Protein AF-0000000074472899 (afdb_homodimer)

InterPro domains:
  IPR004722 Dihydroorotase [cd01317] (69-402)
  IPR011059 Metal-dependent hydrolase, composite domain superfamily [G3DSA:2.30.40.10] (41-408)
  IPR011059 Metal-dependent hydrolase, composite domain superfamily [SSF51338] (22-77)
  IPR024403 Dihydroorotase, catalytic domain [PF12890] (73-173)
  IPR032466 Metal-dependent hydrolase [SSF51556] (77-387)
  IPR050138 Dihydroorotase/Allantoinase hydrolase-like [PTHR43668] (24-403)

Organism: NCBI:txid1188229

pLDDT: mean 92.1, std 12.75, range [21.14, 98.94]

Foldseek 3Di:
DPPPPPPDPPQPFFFAADQLQAWAKEAQAFEFWLVVPDTGGWIWTHHSLFTADTGRDDDDDPPHYYGYHNQKYKYFQFEFQEAEDAPPPRVVQPDPVRLLRLLFFLRHQEYEYEQLYVVGQLALVVCVVVVVCCVVRSHHYAYAHEQAVSLPLPHGGPQLRSLVSPHLYHESLDARQDLVSVLVSLLVCQVSPFEAEHEQFHCVFQVLAFADDDDLCVVVVGHHGYPCRRVVSLVSVLVSLVVRVRAYEYEAQQFLVSLVVLVVSVVVPRRYAYEHELLLLFDASVQCNVQQLQQGAVVHRHHPSRNLSRLVCLVVCSHQAYHHHADTDDPVQSPDGNSRRDHHHGPSNFSNQSSCQRQPVVPSDPPNSNRRRRGQSSCVSSVHHDDTRDGPDNGKMWMKRFQDARDDDDPGPDGGTTTIRGIYHNPVVSPPDD/DPPPPDPDPPQPFFFAADDLQAWAKEAQAFEFWLVVPDTGGWIWTHHSLFTADIGRDDDDDPPHYYGYHNQKYKYFQFEFQEAEDAPPPRCVQPDPVRLLRLLFFLRHQEYEYEQLYVVGQLALVVCVVVVVCCVVRSHHYAYAHEQAVSLPLPHGGPQLRSLVSPHLYHESLDARQDLVSVLVSLLVCQVSPFEAEHEQFHCVFQVLAFADDDDLCVVVVGHHGYPCRRVVSLVSVLVSLVVRVRAYEYEAQQFLVSLVVLVVSVVVPRRYAYEHELLLLQDASVQCNVQQLQQGAVVHRHHPSRNLSRLVCLVVCSHQAYHHHADTDDPVQSPDGNSRRDHHHGPSNFSNQSSCQRQPVVPSDPPNSNRRRRGQSSCVSSVHHDDTRDGPDNGKMWMKRFQDARDDDDPGPDGGGTTIRGIYHNPVVNPPDD

Secondary structure (DSSP, 8-state):
--------TTTT---EEEPTT-EEEEEEEEEEETTTTEEEEEEEEEETTEEEEEESSPPP-TT--EEE-TT-EEEEPEEEEEEB--TTT-TTT--HHHHHHHHHHHTEEEEEE-S-SSS-SSSTHHHHHHHHHHTT-SSEEEEEEPSBGGG-SSSB--HHHHHHHT-SEEE-SS----HHHHHHHHHHHGGGT--EEE----TTS-TT--B-TTHHHHHHT--B--THHHHHHHHHHHHHHHHH---EEEP----HHHHHHHHHHHHTT--EEEEEEHHHHH--GGGGGG--GGG--SSPP--HHHHHHHHHHHHHTSS-EEE---B---HHHHSS-GGGSPS----TTTHHHHHIIIIITTTSS-HHHHHHHTTHHHHHHTT-------TT----EEEEETTSPPS---SSSS----EEEEEE--GGGGG---/--------TTTT---EEEPTT-EEEEEEEEEEETTTTEEEEEEEEEETTEEEEEESSPPP-TT--EEE-TT-EEEEPEEEEEEB--TTT-TTT--HHHHHHHHHHHTEEEEEE-S-SSS-SSSTHHHHHHHHHHTT-SSEEEEEEPSBGGG-SSSB--HHHHHHHT-SEEE-SS----HHHHHHHHHHHGGGT--EEE----TTS-TT--B-TTHHHHHHTPPB--THHHHHHHHHHHHHHHHH---EEEP----HHHHHHHHHHHHTT--EEEEEEHHHHH--GGGGGG--GGG--SSPP--HHHHHHHHHHHHHTSS-EEE---B---HHHHSS-GGGSPS----TTTHHHHHIIIIITTTSS-HHHHHHHTTHHHHHHTT-------TT----EEEEETTSPPS---SSSS----EEEEEE--GGGGG---

Sequence (868 aa):
MATNPPPTPGFGLPAGVLNPGHNLILRQVRLLDPVGQRDEITDVWLEDGVIAAIDTDLPTQDGVPEYPAQECILGPGLVDLYSQSSEPGHEGRETLAQLTNQAVQGGFTRLTLLPGTQPVLDHRAGLAWWHQQQAAIPIQLHLWGALTQGLGGEQMAELAELAQAGVAGFSDGQPLADLGLLQQLLTYARPLGKPVALCPCDPSFSPMGVARPGTASLTLGLPEIPPAAETTALTGILELVNAIGTPVHLMRISTRRSVMLLTQAKAAGLPITASTTWAHLLWDSTHLGDYNPYLRFDPPLGNPEDRFALIQGVKTGVIDAIAIDHHAHTYEEKTVPFALAPPRLAGLAGAFSYLWAGLVTPGQLTPGELWQALSTKALSCLGLKPTPITPGQATALTLFAPQDTPINKLPLPGAAQGQVRWVLVNPRNFLTKPMATNPPPTPGFGLPAGVLNPGHNLILRQVRLLDPVGQRDEITDVWLEDGVIAAIDTDLPTQDGVPEYPAQECILGPGLVDLYSQSSEPGHEGRETLAQLTNQAVQGGFTRLTLLPGTQPVLDHRAGLAWWHQQQAAIPIQLHLWGALTQGLGGEQMAELAELAQAGVAGFSDGQPLADLGLLQQLLTYARPLGKPVALCPCDPSFSPMGVARPGTASLTLGLPEIPPAAETTALTGILELVNAIGTPVHLMRISTRRSVMLLTQAKAAGLPITASTTWAHLLWDSTHLGDYNPYLRFDPPLGNPEDRFALIQGVKTGVIDAIAIDHHAHTYEEKTVPFALAPPRLAGLAGAFSYLWAGLVTPGQLTPGELWQALSTKALSCLGLKPTPITPGQATALTLFAPQDTPINKLPLPGAAQGQVRWVLVNPRNFLTKP

Nearest PDB structures (foldseek):
  4bjh-assembly1_A  TM=9.349E-01  e=4.585E-38  Aquifex aeolicus
  4yiw-assembly1_A  TM=9.263E-01  e=2.483E-38  Bacillus anthracis
  2z00-assembly1_A  TM=9.304E-01  e=1.301E-37  Thermus thermophilus HB8
  3gri-assembly1_A  TM=9.048E-01  e=2.470E-36  Staphylococcus aureus subsp. aureus MW2
  3e74-assembly1_C  TM=8.342E-01  e=1.566E-26  Escherichia coli K-12

Structure (mmCIF, N/CA/C/O backbone):
data_AF-0000000074472899-model_v1
#
loop_
_entity.id
_entity.type
_entity.pdbx_description
1 polymer Dihydroorotase
#
loop_
_atom_site.group_PDB
_atom_site.id
_atom_site.type_symbol
_atom_site.label_atom_id
_atom_site.label_alt_id
_atom_site.label_comp_id
_atom_site.label_asym_id
_atom_site.label_entity_id
_atom_site.label_seq_id
_atom_site.pdbx_PDB_ins_code
_atom_site.Cartn_x
_atom_site.Cartn_y
_atom_site.Cartn_z
_atom_site.occupancy
_atom_site.B_iso_or_equiv
_atom_site.auth_seq_id
_atom_site.auth_comp_id
_atom_site.auth_asym_id
_atom_site.auth_atom_id
_atom_site.pdbx_PDB_model_num
ATOM 1 N N . MET A 1 1 ? 24.719 67.25 24.406 1 21.14 1 MET A N 1
ATOM 2 C CA . MET A 1 1 ? 24.047 66.875 23.172 1 21.14 1 MET A CA 1
ATOM 3 C C . MET A 1 1 ? 23.391 65.5 23.344 1 21.14 1 MET A C 1
ATOM 5 O O . MET A 1 1 ? 24.078 64.5 23.469 1 21.14 1 MET A O 1
ATOM 9 N N . ALA A 1 2 ? 22.312 65.5 24.078 1 35.03 2 ALA A N 1
ATOM 10 C CA . ALA A 1 2 ? 21.516 64.375 24.562 1 35.03 2 ALA A CA 1
ATOM 11 C C . ALA A 1 2 ? 21.141 63.469 23.406 1 35.03 2 ALA A C 1
ATOM 13 O O . ALA A 1 2 ? 20.578 63.906 22.406 1 35.03 2 ALA A O 1
ATOM 14 N N . THR A 1 3 ? 22.016 62.562 23.125 1 29.47 3 THR A N 1
ATOM 15 C CA . THR A 1 3 ? 21.984 61.594 22.031 1 29.47 3 THR A CA 1
ATOM 16 C C . THR A 1 3 ? 20.609 60.938 21.922 1 29.47 3 THR A C 1
ATOM 18 O O . THR A 1 3 ? 20.078 60.438 22.922 1 29.47 3 THR A O 1
ATOM 21 N N . ASN A 1 4 ? 19.672 61.406 21.078 1 30.41 4 ASN A N 1
ATOM 22 C CA . ASN A 1 4 ? 18.312 60.906 20.844 1 30.41 4 ASN A CA 1
ATOM 23 C C . ASN A 1 4 ? 18.297 59.375 20.688 1 30.41 4 ASN A C 1
ATOM 25 O O . ASN A 1 4 ? 19.125 58.812 19.984 1 30.41 4 ASN A O 1
ATOM 29 N N . PRO A 1 5 ? 17.719 58.656 21.594 1 36.28 5 PRO A N 1
ATOM 30 C CA . PRO A 1 5 ? 17.734 57.188 21.562 1 36.28 5 PRO A CA 1
ATOM 31 C C . PRO A 1 5 ? 17.344 56.625 20.203 1 36.28 5 PRO A C 1
ATOM 33 O O . PRO A 1 5 ? 16.625 57.281 19.438 1 36.28 5 PRO A O 1
ATOM 36 N N . PRO A 1 6 ? 18.094 55.75 19.5 1 36.53 6 PRO A N 1
ATOM 37 C CA . PRO A 1 6 ? 17.797 55.156 18.188 1 36.53 6 PRO A CA 1
ATOM 38 C C . PRO A 1 6 ? 16.344 54.75 18.031 1 36.53 6 PRO A C 1
ATOM 40 O O . PRO A 1 6 ? 15.664 54.469 19.016 1 36.53 6 PRO A O 1
ATOM 43 N N . PRO A 1 7 ? 15.547 55.281 17.016 1 35.91 7 PRO A N 1
ATOM 44 C CA . PRO A 1 7 ? 14.141 54.906 16.828 1 35.91 7 PRO A CA 1
ATOM 45 C C . PRO A 1 7 ? 13.875 53.438 17.078 1 35.91 7 PRO A C 1
ATOM 47 O O . PRO A 1 7 ? 14.766 52.594 16.891 1 35.91 7 PRO A O 1
ATOM 50 N N . THR A 1 8 ? 13.172 53.125 18.125 1 38.81 8 THR A N 1
ATOM 51 C CA . THR A 1 8 ? 12.773 51.75 18.406 1 38.81 8 THR A CA 1
ATOM 52 C C . THR A 1 8 ? 12.461 51 17.125 1 38.81 8 THR A C 1
ATOM 54 O O . THR A 1 8 ? 11.773 51.531 16.234 1 38.81 8 THR A O 1
ATOM 57 N N . PRO A 1 9 ? 13.125 49.969 16.688 1 40.5 9 PRO A N 1
ATOM 58 C CA . PRO A 1 9 ? 12.859 49.094 15.547 1 40.5 9 PRO A CA 1
ATOM 59 C C . PRO A 1 9 ? 11.398 48.656 15.445 1 40.5 9 PRO A C 1
ATOM 61 O O . PRO A 1 9 ? 10.789 48.281 16.453 1 40.5 9 PRO A O 1
ATOM 64 N N . GLY A 1 10 ? 10.5 49.062 14.375 1 49.66 10 GLY A N 1
ATOM 65 C CA . GLY A 1 10 ? 9.117 48.75 14.039 1 49.66 10 GLY A CA 1
ATOM 66 C C . GLY A 1 10 ? 8.312 49.969 13.633 1 49.66 10 GLY A C 1
ATOM 67 O O . GLY A 1 10 ? 7.094 49.906 13.461 1 49.66 10 GLY A O 1
ATOM 68 N N . PHE A 1 11 ? 8.844 50.875 13.18 1 50.59 11 PHE A N 1
ATOM 69 C CA . PHE A 1 11 ? 8.273 52.094 12.656 1 50.59 11 PHE A CA 1
ATOM 70 C C . PHE A 1 11 ? 7.008 52.469 13.406 1 50.59 11 PHE A C 1
ATOM 72 O O . PHE A 1 11 ? 6.035 52.938 12.812 1 50.59 11 PHE A O 1
ATOM 79 N N . GLY A 1 12 ? 6.977 52.125 14.758 1 56.06 12 GLY A N 1
ATOM 80 C CA . GLY A 1 12 ? 5.84 52.5 15.594 1 56.06 12 GLY A CA 1
ATOM 81 C C . GLY A 1 12 ? 4.641 51.594 15.383 1 56.06 12 GLY A C 1
ATOM 82 O O . GLY A 1 12 ? 3.539 51.906 15.852 1 56.06 12 GLY A O 1
ATOM 83 N N . LEU A 1 13 ? 4.832 50.531 14.648 1 59.47 13 LEU A N 1
ATOM 84 C CA . LEU A 1 13 ? 3.725 49.594 14.406 1 59.47 13 LEU A CA 1
ATOM 85 C C . LEU A 1 13 ? 3.398 48.812 15.656 1 59.47 13 LEU A C 1
ATOM 87 O O . LEU A 1 13 ? 4.293 48.469 16.438 1 59.47 13 LEU A O 1
ATOM 91 N N . PRO A 1 14 ? 2.08 48.656 15.883 1 65.38 14 PRO A N 1
ATOM 92 C CA . PRO A 1 14 ? 1.705 47.75 16.984 1 65.38 14 PRO A CA 1
ATOM 93 C C . PRO A 1 14 ? 2.287 46.344 16.828 1 65.38 14 PRO A C 1
ATOM 95 O O . PRO A 1 14 ? 2.727 45.969 15.742 1 65.38 14 PRO A O 1
ATOM 98 N N . ALA A 1 15 ? 2.607 45.781 18.016 1 72.69 15 ALA A N 1
ATOM 99 C CA . ALA A 1 15 ? 3.1 44.406 18.016 1 72.69 15 ALA A CA 1
ATOM 100 C C . ALA A 1 15 ? 2.068 43.469 18.609 1 72.69 15 ALA A C 1
ATOM 102 O O . ALA A 1 15 ? 1.192 43.906 19.375 1 72.69 15 ALA A O 1
ATOM 103 N N . GLY A 1 16 ? 2.158 42.25 18.125 1 81.56 16 GLY A N 1
ATOM 104 C CA . GLY A 1 16 ? 1.281 41.25 18.688 1 81.56 16 GLY A CA 1
ATOM 105 C C . GLY A 1 16 ? -0.062 41.156 18 1 81.56 16 GLY A C 1
ATOM 106 O O . GLY A 1 16 ? -0.129 41.156 16.766 1 81.56 16 GLY A O 1
ATOM 107 N N . VAL A 1 17 ? -1.049 41.031 18.781 1 80.19 17 VAL A N 1
ATOM 108 C CA . VAL A 1 17 ? -2.393 40.938 18.219 1 80.19 17 VAL A CA 1
ATOM 109 C C . VAL A 1 17 ? -2.982 42.344 18.094 1 80.19 17 VAL A C 1
ATOM 111 O O . VAL A 1 17 ? -3.113 43.062 19.094 1 80.19 17 VAL A O 1
ATOM 114 N N . LEU A 1 18 ? -3.293 42.656 16.906 1 80.06 18 LEU A N 1
ATOM 115 C CA . LEU A 1 18 ? -3.896 43.969 16.688 1 80.06 18 LEU A CA 1
ATOM 116 C C . LEU A 1 18 ? -5.348 44 17.156 1 80.06 18 LEU A C 1
ATOM 118 O O . LEU A 1 18 ? -6.117 43.094 16.844 1 80.06 18 LEU A O 1
ATOM 122 N N . ASN A 1 19 ? -5.621 44.906 17.938 1 73.19 19 ASN A N 1
ATOM 123 C CA . ASN A 1 19 ? -7 45.094 18.375 1 73.19 19 ASN A CA 1
ATOM 124 C C . ASN A 1 19 ? -7.906 45.5 17.203 1 73.19 19 ASN A C 1
ATOM 126 O O . ASN A 1 19 ? -7.605 46.406 16.453 1 73.19 19 ASN A O 1
ATOM 130 N N . PRO A 1 20 ? -8.93 44.781 17 1 71 20 PRO A N 1
ATOM 131 C CA . PRO A 1 20 ? -9.82 45.062 15.875 1 71 20 PRO A CA 1
ATOM 132 C C . PRO A 1 20 ? -10.383 46.5 15.93 1 71 20 PRO A C 1
ATOM 134 O O . PRO A 1 20 ? -10.797 47.031 14.898 1 71 20 PRO A O 1
ATOM 137 N N . GLY A 1 21 ? -10.391 47.062 17 1 72.62 21 GLY A N 1
ATOM 138 C CA . GLY A 1 21 ? -10.898 48.406 17.125 1 72.62 21 GLY A CA 1
ATOM 139 C C . GLY A 1 21 ? -9.922 49.469 16.656 1 72.62 21 GLY A C 1
ATOM 140 O O . GLY A 1 21 ? -10.273 50.656 16.531 1 72.62 21 GLY A O 1
ATOM 141 N N . HIS A 1 22 ? -8.883 48.969 16.25 1 78.12 22 HIS A N 1
ATOM 142 C CA . HIS A 1 22 ? -7.863 49.938 15.82 1 78.12 22 HIS A CA 1
ATOM 143 C C . HIS A 1 22 ? -8.141 50.438 14.406 1 78.12 22 HIS A C 1
ATOM 145 O O . HIS A 1 22 ? -8.578 49.656 13.547 1 78.12 22 HIS A O 1
ATOM 151 N N . ASN A 1 23 ? -8.055 51.688 14.211 1 87.38 23 ASN A N 1
ATOM 152 C CA . ASN A 1 23 ? -8.109 52.375 12.922 1 87.38 23 ASN A CA 1
ATOM 153 C C . ASN A 1 23 ? -6.73 52.875 12.484 1 87.38 23 ASN A C 1
ATOM 155 O O . ASN A 1 23 ? -6.07 53.594 13.211 1 87.38 23 ASN A O 1
ATOM 159 N N . LEU A 1 24 ? -6.27 52.344 11.328 1 90.44 24 LEU A N 1
ATOM 160 C CA . LEU A 1 24 ? -4.926 52.719 10.906 1 90.44 24 LEU A CA 1
ATOM 161 C C . LEU A 1 24 ? -4.77 52.594 9.398 1 90.44 24 LEU A C 1
ATOM 163 O O . LEU A 1 24 ? -5.539 51.875 8.75 1 90.44 24 LEU A O 1
ATOM 167 N N . ILE A 1 25 ? -3.795 53.312 8.891 1 93.56 25 ILE A N 1
ATOM 168 C CA . ILE A 1 25 ? -3.432 53.219 7.48 1 93.56 25 ILE A CA 1
ATOM 169 C C . ILE A 1 25 ? -1.983 52.75 7.355 1 93.56 25 ILE A C 1
ATOM 171 O O . ILE A 1 25 ? -1.081 53.344 7.957 1 93.56 25 ILE A O 1
ATOM 175 N N . LEU A 1 26 ? -1.781 51.656 6.66 1 93.94 26 LEU A N 1
ATOM 176 C CA . LEU A 1 26 ? -0.448 51.219 6.27 1 93.94 26 LEU A CA 1
ATOM 177 C C . LEU A 1 26 ? -0.042 51.812 4.934 1 93.94 26 LEU A C 1
ATOM 179 O O . LEU A 1 26 ? -0.721 51.625 3.922 1 93.94 26 LEU A O 1
ATOM 183 N N . ARG A 1 27 ? 1.039 52.531 4.965 1 95 27 ARG A N 1
ATOM 184 C CA . ARG A 1 27 ? 1.483 53.188 3.748 1 95 27 ARG A CA 1
ATOM 185 C C . ARG A 1 27 ? 2.512 52.344 3 1 95 27 ARG A C 1
ATOM 187 O O . ARG A 1 27 ? 3.5 51.906 3.586 1 95 27 ARG A O 1
ATOM 194 N N . GLN A 1 28 ? 2.27 52.125 1.746 1 96.38 28 GLN A N 1
ATOM 195 C CA . GLN A 1 28 ? 3.201 51.5 0.813 1 96.38 28 GLN A CA 1
ATOM 196 C C . GLN A 1 28 ? 3.604 50.094 1.289 1 96.38 28 GLN A C 1
ATOM 198 O O . GLN A 1 28 ? 4.789 49.75 1.288 1 96.38 28 GLN A O 1
ATOM 203 N N . VAL A 1 29 ? 2.648 49.344 1.771 1 96.5 29 VAL A N 1
ATOM 204 C CA . VAL A 1 29 ? 2.875 47.969 2.168 1 96.5 29 VAL A CA 1
ATOM 205 C C . VAL A 1 29 ? 2.789 47.062 0.945 1 96.5 29 VAL A C 1
ATOM 207 O O . VAL A 1 29 ? 2.039 47.312 0.006 1 96.5 29 VAL A O 1
ATOM 210 N N . ARG A 1 30 ? 3.621 46.062 0.907 1 97.44 30 ARG A N 1
ATOM 211 C CA . ARG A 1 30 ? 3.447 45.031 -0.115 1 97.44 30 ARG A CA 1
ATOM 212 C C . ARG A 1 30 ? 2.287 44.094 0.232 1 97.44 30 ARG A C 1
ATOM 214 O O . ARG A 1 30 ? 2.355 43.344 1.209 1 97.44 30 ARG A O 1
ATOM 221 N N . LEU A 1 31 ? 1.264 44.156 -0.51 1 96.81 31 LEU A N 1
ATOM 222 C CA . LEU A 1 31 ? 0.086 43.312 -0.292 1 96.81 31 LEU A CA 1
ATOM 223 C C . LEU A 1 31 ? 0.184 42.031 -1.085 1 96.81 31 LEU A C 1
ATOM 225 O O . LEU A 1 31 ? 0.258 42.062 -2.316 1 96.81 31 LEU A O 1
ATOM 229 N N . LEU A 1 32 ? 0.248 40.938 -0.385 1 96.44 32 LEU A N 1
ATOM 230 C CA . LEU A 1 32 ? 0.254 39.594 -0.983 1 96.44 32 LEU A CA 1
ATOM 231 C C . LEU A 1 32 ? -1.088 38.906 -0.779 1 96.44 32 LEU A C 1
ATOM 233 O O . LEU A 1 32 ? -1.424 38.531 0.341 1 96.44 32 LEU A O 1
ATOM 237 N N . ASP A 1 33 ? -1.871 38.75 -1.804 1 94.5 33 ASP A N 1
ATOM 238 C CA . ASP A 1 33 ? -3.176 38.094 -1.783 1 94.5 33 ASP A CA 1
ATOM 239 C C . ASP A 1 33 ? -3.236 36.938 -2.803 1 94.5 33 ASP A C 1
ATOM 241 O O . ASP A 1 33 ? -3.684 37.156 -3.934 1 94.5 33 ASP A O 1
ATOM 245 N N . PRO A 1 34 ? -2.977 35.812 -2.361 1 90.81 34 PRO A N 1
ATOM 246 C CA . PRO A 1 34 ? -2.953 34.688 -3.303 1 90.81 34 PRO A CA 1
ATOM 247 C C . PRO A 1 34 ? -4.32 34.406 -3.918 1 90.81 34 PRO A C 1
ATOM 249 O O . PRO A 1 34 ? -4.41 34.031 -5.094 1 90.81 34 PRO A O 1
ATOM 252 N N . VAL A 1 35 ? -5.348 34.5 -3.215 1 91 35 VAL A N 1
ATOM 253 C CA . VAL A 1 35 ? -6.691 34.219 -3.707 1 91 35 VAL A CA 1
ATOM 254 C C . VAL A 1 35 ? -7.086 35.25 -4.77 1 91 35 VAL A C 1
ATOM 256 O O . VAL A 1 35 ? -7.621 34.875 -5.82 1 91 35 VAL A O 1
ATOM 259 N N . GLY A 1 36 ? -6.754 36.5 -4.48 1 90.62 36 GLY A N 1
ATOM 260 C CA . GLY A 1 36 ? -7.055 37.562 -5.414 1 90.62 36 GLY A CA 1
ATOM 261 C C . GLY A 1 36 ? -5.992 37.75 -6.48 1 90.62 36 GLY A C 1
ATOM 262 O O . GLY A 1 36 ? -6.129 38.594 -7.367 1 90.62 36 GLY A O 1
ATOM 263 N N . GLN A 1 37 ? -4.965 36.969 -6.398 1 90.56 37 GLN A N 1
ATOM 264 C CA . GLN A 1 37 ? -3.852 37.031 -7.344 1 90.56 37 GLN A CA 1
ATOM 265 C C . GLN A 1 37 ? -3.234 38.438 -7.375 1 90.56 37 GLN A C 1
ATOM 267 O O . GLN A 1 37 ? -3.031 39 -8.453 1 90.56 37 GLN A O 1
ATOM 272 N N . ARG A 1 38 ? -3 38.938 -6.227 1 92.38 38 ARG A N 1
ATOM 273 C CA . ARG A 1 38 ? -2.41 40.281 -6.113 1 92.38 38 ARG A CA 1
ATOM 274 C C . ARG A 1 38 ? -1.055 40.219 -5.418 1 92.38 38 ARG A C 1
ATOM 276 O O . ARG A 1 38 ? -0.878 39.469 -4.453 1 92.38 38 ARG A O 1
ATOM 283 N N . ASP A 1 39 ? -0.087 40.875 -5.887 1 95.62 39 ASP A N 1
ATOM 284 C CA . ASP A 1 39 ? 1.241 41.156 -5.348 1 95.62 39 ASP A CA 1
ATOM 285 C C . ASP A 1 39 ? 1.721 42.531 -5.742 1 95.62 39 ASP A C 1
ATOM 287 O O . ASP A 1 39 ? 2.34 42.719 -6.793 1 95.62 39 ASP A O 1
ATOM 291 N N . GLU A 1 40 ? 1.452 43.5 -4.785 1 95.94 40 GLU A N 1
ATOM 292 C CA . GLU A 1 40 ? 1.701 44.906 -5.172 1 95.94 40 GLU A CA 1
ATOM 293 C C . GLU A 1 40 ? 1.97 45.781 -3.951 1 95.94 40 GLU A C 1
ATOM 295 O O . GLU A 1 40 ? 1.52 45.469 -2.846 1 95.94 40 GLU A O 1
ATOM 300 N N . ILE A 1 41 ? 2.658 46.875 -4.207 1 97.06 41 ILE A N 1
ATOM 301 C CA . ILE A 1 41 ? 2.863 47.906 -3.18 1 97.06 41 ILE A CA 1
ATOM 302 C C . ILE A 1 41 ? 1.679 48.875 -3.162 1 97.06 41 ILE A C 1
ATOM 304 O O . ILE A 1 41 ? 1.325 49.438 -4.195 1 97.06 41 ILE A O 1
ATOM 308 N N . THR A 1 42 ? 1.021 48.969 -1.973 1 97.12 42 THR A N 1
ATOM 309 C CA . THR A 1 42 ? -0.18 49.812 -1.889 1 97.12 42 THR A CA 1
ATOM 310 C C . THR A 1 42 ? -0.39 50.312 -0.464 1 97.12 42 THR A C 1
ATOM 312 O O . THR A 1 42 ? 0.372 49.969 0.441 1 97.12 42 THR A O 1
ATOM 315 N N . ASP A 1 43 ? -1.314 51.25 -0.335 1 96.44 43 ASP A N 1
ATOM 316 C CA . ASP A 1 43 ? -1.802 51.656 0.979 1 96.44 43 ASP A CA 1
ATOM 317 C C . ASP A 1 43 ? -3.012 50.812 1.398 1 96.44 43 ASP A C 1
ATOM 319 O O . ASP A 1 43 ? -3.865 50.5 0.569 1 96.44 43 ASP A O 1
ATOM 323 N N . VAL A 1 44 ? -3.035 50.469 2.623 1 95.06 44 VAL A N 1
ATOM 324 C CA . VAL A 1 44 ? -4.16 49.719 3.148 1 95.06 44 VAL A CA 1
ATOM 325 C C . VAL A 1 44 ? -4.727 50.406 4.387 1 95.06 44 VAL A C 1
ATOM 327 O O . VAL A 1 44 ? -3.994 50.688 5.336 1 95.06 44 VAL A O 1
ATOM 330 N N . TRP A 1 45 ? -6.012 50.656 4.359 1 94.81 45 TRP A N 1
ATOM 331 C CA . TRP A 1 45 ? -6.719 51.25 5.488 1 94.81 45 TRP A CA 1
ATOM 332 C C . TRP A 1 45 ? -7.504 50.188 6.258 1 94.81 45 TRP A C 1
ATOM 334 O O . TRP A 1 45 ? -8.375 49.531 5.699 1 94.81 45 TRP A O 1
ATOM 344 N N . LEU A 1 46 ? -7.145 50 7.512 1 90.44 46 LEU A N 1
ATOM 345 C CA . LEU A 1 46 ? -7.855 49.094 8.406 1 90.44 46 LEU A CA 1
ATOM 346 C C . LEU A 1 46 ? -8.734 49.875 9.375 1 90.44 46 LEU A C 1
ATOM 348 O O . LEU A 1 46 ? -8.266 50.812 10.039 1 90.44 46 LEU A O 1
ATOM 352 N N . GLU A 1 47 ? -10 49.438 9.422 1 88.94 47 GLU A N 1
ATOM 353 C CA . GLU A 1 47 ? -10.961 50.062 10.336 1 88.94 47 GLU A CA 1
ATOM 354 C C . GLU A 1 47 ? -11.875 49.031 10.961 1 88.94 47 GLU A C 1
ATOM 356 O O . GLU A 1 47 ? -12.57 48.281 10.25 1 88.94 47 GLU A O 1
ATOM 361 N N . ASP A 1 48 ? -11.883 48.969 12.281 1 82.62 48 ASP A N 1
ATOM 362 C CA . ASP A 1 48 ? -12.742 48.062 13.047 1 82.62 48 ASP A CA 1
ATOM 363 C C . ASP A 1 48 ? -12.562 46.625 12.594 1 82.62 48 ASP A C 1
ATOM 365 O O . ASP A 1 48 ? -13.547 45.906 12.336 1 82.62 48 ASP A O 1
ATOM 369 N N . GLY A 1 49 ? -11.312 46.344 12.328 1 79.81 49 GLY A N 1
ATOM 370 C CA . GLY A 1 49 ? -10.992 44.969 12.023 1 79.81 49 GLY A CA 1
ATOM 371 C C . GLY A 1 49 ? -11.273 44.594 10.586 1 79.81 49 GLY A C 1
ATOM 372 O O . GLY A 1 49 ? -11.164 43.406 10.211 1 79.81 49 GLY A O 1
ATOM 373 N N . VAL A 1 50 ? -11.641 45.562 9.773 1 88.25 50 VAL A N 1
ATOM 374 C CA . VAL A 1 50 ? -11.953 45.312 8.375 1 88.25 50 VAL A CA 1
ATOM 375 C C . VAL A 1 50 ? -11.094 46.219 7.484 1 88.25 50 VAL A C 1
ATOM 377 O O . VAL A 1 50 ? -10.648 47.281 7.914 1 88.25 50 VAL A O 1
ATOM 380 N N . ILE A 1 51 ? -10.883 45.656 6.324 1 90.38 51 ILE A N 1
ATOM 381 C CA . ILE A 1 51 ? -10.203 46.5 5.336 1 90.38 51 ILE A CA 1
ATOM 382 C C . ILE A 1 51 ? -11.172 47.531 4.781 1 90.38 51 ILE A C 1
ATOM 384 O O . ILE A 1 51 ? -12.141 47.188 4.098 1 90.38 51 ILE A O 1
ATOM 388 N N . ALA A 1 52 ? -10.852 48.719 5.047 1 91.94 52 ALA A N 1
ATOM 389 C CA . ALA A 1 52 ? -11.734 49.781 4.602 1 91.94 52 ALA A CA 1
ATOM 390 C C . ALA A 1 52 ? -11.438 50.188 3.158 1 91.94 52 ALA A C 1
ATOM 392 O O . ALA A 1 52 ? -12.359 50.469 2.385 1 91.94 52 ALA A O 1
ATOM 393 N N . ALA A 1 53 ? -10.156 50.281 2.859 1 94.56 53 ALA A N 1
ATOM 394 C CA . ALA A 1 53 ? -9.773 50.688 1.505 1 94.56 53 ALA A CA 1
ATOM 395 C C . ALA A 1 53 ? -8.367 50.188 1.167 1 94.56 53 ALA A C 1
ATOM 397 O O . ALA A 1 53 ? -7.531 50.031 2.057 1 94.56 53 ALA A O 1
ATOM 398 N N . ILE A 1 54 ? -8.164 49.938 -0.095 1 95.12 54 ILE A N 1
ATOM 399 C CA . ILE A 1 54 ? -6.863 49.625 -0.684 1 95.12 54 ILE A CA 1
ATOM 400 C C . ILE A 1 54 ? -6.637 50.5 -1.919 1 95.12 54 ILE A C 1
ATOM 402 O O . ILE A 1 54 ? -7.449 50.469 -2.846 1 95.12 54 ILE A O 1
ATOM 406 N N . ASP A 1 55 ? -5.59 51.219 -1.851 1 95.25 55 ASP A N 1
ATOM 407 C CA . ASP A 1 55 ? -5.277 52.062 -2.994 1 95.25 55 ASP A CA 1
ATOM 408 C C . ASP A 1 55 ? -3.793 52.438 -3.02 1 95.25 55 ASP A C 1
ATOM 410 O O . ASP A 1 55 ? -3.1 52.312 -2.008 1 95.25 55 ASP A O 1
ATOM 414 N N . THR A 1 56 ? -3.334 52.844 -4.16 1 94.12 56 THR A N 1
ATOM 415 C CA . THR A 1 56 ? -1.93 53.219 -4.324 1 94.12 56 THR A CA 1
ATOM 416 C C . THR A 1 56 ? -1.586 54.438 -3.488 1 94.12 56 THR A C 1
ATOM 418 O O . THR A 1 56 ? -0.452 54.594 -3.027 1 94.12 56 THR A O 1
ATOM 421 N N . ASP A 1 57 ? -2.523 55.312 -3.387 1 93.44 57 ASP A N 1
ATOM 422 C CA . ASP A 1 57 ? -2.324 56.562 -2.654 1 93.44 57 ASP A CA 1
ATOM 423 C C . ASP A 1 57 ? -3.594 56.969 -1.908 1 93.44 57 ASP A C 1
ATOM 425 O O . ASP A 1 57 ? -4.352 57.812 -2.381 1 93.44 57 ASP A O 1
ATOM 429 N N . LEU A 1 58 ? -3.738 56.469 -0.694 1 94.19 58 LEU A N 1
ATOM 430 C CA . LEU A 1 58 ? -4.914 56.812 0.106 1 94.19 58 LEU A CA 1
ATOM 431 C C . LEU A 1 58 ? -4.781 58.188 0.716 1 94.19 58 LEU A C 1
ATOM 433 O O . LEU A 1 58 ? -3.705 58.594 1.178 1 94.19 58 LEU A O 1
ATOM 437 N N . PRO A 1 59 ? -5.867 58.906 0.696 1 92.5 59 PRO A N 1
ATOM 438 C CA . PRO A 1 59 ? -5.797 60.219 1.356 1 92.5 59 PRO A CA 1
ATOM 439 C C . PRO A 1 59 ? -5.637 60.094 2.871 1 92.5 59 PRO A C 1
ATOM 441 O O . PRO A 1 59 ? -6.098 59.125 3.473 1 92.5 59 PRO A O 1
ATOM 444 N N . THR A 1 60 ? -4.973 61.125 3.354 1 90 60 THR A N 1
ATOM 445 C CA . THR A 1 60 ? -4.883 61.188 4.809 1 90 60 THR A CA 1
ATOM 446 C C . THR A 1 60 ? -6.262 61.406 5.43 1 90 60 THR A C 1
ATOM 448 O O . THR A 1 60 ? -7.066 62.188 4.914 1 90 60 THR A O 1
ATOM 451 N N . GLN A 1 61 ? -6.477 60.594 6.438 1 87.31 61 GLN A N 1
ATOM 452 C CA . GLN A 1 61 ? -7.754 60.688 7.133 1 87.31 61 GLN A CA 1
ATOM 453 C C . GLN A 1 61 ? -7.586 61.344 8.5 1 87.31 61 GLN A C 1
ATOM 455 O O . GLN A 1 61 ? -6.637 61.031 9.227 1 87.31 61 GLN A O 1
ATOM 460 N N . ASP A 1 62 ? -8.484 62.188 8.844 1 86.88 62 ASP A N 1
ATOM 461 C CA . ASP A 1 62 ? -8.398 62.875 10.125 1 86.88 62 ASP A CA 1
ATOM 462 C C . ASP A 1 62 ? -8.492 61.875 11.289 1 86.88 62 ASP A C 1
ATOM 464 O O . ASP A 1 62 ? -9.422 61.062 11.336 1 86.88 62 ASP A O 1
ATOM 468 N N . GLY A 1 63 ? -7.512 61.938 12.125 1 86.62 63 GLY A N 1
ATOM 469 C CA . GLY A 1 63 ? -7.555 61.156 13.344 1 86.62 63 GLY A CA 1
ATOM 470 C C . GLY A 1 63 ? -7.098 59.719 13.148 1 86.62 63 GLY A C 1
ATOM 471 O O . GLY A 1 63 ? -7.086 58.938 14.094 1 86.62 63 GLY A O 1
ATOM 472 N N . VAL A 1 64 ? -6.793 59.406 11.883 1 90.38 64 VAL A N 1
ATOM 473 C CA . VAL A 1 64 ? -6.348 58.031 11.625 1 90.38 64 VAL A CA 1
ATOM 474 C C . VAL A 1 64 ? -4.824 58 11.5 1 90.38 64 VAL A C 1
ATOM 476 O O . VAL A 1 64 ? -4.254 58.625 10.609 1 90.38 64 VAL A O 1
ATOM 479 N N . PRO A 1 65 ? -4.227 57.25 12.43 1 90.06 65 PRO A N 1
ATOM 480 C CA . PRO A 1 65 ? -2.766 57.156 12.359 1 90.06 65 PRO A CA 1
ATOM 481 C C . PRO A 1 65 ? -2.279 56.469 11.086 1 90.06 65 PRO A C 1
ATOM 483 O O . PRO A 1 65 ? -2.904 55.5 10.625 1 90.06 65 PRO A O 1
ATOM 486 N N . GLU A 1 66 ? -1.174 56.969 10.555 1 90.88 66 GLU A N 1
ATOM 487 C CA . GLU A 1 66 ? -0.524 56.406 9.391 1 90.88 66 GLU A CA 1
ATOM 488 C C . GLU A 1 66 ? 0.825 55.781 9.758 1 90.88 66 GLU A C 1
ATOM 490 O O . GLU A 1 66 ? 1.599 56.375 10.508 1 90.88 66 GLU A O 1
ATOM 495 N N . TYR A 1 67 ? 1.005 54.625 9.305 1 89.31 67 TYR A N 1
ATOM 496 C CA . TYR A 1 67 ? 2.268 53.938 9.578 1 89.31 67 TYR A CA 1
ATOM 497 C C . TYR A 1 67 ? 3.004 53.625 8.281 1 89.31 67 TYR A C 1
ATOM 499 O O . TYR A 1 67 ? 2.43 53.031 7.363 1 89.31 67 TYR A O 1
ATOM 507 N N . PRO A 1 68 ? 4.285 54.094 8.195 1 90.75 68 PRO A N 1
ATOM 508 C CA . PRO A 1 68 ? 5.086 53.625 7.055 1 90.75 68 PRO A CA 1
ATOM 509 C C . PRO A 1 68 ? 5.312 52.125 7.066 1 90.75 68 PRO A C 1
ATOM 511 O O . PRO A 1 68 ? 5.754 51.562 8.078 1 90.75 68 PRO A O 1
ATOM 514 N N . ALA A 1 69 ? 5.008 51.469 5.895 1 92.12 69 ALA A N 1
ATOM 515 C CA . ALA A 1 69 ? 5.109 50 5.824 1 92.12 69 ALA A CA 1
ATOM 516 C C . ALA A 1 69 ? 5.848 49.562 4.566 1 92.12 69 ALA A C 1
ATOM 518 O O . ALA A 1 69 ? 5.645 48.469 4.074 1 92.12 69 ALA A O 1
ATOM 519 N N . GLN A 1 70 ? 6.688 50.375 3.908 1 88.88 70 GLN A N 1
ATOM 520 C CA . GLN A 1 70 ? 7.367 50.125 2.641 1 88.88 70 GLN A CA 1
ATOM 521 C C . GLN A 1 70 ? 8.188 48.844 2.699 1 88.88 70 GLN A C 1
ATOM 523 O O . GLN A 1 70 ? 8.297 48.125 1.703 1 88.88 70 GLN A O 1
ATOM 528 N N . GLU A 1 71 ? 8.625 48.219 3.744 1 90.38 71 GLU A N 1
ATOM 529 C CA . GLU A 1 71 ? 9.469 47.031 3.836 1 90.38 71 GLU A CA 1
ATOM 530 C C . GLU A 1 71 ? 8.727 45.875 4.508 1 90.38 71 GLU A C 1
ATOM 532 O O . GLU A 1 71 ? 9.328 44.844 4.828 1 90.38 71 GLU A O 1
ATOM 537 N N . CYS A 1 72 ? 7.457 46.062 4.531 1 95.62 72 CYS A N 1
ATOM 538 C CA . CYS A 1 72 ? 6.648 45.031 5.156 1 95.62 72 CYS A CA 1
ATOM 539 C C . CYS A 1 72 ? 5.762 44.344 4.125 1 95.62 72 CYS A C 1
ATOM 541 O O . CYS A 1 72 ? 5.535 44.875 3.039 1 95.62 72 CYS A O 1
ATOM 543 N N . ILE A 1 73 ? 5.387 43.156 4.43 1 97.31 73 ILE A N 1
ATOM 544 C CA . ILE A 1 73 ? 4.469 42.344 3.619 1 97.31 73 ILE A CA 1
ATOM 545 C C . ILE A 1 73 ? 3.193 42.062 4.41 1 97.31 73 ILE A C 1
ATOM 547 O O . ILE A 1 73 ? 3.254 41.625 5.566 1 97.31 73 ILE A O 1
ATOM 551 N N . LEU A 1 74 ? 2.072 42.406 3.844 1 96.44 74 LEU A N 1
ATOM 552 C CA . LEU A 1 74 ? 0.764 42.094 4.41 1 96.44 74 LEU A CA 1
ATOM 553 C C . LEU A 1 74 ? 0.086 40.969 3.629 1 96.44 74 LEU A C 1
ATOM 555 O O . LEU A 1 74 ? -0.03 41.031 2.402 1 96.44 74 LEU A O 1
ATOM 559 N N . GLY A 1 75 ? -0.273 39.938 4.258 1 96.19 75 GLY A N 1
ATOM 560 C CA . GLY A 1 75 ? -0.958 38.812 3.641 1 96.19 75 GLY A CA 1
ATOM 561 C C . GLY A 1 75 ? -2.016 38.188 4.539 1 96.19 75 GLY A C 1
ATOM 562 O O . GLY A 1 75 ? -2.211 38.656 5.672 1 96.19 75 GLY A O 1
ATOM 563 N N . PRO A 1 76 ? -2.736 37.188 3.947 1 95.88 76 PRO A N 1
ATOM 564 C CA . PRO A 1 76 ? -3.697 36.5 4.801 1 95.88 76 PRO A CA 1
ATOM 565 C C . PRO A 1 76 ? -3.053 35.906 6.047 1 95.88 76 PRO A C 1
ATOM 567 O O . PRO A 1 76 ? -1.873 35.531 6.027 1 95.88 76 PRO A O 1
ATOM 570 N N . GLY A 1 77 ? -3.826 35.844 7.125 1 96 77 GLY A N 1
ATOM 571 C CA . GLY A 1 77 ? -3.312 35.25 8.336 1 96 77 GLY A CA 1
ATOM 572 C C . GLY A 1 77 ? -2.801 33.812 8.125 1 96 77 GLY A C 1
ATOM 573 O O . GLY A 1 77 ? -3.4 33.062 7.375 1 96 77 GLY A O 1
ATOM 574 N N . LEU A 1 78 ? -1.671 33.5 8.727 1 97.56 78 LEU A N 1
ATOM 575 C CA . LEU A 1 78 ? -1.107 32.156 8.57 1 97.56 78 LEU A CA 1
ATOM 576 C C . LEU A 1 78 ? -1.952 31.125 9.312 1 97.56 78 LEU A C 1
ATOM 578 O O . LEU A 1 78 ? -2.604 31.453 10.305 1 97.56 78 LEU A O 1
ATOM 582 N N . VAL A 1 79 ? -1.949 29.938 8.75 1 97.69 79 VAL A N 1
ATOM 583 C CA . VAL A 1 79 ? -2.764 28.828 9.266 1 97.69 79 VAL A CA 1
ATOM 584 C C . VAL A 1 79 ? -1.886 27.609 9.5 1 97.69 79 VAL A C 1
ATOM 586 O O . VAL A 1 79 ? -1.137 27.188 8.609 1 97.69 79 VAL A O 1
ATOM 589 N N . ASP A 1 80 ? -1.978 27.031 10.703 1 98.19 80 ASP A N 1
ATOM 590 C CA . ASP A 1 80 ? -1.282 25.781 10.961 1 98.19 80 ASP A CA 1
ATOM 591 C C . ASP A 1 80 ? -2.256 24.609 10.953 1 98.19 80 ASP A C 1
ATOM 593 O O . ASP A 1 80 ? -3.211 24.578 11.734 1 98.19 80 ASP A O 1
ATOM 597 N N . LEU A 1 81 ? -1.918 23.609 10.227 1 98.25 81 LEU A N 1
ATOM 598 C CA . LEU A 1 81 ? -2.795 22.469 10.008 1 98.25 81 LEU A CA 1
ATOM 599 C C . LEU A 1 81 ? -2.863 21.594 11.258 1 98.25 81 LEU A C 1
ATOM 601 O O . LEU A 1 81 ? -3.936 21.094 11.617 1 98.25 81 LEU A O 1
ATOM 605 N N . TYR A 1 82 ? -1.758 21.359 11.797 1 98.69 82 TYR A N 1
ATOM 606 C CA . TYR A 1 82 ? -1.741 20.484 12.969 1 98.69 82 TYR A CA 1
ATOM 607 C C . TYR A 1 82 ? -0.513 20.75 13.828 1 98.69 82 TYR A C 1
ATOM 609 O O . TYR A 1 82 ? 0.597 20.906 13.312 1 98.69 82 TYR A O 1
ATOM 617 N N . SER A 1 83 ? -0.725 20.859 15.062 1 98.56 83 SER A N 1
ATOM 618 C CA . SER A 1 83 ? 0.26 20.984 16.141 1 98.56 83 SER A CA 1
ATOM 619 C C . SER A 1 83 ? -0.25 20.359 17.422 1 98.56 83 SER A C 1
ATOM 621 O O . SER A 1 83 ? -1.433 20.031 17.547 1 98.56 83 SER A O 1
ATOM 623 N N . GLN A 1 84 ? 0.692 20.125 18.328 1 98.19 84 GLN A N 1
ATOM 624 C CA . GLN A 1 84 ? 0.335 19.484 19.578 1 98.19 84 GLN A CA 1
ATOM 625 C C . GLN A 1 84 ? 0.4 20.453 20.75 1 98.19 84 GLN A C 1
ATOM 627 O O . GLN A 1 84 ? 1.422 21.109 20.953 1 98.19 84 GLN A O 1
ATOM 632 N N . SER A 1 85 ? -0.722 20.531 21.453 1 97.62 85 SER A N 1
ATOM 633 C CA . SER A 1 85 ? -0.705 21.281 22.719 1 97.62 85 SER A CA 1
ATOM 634 C C . SER A 1 85 ? -0.259 20.375 23.875 1 97.62 85 SER A C 1
ATOM 636 O O . SER A 1 85 ? -0.646 19.219 23.953 1 97.62 85 SER A O 1
ATOM 638 N N . SER A 1 86 ? 0.496 20.953 24.75 1 97.5 86 SER A N 1
ATOM 639 C CA . SER A 1 86 ? 0.891 20.219 25.953 1 97.5 86 SER A CA 1
ATOM 640 C C . SER A 1 86 ? -0.169 20.328 27.047 1 97.5 86 SER A C 1
ATOM 642 O O . SER A 1 86 ? -0.229 19.484 27.953 1 97.5 86 SER A O 1
ATOM 644 N N . GLU A 1 87 ? -0.908 21.391 26.938 1 95.94 87 GLU A N 1
ATOM 645 C CA . GLU A 1 87 ? -1.999 21.594 27.891 1 95.94 87 GLU A CA 1
ATOM 646 C C . GLU A 1 87 ? -3.348 21.25 27.266 1 95.94 87 GLU A C 1
ATOM 648 O O . GLU A 1 87 ? -3.674 21.734 26.172 1 95.94 87 GLU A O 1
ATOM 653 N N . PRO A 1 88 ? -4.203 20.453 27.953 1 95.5 88 PRO A N 1
ATOM 654 C CA . PRO A 1 88 ? -4.012 19.922 29.312 1 95.5 88 PRO A CA 1
ATOM 655 C C . PRO A 1 88 ? -3.141 18.672 29.312 1 95.5 88 PRO A C 1
ATOM 657 O O . PRO A 1 88 ? -3.006 17.984 28.297 1 95.5 88 PRO A O 1
ATOM 660 N N . GLY A 1 89 ? -2.477 18.312 30.453 1 95.56 89 GLY A N 1
ATOM 661 C CA . GLY A 1 89 ? -1.789 17.062 30.672 1 95.56 89 GLY A CA 1
ATOM 662 C C . GLY A 1 89 ? -0.301 17.219 30.922 1 95.56 89 GLY A C 1
ATOM 663 O O . GLY A 1 89 ? 0.286 16.5 31.719 1 95.56 89 GLY A O 1
ATOM 664 N N . HIS A 1 90 ? 0.309 18.141 30.156 1 95.69 90 HIS A N 1
ATOM 665 C CA . HIS A 1 90 ? 1.746 18.375 30.266 1 95.69 90 HIS A CA 1
ATOM 666 C C . HIS A 1 90 ? 2.064 19.859 30.344 1 95.69 90 HIS A C 1
ATOM 668 O O . HIS A 1 90 ? 2.904 20.359 29.578 1 95.69 90 HIS A O 1
ATOM 674 N N . GLU A 1 91 ? 1.538 20.547 31.234 1 95.56 91 GLU A N 1
ATOM 675 C CA . GLU A 1 91 ? 1.664 22 31.375 1 95.56 91 GLU A CA 1
ATOM 676 C C . GLU A 1 91 ? 3.111 22.406 31.641 1 95.56 91 GLU A C 1
ATOM 678 O O . GLU A 1 91 ? 3.504 23.531 31.359 1 95.56 91 GLU A O 1
ATOM 683 N N . GLY A 1 92 ? 3.865 21.438 32.188 1 95.56 92 GLY A N 1
ATOM 684 C CA . GLY A 1 92 ? 5.273 21.719 32.438 1 95.56 92 GLY A CA 1
ATOM 685 C C . GLY A 1 92 ? 6.066 21.953 31.156 1 95.56 92 GLY A C 1
ATOM 686 O O . GLY A 1 92 ? 7.098 22.625 31.188 1 95.56 92 GLY A O 1
ATOM 687 N N . ARG A 1 93 ? 5.602 21.438 30.062 1 96.31 93 ARG A N 1
ATOM 688 C CA . ARG A 1 93 ? 6.242 21.641 28.766 1 96.31 93 ARG A CA 1
ATOM 689 C C . ARG A 1 93 ? 5.891 23.016 28.188 1 96.31 93 ARG A C 1
ATOM 691 O O . ARG A 1 93 ? 6.777 23.766 27.781 1 96.31 93 ARG A O 1
ATOM 698 N N . GLU A 1 94 ? 4.629 23.234 28.156 1 96.75 94 GLU A N 1
ATOM 699 C CA . GLU A 1 94 ? 4.086 24.438 27.562 1 96.75 94 GLU A CA 1
ATOM 700 C C . GLU A 1 94 ? 2.617 24.641 27.938 1 96.75 94 GLU A C 1
ATOM 702 O O . GLU A 1 94 ? 1.82 23.703 27.828 1 96.75 94 GLU A O 1
ATOM 707 N N . THR A 1 95 ? 2.307 25.828 28.375 1 96.31 95 THR A N 1
ATOM 708 C CA . THR A 1 95 ? 0.908 26.141 28.641 1 96.31 95 THR A CA 1
ATOM 709 C C . THR A 1 95 ? 0.195 26.578 27.375 1 96.31 95 THR A C 1
ATOM 711 O O . THR A 1 95 ? 0.841 26.906 26.375 1 96.31 95 THR A O 1
ATOM 714 N N . LEU A 1 96 ? -1.126 26.516 27.453 1 96.19 96 LEU A N 1
ATOM 715 C CA . LEU A 1 96 ? -1.916 26.969 26.312 1 96.19 96 LEU A CA 1
ATOM 716 C C . LEU A 1 96 ? -1.627 28.422 25.984 1 96.19 96 LEU A C 1
ATOM 718 O O . LEU A 1 96 ? -1.552 28.812 24.812 1 96.19 96 LEU A O 1
ATOM 722 N N . ALA A 1 97 ? -1.456 29.219 26.969 1 94.62 97 ALA A N 1
ATOM 723 C CA . ALA A 1 97 ? -1.119 30.641 26.797 1 94.62 97 ALA A CA 1
ATOM 724 C C . ALA A 1 97 ? 0.217 30.797 26.078 1 94.62 97 ALA A C 1
ATOM 726 O O . ALA A 1 97 ? 0.35 31.641 25.188 1 94.62 97 ALA A O 1
ATOM 727 N N . GLN A 1 98 ? 1.154 30.047 26.484 1 95.25 98 GLN A N 1
ATOM 728 C CA . GLN A 1 98 ? 2.467 30.078 25.859 1 95.25 98 GLN A CA 1
ATOM 729 C C . GLN A 1 98 ? 2.381 29.656 24.391 1 95.25 98 GLN A C 1
ATOM 731 O O . GLN A 1 98 ? 2.977 30.281 23.516 1 95.25 98 GLN A O 1
ATOM 736 N N . LEU A 1 99 ? 1.657 28.578 24.156 1 96.88 99 LEU A N 1
ATOM 737 C CA . LEU A 1 99 ? 1.457 28.078 22.797 1 96.88 99 LEU A CA 1
ATOM 738 C C . LEU A 1 99 ? 0.836 29.156 21.906 1 96.88 99 LEU A C 1
ATOM 740 O O . LEU A 1 99 ? 1.315 29.406 20.797 1 96.88 99 LEU A O 1
ATOM 744 N N . THR A 1 100 ? -0.201 29.781 22.359 1 95.25 100 THR A N 1
ATOM 745 C CA . THR A 1 100 ? -0.917 30.781 21.594 1 95.25 100 THR A CA 1
ATOM 746 C C . THR A 1 100 ? -0.042 32 21.359 1 95.25 100 THR A C 1
ATOM 748 O O . THR A 1 100 ? -0.085 32.625 20.281 1 95.25 100 THR A O 1
ATOM 751 N N . ASN A 1 101 ? 0.729 32.375 22.344 1 93.62 101 ASN A N 1
ATOM 752 C CA . ASN A 1 101 ? 1.661 33.469 22.188 1 93.62 101 ASN A CA 1
ATOM 753 C C . ASN A 1 101 ? 2.691 33.188 21.094 1 93.62 101 ASN A C 1
ATOM 755 O O . ASN A 1 101 ? 3.033 34.062 20.312 1 93.62 101 ASN A O 1
ATOM 759 N N . GLN A 1 102 ? 3.188 32 21.109 1 95.06 102 GLN A N 1
ATOM 760 C CA . GLN A 1 102 ? 4.145 31.625 20.078 1 95.06 102 GLN A CA 1
ATOM 761 C C . GLN A 1 102 ? 3.508 31.656 18.703 1 95.06 102 GLN A C 1
ATOM 763 O O . GLN A 1 102 ? 4.152 32.062 17.719 1 95.06 102 GLN A O 1
ATOM 768 N N . ALA A 1 103 ? 2.26 31.219 18.656 1 96.56 103 ALA A N 1
ATOM 769 C CA . ALA A 1 103 ? 1.539 31.266 17.375 1 96.56 103 ALA A CA 1
ATOM 770 C C . ALA A 1 103 ? 1.428 32.688 16.859 1 96.56 103 ALA A C 1
ATOM 772 O O . ALA A 1 103 ? 1.705 32.969 15.695 1 96.56 103 ALA A O 1
ATOM 773 N N . VAL A 1 104 ? 1.101 33.594 17.719 1 93.69 104 VAL A N 1
ATOM 774 C CA . VAL A 1 104 ? 0.963 35 17.359 1 93.69 104 VAL A CA 1
ATOM 775 C C . VAL A 1 104 ? 2.309 35.562 16.891 1 93.69 104 VAL A C 1
ATOM 777 O O . VAL A 1 104 ? 2.385 36.219 15.852 1 93.69 104 VAL A O 1
ATOM 780 N N . GLN A 1 105 ? 3.338 35.219 17.625 1 93.56 105 GLN A N 1
ATOM 781 C CA . GLN A 1 105 ? 4.68 35.656 17.281 1 93.56 105 GLN A CA 1
ATOM 782 C C . GLN A 1 105 ? 5.098 35.125 15.898 1 93.56 105 GLN A C 1
ATOM 784 O O . GLN A 1 105 ? 5.859 35.812 15.188 1 93.56 105 GLN A O 1
ATOM 789 N N . GLY A 1 106 ? 4.574 34 15.602 1 95.62 106 GLY A N 1
ATOM 790 C CA . GLY A 1 106 ? 4.926 33.375 14.336 1 95.62 106 GLY A CA 1
ATOM 791 C C . GLY A 1 106 ? 4.043 33.844 13.188 1 95.62 106 GLY A C 1
ATOM 792 O O . GLY A 1 106 ? 4.289 33.5 12.031 1 95.62 106 GLY A O 1
ATOM 793 N N . GLY A 1 107 ? 3.016 34.594 13.5 1 96.31 107 GLY A N 1
ATOM 794 C CA . GLY A 1 107 ? 2.16 35.125 12.453 1 96.31 107 GLY A CA 1
ATOM 795 C C . GLY A 1 107 ? 0.908 34.312 12.219 1 96.31 107 GLY A C 1
ATOM 796 O O . GLY A 1 107 ? 0.14 34.594 11.297 1 96.31 107 GLY A O 1
ATOM 797 N N . PHE A 1 108 ? 0.699 33.312 13.039 1 97.25 108 PHE A N 1
ATOM 798 C CA . PHE A 1 108 ? -0.439 32.438 12.852 1 97.25 108 PHE A CA 1
ATOM 799 C C . PHE A 1 108 ? -1.699 33.031 13.469 1 97.25 108 PHE A C 1
ATOM 801 O O . PHE A 1 108 ? -1.669 33.531 14.602 1 97.25 108 PHE A O 1
ATOM 808 N N . THR A 1 109 ? -2.748 33.031 12.711 1 95.56 109 THR A N 1
ATOM 809 C CA . THR A 1 109 ? -4.039 33.5 13.172 1 95.56 109 THR A CA 1
ATOM 810 C C . THR A 1 109 ? -4.996 32.344 13.445 1 95.56 109 THR A C 1
ATOM 812 O O . THR A 1 109 ? -6.035 32.531 14.078 1 95.56 109 THR A O 1
ATOM 815 N N . ARG A 1 110 ? -4.594 31.219 13 1 95.44 110 ARG A N 1
ATOM 816 C CA . ARG A 1 110 ? -5.406 30.016 13.172 1 95.44 110 ARG A CA 1
ATOM 817 C C . ARG A 1 110 ? -4.535 28.797 13.477 1 95.44 110 ARG A C 1
ATOM 819 O O . ARG A 1 110 ? -3.551 28.547 12.781 1 95.44 110 ARG A O 1
ATOM 826 N N . LEU A 1 111 ? -4.938 28.078 14.516 1 96.69 111 LEU A N 1
ATOM 827 C CA . LEU A 1 111 ? -4.277 26.828 14.875 1 96.69 111 LEU A CA 1
ATOM 828 C C . LEU A 1 111 ? -5.277 25.688 14.922 1 96.69 111 LEU A C 1
ATOM 830 O O . LEU A 1 111 ? -6.406 25.859 15.383 1 96.69 111 LEU A O 1
ATOM 834 N N . THR A 1 112 ? -4.895 24.578 14.461 1 97.88 112 THR A N 1
ATOM 835 C CA . THR A 1 112 ? -5.648 23.344 14.648 1 97.88 112 THR A CA 1
ATOM 836 C C . THR A 1 112 ? -4.832 22.328 15.445 1 97.88 112 THR A C 1
ATOM 838 O O . THR A 1 112 ? -3.748 21.922 15.023 1 97.88 112 THR A O 1
ATOM 841 N N . LEU A 1 113 ? -5.363 21.922 16.609 1 98.12 113 LEU A N 1
ATOM 842 C CA . LEU A 1 113 ? -4.57 21.156 17.562 1 98.12 113 LEU A CA 1
ATOM 843 C C . LEU A 1 113 ? -4.945 19.672 17.484 1 98.12 113 LEU A C 1
ATOM 845 O O . LEU A 1 113 ? -6.125 19.328 17.375 1 98.12 113 LEU A O 1
ATOM 849 N N . LEU A 1 114 ? -3.926 18.844 17.547 1 98.56 114 LEU A N 1
ATOM 850 C CA . LEU A 1 114 ? -4.098 17.391 17.531 1 98.56 114 LEU A CA 1
ATOM 851 C C . LEU A 1 114 ? -4.691 16.906 18.844 1 98.56 114 LEU A C 1
ATOM 853 O O . LEU A 1 114 ? -4.586 17.578 19.875 1 98.56 114 LEU A O 1
ATOM 857 N N . PRO A 1 115 ? -5.215 15.742 18.859 1 98.25 115 PRO A N 1
ATOM 858 C CA . PRO A 1 115 ? -6.051 15.297 19.969 1 98.25 115 PRO A CA 1
ATOM 859 C C . PRO A 1 115 ? -5.242 14.633 21.078 1 98.25 115 PRO A C 1
ATOM 861 O O . PRO A 1 115 ? -5.816 14.117 22.047 1 98.25 115 PRO A O 1
ATOM 864 N N . GLY A 1 116 ? -3.914 14.656 20.984 1 97.38 116 GLY A N 1
ATOM 865 C CA . GLY A 1 116 ? -3.084 13.883 21.891 1 97.38 116 GLY A CA 1
ATOM 866 C C . GLY A 1 116 ? -2.84 14.578 23.219 1 97.38 116 GLY A C 1
ATOM 867 O O . GLY A 1 116 ? -1.722 14.562 23.734 1 97.38 116 GLY A O 1
ATOM 868 N N . THR A 1 117 ? -3.818 15.266 23.781 1 96.31 117 THR A N 1
ATOM 869 C CA . THR A 1 117 ? -3.727 15.836 25.125 1 96.31 117 THR A CA 1
ATOM 870 C C . THR A 1 117 ? -4.141 14.805 26.172 1 96.31 117 THR A C 1
ATOM 872 O O . THR A 1 117 ? -4.406 13.648 25.844 1 96.31 117 THR A O 1
ATOM 875 N N . GLN A 1 118 ? -3.984 15.273 27.422 1 95 118 GLN A N 1
ATOM 876 C CA . GLN A 1 118 ? -4.488 14.453 28.516 1 95 118 GLN A CA 1
ATOM 877 C C . GLN A 1 118 ? -5.617 15.164 29.266 1 95 118 GLN A C 1
ATOM 879 O O . GLN A 1 118 ? -5.371 16.125 30 1 95 118 GLN A O 1
ATOM 884 N N . PRO A 1 119 ? -6.82 14.719 29.125 1 95.31 119 PRO A N 1
ATOM 885 C CA . PRO A 1 119 ? -7.273 13.523 28.406 1 95.31 119 PRO A CA 1
ATOM 886 C C . PRO A 1 119 ? -7.238 13.703 26.891 1 95.31 119 PRO A C 1
ATOM 888 O O . PRO A 1 119 ? -7.23 14.836 26.406 1 95.31 119 PRO A O 1
ATOM 891 N N . VAL A 1 120 ? -7.254 12.562 26.172 1 97.12 120 VAL A N 1
ATOM 892 C CA . VAL A 1 120 ? -7.332 12.523 24.719 1 97.12 120 VAL A CA 1
ATOM 893 C C . VAL A 1 120 ? -8.695 13.039 24.266 1 97.12 120 VAL A C 1
ATOM 895 O O . VAL A 1 120 ? -9.703 12.828 24.938 1 97.12 120 VAL A O 1
ATOM 898 N N . LEU A 1 121 ? -8.742 13.695 23.109 1 97.56 121 LEU A N 1
ATOM 899 C CA . LEU A 1 121 ? -9.992 14.203 22.562 1 97.56 121 LEU A CA 1
ATOM 900 C C . LEU A 1 121 ? -10.695 13.148 21.719 1 97.56 121 LEU A C 1
ATOM 902 O O . LEU A 1 121 ? -10.875 13.344 20.516 1 97.56 121 LEU A O 1
ATOM 906 N N . ASP A 1 122 ? -11.133 12.047 22.359 1 97.56 122 ASP A N 1
ATOM 907 C CA . ASP A 1 122 ? -11.781 10.945 21.656 1 97.56 122 ASP A CA 1
ATOM 908 C C . ASP A 1 122 ? -13.258 10.852 22.016 1 97.56 122 ASP A C 1
ATOM 910 O O . ASP A 1 122 ? -13.953 9.93 21.594 1 97.56 122 ASP A O 1
ATOM 914 N N . HIS A 1 123 ? -13.727 11.82 22.875 1 95.19 123 HIS A N 1
ATOM 915 C CA . HIS A 1 123 ? -15.141 11.93 23.203 1 95.19 123 HIS A CA 1
ATOM 916 C C . HIS A 1 123 ? -15.539 13.383 23.438 1 95.19 123 HIS A C 1
ATOM 918 O O . HIS A 1 123 ? -14.68 14.234 23.703 1 95.19 123 HIS A O 1
ATOM 924 N N . ARG A 1 124 ? -16.828 13.625 23.438 1 93.06 124 ARG A N 1
ATOM 925 C CA . ARG A 1 124 ? -17.406 14.969 23.484 1 93.06 124 ARG A CA 1
ATOM 926 C C . ARG A 1 124 ? -17.031 15.664 24.797 1 93.06 124 ARG A C 1
ATOM 928 O O . ARG A 1 124 ? -16.781 16.875 24.812 1 93.06 124 ARG A O 1
ATOM 935 N N . ALA A 1 125 ? -16.953 14.961 25.844 1 89.81 125 ALA A N 1
ATOM 936 C CA . ALA A 1 125 ? -16.703 15.531 27.156 1 89.81 125 ALA A CA 1
ATOM 937 C C . ALA A 1 125 ? -15.359 16.234 27.219 1 89.81 125 ALA A C 1
ATOM 939 O O . ALA A 1 125 ? -15.203 17.234 27.922 1 89.81 125 ALA A O 1
ATOM 940 N N . GLY A 1 126 ? -14.438 15.781 26.469 1 90 126 GLY A N 1
ATOM 941 C CA . GLY A 1 126 ? -13.109 16.375 26.438 1 90 126 GLY A CA 1
ATOM 942 C C . GLY A 1 126 ? -13.07 17.734 25.781 1 90 126 GLY A C 1
ATOM 943 O O . GLY A 1 126 ? -12.133 18.5 25.984 1 90 126 GLY A O 1
ATOM 944 N N . LEU A 1 127 ? -14.094 18.062 25.047 1 93.38 127 LEU A N 1
ATOM 945 C CA . LEU A 1 127 ? -14.117 19.312 24.281 1 93.38 127 LEU A CA 1
ATOM 946 C C . LEU A 1 127 ? -14.641 20.453 25.125 1 93.38 127 LEU A C 1
ATOM 948 O O . LEU A 1 127 ? -14.438 21.625 24.781 1 93.38 127 LEU A O 1
ATOM 952 N N . ALA A 1 128 ? -15.312 20.156 26.188 1 90.88 128 ALA A N 1
ATOM 953 C CA . ALA A 1 128 ? -15.938 21.188 27.016 1 90.88 128 ALA A CA 1
ATOM 954 C C . ALA A 1 128 ? -14.898 22.141 27.578 1 90.88 128 ALA A C 1
ATOM 956 O O . ALA A 1 128 ? -15.094 23.359 27.578 1 90.88 128 ALA A O 1
ATOM 957 N N . TRP A 1 129 ? -13.883 21.547 28.047 1 90.81 129 TRP A N 1
ATOM 958 C CA . TRP A 1 129 ? -12.805 22.359 28.609 1 90.81 129 TRP A CA 1
ATOM 959 C C . TRP A 1 129 ? -12.258 23.328 27.562 1 90.81 129 TRP A C 1
ATOM 961 O O . TRP A 1 129 ? -12.031 24.5 27.844 1 90.81 129 TRP A O 1
ATOM 971 N N . TRP A 1 130 ? -12.086 22.906 26.406 1 92.56 130 TRP A N 1
ATOM 972 C CA . TRP A 1 130 ? -11.531 23.703 25.312 1 92.56 130 TRP A CA 1
ATOM 973 C C . TRP A 1 130 ? -12.477 24.844 24.938 1 92.56 130 TRP A C 1
ATOM 975 O O . TRP A 1 130 ? -12.031 25.953 24.672 1 92.56 130 TRP A O 1
ATOM 985 N N . HIS A 1 131 ? -13.719 24.516 24.953 1 89.44 131 HIS A N 1
ATOM 986 C CA . HIS A 1 131 ? -14.711 25.531 24.641 1 89.44 131 HIS A CA 1
ATOM 987 C C . HIS A 1 131 ? -14.68 26.672 25.656 1 89.44 131 HIS A C 1
ATOM 989 O O . HIS A 1 131 ? -14.867 27.844 25.297 1 89.44 131 HIS A O 1
ATOM 995 N N . GLN A 1 132 ? -14.344 26.297 26.781 1 89.06 132 GLN A N 1
ATOM 996 C CA . GLN A 1 132 ? -14.258 27.297 27.844 1 89.06 132 GLN A CA 1
ATOM 997 C C . GLN A 1 132 ? -13.023 28.188 27.656 1 89.06 132 GLN A C 1
ATOM 999 O O . GLN A 1 132 ? -13.047 29.359 28 1 89.06 132 GLN A O 1
ATOM 1004 N N . GLN A 1 133 ? -11.984 27.625 27.125 1 89.31 133 GLN A N 1
ATOM 1005 C CA . GLN A 1 133 ? -10.727 28.344 26.953 1 89.31 133 GLN A CA 1
ATOM 1006 C C . GLN A 1 133 ? -10.781 29.266 25.734 1 89.31 133 GLN A C 1
ATOM 1008 O O . GLN A 1 133 ? -10.008 30.219 25.641 1 89.31 133 GLN A O 1
ATOM 1013 N N . GLN A 1 134 ? -11.641 29.016 24.859 1 84.94 134 GLN A N 1
ATOM 1014 C CA . GLN A 1 134 ? -11.664 29.688 23.562 1 84.94 134 GLN A CA 1
ATOM 1015 C C . GLN A 1 134 ? -11.844 31.188 23.734 1 84.94 134 GLN A C 1
ATOM 1017 O O . GLN A 1 134 ? -11.234 31.969 23 1 84.94 134 GLN A O 1
ATOM 1022 N N . ALA A 1 135 ? -12.562 31.531 24.688 1 80.88 135 ALA A N 1
ATOM 1023 C CA . ALA A 1 135 ? -12.859 32.938 24.891 1 80.88 135 ALA A CA 1
ATOM 1024 C C . ALA A 1 135 ? -11.602 33.719 25.266 1 80.88 135 ALA A C 1
ATOM 1026 O O . ALA A 1 135 ? -11.477 34.906 24.953 1 80.88 135 ALA A O 1
ATOM 1027 N N . ALA A 1 136 ? -10.672 33.094 25.812 1 83.38 136 ALA A N 1
ATOM 1028 C CA . ALA A 1 136 ? -9.477 33.75 26.312 1 83.38 136 ALA A CA 1
ATOM 1029 C C . ALA A 1 136 ? -8.352 33.719 25.266 1 83.38 136 ALA A C 1
ATOM 1031 O O . ALA A 1 136 ? -7.316 34.375 25.453 1 83.38 136 ALA A O 1
ATOM 1032 N N . ILE A 1 137 ? -8.547 33.094 24.203 1 88.31 137 ILE A N 1
ATOM 1033 C CA . ILE A 1 137 ? -7.504 32.906 23.203 1 88.31 137 ILE A CA 1
ATOM 1034 C C . ILE A 1 137 ? -7.66 33.938 22.078 1 88.31 137 ILE A C 1
ATOM 1036 O O . ILE A 1 137 ? -8.742 34.062 21.5 1 88.31 137 ILE A O 1
ATOM 1040 N N . PRO A 1 138 ? -6.582 34.625 21.766 1 86.69 138 PRO A N 1
ATOM 1041 C CA . PRO A 1 138 ? -6.664 35.75 20.828 1 86.69 138 PRO A CA 1
ATOM 1042 C C . PRO A 1 138 ? -6.648 35.312 19.375 1 86.69 138 PRO A C 1
ATOM 1044 O O . PRO A 1 138 ? -6.746 36.125 18.469 1 86.69 138 PRO A O 1
ATOM 1047 N N . ILE A 1 139 ? -6.473 34.062 19.094 1 92.12 139 ILE A N 1
ATOM 1048 C CA . ILE A 1 139 ? -6.48 33.562 17.734 1 92.12 139 ILE A CA 1
ATOM 1049 C C . ILE A 1 139 ? -7.551 32.469 17.594 1 92.12 139 ILE A C 1
ATOM 1051 O O . ILE A 1 139 ? -8.148 32.031 18.578 1 92.12 139 ILE A O 1
ATOM 1055 N N . GLN A 1 140 ? -7.816 32.062 16.344 1 92.44 140 GLN A N 1
ATOM 1056 C CA . GLN A 1 140 ? -8.773 31 16.125 1 92.44 140 GLN A CA 1
ATOM 1057 C C . GLN A 1 140 ? -8.156 29.641 16.422 1 92.44 140 GLN A C 1
ATOM 1059 O O . GLN A 1 140 ? -7.133 29.266 15.844 1 92.44 140 GLN A O 1
ATOM 1064 N N . LEU A 1 141 ? -8.812 29 17.359 1 94.44 141 LEU A N 1
ATOM 1065 C CA . LEU A 1 141 ? -8.328 27.688 17.766 1 94.44 141 LEU A CA 1
ATOM 1066 C C . LEU A 1 141 ? -9.32 26.594 17.375 1 94.44 141 LEU A C 1
ATOM 1068 O O . LEU A 1 141 ? -10.508 26.688 17.703 1 94.44 141 LEU A O 1
ATOM 1072 N N . HIS A 1 142 ? -8.867 25.625 16.656 1 95.5 142 HIS A N 1
ATOM 1073 C CA . HIS A 1 142 ? -9.664 24.469 16.266 1 95.5 142 HIS A CA 1
ATOM 1074 C C . HIS A 1 142 ? -9.023 23.156 16.734 1 95.5 142 HIS A C 1
ATOM 1076 O O . HIS A 1 142 ? -7.844 23.141 17.094 1 95.5 142 HIS A O 1
ATOM 1082 N N . LEU A 1 143 ? -9.914 22.125 16.766 1 97.44 143 LEU A N 1
ATOM 1083 C CA . LEU A 1 143 ? -9.438 20.859 17.328 1 97.44 143 LEU A CA 1
ATOM 1084 C C . LEU A 1 143 ? -9.672 19.719 16.359 1 97.44 143 LEU A C 1
ATOM 1086 O O . LEU A 1 143 ? -10.727 19.641 15.719 1 97.44 143 LEU A O 1
ATOM 1090 N N . TRP A 1 144 ? -8.609 18.891 16.234 1 98.5 144 TRP A N 1
ATOM 1091 C CA . TRP A 1 144 ? -8.828 17.578 15.648 1 98.5 144 TRP A CA 1
ATOM 1092 C C . TRP A 1 144 ? -9.445 16.625 16.656 1 98.5 144 TRP A C 1
ATOM 1094 O O . TRP A 1 144 ? -9.039 16.594 17.828 1 98.5 144 TRP A O 1
ATOM 1104 N N . GLY A 1 145 ? -10.43 15.914 16.219 1 98.5 145 GLY A N 1
ATOM 1105 C CA . GLY A 1 145 ? -10.922 14.805 17.031 1 98.5 145 GLY A CA 1
ATOM 1106 C C . GLY A 1 145 ? -10.234 13.492 16.703 1 98.5 145 GLY A C 1
ATOM 1107 O O . GLY A 1 145 ? -9.859 13.242 15.562 1 98.5 145 GLY A O 1
ATOM 1108 N N . ALA A 1 146 ? -10.133 12.641 17.719 1 98.75 146 ALA A N 1
ATOM 1109 C CA . ALA A 1 146 ? -9.477 11.352 17.547 1 98.75 146 ALA A CA 1
ATOM 1110 C C . ALA A 1 146 ? -10.297 10.43 16.641 1 98.75 146 ALA A C 1
ATOM 1112 O O . ALA A 1 146 ? -11.531 10.398 16.734 1 98.75 146 ALA A O 1
ATOM 1113 N N . LEU A 1 147 ? -9.586 9.711 15.812 1 98.75 147 LEU A N 1
ATOM 1114 C CA . LEU A 1 147 ? -10.219 8.664 15.016 1 98.75 147 LEU A CA 1
ATOM 1115 C C . LEU A 1 147 ? -10.492 7.422 15.859 1 98.75 147 LEU A C 1
ATOM 1117 O O . LEU A 1 147 ? -11.5 6.746 15.672 1 98.75 147 LEU A O 1
ATOM 1121 N N . THR A 1 148 ? -9.57 7.152 16.766 1 98.69 148 THR A N 1
ATOM 1122 C CA . THR A 1 148 ? -9.672 5.934 17.562 1 98.69 148 THR A CA 1
ATOM 1123 C C . THR A 1 148 ? -9.664 6.254 19.047 1 98.69 148 THR A C 1
ATOM 1125 O O . THR A 1 148 ? -9.125 7.285 19.469 1 98.69 148 THR A O 1
ATOM 1128 N N . GLN A 1 149 ? -10.227 5.371 19.844 1 98.06 149 GLN A N 1
ATOM 1129 C CA . GLN A 1 149 ? -10.281 5.543 21.281 1 98.06 149 GLN A CA 1
ATOM 1130 C C . GLN A 1 149 ? -8.875 5.547 21.891 1 98.06 149 GLN A C 1
ATOM 1132 O O . GLN A 1 149 ? -8.094 4.629 21.656 1 98.06 149 GLN A O 1
ATOM 1137 N N . GLY A 1 150 ? -8.609 6.629 22.609 1 97.81 150 GLY A N 1
ATOM 1138 C CA . GLY A 1 150 ? -7.316 6.723 23.281 1 97.81 150 GLY A CA 1
ATOM 1139 C C . GLY A 1 150 ? -6.152 6.793 22.312 1 97.81 150 GLY A C 1
ATOM 1140 O O . GLY A 1 150 ? -5.004 6.562 22.688 1 97.81 150 GLY A O 1
ATOM 1141 N N . LEU A 1 151 ? -6.41 6.941 21.047 1 97.81 151 LEU A N 1
ATOM 1142 C CA . LEU A 1 151 ? -5.41 6.977 19.984 1 97.81 151 LEU A CA 1
ATOM 1143 C C . LEU A 1 151 ? -4.703 5.629 19.859 1 97.81 151 LEU A C 1
ATOM 1145 O O . LEU A 1 151 ? -3.527 5.57 19.5 1 97.81 151 LEU A O 1
ATOM 1149 N N . GLY A 1 152 ? -5.395 4.566 20.219 1 96.62 152 GLY A N 1
ATOM 1150 C CA . GLY A 1 152 ? -4.789 3.244 20.281 1 96.62 152 GLY A CA 1
ATOM 1151 C C . GLY A 1 152 ? -4.789 2.52 18.938 1 96.62 152 GLY A C 1
ATOM 1152 O O . GLY A 1 152 ? -4.098 1.515 18.781 1 96.62 152 GLY A O 1
ATOM 1153 N N . GLY A 1 153 ? -5.57 2.992 17.984 1 96.31 153 GLY A N 1
ATOM 1154 C CA . GLY A 1 153 ? -5.621 2.385 16.672 1 96.31 153 GLY A CA 1
ATOM 1155 C C . GLY A 1 153 ? -6.352 1.057 16.656 1 96.31 153 GLY A C 1
ATOM 1156 O O . GLY A 1 153 ? -6.137 0.236 15.758 1 96.31 153 GLY A O 1
ATOM 1157 N N . GLU A 1 154 ? -7.242 0.771 17.625 1 95.62 154 GLU A N 1
ATOM 1158 C CA . GLU A 1 154 ? -7.879 -0.536 17.766 1 95.62 154 GLU A CA 1
ATOM 1159 C C . GLU A 1 154 ? -9.398 -0.428 17.625 1 95.62 154 GLU A C 1
ATOM 1161 O O . GLU A 1 154 ? -10.047 -1.358 17.141 1 95.62 154 GLU A O 1
ATOM 1166 N N . GLN A 1 155 ? -9.883 0.689 18.141 1 97.19 155 GLN A N 1
ATOM 1167 C CA . GLN A 1 155 ? -11.328 0.891 18.125 1 97.19 155 GLN A CA 1
ATOM 1168 C C . GLN A 1 155 ? -11.68 2.314 17.703 1 97.19 155 GLN A C 1
ATOM 1170 O O . GLN A 1 155 ? -11.023 3.271 18.125 1 97.19 155 GLN A O 1
ATOM 1175 N N . MET A 1 156 ? -12.758 2.412 16.969 1 97.81 156 MET A N 1
ATOM 1176 C CA . MET A 1 156 ? -13.234 3.701 16.469 1 97.81 156 MET A CA 1
ATOM 1177 C C . MET A 1 156 ? -13.711 4.578 17.625 1 97.81 156 MET A C 1
ATOM 1179 O O . MET A 1 156 ? -14.359 4.094 18.547 1 97.81 156 MET A O 1
ATOM 1183 N N . ALA A 1 157 ? -13.391 5.859 17.609 1 98.19 157 ALA A N 1
ATOM 1184 C CA . ALA A 1 157 ? -13.914 6.836 18.562 1 98.19 157 ALA A CA 1
ATOM 1185 C C . ALA A 1 157 ? -15.344 7.238 18.203 1 98.19 157 ALA A C 1
ATOM 1187 O O . ALA A 1 157 ? -15.93 6.695 17.266 1 98.19 157 ALA A O 1
ATOM 1188 N N . GLU A 1 158 ? -15.945 8.133 19.062 1 96.94 158 GLU A N 1
ATOM 1189 C CA . GLU A 1 158 ? -17.297 8.609 18.812 1 96.94 158 GLU A CA 1
ATOM 1190 C C . GLU A 1 158 ? -17.312 9.75 17.797 1 96.94 158 GLU A C 1
ATOM 1192 O O . GLU A 1 158 ? -17.641 10.891 18.141 1 96.94 158 GLU A O 1
ATOM 1197 N N . LEU A 1 159 ? -17.156 9.406 16.531 1 98.06 159 LEU A N 1
ATOM 1198 C CA . LEU A 1 159 ? -16.875 10.383 15.484 1 98.06 159 LEU A CA 1
ATOM 1199 C C . LEU A 1 159 ? -18.078 11.312 15.289 1 98.06 159 LEU A C 1
ATOM 1201 O O . LEU A 1 159 ? -17.906 12.523 15.164 1 98.06 159 LEU A O 1
ATOM 1205 N N . ALA A 1 160 ? -19.234 10.758 15.258 1 97.81 160 ALA A N 1
ATOM 1206 C CA . ALA A 1 160 ? -20.422 11.578 15.047 1 97.81 160 ALA A CA 1
ATOM 1207 C C . ALA A 1 160 ? -20.609 12.602 16.172 1 97.81 160 ALA A C 1
ATOM 1209 O O . ALA A 1 160 ? -20.906 13.766 15.914 1 97.81 160 ALA A O 1
ATOM 1210 N N . GLU A 1 161 ? -20.406 12.141 17.375 1 97.25 161 GLU A N 1
ATOM 1211 C CA . GLU A 1 161 ? -20.516 13.031 18.531 1 97.25 161 GLU A CA 1
ATOM 1212 C C . GLU A 1 161 ? -19.438 14.117 18.5 1 97.25 161 GLU A C 1
ATOM 1214 O O . GLU A 1 161 ? -19.719 15.273 18.828 1 97.25 161 GLU A O 1
ATOM 1219 N N . LEU A 1 162 ? -18.312 13.703 18.125 1 97.75 162 LEU A N 1
ATOM 1220 C CA . LEU A 1 162 ? -17.219 14.664 18.031 1 97.75 162 LEU A CA 1
ATOM 1221 C C . LEU A 1 162 ? -17.5 15.703 16.953 1 97.75 162 LEU A C 1
ATOM 1223 O O . LEU A 1 162 ? -17.25 16.891 17.141 1 97.75 162 LEU A O 1
ATOM 1227 N N . ALA A 1 163 ? -18 15.234 15.852 1 97.25 163 ALA A N 1
ATOM 1228 C CA . ALA A 1 163 ? -18.359 16.141 14.773 1 97.25 163 ALA A CA 1
ATOM 1229 C C . ALA A 1 163 ? -19.406 17.156 15.234 1 97.25 163 ALA A C 1
ATOM 1231 O O . ALA A 1 163 ? -19.281 18.359 14.969 1 97.25 163 ALA A O 1
ATOM 1232 N N . GLN A 1 164 ? -20.375 16.703 15.984 1 95.88 164 GLN A N 1
ATOM 1233 C CA . G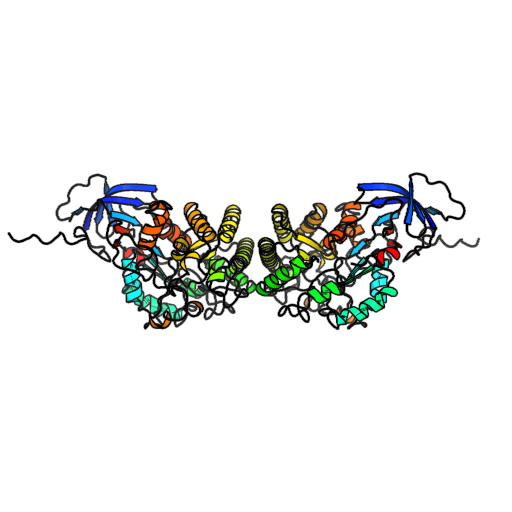LN A 1 164 ? -21.438 17.562 16.5 1 95.88 164 GLN A CA 1
ATOM 1234 C C . GLN A 1 164 ? -20.891 18.562 17.516 1 95.88 164 GLN A C 1
ATOM 1236 O O . GLN A 1 164 ? -21.406 19.672 17.641 1 95.88 164 GLN A O 1
ATOM 1241 N N . ALA A 1 165 ? -19.859 18.094 18.141 1 95.06 165 ALA A N 1
ATOM 1242 C CA . ALA A 1 165 ? -19.266 18.938 19.188 1 95.06 165 ALA A CA 1
ATOM 1243 C C . ALA A 1 165 ? -18.375 20.016 18.578 1 95.06 165 ALA A C 1
ATOM 1245 O O . ALA A 1 165 ? -17.891 20.906 19.281 1 95.06 165 ALA A O 1
ATOM 1246 N N . GLY A 1 166 ? -18.047 19.906 17.297 1 94.25 166 GLY A N 1
ATOM 1247 C CA . GLY A 1 166 ? -17.438 21.047 16.625 1 94.25 166 GLY A CA 1
ATOM 1248 C C . GLY A 1 166 ? -15.977 20.828 16.281 1 94.25 166 GLY A C 1
ATOM 1249 O O . GLY A 1 166 ? -15.242 21.797 16.031 1 94.25 166 GLY A O 1
ATOM 1250 N N . VAL A 1 167 ? -15.523 19.625 16.266 1 97 167 VAL A N 1
ATOM 1251 C CA . VAL A 1 167 ? -14.148 19.391 15.836 1 97 167 VAL A CA 1
ATOM 1252 C C . VAL A 1 167 ? -13.984 19.797 14.367 1 97 167 VAL A C 1
ATOM 1254 O O . VAL A 1 167 ? -14.953 19.797 13.609 1 97 167 VAL A O 1
ATOM 1257 N N . ALA A 1 168 ? -12.781 20.172 14.023 1 96.62 168 ALA A N 1
ATOM 1258 C CA . ALA A 1 168 ? -12.477 20.594 12.656 1 96.62 168 ALA A CA 1
ATOM 1259 C C . ALA A 1 168 ? -12.398 19.375 11.719 1 96.62 168 ALA A C 1
ATOM 1261 O O . ALA A 1 168 ? -12.695 19.484 10.531 1 96.62 168 ALA A O 1
ATOM 1262 N N . GLY A 1 169 ? -12.039 18.312 12.188 1 98.12 169 GLY A N 1
ATOM 1263 C CA . GLY A 1 169 ? -11.828 17.047 11.492 1 98.12 169 GLY A CA 1
ATOM 1264 C C . GLY A 1 169 ? -11.336 15.938 12.406 1 98.12 169 GLY A C 1
ATOM 1265 O O . GLY A 1 169 ? -11.438 16.047 13.633 1 98.12 169 GLY A O 1
ATOM 1266 N N . PHE A 1 170 ? -10.883 14.859 11.781 1 98.75 170 PHE A N 1
ATOM 1267 C CA . PHE A 1 170 ? -10.469 13.711 12.586 1 98.75 170 PHE A CA 1
ATOM 1268 C C . PHE A 1 170 ? -9.031 13.328 12.273 1 98.75 170 PHE A C 1
ATOM 1270 O O . PHE A 1 170 ? -8.609 13.352 11.109 1 98.75 170 PHE A O 1
ATOM 1277 N N . SER A 1 171 ? -8.266 13.086 13.281 1 98.81 171 SER A N 1
ATOM 1278 C CA . SER A 1 171 ? -6.898 12.586 13.141 1 98.81 171 SER A CA 1
ATOM 1279 C C . SER A 1 171 ? -6.398 11.969 14.445 1 98.81 171 SER A C 1
ATOM 1281 O O . SER A 1 171 ? -6.684 12.484 15.531 1 98.81 171 SER A O 1
ATOM 1283 N N . ASP A 1 172 ? -5.641 10.906 14.312 1 98.44 172 ASP A N 1
ATOM 1284 C CA . ASP A 1 172 ? -4.961 10.383 15.492 1 98.44 172 ASP A CA 1
ATOM 1285 C C . ASP A 1 172 ? -3.604 11.047 15.688 1 98.44 172 ASP A C 1
ATOM 1287 O O . ASP A 1 172 ? -2.98 10.906 16.75 1 98.44 172 ASP A O 1
ATOM 1291 N N . GLY A 1 173 ? -3.152 11.75 14.703 1 97.81 173 GLY A N 1
ATOM 1292 C CA . GLY A 1 173 ? -1.842 12.375 14.781 1 97.81 173 GLY A CA 1
ATOM 1293 C C . GLY A 1 173 ? -0.702 11.375 14.797 1 97.81 173 GLY A C 1
ATOM 1294 O O . GLY A 1 173 ? 0.446 11.742 15.062 1 97.81 173 GLY A O 1
ATOM 1295 N N . GLN A 1 174 ? -0.988 10.141 14.68 1 96.94 174 GLN A N 1
ATOM 1296 C CA . GLN A 1 174 ? -0.028 9.039 14.609 1 96.94 174 GLN A CA 1
ATOM 1297 C C . GLN A 1 174 ? -0.481 7.977 13.609 1 96.94 174 GLN A C 1
ATOM 1299 O O . GLN A 1 174 ? -1.646 7.949 13.211 1 96.94 174 GLN A O 1
ATOM 1304 N N . PRO A 1 175 ? 0.426 7.129 13.211 1 96.56 175 PRO A N 1
ATOM 1305 C CA . PRO A 1 175 ? 0.097 6.148 12.172 1 96.56 175 PRO A CA 1
ATOM 1306 C C . PRO A 1 175 ? -0.96 5.145 12.625 1 96.56 175 PRO A C 1
ATOM 1308 O O . PRO A 1 175 ? -0.993 4.762 13.797 1 96.56 175 PRO A O 1
ATOM 1311 N N . LEU A 1 176 ? -1.812 4.781 11.711 1 96.56 176 LEU A N 1
ATOM 1312 C CA . LEU A 1 176 ? -2.779 3.701 11.875 1 96.56 176 LEU A CA 1
ATOM 1313 C C . LEU A 1 176 ? -2.377 2.479 11.055 1 96.56 176 LEU A C 1
ATOM 1315 O O . LEU A 1 176 ? -2.492 2.484 9.828 1 96.56 176 LEU A O 1
ATOM 1319 N N . ALA A 1 177 ? -2.018 1.4 11.711 1 92.69 177 ALA A N 1
ATOM 1320 C CA . ALA A 1 177 ? -1.445 0.231 11.047 1 92.69 177 ALA A CA 1
ATOM 1321 C C . ALA A 1 177 ? -2.541 -0.69 10.523 1 92.69 177 ALA A C 1
ATOM 1323 O O . ALA A 1 177 ? -2.357 -1.363 9.508 1 92.69 177 ALA A O 1
ATOM 1324 N N . ASP A 1 178 ? -3.674 -0.742 11.156 1 95.94 178 ASP A N 1
ATOM 1325 C CA . ASP A 1 178 ? -4.77 -1.639 10.805 1 95.94 178 ASP A CA 1
ATOM 1326 C C . ASP A 1 178 ? -5.613 -1.054 9.672 1 95.94 178 ASP A C 1
ATOM 1328 O O . ASP A 1 178 ? -6.531 -0.266 9.914 1 95.94 178 ASP A O 1
ATOM 1332 N N . LEU A 1 179 ? -5.375 -1.524 8.492 1 97.25 179 LEU A N 1
ATOM 1333 C CA . LEU A 1 179 ? -6.062 -0.965 7.332 1 97.25 179 LEU A CA 1
ATOM 1334 C C . LEU A 1 179 ? -7.523 -1.39 7.309 1 97.25 179 LEU A C 1
ATOM 1336 O O . LEU A 1 179 ? -8.367 -0.701 6.727 1 97.25 179 LEU A O 1
ATOM 1340 N N . GLY A 1 180 ? -7.844 -2.549 7.898 1 96.56 180 GLY A N 1
ATOM 1341 C CA . GLY A 1 180 ? -9.242 -2.916 8.062 1 96.56 180 GLY A CA 1
ATOM 1342 C C . GLY A 1 180 ? -10.023 -1.926 8.898 1 96.56 180 GLY A C 1
ATOM 1343 O O . GLY A 1 180 ? -11.133 -1.526 8.531 1 96.56 180 GLY A O 1
ATOM 1344 N N . LEU A 1 181 ? -9.43 -1.532 9.969 1 97.19 181 LEU A N 1
ATOM 1345 C CA . LEU A 1 181 ? -10.031 -0.504 10.812 1 97.19 181 LEU A CA 1
ATOM 1346 C C . LEU A 1 181 ? -10.117 0.825 10.07 1 97.19 181 LEU A C 1
ATOM 1348 O O . LEU A 1 181 ? -11.125 1.524 10.156 1 97.19 181 LEU A O 1
ATOM 1352 N N . LEU A 1 182 ? -9.07 1.135 9.383 1 98.25 182 LEU A N 1
ATOM 1353 C CA . LEU A 1 182 ? -9.062 2.389 8.641 1 98.25 182 LEU A CA 1
ATOM 1354 C C . LEU A 1 182 ? -10.195 2.42 7.617 1 98.25 182 LEU A C 1
ATOM 1356 O O . LEU A 1 182 ? -10.828 3.457 7.422 1 98.25 182 LEU A O 1
ATOM 1360 N N . GLN A 1 183 ? -10.414 1.311 6.965 1 97.5 183 GLN A N 1
ATOM 1361 C CA . GLN A 1 183 ? -11.531 1.224 6.027 1 97.5 183 GLN A CA 1
ATOM 1362 C C . GLN A 1 183 ? -12.852 1.561 6.715 1 97.5 183 GLN A C 1
ATOM 1364 O O . GLN A 1 183 ? -13.664 2.303 6.168 1 97.5 183 GLN A O 1
ATOM 1369 N N . GLN A 1 184 ? -13.055 0.98 7.855 1 96.62 184 GLN A N 1
ATOM 1370 C CA . GLN A 1 184 ? -14.266 1.258 8.617 1 96.62 184 GLN A CA 1
ATOM 1371 C C . GLN A 1 184 ? -14.352 2.734 8.992 1 96.62 184 GLN A C 1
ATOM 1373 O O . GLN A 1 184 ? -15.414 3.352 8.859 1 96.62 184 GLN A O 1
ATOM 1378 N N . LEU A 1 185 ? -13.273 3.277 9.406 1 98.44 185 LEU A N 1
ATOM 1379 C CA . LEU A 1 185 ? -13.203 4.672 9.836 1 98.44 185 LEU A CA 1
ATOM 1380 C C . LEU A 1 185 ? -13.531 5.609 8.68 1 98.44 185 LEU A C 1
ATOM 1382 O O . LEU A 1 185 ? -14.328 6.539 8.836 1 98.44 185 LEU A O 1
ATOM 1386 N N . LEU A 1 186 ? -12.93 5.383 7.555 1 98.44 186 LEU A N 1
ATOM 1387 C CA . LEU A 1 186 ? -13.141 6.242 6.395 1 98.44 186 LEU A CA 1
ATOM 1388 C C . LEU A 1 186 ? -14.586 6.141 5.902 1 98.44 186 LEU A C 1
ATOM 1390 O O . LEU A 1 186 ? -15.188 7.145 5.516 1 98.44 186 LEU A O 1
ATOM 1394 N N . THR A 1 187 ? -15.125 4.91 5.902 1 97.5 187 THR A N 1
ATOM 1395 C CA . THR A 1 187 ? -16.516 4.715 5.496 1 97.5 187 THR A CA 1
ATOM 1396 C C . THR A 1 187 ? -17.453 5.484 6.41 1 97.5 187 THR A C 1
ATOM 1398 O O . THR A 1 187 ? -18.375 6.148 5.938 1 97.5 187 THR A O 1
ATOM 1401 N N . TYR A 1 188 ? -17.203 5.414 7.703 1 97.88 188 TYR A N 1
ATOM 1402 C CA . TYR A 1 188 ? -18.047 6.062 8.688 1 97.88 188 TYR A CA 1
ATOM 1403 C C . TYR A 1 188 ? -17.891 7.578 8.633 1 97.88 188 TYR A C 1
ATOM 1405 O O . TYR A 1 188 ? -18.859 8.32 8.852 1 97.88 188 TYR A O 1
ATOM 1413 N N . ALA A 1 189 ? -16.75 8.086 8.305 1 98 189 ALA A N 1
ATOM 1414 C CA . ALA A 1 189 ? -16.438 9.516 8.344 1 98 189 ALA A CA 1
ATOM 1415 C C . ALA A 1 189 ? -16.984 10.227 7.113 1 98 189 ALA A C 1
ATOM 1417 O O . ALA A 1 189 ? -17.219 11.438 7.145 1 98 189 ALA A O 1
ATOM 1418 N N . ARG A 1 190 ? -17.203 9.531 6.055 1 97.25 190 ARG A N 1
ATOM 1419 C CA . ARG A 1 190 ? -17.531 10.125 4.762 1 97.25 190 ARG A CA 1
ATOM 1420 C C . ARG A 1 190 ? -18.781 10.992 4.848 1 97.25 190 ARG A C 1
ATOM 1422 O O . ARG A 1 190 ? -18.75 12.164 4.469 1 97.25 190 ARG A O 1
ATOM 1429 N N . PRO A 1 191 ? -19.906 10.492 5.457 1 97 191 PRO A N 1
ATOM 1430 C CA . PRO A 1 191 ? -21.125 11.289 5.504 1 97 191 PRO A CA 1
ATOM 1431 C C . PRO A 1 191 ? -21.016 12.469 6.477 1 97 191 PRO A C 1
ATOM 1433 O O 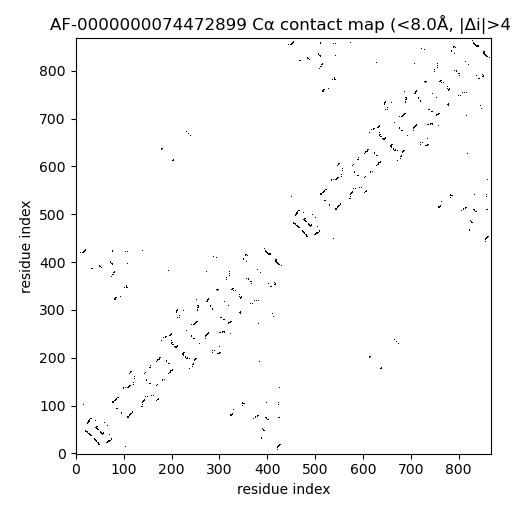. PRO A 1 191 ? -21.875 13.367 6.457 1 97 191 PRO A O 1
ATOM 1436 N N . LEU A 1 192 ? -20.016 12.453 7.363 1 97 192 LEU A N 1
ATOM 1437 C CA . LEU A 1 192 ? -19.875 13.531 8.344 1 97 192 LEU A CA 1
ATOM 1438 C C . LEU A 1 192 ? -19.344 14.797 7.684 1 97 192 LEU A C 1
ATOM 1440 O O . LEU A 1 192 ? -19.453 15.891 8.25 1 97 192 LEU A O 1
ATOM 1444 N N . GLY A 1 193 ? -18.641 14.633 6.582 1 95.56 193 GLY A N 1
ATOM 1445 C CA . GLY A 1 193 ? -18.25 15.773 5.77 1 95.56 193 GLY A CA 1
ATOM 1446 C C . GLY A 1 193 ? -17.094 16.562 6.375 1 95.56 193 GLY A C 1
ATOM 1447 O O . GLY A 1 193 ? -16.969 17.766 6.117 1 95.56 193 GLY A O 1
ATOM 1448 N N . LYS A 1 194 ? -16.344 16 7.262 1 96.5 194 LYS A N 1
ATOM 1449 C CA . LYS A 1 194 ? -15.172 16.625 7.875 1 96.5 194 LYS A CA 1
ATOM 1450 C C . LYS A 1 194 ? -13.875 16.016 7.34 1 96.5 194 LYS A C 1
ATOM 1452 O O . LYS A 1 194 ? -13.852 14.859 6.926 1 96.5 194 LYS A O 1
ATOM 1457 N N . PRO A 1 195 ? -12.875 16.812 7.359 1 96.88 195 PRO A N 1
ATOM 1458 C CA . PRO A 1 195 ? -11.594 16.266 6.883 1 96.88 195 PRO A CA 1
ATOM 1459 C C . PRO A 1 195 ? -11.055 15.148 7.777 1 96.88 195 PRO A C 1
ATOM 1461 O O . PRO A 1 195 ? -11.281 15.164 8.992 1 96.88 195 PRO A O 1
ATOM 1464 N N . VAL A 1 196 ? -10.414 14.211 7.145 1 98.75 196 VAL A N 1
ATOM 1465 C CA . VAL A 1 196 ? -9.672 13.156 7.824 1 98.75 196 VAL A CA 1
ATOM 1466 C C . VAL A 1 196 ? -8.18 13.281 7.504 1 98.75 196 VAL A C 1
ATOM 1468 O O . VAL A 1 196 ? -7.797 13.312 6.332 1 98.75 196 VAL A O 1
ATOM 1471 N N . ALA A 1 197 ? -7.375 13.414 8.508 1 98.88 197 ALA A N 1
ATOM 1472 C CA . ALA A 1 197 ? -5.93 13.508 8.312 1 98.88 197 ALA A CA 1
ATOM 1473 C C . ALA A 1 197 ? -5.223 12.258 8.805 1 98.88 197 ALA A C 1
ATOM 1475 O O . ALA A 1 197 ? -5.477 11.789 9.922 1 98.88 197 ALA A O 1
ATOM 1476 N N . LEU A 1 198 ? -4.352 11.719 7.953 1 98.88 198 LEU A N 1
ATOM 1477 C CA . LEU A 1 198 ? -3.672 10.469 8.266 1 98.88 198 LEU A CA 1
ATOM 1478 C C . LEU A 1 198 ? -2.16 10.625 8.133 1 98.88 198 LEU A C 1
ATOM 1480 O O . LEU A 1 198 ? -1.681 11.344 7.262 1 98.88 198 LEU A O 1
ATOM 1484 N N . CYS A 1 199 ? -1.435 9.938 9.023 1 98.31 199 CYS A N 1
ATOM 1485 C CA . CYS A 1 199 ? 0.02 9.836 8.961 1 98.31 199 CYS A CA 1
ATOM 1486 C C . CYS A 1 199 ? 0.453 8.57 8.242 1 98.31 199 CYS A C 1
ATOM 1488 O O . CYS A 1 199 ? 0.347 7.473 8.789 1 98.31 199 CYS A O 1
ATOM 1490 N N . PRO A 1 200 ? 0.96 8.719 7.035 1 98.38 200 PRO A N 1
ATOM 1491 C CA . PRO A 1 200 ? 1.384 7.508 6.32 1 98.38 200 PRO A CA 1
ATOM 1492 C C . PRO A 1 200 ? 2.711 6.953 6.836 1 98.38 200 PRO A C 1
ATOM 1494 O O . PRO A 1 200 ? 3.777 7.387 6.395 1 98.38 200 PRO A O 1
ATOM 1497 N N . CYS A 1 201 ? 2.652 5.984 7.645 1 97.44 201 CYS A N 1
ATOM 1498 C CA . CYS A 1 201 ? 3.828 5.301 8.172 1 97.44 201 CYS A CA 1
ATOM 1499 C C . CYS A 1 201 ? 3.477 3.896 8.648 1 97.44 201 CYS A C 1
ATOM 1501 O O . CYS A 1 201 ? 2.518 3.713 9.398 1 97.44 201 CYS A O 1
ATOM 1503 N N . ASP A 1 202 ? 4.18 2.947 8.133 1 96.88 202 ASP A N 1
ATOM 1504 C CA . ASP A 1 202 ? 4.051 1.569 8.594 1 96.88 202 ASP A CA 1
ATOM 1505 C C . ASP A 1 202 ? 5.02 1.286 9.742 1 96.88 202 ASP A C 1
ATOM 1507 O O . ASP A 1 202 ? 6.234 1.247 9.539 1 96.88 202 ASP A O 1
ATOM 1511 N N . PRO A 1 203 ? 4.523 1.029 10.914 1 94.19 203 PRO A N 1
ATOM 1512 C CA . PRO A 1 203 ? 5.383 0.914 12.094 1 94.19 203 PRO A CA 1
ATOM 1513 C C . PRO A 1 203 ? 6.188 -0.383 12.109 1 94.19 203 PRO A C 1
ATOM 1515 O O . PRO A 1 203 ? 7.09 -0.542 12.938 1 94.19 203 PRO A O 1
ATOM 1518 N N . SER A 1 204 ? 5.891 -1.271 11.234 1 92.75 204 SER A N 1
ATOM 1519 C CA . SER A 1 204 ? 6.617 -2.539 11.227 1 92.75 204 SER A CA 1
ATOM 1520 C C . SER A 1 204 ? 8.055 -2.352 10.75 1 92.75 204 SER A C 1
ATOM 1522 O O . SER A 1 204 ? 8.906 -3.207 10.992 1 92.75 204 SER A O 1
ATOM 1524 N N . PHE A 1 205 ? 8.164 -1.197 10.156 1 92.31 205 PHE A N 1
ATOM 1525 C CA . PHE A 1 205 ? 9.516 -0.924 9.68 1 92.31 205 PHE A CA 1
ATOM 1526 C C . PHE A 1 205 ? 10.391 -0.384 10.805 1 92.31 205 PHE A C 1
ATOM 1528 O O . PHE A 1 205 ? 10.023 0.587 11.469 1 92.31 205 PHE A O 1
ATOM 1535 N N . SER A 1 206 ? 11.453 -0.841 11.148 1 80.19 206 SER A N 1
ATOM 1536 C CA . SER A 1 206 ? 12.547 -0.391 12.008 1 80.19 206 SER A CA 1
ATOM 1537 C C . SER A 1 206 ? 12.023 0.406 13.195 1 80.19 206 SER A C 1
ATOM 1539 O O . SER A 1 206 ? 12.273 1.606 13.312 1 80.19 206 SER A O 1
ATOM 1541 N N . PRO A 1 207 ? 11.484 -0.168 14.117 1 79.25 207 PRO A N 1
ATOM 1542 C CA . PRO A 1 207 ? 10.891 0.517 15.266 1 79.25 207 PRO A CA 1
ATOM 1543 C C . PRO A 1 207 ? 11.867 1.448 15.977 1 79.25 207 PRO A C 1
ATOM 1545 O O . PRO A 1 207 ? 11.453 2.432 16.594 1 79.25 207 PRO A O 1
ATOM 1548 N N . MET A 1 208 ? 13.094 1.358 15.703 1 88.69 208 MET A N 1
ATOM 1549 C CA . MET A 1 208 ? 14.07 2.195 16.391 1 88.69 208 MET A CA 1
ATOM 1550 C C . MET A 1 208 ? 14.734 3.174 15.43 1 88.69 208 MET A C 1
ATOM 1552 O O . MET A 1 208 ? 15.703 3.846 15.789 1 88.69 208 MET A O 1
ATOM 1556 N N . GLY A 1 209 ? 14.227 3.225 14.297 1 94.56 209 GLY A N 1
ATOM 1557 C CA . GLY A 1 209 ? 14.859 4.059 13.289 1 94.56 209 GLY A CA 1
ATOM 1558 C C . GLY A 1 209 ? 14.688 5.543 13.547 1 94.56 209 GLY A C 1
ATOM 1559 O O . GLY A 1 209 ? 13.602 5.988 13.922 1 94.56 209 GLY A O 1
ATOM 1560 N N . VAL A 1 210 ? 15.859 6.309 13.359 1 96.94 210 VAL A N 1
ATOM 1561 C CA . VAL A 1 210 ? 15.789 7.738 13.648 1 96.94 210 VAL A CA 1
ATOM 1562 C C . VAL A 1 210 ? 16.438 8.531 12.508 1 96.94 210 VAL A C 1
ATOM 1564 O O . VAL A 1 210 ? 16.516 9.758 12.57 1 96.94 210 VAL A O 1
ATOM 1567 N N . ALA A 1 211 ? 16.891 7.867 11.523 1 97.69 211 ALA A N 1
ATOM 1568 C CA . ALA A 1 211 ? 17.516 8.523 10.383 1 97.69 211 ALA A CA 1
ATOM 1569 C C . ALA A 1 211 ? 17.172 7.809 9.078 1 97.69 211 ALA A C 1
ATOM 1571 O O . ALA A 1 211 ? 16.859 6.617 9.078 1 97.69 211 ALA A O 1
ATOM 1572 N N . ARG A 1 212 ? 17.188 8.539 8.023 1 97.56 212 ARG A N 1
ATOM 1573 C CA . ARG A 1 212 ? 17.016 7.961 6.695 1 97.56 212 ARG A CA 1
ATOM 1574 C C . ARG A 1 212 ? 18.281 7.258 6.234 1 97.56 212 ARG A C 1
ATOM 1576 O O . ARG A 1 212 ? 19.391 7.77 6.434 1 97.56 212 ARG A O 1
ATOM 1583 N N . PRO A 1 213 ? 18.109 6.109 5.551 1 96.38 213 PRO A N 1
ATOM 1584 C CA . PRO A 1 213 ? 19.312 5.438 5.047 1 96.38 213 PRO A CA 1
ATOM 1585 C C . PRO A 1 213 ? 20.109 6.305 4.086 1 96.38 213 PRO A C 1
ATOM 1587 O O . PRO A 1 213 ? 19.547 6.938 3.193 1 96.38 213 PRO A O 1
ATOM 1590 N N . GLY A 1 214 ? 21.406 6.316 4.348 1 94.69 214 GLY A N 1
ATOM 1591 C CA . GLY A 1 214 ? 22.312 7.094 3.523 1 94.69 214 GLY A CA 1
ATOM 1592 C C . GLY A 1 214 ? 23.672 7.312 4.172 1 94.69 214 GLY A C 1
ATOM 1593 O O . GLY A 1 214 ? 24 6.656 5.16 1 94.69 214 GLY A O 1
ATOM 1594 N N . THR A 1 215 ? 24.438 8.188 3.617 1 94.81 215 THR A N 1
ATOM 1595 C CA . THR A 1 215 ? 25.797 8.453 4.078 1 94.81 215 THR A CA 1
ATOM 1596 C C . THR A 1 215 ? 25.781 8.984 5.512 1 94.81 215 THR A C 1
ATOM 1598 O O . THR A 1 215 ? 26.609 8.578 6.332 1 94.81 215 THR A O 1
ATOM 1601 N N . ALA A 1 216 ? 24.859 9.805 5.785 1 94.12 216 ALA A N 1
ATOM 1602 C CA . ALA A 1 216 ? 24.797 10.422 7.109 1 94.12 216 ALA A CA 1
ATOM 1603 C C . ALA A 1 216 ? 24.531 9.383 8.188 1 94.12 216 ALA A C 1
ATOM 1605 O O . ALA A 1 216 ? 25.219 9.352 9.219 1 94.12 216 ALA A O 1
ATOM 1606 N N . SER A 1 217 ? 23.547 8.555 7.965 1 94.06 217 SER A N 1
ATOM 1607 C CA . SER A 1 217 ? 23.219 7.535 8.961 1 94.06 217 SER A CA 1
ATOM 1608 C C . SER A 1 217 ? 24.375 6.57 9.164 1 94.06 217 SER A C 1
ATOM 1610 O O . SER A 1 217 ? 24.688 6.191 10.297 1 94.06 217 SER A O 1
ATOM 1612 N N . LEU A 1 218 ? 25.047 6.199 8.148 1 94.25 218 LEU A N 1
ATOM 1613 C CA . LEU A 1 218 ? 26.188 5.285 8.211 1 94.25 218 LEU A CA 1
ATOM 1614 C C . LEU A 1 218 ? 27.344 5.906 8.984 1 94.25 218 LEU A C 1
ATOM 1616 O O . LEU A 1 218 ? 27.938 5.262 9.852 1 94.25 218 LEU A O 1
ATOM 1620 N N . THR A 1 219 ? 27.625 7.102 8.656 1 95.81 219 THR A N 1
ATOM 1621 C CA . THR A 1 219 ? 28.75 7.805 9.273 1 95.81 219 THR A CA 1
ATOM 1622 C C . THR A 1 219 ? 28.484 8.055 10.75 1 95.81 219 THR A C 1
ATOM 1624 O O . THR A 1 219 ? 29.391 7.938 11.578 1 95.81 219 THR A O 1
ATOM 1627 N N . LEU A 1 220 ? 27.281 8.328 11.094 1 95.75 220 LEU A N 1
ATOM 1628 C CA . LEU A 1 220 ? 26.922 8.719 12.453 1 95.75 220 LEU A CA 1
ATOM 1629 C C . LEU A 1 220 ? 26.5 7.508 13.273 1 95.75 220 LEU A C 1
ATOM 1631 O O . LEU A 1 220 ? 26.344 7.602 14.492 1 95.75 220 LEU A O 1
ATOM 1635 N N . GLY A 1 221 ? 26.328 6.395 12.602 1 95.19 221 GLY A N 1
ATOM 1636 C CA . GLY A 1 221 ? 25.906 5.184 13.289 1 95.19 221 GLY A CA 1
ATOM 1637 C C . GLY A 1 221 ? 24.5 5.254 13.828 1 95.19 221 GLY A C 1
ATOM 1638 O O . GLY A 1 221 ? 24.219 4.758 14.922 1 95.19 221 GLY A O 1
ATOM 1639 N N . LEU A 1 222 ? 23.641 5.91 13.164 1 96.31 222 LEU A N 1
ATOM 1640 C CA . LEU A 1 222 ? 22.266 6.055 13.594 1 96.31 222 LEU A CA 1
ATOM 1641 C C . LEU A 1 222 ? 21.391 4.953 13.008 1 96.31 222 LEU A C 1
ATOM 1643 O O . LEU A 1 222 ? 21.547 4.586 11.836 1 96.31 222 LEU A O 1
ATOM 1647 N N . PRO A 1 223 ? 20.5 4.398 13.867 1 95.94 223 PRO A N 1
ATOM 1648 C CA . PRO A 1 223 ? 19.562 3.428 13.305 1 95.94 223 PRO A CA 1
ATOM 1649 C C . PRO A 1 223 ? 18.688 4.023 12.195 1 95.94 223 PRO A C 1
ATOM 1651 O O . PRO A 1 223 ? 18.234 5.168 12.305 1 95.94 223 PRO A O 1
ATOM 1654 N N . GLU A 1 224 ? 18.453 3.248 11.203 1 96.06 224 GLU A N 1
ATOM 1655 C CA . GLU A 1 224 ? 17.828 3.766 10 1 96.06 224 GLU A CA 1
ATOM 1656 C C . GLU A 1 224 ? 16.359 3.35 9.93 1 96.06 224 GLU A C 1
ATOM 1658 O O . GLU A 1 224 ? 15.977 2.311 10.469 1 96.06 224 GLU A O 1
ATOM 1663 N N . ILE A 1 225 ? 15.523 4.105 9.336 1 96.75 225 ILE A N 1
ATOM 1664 C CA . ILE A 1 225 ? 14.172 3.777 8.883 1 96.75 225 ILE A CA 1
ATOM 1665 C C . ILE A 1 225 ? 14.055 4.043 7.387 1 96.75 225 ILE A C 1
ATOM 1667 O O . ILE A 1 225 ? 14.273 5.164 6.926 1 96.75 225 ILE A O 1
ATOM 1671 N N . PRO A 1 226 ? 13.711 3.07 6.605 1 96.62 226 PRO A N 1
ATOM 1672 C CA . PRO A 1 226 ? 13.68 3.227 5.148 1 96.62 226 PRO A CA 1
ATOM 1673 C C . PRO A 1 226 ? 12.484 4.047 4.668 1 96.62 226 PRO A C 1
ATOM 1675 O O . PRO A 1 226 ? 11.445 4.078 5.332 1 96.62 226 PRO A O 1
ATOM 1678 N N . PRO A 1 227 ? 12.617 4.676 3.463 1 97.5 227 PRO A N 1
ATOM 1679 C CA . PRO A 1 227 ? 11.492 5.395 2.873 1 97.5 227 PRO A CA 1
ATOM 1680 C C . PRO A 1 227 ? 10.25 4.52 2.717 1 97.5 227 PRO A C 1
ATOM 1682 O O . PRO A 1 227 ? 9.125 5.023 2.746 1 97.5 227 PRO A O 1
ATOM 1685 N N . ALA A 1 228 ? 10.453 3.213 2.66 1 97.69 228 ALA A N 1
ATOM 1686 C CA . ALA A 1 228 ? 9.359 2.27 2.453 1 97.69 228 ALA A CA 1
ATOM 1687 C C . ALA A 1 228 ? 8.359 2.326 3.605 1 97.69 228 ALA A C 1
ATOM 1689 O O . ALA A 1 228 ? 7.176 2.037 3.422 1 97.69 228 ALA A O 1
ATOM 1690 N N . ALA A 1 229 ? 8.867 2.691 4.773 1 97.81 229 ALA A N 1
ATOM 1691 C CA . ALA A 1 229 ? 7.961 2.838 5.914 1 97.81 229 ALA A CA 1
ATOM 1692 C C . ALA A 1 229 ? 6.844 3.832 5.602 1 97.81 229 ALA A C 1
ATOM 1694 O O . ALA A 1 229 ? 5.699 3.641 6.023 1 97.81 229 ALA A O 1
ATOM 1695 N N . GLU A 1 230 ? 7.145 4.871 4.871 1 98.44 230 GLU A N 1
ATOM 1696 C CA . GLU A 1 230 ? 6.172 5.883 4.477 1 98.44 230 GLU A CA 1
ATOM 1697 C C . GLU A 1 230 ? 5.414 5.461 3.219 1 98.44 230 GLU A C 1
ATOM 1699 O O . GLU A 1 230 ? 4.188 5.539 3.17 1 98.44 230 GLU A O 1
ATOM 1704 N N . THR A 1 231 ? 6.125 4.949 2.232 1 98.56 231 THR A N 1
ATOM 1705 C CA . THR A 1 231 ? 5.543 4.781 0.905 1 98.56 231 THR A CA 1
ATOM 1706 C C . THR A 1 231 ? 4.582 3.596 0.883 1 98.56 231 THR A C 1
ATOM 1708 O O . THR A 1 231 ? 3.564 3.627 0.187 1 98.56 231 THR A O 1
ATOM 1711 N N . THR A 1 232 ? 4.887 2.525 1.628 1 98.25 232 THR A N 1
ATOM 1712 C CA . THR A 1 232 ? 3.973 1.391 1.668 1 98.25 232 THR A CA 1
ATOM 1713 C C . THR A 1 232 ? 2.674 1.77 2.375 1 98.25 232 THR A C 1
ATOM 1715 O O . THR A 1 232 ? 1.586 1.41 1.92 1 98.25 232 THR A O 1
ATOM 1718 N N . ALA A 1 233 ? 2.814 2.527 3.449 1 98.31 233 ALA A N 1
ATOM 1719 C CA . ALA A 1 233 ? 1.622 3.006 4.141 1 98.31 233 ALA A CA 1
ATOM 1720 C C . ALA A 1 233 ? 0.816 3.951 3.254 1 98.31 233 ALA A C 1
ATOM 1722 O O . ALA A 1 233 ? -0.413 3.863 3.197 1 98.31 233 ALA A O 1
ATOM 1723 N N . LEU A 1 234 ? 1.518 4.828 2.582 1 98.75 234 LEU A N 1
ATOM 1724 C CA . LEU A 1 234 ? 0.876 5.797 1.7 1 98.75 234 LEU A CA 1
ATOM 1725 C C . LEU A 1 234 ? 0.061 5.09 0.62 1 98.75 234 LEU A C 1
ATOM 1727 O O . LEU A 1 234 ? -1.104 5.43 0.397 1 98.75 234 LEU A O 1
ATOM 1731 N N . THR A 1 235 ? 0.605 4.105 -0.006 1 98.38 235 THR A N 1
ATOM 1732 C CA . THR A 1 235 ? -0.093 3.426 -1.091 1 98.38 235 THR A CA 1
ATOM 1733 C C . THR A 1 235 ? -1.308 2.668 -0.561 1 98.38 235 THR A C 1
ATOM 1735 O O . THR A 1 235 ? -2.34 2.594 -1.231 1 98.38 235 THR A O 1
ATOM 1738 N N . GLY A 1 236 ? -1.169 2.039 0.605 1 97.88 236 GLY A N 1
ATOM 1739 C CA . GLY A 1 236 ? -2.328 1.421 1.229 1 97.88 236 GLY A CA 1
ATOM 1740 C C . GLY A 1 236 ? -3.467 2.395 1.467 1 97.88 236 GLY A C 1
ATOM 1741 O O . GLY A 1 236 ? -4.625 2.088 1.172 1 97.88 236 GLY A O 1
ATOM 1742 N N . ILE A 1 237 ? -3.133 3.58 1.949 1 98.75 237 ILE A N 1
ATOM 1743 C CA . ILE A 1 237 ? -4.125 4.613 2.213 1 98.75 237 ILE A CA 1
ATOM 1744 C C . ILE A 1 237 ? -4.758 5.07 0.9 1 98.75 237 ILE A C 1
ATOM 1746 O O . ILE A 1 237 ? -5.98 5.199 0.805 1 98.75 237 ILE A O 1
ATOM 1750 N N . LEU A 1 238 ? -3.941 5.301 -0.072 1 98.62 238 LEU A N 1
ATOM 1751 C CA . LEU A 1 238 ? -4.434 5.762 -1.365 1 98.62 238 LEU A CA 1
ATOM 1752 C C . LEU A 1 238 ? -5.406 4.754 -1.968 1 98.62 238 LEU A C 1
ATOM 1754 O O . LEU A 1 238 ? -6.406 5.137 -2.58 1 98.62 238 LEU A O 1
ATOM 1758 N N . GLU A 1 239 ? -5.105 3.445 -1.789 1 97.94 239 GLU A N 1
ATOM 1759 C CA . GLU A 1 239 ? -6 2.414 -2.309 1 97.94 239 GLU A CA 1
ATOM 1760 C C . GLU A 1 239 ? -7.359 2.467 -1.616 1 97.94 239 GLU A C 1
ATOM 1762 O O . GLU A 1 239 ? -8.398 2.283 -2.258 1 97.94 239 GLU A O 1
ATOM 1767 N N . LEU A 1 240 ? -7.355 2.689 -0.365 1 98.38 240 LEU A N 1
ATOM 1768 C CA . LEU A 1 240 ? -8.609 2.797 0.372 1 98.38 240 LEU A CA 1
ATOM 1769 C C . LEU A 1 240 ? -9.391 4.035 -0.061 1 98.38 240 LEU A C 1
ATOM 1771 O O . LEU A 1 240 ? -10.609 3.977 -0.221 1 98.38 240 LEU A O 1
ATOM 1775 N N . VAL A 1 241 ? -8.648 5.148 -0.22 1 98.5 241 VAL A N 1
ATOM 1776 C CA . VAL A 1 241 ? -9.289 6.379 -0.679 1 98.5 241 VAL A CA 1
ATOM 1777 C C . VAL A 1 241 ? -9.906 6.156 -2.057 1 98.5 241 VAL A C 1
ATOM 1779 O O . VAL A 1 241 ? -11.016 6.621 -2.326 1 98.5 241 VAL A O 1
ATOM 1782 N N . ASN A 1 242 ? -9.156 5.473 -2.883 1 97.5 242 ASN A N 1
ATOM 1783 C CA . ASN A 1 242 ? -9.664 5.145 -4.211 1 97.5 242 ASN A CA 1
ATOM 1784 C C . ASN A 1 242 ? -10.945 4.328 -4.141 1 97.5 242 ASN A C 1
ATOM 1786 O O . ASN A 1 242 ? -11.883 4.566 -4.902 1 97.5 242 ASN A O 1
ATOM 1790 N N . ALA A 1 243 ? -11.062 3.4 -3.254 1 96.44 243 ALA A N 1
ATOM 1791 C CA . ALA A 1 243 ? -12.188 2.475 -3.137 1 96.44 243 ALA A CA 1
ATOM 1792 C C . ALA A 1 243 ? -13.391 3.152 -2.488 1 96.44 243 ALA A C 1
ATOM 1794 O O . ALA A 1 243 ? -14.531 2.918 -2.889 1 96.44 243 ALA A O 1
ATOM 1795 N N . ILE A 1 244 ? -13.148 4.031 -1.469 1 96.94 244 ILE A N 1
ATOM 1796 C CA . ILE A 1 244 ? -14.227 4.535 -0.622 1 96.94 244 ILE A CA 1
ATOM 1797 C C . ILE A 1 244 ? -14.625 5.941 -1.075 1 96.94 244 ILE A C 1
ATOM 1799 O O . ILE A 1 244 ? -15.789 6.324 -0.97 1 96.94 244 ILE A O 1
ATOM 1803 N N . GLY A 1 245 ? -13.625 6.738 -1.435 1 96.75 245 GLY A N 1
ATOM 1804 C CA . GLY A 1 245 ? -13.906 8.07 -1.947 1 96.75 245 GLY A CA 1
ATOM 1805 C C . GLY A 1 245 ? -13.867 9.141 -0.875 1 96.75 245 GLY A C 1
ATOM 1806 O O . GLY A 1 245 ? -14.07 10.328 -1.164 1 96.75 245 GLY A O 1
ATOM 1807 N N . THR A 1 246 ? -13.609 8.781 0.383 1 97.56 246 THR A N 1
ATOM 1808 C CA . THR A 1 246 ? -13.516 9.758 1.461 1 97.56 246 THR A CA 1
ATOM 1809 C C . THR A 1 246 ? -12.289 10.648 1.274 1 97.56 246 THR A C 1
ATOM 1811 O O . THR A 1 246 ? -11.18 10.156 1.08 1 97.56 246 THR A O 1
ATOM 1814 N N . PRO A 1 247 ? -12.477 11.961 1.31 1 97.5 247 PRO A N 1
ATOM 1815 C CA . PRO A 1 247 ? -11.32 12.852 1.212 1 97.5 247 PRO A CA 1
ATOM 1816 C C . PRO A 1 247 ? -10.352 12.703 2.389 1 97.5 247 PRO A C 1
ATOM 1818 O O . PRO A 1 247 ? -10.789 12.586 3.537 1 97.5 247 PRO A O 1
ATOM 1821 N N . VAL A 1 248 ? -9.07 12.664 2.082 1 98.69 248 VAL A N 1
ATOM 1822 C CA . VAL A 1 248 ? -8.07 12.43 3.115 1 98.69 248 VAL A CA 1
ATOM 1823 C C . VAL A 1 248 ? -6.91 13.406 2.941 1 98.69 248 VAL A C 1
ATOM 1825 O O . VAL A 1 248 ? -6.488 13.688 1.816 1 98.69 248 VAL A O 1
ATOM 1828 N N . HIS A 1 249 ? -6.496 13.977 4.031 1 98.88 249 HIS A N 1
ATOM 1829 C CA . HIS A 1 249 ? -5.262 14.75 4.07 1 98.88 249 HIS A CA 1
ATOM 1830 C C . HIS A 1 249 ? -4.09 13.898 4.555 1 98.88 249 HIS A C 1
ATOM 1832 O O . HIS A 1 249 ? -4.172 13.266 5.613 1 98.88 249 HIS A O 1
ATOM 1838 N N . LEU A 1 250 ? -3.039 13.852 3.775 1 98.94 250 LEU A N 1
ATOM 1839 C CA . LEU A 1 250 ? -1.848 13.086 4.125 1 98.94 250 LEU A CA 1
ATOM 1840 C C . LEU A 1 250 ? -0.812 13.969 4.809 1 98.94 250 LEU A C 1
ATOM 1842 O O . LEU A 1 250 ? -0.322 14.93 4.215 1 98.94 250 LEU A O 1
ATOM 1846 N N . MET A 1 251 ? -0.505 13.578 6.023 1 98.81 251 MET A N 1
ATOM 1847 C CA . MET A 1 251 ? 0.331 14.406 6.891 1 98.81 251 MET A CA 1
ATOM 1848 C C . MET A 1 251 ? 1.802 14.031 6.746 1 98.81 251 MET A C 1
ATOM 1850 O O . MET A 1 251 ? 2.127 12.875 6.457 1 98.81 251 MET A O 1
ATOM 1854 N N . ARG A 1 252 ? 2.668 14.938 6.918 1 98.69 252 ARG A N 1
ATOM 1855 C CA . ARG A 1 252 ? 4.094 14.781 7.191 1 98.69 252 ARG A CA 1
ATOM 1856 C C . ARG A 1 252 ? 4.781 14.016 6.07 1 98.69 252 ARG A C 1
ATOM 1858 O O . ARG A 1 252 ? 5.598 13.125 6.332 1 98.69 252 ARG A O 1
ATOM 1865 N N . ILE A 1 253 ? 4.449 14.32 4.875 1 98.88 253 ILE A N 1
ATOM 1866 C CA . ILE A 1 253 ? 5.152 13.719 3.744 1 98.88 253 ILE A CA 1
ATOM 1867 C C . ILE A 1 253 ? 6.633 14.086 3.807 1 98.88 253 ILE A C 1
ATOM 1869 O O . ILE A 1 253 ? 6.984 15.25 4.02 1 98.88 253 ILE A O 1
ATOM 1873 N N . SER A 1 254 ? 7.547 13.086 3.572 1 98.75 254 SER A N 1
ATOM 1874 C CA . SER A 1 254 ? 8.945 13.375 3.85 1 98.75 254 SER A CA 1
ATOM 1875 C C . SER A 1 254 ? 9.859 12.758 2.793 1 98.75 254 SER A C 1
ATOM 1877 O O . SER A 1 254 ? 11.086 12.883 2.877 1 98.75 254 SER A O 1
ATOM 1879 N N . THR A 1 255 ? 9.312 12.062 1.741 1 98.62 255 THR A N 1
ATOM 1880 C CA . THR A 1 255 ? 10.172 11.344 0.805 1 98.62 255 THR A CA 1
ATOM 1881 C C . THR A 1 255 ? 9.891 11.781 -0.63 1 98.62 255 THR A C 1
ATOM 1883 O O . THR A 1 255 ? 8.766 12.148 -0.965 1 98.62 255 THR A O 1
ATOM 1886 N N . ARG A 1 256 ? 10.969 11.734 -1.438 1 98.69 256 ARG A N 1
ATOM 1887 C CA . ARG A 1 256 ? 10.836 12 -2.867 1 98.69 256 ARG A CA 1
ATOM 1888 C C . ARG A 1 256 ? 9.836 11.039 -3.506 1 98.69 256 ARG A C 1
ATOM 1890 O O . ARG A 1 256 ? 9.008 11.445 -4.32 1 98.69 256 ARG A O 1
ATOM 1897 N N . ARG A 1 257 ? 9.844 9.805 -3.117 1 98.5 257 ARG A N 1
ATOM 1898 C CA . ARG A 1 257 ? 8.961 8.781 -3.66 1 98.5 257 ARG A CA 1
ATOM 1899 C C . ARG A 1 257 ? 7.5 9.086 -3.328 1 98.5 257 ARG A C 1
ATOM 1901 O O . ARG A 1 257 ? 6.617 8.898 -4.168 1 98.5 257 ARG A O 1
ATOM 1908 N N . SER A 1 258 ? 7.289 9.492 -2.168 1 98.81 258 SER A N 1
ATOM 1909 C CA . SER A 1 258 ? 5.922 9.852 -1.8 1 98.81 258 SER A CA 1
ATOM 1910 C C . SER A 1 258 ? 5.406 11.008 -2.656 1 98.81 258 SER A C 1
ATOM 1912 O O . SER A 1 258 ? 4.227 11.031 -3.02 1 98.81 258 SER A O 1
ATOM 1914 N N . VAL A 1 259 ? 6.273 11.977 -2.947 1 98.88 259 VAL A N 1
ATOM 1915 C CA . VAL A 1 259 ? 5.867 13.078 -3.816 1 98.88 259 VAL A CA 1
ATOM 1916 C C . VAL A 1 259 ? 5.449 12.531 -5.18 1 98.88 259 VAL A C 1
ATOM 1918 O O . VAL A 1 259 ? 4.441 12.961 -5.746 1 98.88 259 VAL A O 1
ATOM 1921 N N . MET A 1 260 ? 6.18 11.57 -5.652 1 98.44 260 MET A N 1
ATOM 1922 C CA . MET A 1 260 ? 5.859 10.945 -6.93 1 98.44 260 MET A CA 1
ATOM 1923 C C . MET A 1 260 ? 4.516 10.227 -6.859 1 98.44 260 MET A C 1
ATOM 1925 O O . MET A 1 260 ? 3.691 10.352 -7.766 1 98.44 260 MET A O 1
ATOM 1929 N N . LEU A 1 261 ? 4.328 9.484 -5.852 1 98.56 261 LEU A N 1
ATOM 1930 C CA . LEU A 1 261 ? 3.082 8.742 -5.668 1 98.56 261 LEU A CA 1
ATOM 1931 C C . LEU A 1 261 ? 1.894 9.695 -5.582 1 98.56 261 LEU A C 1
ATOM 1933 O O . LEU A 1 261 ? 0.83 9.422 -6.145 1 98.56 261 LEU A O 1
ATOM 1937 N N . LEU A 1 262 ? 2.105 10.797 -4.895 1 98.81 262 LEU A N 1
ATOM 1938 C CA . LEU A 1 262 ? 1.047 11.789 -4.758 1 98.81 262 LEU A CA 1
ATOM 1939 C C . LEU A 1 262 ? 0.729 12.43 -6.105 1 98.81 262 LEU A C 1
ATOM 1941 O O . LEU A 1 262 ? -0.434 12.719 -6.398 1 98.81 262 LEU A O 1
ATOM 1945 N N . THR A 1 263 ? 1.763 12.719 -6.828 1 98.69 263 THR A N 1
ATOM 1946 C CA . THR A 1 263 ? 1.562 13.258 -8.164 1 98.69 263 THR A CA 1
ATOM 1947 C C . THR A 1 263 ? 0.657 12.352 -8.992 1 98.69 263 THR A C 1
ATOM 1949 O O . THR A 1 263 ? -0.297 12.812 -9.617 1 98.69 263 THR A O 1
ATOM 1952 N N . GLN A 1 264 ? 0.918 11.086 -8.953 1 97.44 264 GLN A N 1
ATOM 1953 C CA . GLN A 1 264 ? 0.139 10.094 -9.695 1 97.44 264 GLN A CA 1
ATOM 1954 C C . GLN A 1 264 ? -1.289 10.016 -9.164 1 97.44 264 GLN A C 1
ATOM 1956 O O . GLN A 1 264 ? -2.242 9.93 -9.938 1 97.44 264 GLN A O 1
ATOM 1961 N N . ALA A 1 265 ? -1.428 10 -7.891 1 98.31 265 ALA A N 1
ATOM 1962 C CA . ALA A 1 265 ? -2.74 9.883 -7.262 1 98.31 265 ALA A CA 1
ATOM 1963 C C . ALA A 1 265 ? -3.623 11.078 -7.605 1 98.31 265 ALA A C 1
ATOM 1965 O O . ALA A 1 265 ? -4.809 10.914 -7.906 1 98.31 265 ALA A O 1
ATOM 1966 N N . LYS A 1 266 ? -3.045 12.273 -7.535 1 98.5 266 LYS A N 1
ATOM 1967 C CA . LYS A 1 266 ? -3.799 13.477 -7.871 1 98.5 266 LYS A CA 1
ATOM 1968 C C . LYS A 1 266 ? -4.16 13.508 -9.352 1 98.5 266 LYS A C 1
ATOM 1970 O O . LYS A 1 266 ? -5.258 13.93 -9.719 1 98.5 266 LYS A O 1
ATOM 1975 N N . ALA A 1 267 ? -3.273 13.078 -10.172 1 97.56 267 ALA A N 1
ATOM 1976 C CA . ALA A 1 267 ? -3.561 12.977 -11.602 1 97.56 267 ALA A CA 1
ATOM 1977 C C . ALA A 1 267 ? -4.719 12.016 -11.867 1 97.56 267 ALA A C 1
ATOM 1979 O O . ALA A 1 267 ? -5.496 12.219 -12.805 1 97.56 267 ALA A O 1
ATOM 1980 N N . ALA A 1 268 ? -4.859 11.039 -11.055 1 96.62 268 ALA A N 1
ATOM 1981 C CA . ALA A 1 268 ? -5.93 10.047 -11.18 1 96.62 268 ALA A CA 1
ATOM 1982 C C . ALA A 1 268 ? -7.234 10.578 -10.586 1 96.62 268 ALA A C 1
ATOM 1984 O O . ALA A 1 268 ? -8.258 9.883 -10.609 1 96.62 268 ALA A O 1
ATOM 1985 N N . GLY A 1 269 ? -7.227 11.703 -9.938 1 97.75 269 GLY A N 1
ATOM 1986 C CA . GLY A 1 269 ? -8.43 12.352 -9.445 1 97.75 269 GLY A CA 1
ATOM 1987 C C . GLY A 1 269 ? -8.789 11.961 -8.023 1 97.75 269 GLY A C 1
ATOM 1988 O O . GLY A 1 269 ? -9.922 12.172 -7.586 1 97.75 269 GLY A O 1
ATOM 1989 N N . LEU A 1 270 ? -7.879 11.336 -7.328 1 98.12 270 LEU A N 1
ATOM 1990 C CA . LEU A 1 270 ? -8.172 10.969 -5.949 1 98.12 270 LEU A CA 1
ATOM 1991 C C . LEU A 1 270 ? -8.375 12.203 -5.086 1 98.12 270 LEU A C 1
ATOM 1993 O O . LEU A 1 270 ? -7.645 13.188 -5.227 1 98.12 270 LEU A O 1
ATOM 1997 N N . PRO A 1 271 ? -9.367 12.18 -4.195 1 98 271 PRO A N 1
ATOM 1998 C CA . PRO A 1 271 ? -9.641 13.328 -3.322 1 98 271 PRO A CA 1
ATOM 1999 C C . PRO A 1 271 ? -8.68 13.406 -2.135 1 98 271 PRO A C 1
ATOM 2001 O O . PRO A 1 271 ? -9.094 13.211 -0.989 1 98 271 PRO A O 1
ATOM 2004 N N . ILE A 1 272 ? -7.418 13.797 -2.441 1 98.56 272 ILE A N 1
ATOM 2005 C CA . ILE A 1 272 ? -6.406 13.844 -1.39 1 98.56 272 ILE A CA 1
ATOM 2006 C C . ILE A 1 272 ? -5.73 15.211 -1.383 1 98.56 272 ILE A C 1
ATOM 2008 O O . ILE A 1 272 ? -5.699 15.898 -2.404 1 98.56 272 ILE A O 1
ATOM 2012 N N . THR A 1 273 ? -5.324 15.609 -0.254 1 98.69 273 THR A N 1
ATOM 2013 C CA . THR A 1 273 ? -4.379 16.703 -0.043 1 98.69 273 THR A CA 1
ATOM 2014 C C . THR A 1 273 ? -3.189 16.234 0.789 1 98.69 273 THR A C 1
ATOM 2016 O O . THR A 1 273 ? -3.225 15.148 1.379 1 98.69 273 THR A O 1
ATOM 2019 N N . ALA A 1 274 ? -2.121 16.969 0.702 1 98.88 274 ALA A N 1
ATOM 2020 C CA . ALA A 1 274 ? -0.925 16.547 1.425 1 98.88 274 ALA A CA 1
ATOM 2021 C C . ALA A 1 274 ? -0.16 17.75 1.969 1 98.88 274 ALA A C 1
ATOM 2023 O O . ALA A 1 274 ? -0.243 18.844 1.414 1 98.88 274 ALA A O 1
ATOM 2024 N N . SER A 1 275 ? 0.489 17.484 3.047 1 98.88 275 SER A N 1
ATOM 2025 C CA . SER A 1 275 ? 1.381 18.484 3.619 1 98.88 275 SER A CA 1
ATOM 2026 C C . SER A 1 275 ? 2.705 17.859 4.051 1 98.88 275 SER A C 1
ATOM 2028 O O . SER A 1 275 ? 2.791 16.656 4.258 1 98.88 275 SER A O 1
ATOM 2030 N N . THR A 1 276 ? 3.688 18.625 4.035 1 98.81 276 THR A N 1
ATOM 2031 C CA . THR A 1 276 ? 4.961 18.344 4.684 1 98.81 276 THR A CA 1
ATOM 2032 C C . THR A 1 276 ? 5.199 19.297 5.852 1 98.81 276 THR A C 1
ATOM 2034 O O . THR A 1 276 ? 4.383 20.172 6.113 1 98.81 276 THR A O 1
ATOM 2037 N N . THR A 1 277 ? 6.262 19.062 6.594 1 98.69 277 THR A N 1
ATOM 2038 C CA . THR A 1 277 ? 6.551 19.953 7.711 1 98.69 277 THR A CA 1
ATOM 2039 C C . THR A 1 277 ? 7.605 20.984 7.316 1 98.69 277 THR A C 1
ATOM 2041 O O . THR A 1 277 ? 8.414 20.734 6.414 1 98.69 277 THR A O 1
ATOM 2044 N N . TRP A 1 278 ? 7.621 22.078 8.008 1 98.44 278 TRP A N 1
ATOM 2045 C CA . TRP A 1 278 ? 8.578 23.141 7.734 1 98.44 278 TRP A CA 1
ATOM 2046 C C . TRP A 1 278 ? 10.016 22.625 7.844 1 98.44 278 TRP A C 1
ATOM 2048 O O . TRP A 1 278 ? 10.875 23 7.047 1 98.44 278 TRP A O 1
ATOM 2058 N N . ALA A 1 279 ? 10.242 21.766 8.773 1 98.19 279 ALA A N 1
ATOM 2059 C CA . ALA A 1 279 ? 11.586 21.25 9.023 1 98.19 279 ALA A CA 1
ATOM 2060 C C . ALA A 1 279 ? 12.094 20.438 7.832 1 98.19 279 ALA A C 1
ATOM 2062 O O . ALA A 1 279 ? 13.25 20.562 7.434 1 98.19 279 ALA A O 1
ATOM 2063 N N . HIS A 1 280 ? 11.242 19.672 7.23 1 98.69 280 HIS A N 1
ATOM 2064 C CA . HIS A 1 280 ? 11.617 18.797 6.133 1 98.69 280 HIS A CA 1
ATOM 2065 C C . HIS A 1 280 ? 11.93 19.594 4.867 1 98.69 280 HIS A C 1
ATOM 2067 O O . HIS A 1 280 ? 12.508 19.062 3.92 1 98.69 280 HIS A O 1
ATOM 2073 N N . LEU A 1 281 ? 11.531 20.844 4.871 1 98.81 281 LEU A N 1
ATOM 2074 C CA . LEU A 1 281 ? 11.836 21.719 3.744 1 98.81 281 LEU A CA 1
ATOM 2075 C C . LEU A 1 281 ? 13.172 22.422 3.957 1 98.81 281 LEU A C 1
ATOM 2077 O O . LEU A 1 281 ? 13.758 22.938 3.006 1 98.81 281 LEU A O 1
ATOM 2081 N N . LEU A 1 282 ? 13.641 22.484 5.184 1 98.31 282 LEU A N 1
ATOM 2082 C CA . LEU A 1 282 ? 14.797 23.297 5.512 1 98.31 282 LEU A CA 1
ATOM 2083 C C . LEU A 1 282 ? 16.047 22.438 5.703 1 98.31 282 LEU A C 1
ATOM 2085 O O . LEU A 1 282 ? 17.141 22.844 5.328 1 98.31 282 LEU A O 1
ATOM 2089 N N . TRP A 1 283 ? 15.836 21.281 6.301 1 98.12 283 TRP A N 1
ATOM 2090 C CA . TRP A 1 283 ? 16.984 20.453 6.66 1 98.12 283 TRP A CA 1
ATOM 2091 C C . TRP A 1 283 ? 16.828 19.047 6.094 1 98.12 283 TRP A C 1
ATOM 2093 O O . TRP A 1 283 ? 15.734 18.625 5.734 1 98.12 283 TRP A O 1
ATOM 2103 N N . ASP A 1 284 ? 17.953 18.438 5.91 1 97.94 284 ASP A N 1
ATOM 2104 C CA . ASP A 1 284 ? 18.016 17.047 5.465 1 97.94 284 ASP A CA 1
ATOM 2105 C C . ASP A 1 284 ? 19.047 16.25 6.27 1 97.94 284 ASP A C 1
ATOM 2107 O O . ASP A 1 284 ? 19.547 16.734 7.285 1 97.94 284 ASP A O 1
ATOM 2111 N N . SER A 1 285 ? 19.312 15.07 5.918 1 97.44 285 SER A N 1
ATOM 2112 C CA . SER A 1 285 ? 20.141 14.148 6.691 1 97.44 285 SER A CA 1
ATOM 2113 C C . SER A 1 285 ? 21.562 14.688 6.852 1 97.44 285 SER A C 1
ATOM 2115 O O . SER A 1 285 ? 22.266 14.328 7.797 1 97.44 285 SER A O 1
ATOM 2117 N N . THR A 1 286 ? 22.047 15.516 5.988 1 96.75 286 THR A N 1
ATOM 2118 C CA . THR A 1 286 ? 23.406 16.047 6.051 1 96.75 286 THR A CA 1
ATOM 2119 C C . THR A 1 286 ? 23.562 17 7.23 1 96.75 286 THR A C 1
ATOM 2121 O O . THR A 1 286 ? 24.672 17.344 7.625 1 96.75 286 THR A O 1
ATOM 2124 N N . HIS A 1 287 ? 22.469 17.422 7.848 1 97 287 HIS A N 1
ATOM 2125 C CA . HIS A 1 287 ? 22.5 18.375 8.953 1 97 287 HIS A CA 1
ATOM 2126 C C . HIS A 1 287 ? 22.594 17.656 10.297 1 97 287 HIS A C 1
ATOM 2128 O O . HIS A 1 287 ? 22.688 18.312 11.344 1 97 287 HIS A O 1
ATOM 2134 N N . LEU A 1 288 ? 22.656 16.359 10.289 1 95.75 288 LEU A N 1
ATOM 2135 C CA . LEU A 1 288 ? 22.609 15.594 11.523 1 95.75 288 LEU A CA 1
ATOM 2136 C C . LEU A 1 288 ? 24 15.43 12.125 1 95.75 288 LEU A C 1
ATOM 2138 O O . LEU A 1 288 ? 24.156 14.812 13.18 1 95.75 288 LEU A O 1
ATOM 2142 N N . GLY A 1 289 ? 25 15.961 11.617 1 89.81 289 GLY A N 1
ATOM 2143 C CA . GLY A 1 289 ? 26.406 15.703 11.938 1 89.81 289 GLY A CA 1
ATOM 2144 C C . GLY A 1 289 ? 26.75 16.016 13.383 1 89.81 289 GLY A C 1
ATOM 2145 O O . GLY A 1 289 ? 27.609 15.352 13.977 1 89.81 289 GLY A O 1
ATOM 2146 N N . ASP A 1 290 ? 26.141 16.875 14.039 1 90.69 290 ASP A N 1
ATOM 2147 C CA . ASP A 1 290 ? 26.469 17.266 15.406 1 90.69 290 ASP A CA 1
ATOM 2148 C C . ASP A 1 290 ? 25.516 16.609 16.406 1 90.69 290 ASP A C 1
ATOM 2150 O O . ASP A 1 290 ? 25.547 16.906 17.594 1 90.69 290 ASP A O 1
ATOM 2154 N N . TYR A 1 291 ? 24.703 15.773 15.945 1 94.06 291 TYR A N 1
ATOM 2155 C CA . TYR A 1 291 ? 23.75 15.062 16.781 1 94.06 291 TYR A CA 1
ATOM 2156 C C . TYR A 1 291 ? 22.859 16.031 17.547 1 94.06 291 TYR A C 1
ATOM 2158 O O . TYR A 1 291 ? 22.594 15.828 18.734 1 94.06 291 TYR A O 1
ATOM 2166 N N . ASN A 1 292 ? 22.531 17.156 16.875 1 94.38 292 ASN A N 1
ATOM 2167 C CA . ASN A 1 292 ? 21.609 18.109 17.469 1 94.38 292 ASN A CA 1
ATOM 2168 C C . ASN A 1 292 ? 20.234 17.484 17.719 1 94.38 292 ASN A C 1
ATOM 2170 O O . ASN A 1 292 ? 19.5 17.188 16.766 1 94.38 292 ASN A O 1
ATOM 2174 N N . PRO A 1 293 ? 19.844 17.328 18.953 1 95.25 293 PRO A N 1
ATOM 2175 C CA . PRO A 1 293 ? 18.594 16.641 19.266 1 95.25 293 PRO A CA 1
ATOM 2176 C C . PRO A 1 293 ? 17.359 17.391 18.734 1 95.25 293 PRO A C 1
ATOM 2178 O O . PRO A 1 293 ? 16.281 16.797 18.609 1 95.25 293 PRO A O 1
ATOM 2181 N N . TYR A 1 294 ? 17.5 18.625 18.438 1 94.75 294 TYR A N 1
ATOM 2182 C CA . 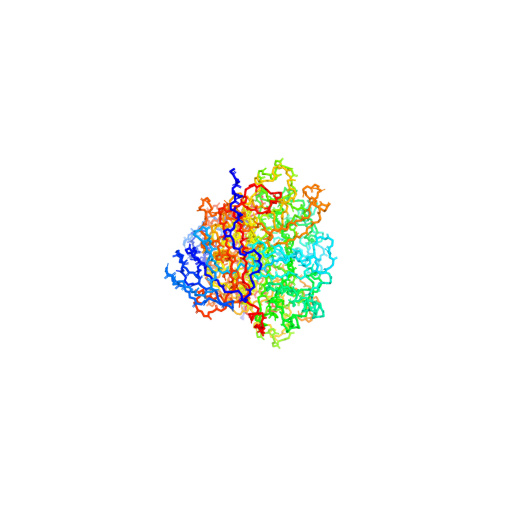TYR A 1 294 ? 16.391 19.438 17.938 1 94.75 294 TYR A CA 1
ATOM 2183 C C . TYR A 1 294 ? 16.109 19.125 16.469 1 94.75 294 TYR A C 1
ATOM 2185 O O . TYR A 1 294 ? 15.078 19.531 15.93 1 94.75 294 TYR A O 1
ATOM 2193 N N . LEU A 1 295 ? 16.984 18.328 15.867 1 96.56 295 LEU A N 1
ATOM 2194 C CA . LEU A 1 295 ? 16.766 17.906 14.484 1 96.56 295 LEU A CA 1
ATOM 2195 C C . LEU A 1 295 ? 16.203 16.5 14.414 1 96.56 295 LEU A C 1
ATOM 2197 O O . LEU A 1 295 ? 16.125 15.898 13.336 1 96.56 295 LEU A O 1
ATOM 2201 N N . ARG A 1 296 ? 15.828 15.992 15.648 1 96.88 296 ARG A N 1
ATOM 2202 C CA . ARG A 1 296 ? 15.164 14.695 15.719 1 96.88 296 ARG A CA 1
ATOM 2203 C C . ARG A 1 296 ? 13.688 14.82 15.367 1 96.88 296 ARG A C 1
ATOM 2205 O O . ARG A 1 296 ? 12.898 15.367 16.141 1 96.88 296 ARG A O 1
ATOM 2212 N N . PHE A 1 297 ? 13.367 14.281 14.164 1 97.12 297 PHE A N 1
ATOM 2213 C CA . PHE A 1 297 ? 11.984 14.336 13.703 1 97.12 297 PHE A CA 1
ATOM 2214 C C . PHE A 1 297 ? 11.461 12.945 13.391 1 97.12 297 PHE A C 1
ATOM 2216 O O . PHE A 1 297 ? 12.242 11.992 13.266 1 97.12 297 PHE A O 1
ATOM 2223 N N . ASP A 1 298 ? 10.188 12.859 13.352 1 96.06 298 ASP A N 1
ATOM 2224 C CA . ASP A 1 298 ? 9.453 11.664 12.93 1 96.06 298 ASP A CA 1
ATOM 2225 C C . ASP A 1 298 ? 8.289 12.031 12.016 1 96.06 298 ASP A C 1
ATOM 2227 O O . ASP A 1 298 ? 7.301 12.617 12.461 1 96.06 298 ASP A O 1
ATOM 2231 N N . PRO A 1 299 ? 8.406 11.672 10.727 1 97.25 299 PRO A N 1
ATOM 2232 C CA . PRO A 1 299 ? 9.5 10.945 10.07 1 97.25 299 PRO A CA 1
ATOM 2233 C C . PRO A 1 299 ? 10.82 11.711 10.109 1 97.25 299 PRO A C 1
ATOM 2235 O O . PRO A 1 299 ? 10.828 12.93 10.266 1 97.25 299 PRO A O 1
ATOM 2238 N N . PRO A 1 300 ? 11.922 10.938 10.062 1 97.81 300 PRO A N 1
ATOM 2239 C CA . PRO A 1 300 ? 13.211 11.617 10.117 1 97.81 300 PRO A CA 1
ATOM 2240 C C . PRO A 1 300 ? 13.453 12.516 8.906 1 97.81 300 PRO A C 1
ATOM 2242 O O . PRO A 1 300 ? 12.758 12.406 7.895 1 97.81 300 PRO A O 1
ATOM 2245 N N . LEU A 1 301 ? 14.375 13.414 9.094 1 98.25 301 LEU A N 1
ATOM 2246 C CA . LEU A 1 301 ? 14.789 14.234 7.965 1 98.25 301 LEU A CA 1
ATOM 2247 C C . LEU A 1 301 ? 15.273 13.359 6.809 1 98.25 301 LEU A C 1
ATOM 2249 O O . LEU A 1 301 ? 16.016 12.406 7.02 1 98.25 301 LEU A O 1
ATOM 2253 N N . GLY A 1 302 ? 14.805 13.688 5.645 1 98.19 302 GLY A N 1
ATOM 2254 C CA . GLY A 1 302 ? 15.18 12.922 4.465 1 98.19 302 GLY A CA 1
ATOM 2255 C C . GLY A 1 302 ? 16.562 13.258 3.957 1 98.19 302 GLY A C 1
ATOM 2256 O O . GLY A 1 302 ? 17.297 14.023 4.586 1 98.19 302 GLY A O 1
ATOM 2257 N N . ASN A 1 303 ? 16.953 12.609 2.857 1 98.19 303 ASN A N 1
ATOM 2258 C CA . ASN A 1 303 ? 18.188 12.969 2.148 1 98.19 303 ASN A CA 1
ATOM 2259 C C . ASN A 1 303 ? 17.984 14.211 1.28 1 98.19 303 ASN A C 1
ATOM 2261 O O . ASN A 1 303 ? 16.859 14.68 1.112 1 98.19 303 ASN A O 1
ATOM 2265 N N . PRO A 1 304 ? 19.062 14.789 0.767 1 98.38 304 PRO A N 1
ATOM 2266 C CA . PRO A 1 304 ? 18.938 16.016 -0.022 1 98.38 304 PRO A CA 1
ATOM 2267 C C . PRO A 1 304 ? 17.938 15.891 -1.165 1 98.38 304 PRO A C 1
ATOM 2269 O O . PRO A 1 304 ? 17.203 16.828 -1.45 1 98.38 304 PRO A O 1
ATOM 2272 N N . GLU A 1 305 ? 17.859 14.727 -1.764 1 98.31 305 GLU A N 1
ATOM 2273 C CA . GLU A 1 305 ? 16.906 14.531 -2.861 1 98.31 305 GLU A CA 1
ATOM 2274 C C . GLU A 1 305 ? 15.469 14.578 -2.365 1 98.31 305 GLU A C 1
ATOM 2276 O O . GLU A 1 305 ? 14.57 15.008 -3.094 1 98.31 305 GLU A O 1
ATOM 2281 N N . ASP A 1 306 ? 15.273 14.094 -1.185 1 98.69 306 ASP A N 1
ATOM 2282 C CA . ASP A 1 306 ? 13.938 14.18 -0.588 1 98.69 306 ASP A CA 1
ATOM 2283 C C . ASP A 1 306 ? 13.539 15.633 -0.341 1 98.69 306 ASP A C 1
ATOM 2285 O O . ASP A 1 306 ? 12.43 16.047 -0.687 1 98.69 306 ASP A O 1
ATOM 2289 N N . ARG A 1 307 ? 14.438 16.344 0.259 1 98.69 307 ARG A N 1
ATOM 2290 C CA . ARG A 1 307 ? 14.18 17.75 0.538 1 98.69 307 ARG A CA 1
ATOM 2291 C C . ARG A 1 307 ? 13.891 18.531 -0.747 1 98.69 307 ARG A C 1
ATOM 2293 O O . ARG A 1 307 ? 12.938 19.312 -0.804 1 98.69 307 ARG A O 1
ATOM 2300 N N . PHE A 1 308 ? 14.656 18.281 -1.729 1 98.69 308 PHE A N 1
ATOM 2301 C CA . PHE A 1 308 ? 14.469 18.938 -3.018 1 98.69 308 PHE A CA 1
ATOM 2302 C C . PHE A 1 308 ? 13.094 18.609 -3.594 1 98.69 308 PHE A C 1
ATOM 2304 O O . PHE A 1 308 ? 12.391 19.5 -4.074 1 98.69 308 PHE A O 1
ATOM 2311 N N . ALA A 1 309 ? 12.734 17.359 -3.531 1 98.88 309 ALA A N 1
ATOM 2312 C CA . ALA A 1 309 ? 11.445 16.922 -4.059 1 98.88 309 ALA A CA 1
ATOM 2313 C C . ALA A 1 309 ? 10.289 17.562 -3.307 1 98.88 309 ALA A C 1
ATOM 2315 O O . ALA A 1 309 ? 9.266 17.922 -3.904 1 98.88 309 ALA A O 1
ATOM 2316 N N . LEU A 1 310 ? 10.461 17.719 -2.066 1 98.88 310 LEU A N 1
ATOM 2317 C CA . LEU A 1 310 ? 9.414 18.344 -1.258 1 98.88 310 LEU A CA 1
ATOM 2318 C C . LEU A 1 310 ? 9.25 19.812 -1.636 1 98.88 310 LEU A C 1
ATOM 2320 O O . LEU A 1 310 ? 8.117 20.297 -1.758 1 98.88 310 LEU A O 1
ATOM 2324 N N . ILE A 1 311 ? 10.352 20.516 -1.807 1 98.88 311 ILE A N 1
ATOM 2325 C CA . ILE A 1 311 ? 10.305 21.922 -2.203 1 98.88 311 ILE A CA 1
ATOM 2326 C C . ILE A 1 311 ? 9.602 22.047 -3.553 1 98.88 311 ILE A C 1
ATOM 2328 O O . ILE A 1 311 ? 8.703 22.875 -3.715 1 98.88 311 ILE A O 1
ATOM 2332 N N . GLN A 1 312 ? 9.961 21.172 -4.445 1 98.75 312 GLN A N 1
ATOM 2333 C CA . GLN A 1 312 ? 9.305 21.172 -5.746 1 98.75 312 GLN A CA 1
ATOM 2334 C C . GLN A 1 312 ? 7.824 20.828 -5.617 1 98.75 312 GLN A C 1
ATOM 2336 O O . GLN A 1 312 ? 6.992 21.375 -6.344 1 98.75 312 GLN A O 1
ATOM 2341 N N . GLY A 1 313 ? 7.547 19.906 -4.711 1 98.75 313 GLY A N 1
ATOM 2342 C CA . GLY A 1 313 ? 6.16 19.562 -4.457 1 98.75 313 GLY A CA 1
ATOM 2343 C C . GLY A 1 313 ? 5.316 20.734 -4 1 98.75 313 GLY A C 1
ATOM 2344 O O . GLY A 1 313 ? 4.172 20.891 -4.434 1 98.75 313 GLY A O 1
ATOM 2345 N N . VAL A 1 314 ? 5.875 21.547 -3.18 1 98.69 314 VAL A N 1
ATOM 2346 C CA . VAL A 1 314 ? 5.176 22.734 -2.713 1 98.69 314 VAL A CA 1
ATOM 2347 C C . VAL A 1 314 ? 4.996 23.719 -3.871 1 98.69 314 VAL A C 1
ATOM 2349 O O . VAL A 1 314 ? 3.912 24.281 -4.059 1 98.69 314 VAL A O 1
ATOM 2352 N N . LYS A 1 315 ? 5.988 23.859 -4.605 1 97.5 315 LYS A N 1
ATOM 2353 C CA . LYS A 1 315 ? 5.988 24.781 -5.73 1 97.5 315 LYS A CA 1
ATOM 2354 C C . LYS A 1 315 ? 4.93 24.406 -6.762 1 97.5 315 LYS A C 1
ATOM 2356 O O . LYS A 1 315 ? 4.234 25.266 -7.293 1 97.5 315 LYS A O 1
ATOM 2361 N N . THR A 1 316 ? 4.785 23.094 -6.992 1 97.06 316 THR A N 1
ATOM 2362 C CA . THR A 1 316 ? 3.912 22.609 -8.055 1 97.06 316 THR A CA 1
ATOM 2363 C C . THR A 1 316 ? 2.498 22.391 -7.535 1 97.06 316 THR A C 1
ATOM 2365 O O . THR A 1 316 ? 1.563 22.203 -8.32 1 97.06 316 THR A O 1
ATOM 2368 N N . GLY A 1 317 ? 2.404 22.328 -6.258 1 96.94 317 GLY A N 1
ATOM 2369 C CA . GLY A 1 317 ? 1.089 22.141 -5.668 1 96.94 317 GLY A CA 1
ATOM 2370 C C . GLY A 1 317 ? 0.774 20.688 -5.355 1 96.94 317 GLY A C 1
ATOM 2371 O O . GLY A 1 317 ? -0.311 20.375 -4.863 1 96.94 317 GLY A O 1
ATOM 2372 N N . VAL A 1 318 ? 1.706 19.797 -5.66 1 98.5 318 VAL A N 1
ATOM 2373 C CA . VAL A 1 318 ? 1.538 18.406 -5.258 1 98.5 318 VAL A CA 1
ATOM 2374 C C . VAL A 1 318 ? 1.425 18.312 -3.736 1 98.5 318 VAL A C 1
ATOM 2376 O O . VAL A 1 318 ? 0.588 17.578 -3.211 1 98.5 318 VAL A O 1
ATOM 2379 N N . ILE A 1 319 ? 2.297 19.047 -3.129 1 98.81 319 ILE A N 1
ATOM 2380 C CA . ILE A 1 319 ? 2.164 19.281 -1.696 1 98.81 319 ILE A CA 1
ATOM 2381 C C . ILE A 1 319 ? 1.385 20.578 -1.465 1 98.81 319 ILE A C 1
ATOM 2383 O O . ILE A 1 319 ? 1.846 21.672 -1.831 1 98.81 319 ILE A O 1
ATOM 2387 N N . ASP A 1 320 ? 0.272 20.422 -0.813 1 98.69 320 ASP A N 1
ATOM 2388 C CA . ASP A 1 320 ? -0.67 21.531 -0.748 1 98.69 320 ASP A CA 1
ATOM 2389 C C . ASP A 1 320 ? -0.238 22.562 0.298 1 98.69 320 ASP A C 1
ATOM 2391 O O . ASP A 1 320 ? -0.359 23.766 0.079 1 98.69 320 ASP A O 1
ATOM 2395 N N . ALA A 1 321 ? 0.28 22.047 1.392 1 98.75 321 ALA A N 1
ATOM 2396 C CA . ALA A 1 321 ? 0.48 22.953 2.516 1 98.75 321 ALA A CA 1
ATOM 2397 C C . ALA A 1 321 ? 1.722 22.578 3.316 1 98.75 321 ALA A C 1
ATOM 2399 O O . ALA A 1 321 ? 2.279 21.484 3.131 1 98.75 321 ALA A O 1
ATOM 2400 N N . ILE A 1 322 ? 2.113 23.5 4.125 1 98.81 322 ILE A N 1
ATOM 2401 C CA . ILE A 1 322 ? 3.201 23.312 5.074 1 98.81 322 ILE A CA 1
ATOM 2402 C C . ILE A 1 322 ? 2.652 23.312 6.5 1 98.81 322 ILE A C 1
ATOM 2404 O O . ILE A 1 322 ? 1.916 24.234 6.883 1 98.81 322 ILE A O 1
ATOM 2408 N N . ALA A 1 323 ? 2.951 22.266 7.23 1 98.75 323 ALA A N 1
ATOM 2409 C CA . ALA A 1 323 ? 2.551 22.203 8.633 1 98.75 323 ALA A CA 1
ATOM 2410 C C . ALA A 1 323 ? 3.729 22.516 9.555 1 98.75 323 ALA A C 1
ATOM 2412 O O . ALA A 1 323 ? 4.867 22.156 9.258 1 98.75 323 ALA A O 1
ATOM 2413 N N . ILE A 1 324 ? 3.436 23.109 10.641 1 98.31 324 ILE A N 1
ATOM 2414 C CA . ILE A 1 324 ? 4.477 23.391 11.617 1 98.31 324 ILE A CA 1
ATOM 2415 C C . ILE A 1 324 ? 4.695 22.172 12.508 1 98.31 324 ILE A C 1
ATOM 2417 O O . ILE A 1 324 ? 5.836 21.828 12.844 1 98.31 324 ILE A O 1
ATOM 2421 N N . ASP A 1 325 ? 3.607 21.5 12.781 1 98.38 325 ASP A N 1
ATOM 2422 C CA . ASP A 1 325 ? 3.695 20.312 13.609 1 98.38 325 ASP A CA 1
ATOM 2423 C C . ASP A 1 325 ? 4.438 20.594 14.914 1 98.38 325 ASP A C 1
ATOM 2425 O O . ASP A 1 325 ? 5.367 19.875 15.273 1 98.38 325 ASP A O 1
ATOM 2429 N N . HIS A 1 326 ? 4.027 21.656 15.578 1 98.19 326 HIS A N 1
ATOM 2430 C CA . HIS A 1 326 ? 4.574 22.156 16.844 1 98.19 326 HIS A CA 1
ATOM 2431 C C . HIS A 1 326 ? 4.383 21.125 17.953 1 98.19 326 HIS A C 1
ATOM 2433 O O . HIS A 1 326 ? 3.285 20.594 18.125 1 98.19 326 HIS A O 1
ATOM 2439 N N . HIS A 1 327 ? 5.469 20.844 18.672 1 97.62 327 HIS A N 1
ATOM 2440 C CA . HIS A 1 327 ? 5.438 19.984 19.859 1 97.62 327 HIS A CA 1
ATOM 2441 C C . HIS A 1 327 ? 6.508 20.406 20.859 1 97.62 327 HIS A C 1
ATOM 2443 O O . HIS A 1 327 ? 7.695 20.141 20.656 1 97.62 327 HIS A O 1
ATOM 2449 N N . ALA A 1 328 ? 6.062 20.922 21.969 1 96.81 328 ALA A N 1
ATOM 2450 C CA . ALA A 1 328 ? 7 21.422 22.969 1 96.81 328 ALA A CA 1
ATOM 2451 C C . ALA A 1 328 ? 7.512 20.281 23.859 1 96.81 328 ALA A C 1
ATOM 2453 O O . ALA A 1 328 ? 6.758 19.375 24.188 1 96.81 328 ALA A O 1
ATOM 2454 N N . HIS A 1 329 ? 8.766 20.359 24.156 1 96.75 329 HIS A N 1
ATOM 2455 C CA . HIS A 1 329 ? 9.422 19.484 25.141 1 96.75 329 HIS A CA 1
ATOM 2456 C C . HIS A 1 329 ? 10.266 20.297 26.125 1 96.75 329 HIS A C 1
ATOM 2458 O O . HIS A 1 329 ? 10.672 21.422 25.812 1 96.75 329 HIS A O 1
ATOM 2464 N N . THR A 1 330 ? 10.492 19.688 27.266 1 95.19 330 THR A N 1
ATOM 2465 C CA . THR A 1 330 ? 11.375 20.359 28.219 1 95.19 330 THR A CA 1
ATOM 2466 C C . THR A 1 330 ? 12.836 20.219 27.766 1 95.19 330 THR A C 1
ATOM 2468 O O . THR A 1 330 ? 13.164 19.391 26.938 1 95.19 330 THR A O 1
ATOM 2471 N N . TYR A 1 331 ? 13.547 21.156 28.344 1 92.38 331 TYR A N 1
ATOM 2472 C CA . TYR A 1 331 ? 14.984 21.109 28.078 1 92.38 331 TYR A CA 1
ATOM 2473 C C . TYR A 1 331 ? 15.555 19.734 28.453 1 92.38 331 TYR A C 1
ATOM 2475 O O . TYR A 1 331 ? 16.359 19.172 27.719 1 92.38 331 TYR A O 1
ATOM 2483 N N . GLU A 1 332 ? 15.141 19.156 29.562 1 94.5 332 GLU A N 1
ATOM 2484 C CA . GLU A 1 332 ? 15.617 17.875 30.078 1 94.5 332 GLU A CA 1
ATOM 2485 C C . GLU A 1 332 ? 15.234 16.734 29.156 1 94.5 332 GLU A C 1
ATOM 2487 O O . GLU A 1 332 ? 16.016 15.805 28.953 1 94.5 332 GLU A O 1
ATOM 2492 N N . GLU A 1 333 ? 14.07 16.844 28.594 1 95.12 333 GLU A N 1
ATOM 2493 C CA . GLU A 1 333 ? 13.602 15.805 27.672 1 95.12 333 GLU A CA 1
ATOM 2494 C C . GLU A 1 333 ? 14.422 15.789 26.391 1 95.12 333 GLU A C 1
ATOM 2496 O O . GLU A 1 333 ? 14.641 14.727 25.812 1 95.12 333 GLU A O 1
ATOM 2501 N N . LYS A 1 334 ? 14.883 16.922 26 1 93.69 334 LYS A N 1
ATOM 2502 C CA . LYS A 1 334 ? 15.562 17.062 24.703 1 93.69 334 LYS A CA 1
ATOM 2503 C C . LYS A 1 334 ? 17.062 16.844 24.859 1 93.69 334 LYS A C 1
ATOM 2505 O O . LYS A 1 334 ? 17.734 16.484 23.891 1 93.69 334 LYS A O 1
ATOM 2510 N N . THR A 1 335 ? 17.578 17.031 26 1 91.62 335 THR A N 1
ATOM 2511 C CA . THR A 1 335 ? 19.016 16.922 26.219 1 91.62 335 THR A CA 1
ATOM 2512 C C . THR A 1 335 ? 19.422 15.484 26.516 1 91.62 335 THR A C 1
ATOM 2514 O O . THR A 1 335 ? 19.891 15.188 27.609 1 91.62 335 THR A O 1
ATOM 2517 N N . VAL A 1 336 ? 19.234 14.602 25.672 1 94.81 336 VAL A N 1
ATOM 2518 C CA . VAL A 1 336 ? 19.594 13.18 25.688 1 94.81 336 VAL A CA 1
ATOM 2519 C C . VAL A 1 336 ? 20.234 12.805 24.344 1 94.81 336 VAL A C 1
ATOM 2521 O O . VAL A 1 336 ? 20.281 13.617 23.422 1 94.81 336 VAL A O 1
ATOM 2524 N N . PRO A 1 337 ? 20.844 11.648 24.312 1 94.44 337 PRO A N 1
ATOM 2525 C CA . PRO A 1 337 ? 21.406 11.234 23.031 1 94.44 337 PRO A CA 1
ATOM 2526 C C . PRO A 1 337 ? 20.391 11.305 21.891 1 94.44 337 PRO A C 1
ATOM 2528 O O . PRO A 1 337 ? 19.203 11.062 22.109 1 94.44 337 PRO A O 1
ATOM 2531 N N . PHE A 1 338 ? 20.906 11.562 20.734 1 96 338 PHE A N 1
ATOM 2532 C CA . PHE A 1 338 ? 20.094 11.875 19.578 1 96 338 PHE A CA 1
ATOM 2533 C C . PHE A 1 338 ? 19.016 10.82 19.375 1 96 338 PHE A C 1
ATOM 2535 O O . PHE A 1 338 ? 17.844 11.148 19.203 1 96 338 PHE A O 1
ATOM 2542 N N . ALA A 1 339 ? 19.328 9.633 19.469 1 94.38 339 ALA A N 1
ATOM 2543 C CA . ALA A 1 339 ? 18.391 8.539 19.172 1 94.38 339 ALA A CA 1
ATOM 2544 C C . ALA A 1 339 ? 17.312 8.43 20.25 1 94.38 339 ALA A C 1
ATOM 2546 O O . ALA A 1 339 ? 16.266 7.828 20.016 1 94.38 339 ALA A O 1
ATOM 2547 N N . LEU A 1 340 ? 17.531 9.008 21.375 1 94.75 340 LEU A N 1
ATOM 2548 C CA . LEU A 1 340 ? 16.609 8.898 22.484 1 94.75 340 LEU A CA 1
ATOM 2549 C C . LEU A 1 340 ? 15.773 10.172 22.625 1 94.75 340 LEU A C 1
ATOM 2551 O O . LEU A 1 340 ? 14.781 10.195 23.359 1 94.75 340 LEU A O 1
ATOM 2555 N N . ALA A 1 341 ? 16.156 11.18 21.969 1 96.12 341 ALA A N 1
ATOM 2556 C CA . ALA A 1 341 ? 15.453 12.453 22.062 1 96.12 341 ALA A CA 1
ATOM 2557 C C . ALA A 1 341 ? 14.047 12.352 21.469 1 96.12 341 ALA A C 1
ATOM 2559 O O . ALA A 1 341 ? 13.852 11.727 20.422 1 96.12 341 ALA A O 1
ATOM 2560 N N . PRO A 1 342 ? 13.039 12.914 22.188 1 96.69 342 PRO A N 1
ATOM 2561 C CA . PRO A 1 342 ? 11.711 12.93 21.578 1 96.69 342 PRO A CA 1
ATOM 2562 C C . PRO A 1 342 ? 11.664 13.719 20.281 1 96.69 342 PRO A C 1
ATOM 2564 O O . PRO A 1 342 ? 12.328 14.75 20.156 1 96.69 342 PRO A O 1
ATOM 2567 N N . PRO A 1 343 ? 10.898 13.258 19.375 1 96.19 343 PRO A N 1
ATOM 2568 C CA . PRO A 1 343 ? 10.875 13.906 18.062 1 96.19 343 PRO A CA 1
ATOM 2569 C C . PRO A 1 343 ? 10.109 15.234 18.078 1 96.19 343 PRO A C 1
ATOM 2571 O O . PRO A 1 343 ? 9.273 15.453 18.953 1 96.19 343 PRO A O 1
ATOM 2574 N N . ARG A 1 344 ? 10.383 16.109 17.094 1 94.5 344 ARG A N 1
ATOM 2575 C CA . ARG A 1 344 ? 9.734 17.391 16.844 1 94.5 344 ARG A CA 1
ATOM 2576 C C . ARG A 1 344 ? 10.188 18.438 17.859 1 94.5 344 ARG A C 1
ATOM 2578 O O . ARG A 1 344 ? 11.078 18.188 18.672 1 94.5 344 ARG A O 1
ATOM 2585 N N . LEU A 1 345 ? 9.711 19.672 17.719 1 94.12 345 LEU A N 1
ATOM 2586 C CA . LEU A 1 345 ? 10.07 20.797 18.578 1 94.12 345 LEU A CA 1
ATOM 2587 C C . LEU A 1 345 ? 9.023 21.906 18.5 1 94.12 345 LEU A C 1
ATOM 2589 O O . LEU A 1 345 ? 8.102 21.828 17.688 1 94.12 345 LEU A O 1
ATOM 2593 N N . ALA A 1 346 ? 9.172 22.844 19.391 1 95.5 346 ALA A N 1
ATOM 2594 C CA . ALA A 1 346 ? 8.336 24.047 19.344 1 95.5 346 ALA A CA 1
ATOM 2595 C C . ALA A 1 346 ? 8.773 24.969 18.219 1 95.5 346 ALA A C 1
ATOM 2597 O O . ALA A 1 346 ? 9.781 25.688 18.344 1 95.5 346 ALA A O 1
ATOM 2598 N N . GLY A 1 347 ? 7.926 24.984 17.141 1 95.81 347 GLY A N 1
ATOM 2599 C CA . GLY A 1 347 ? 8.391 25.703 15.969 1 95.81 347 GLY A CA 1
ATOM 2600 C C . GLY A 1 347 ? 7.516 26.891 15.609 1 95.81 347 GLY A C 1
ATOM 2601 O O . GLY A 1 347 ? 7.871 27.703 14.742 1 95.81 347 GLY A O 1
ATOM 2602 N N . LEU A 1 348 ? 6.414 27.141 16.266 1 96.88 348 LEU A N 1
ATOM 2603 C CA . LEU A 1 348 ? 5.398 28.125 15.867 1 96.88 348 LEU A CA 1
ATOM 2604 C C . LEU A 1 348 ? 5.984 29.531 15.805 1 96.88 348 LEU A C 1
ATOM 2606 O O . LEU A 1 348 ? 5.73 30.266 14.859 1 96.88 348 LEU A O 1
ATOM 2610 N N . ALA A 1 349 ? 6.848 29.906 16.719 1 95.25 349 ALA A N 1
ATOM 2611 C CA . ALA A 1 349 ? 7.332 31.281 16.844 1 95.25 349 ALA A CA 1
ATOM 2612 C C . ALA A 1 349 ? 8.352 31.609 15.758 1 95.25 349 ALA A C 1
ATOM 2614 O O . ALA A 1 349 ? 8.469 32.75 15.32 1 95.25 349 ALA A O 1
ATOM 2615 N N . GLY A 1 350 ? 9.023 30.578 15.281 1 95.06 350 GLY A N 1
ATOM 2616 C CA . GLY A 1 350 ? 10.172 30.875 14.445 1 95.06 350 GLY A CA 1
ATOM 2617 C C . GLY A 1 350 ? 10.086 30.266 13.062 1 95.06 350 GLY A C 1
ATOM 2618 O O . GLY A 1 350 ? 10.805 30.672 12.148 1 95.06 350 GLY A O 1
ATOM 2619 N N . ALA A 1 351 ? 9.18 29.344 12.805 1 96.56 351 ALA A N 1
ATOM 2620 C CA . ALA A 1 351 ? 9.156 28.547 11.586 1 96.56 351 ALA A CA 1
ATOM 2621 C C . ALA A 1 351 ? 9.07 29.422 10.344 1 96.56 351 ALA A C 1
ATOM 2623 O O . ALA A 1 351 ? 9.789 29.219 9.367 1 96.56 351 ALA A O 1
ATOM 2624 N N . PHE A 1 352 ? 8.242 30.422 10.375 1 97.31 352 PHE A N 1
ATOM 2625 C CA . PHE A 1 352 ? 8.031 31.281 9.211 1 97.31 352 PHE A CA 1
ATOM 2626 C C . PHE A 1 352 ? 9.312 32.031 8.844 1 97.31 352 PHE A C 1
ATOM 2628 O O . PHE A 1 352 ? 9.68 32.094 7.672 1 97.31 352 PHE A O 1
ATOM 2635 N N . SER A 1 353 ? 10.031 32.531 9.844 1 96.75 353 SER A N 1
ATOM 2636 C CA . SER A 1 353 ? 11.273 33.281 9.625 1 96.75 353 SER A CA 1
ATOM 2637 C C . SER A 1 353 ? 12.359 32.375 9.07 1 96.75 353 SER A C 1
ATOM 2639 O O . SER A 1 353 ? 13.156 32.781 8.227 1 96.75 353 SER A O 1
ATOM 2641 N N . TYR A 1 354 ? 12.375 31.141 9.562 1 96.94 354 TYR A N 1
ATOM 2642 C CA . TYR A 1 354 ? 13.336 30.188 9.039 1 96.94 354 TYR A CA 1
ATOM 2643 C C . TYR A 1 354 ? 13.016 29.812 7.602 1 96.94 354 TYR A C 1
ATOM 2645 O O . TYR A 1 354 ? 13.914 29.688 6.766 1 96.94 354 TYR A O 1
ATOM 2653 N N . LEU A 1 355 ? 11.758 29.609 7.336 1 98 355 LEU A N 1
ATOM 2654 C CA . LEU A 1 355 ? 11.328 29.281 5.98 1 98 355 LEU A CA 1
ATOM 2655 C C . LEU A 1 355 ? 11.641 30.406 5.012 1 98 355 LEU A C 1
ATOM 2657 O O . LEU A 1 355 ? 12.086 30.156 3.887 1 98 355 LEU A O 1
ATOM 2661 N N . TRP A 1 356 ? 11.398 31.641 5.465 1 97.5 356 TRP A N 1
ATOM 2662 C CA . TRP A 1 356 ? 11.703 32.781 4.625 1 97.5 356 TRP A CA 1
ATOM 2663 C C . TRP A 1 356 ? 13.188 32.844 4.27 1 97.5 356 TRP A C 1
ATOM 2665 O O . TRP A 1 356 ? 13.547 32.938 3.094 1 97.5 356 TRP A O 1
ATOM 2675 N N . ALA A 1 357 ? 14 32.656 5.25 1 96.75 357 ALA A N 1
ATOM 2676 C CA . ALA A 1 357 ? 15.445 32.719 5.062 1 96.75 357 ALA A CA 1
ATOM 2677 C C . ALA A 1 357 ? 15.922 31.547 4.207 1 96.75 357 ALA A C 1
ATOM 2679 O O . ALA A 1 357 ? 16.812 31.703 3.371 1 96.75 357 ALA A O 1
ATOM 2680 N N . GLY A 1 358 ? 15.336 30.453 4.391 1 97.25 358 GLY A N 1
ATOM 2681 C CA . GLY A 1 358 ? 15.852 29.25 3.775 1 97.25 358 GLY A CA 1
ATOM 2682 C C . GLY A 1 358 ? 15.297 29 2.385 1 97.25 358 GLY A C 1
ATOM 2683 O O . GLY A 1 358 ? 15.906 28.281 1.584 1 97.25 358 GLY A O 1
ATOM 2684 N N . LEU A 1 359 ? 14.141 29.547 2.084 1 98.25 359 LEU A N 1
ATOM 2685 C CA . LEU A 1 359 ? 13.508 29.188 0.818 1 98.25 359 LEU A CA 1
ATOM 2686 C C . LEU A 1 359 ? 13.234 30.438 -0.028 1 98.25 359 LEU A C 1
ATOM 2688 O O . LEU A 1 359 ? 13.445 30.406 -1.244 1 98.25 359 LEU A O 1
ATOM 2692 N N . VAL A 1 360 ? 12.781 31.5 0.566 1 97.88 360 VAL A N 1
ATOM 2693 C CA . VAL A 1 360 ? 12.375 32.688 -0.197 1 97.88 360 VAL A CA 1
ATOM 2694 C C . VAL A 1 360 ? 13.609 33.5 -0.569 1 97.88 360 VAL A C 1
ATOM 2696 O O . VAL A 1 360 ? 13.805 33.844 -1.736 1 97.88 360 VAL A O 1
ATOM 2699 N N . THR A 1 361 ? 14.453 33.812 0.4 1 97.12 361 THR A N 1
ATOM 2700 C CA . THR A 1 361 ? 15.641 34.625 0.18 1 97.12 361 THR A CA 1
ATOM 2701 C C . THR A 1 361 ? 16.531 34 -0.891 1 97.12 361 THR A C 1
ATOM 2703 O O . THR A 1 361 ? 16.984 34.688 -1.807 1 97.12 361 THR A O 1
ATOM 2706 N N . PRO A 1 362 ? 16.75 32.688 -0.851 1 97.25 362 PRO A N 1
ATOM 2707 C CA . PRO A 1 362 ? 17.594 32.094 -1.889 1 97.25 362 PRO A CA 1
ATOM 2708 C C . PRO A 1 362 ? 16.828 31.875 -3.201 1 97.25 362 PRO A C 1
ATOM 2710 O O . PRO A 1 362 ? 17.406 31.391 -4.176 1 97.25 362 PRO A O 1
ATOM 2713 N N . GLY A 1 363 ? 15.57 32.094 -3.199 1 97.75 363 GLY A N 1
ATOM 2714 C CA . GLY A 1 363 ? 14.805 32.031 -4.438 1 97.75 363 GLY A CA 1
ATOM 2715 C C . GLY A 1 363 ? 14.266 30.656 -4.758 1 97.75 363 GLY A C 1
ATOM 2716 O O . GLY A 1 363 ? 13.93 30.375 -5.906 1 97.75 363 GLY A O 1
ATOM 2717 N N . GLN A 1 364 ? 14.188 29.828 -3.826 1 97.69 364 GLN A N 1
ATOM 2718 C CA . GLN A 1 364 ? 13.625 28.5 -4.043 1 97.69 364 GLN A CA 1
ATOM 2719 C C . GLN A 1 364 ? 12.102 28.547 -4.113 1 97.69 364 GLN A C 1
ATOM 2721 O O . GLN A 1 364 ? 11.477 27.734 -4.805 1 97.69 364 GLN A O 1
ATOM 2726 N N . LEU A 1 365 ? 11.523 29.453 -3.387 1 97.94 365 LEU A N 1
ATOM 2727 C CA . LEU A 1 365 ? 10.102 29.781 -3.441 1 97.94 365 LEU A CA 1
ATOM 2728 C C . LEU A 1 365 ? 9.898 31.297 -3.531 1 97.94 365 LEU A C 1
ATOM 2730 O O . LEU A 1 365 ? 10.695 32.062 -2.996 1 97.94 365 LEU A O 1
ATOM 2734 N N . THR A 1 366 ? 8.844 31.641 -4.18 1 96.88 366 THR A N 1
ATOM 2735 C CA . THR A 1 366 ? 8.43 33.031 -4.109 1 96.88 366 THR A CA 1
ATOM 2736 C C . THR A 1 366 ? 7.707 33.344 -2.797 1 96.88 366 THR A C 1
ATOM 2738 O O . THR A 1 366 ? 7.211 32.406 -2.143 1 96.88 366 THR A O 1
ATOM 2741 N N . PRO A 1 367 ? 7.668 34.594 -2.426 1 96.56 367 PRO A N 1
ATOM 2742 C CA . PRO A 1 367 ? 6.867 34.938 -1.249 1 96.56 367 PRO A CA 1
ATOM 2743 C C . PRO A 1 367 ? 5.426 34.438 -1.353 1 96.56 367 PRO A C 1
ATOM 2745 O O . PRO A 1 367 ? 4.863 33.969 -0.372 1 96.56 367 PRO A O 1
ATOM 2748 N N . GLY A 1 368 ? 4.922 34.562 -2.512 1 96.19 368 GLY A N 1
ATOM 2749 C CA . GLY A 1 368 ? 3.557 34.125 -2.742 1 96.19 368 GLY A CA 1
ATOM 2750 C C . GLY A 1 368 ? 3.367 32.625 -2.52 1 96.19 368 GLY A C 1
ATOM 2751 O O . GLY A 1 368 ? 2.395 32.219 -1.891 1 96.19 368 GLY A O 1
ATOM 2752 N N . GLU A 1 369 ? 4.277 31.844 -3.047 1 96.44 369 GLU A N 1
ATOM 2753 C CA . GLU A 1 369 ? 4.211 30.391 -2.914 1 96.44 369 GLU A CA 1
ATOM 2754 C C . GLU A 1 369 ? 4.305 29.969 -1.45 1 96.44 369 GLU A C 1
ATOM 2756 O O . GLU A 1 369 ? 3.539 29.125 -0.995 1 96.44 369 GLU A O 1
ATOM 2761 N N . LEU A 1 370 ? 5.191 30.578 -0.745 1 97.81 370 LEU A N 1
ATOM 2762 C CA . LEU A 1 370 ? 5.344 30.25 0.668 1 97.81 370 LEU A CA 1
ATOM 2763 C C . LEU A 1 370 ? 4.102 30.641 1.456 1 97.81 370 LEU A C 1
ATOM 2765 O O . LEU A 1 370 ? 3.576 29.844 2.238 1 97.81 370 LEU A O 1
ATOM 2769 N N . TRP A 1 371 ? 3.658 31.844 1.216 1 97.12 371 TRP A N 1
ATOM 2770 C CA . TRP A 1 371 ? 2.514 32.344 1.962 1 97.12 371 TRP A CA 1
ATOM 2771 C C . TRP A 1 371 ? 1.272 31.5 1.706 1 97.12 371 TRP A C 1
ATOM 2773 O O . TRP A 1 371 ? 0.54 31.172 2.639 1 97.12 371 TRP A O 1
ATOM 2783 N N . GLN A 1 372 ? 1.068 31.141 0.522 1 96.81 372 GLN A N 1
ATOM 2784 C CA . GLN A 1 372 ? -0.089 30.328 0.152 1 96.81 372 GLN A CA 1
ATOM 2785 C C . GLN A 1 372 ? -0.072 28.984 0.867 1 96.81 372 GLN A C 1
ATOM 2787 O O . GLN A 1 372 ? -1.104 28.516 1.358 1 96.81 372 GLN A O 1
ATOM 2792 N N . ALA A 1 373 ? 1.057 28.359 0.925 1 98.19 373 ALA A N 1
ATOM 2793 C CA . ALA A 1 373 ? 1.209 27.047 1.52 1 98.19 373 ALA A CA 1
ATOM 2794 C C . ALA A 1 373 ? 0.979 27.078 3.027 1 98.19 373 ALA A C 1
ATOM 2796 O O . ALA A 1 373 ? 0.665 26.062 3.645 1 98.19 373 ALA A O 1
ATOM 2797 N N . LEU A 1 374 ? 1.06 28.281 3.613 1 98.25 374 LEU A N 1
ATOM 2798 C CA . LEU A 1 374 ? 0.919 28.438 5.055 1 98.25 374 LEU A CA 1
ATOM 2799 C C . LEU A 1 374 ? -0.353 29.219 5.398 1 98.25 374 LEU A C 1
ATOM 2801 O O . LEU A 1 374 ? -0.547 29.625 6.547 1 98.25 374 LEU A O 1
ATOM 2805 N N . SER A 1 375 ? -1.21 29.469 4.438 1 97.19 375 SER A N 1
ATOM 2806 C CA . SER A 1 375 ? -2.41 30.25 4.719 1 97.19 375 SER A CA 1
ATOM 2807 C C . SER A 1 375 ? -3.613 29.719 3.951 1 97.19 375 SER A C 1
ATOM 2809 O O . SER A 1 375 ? -4.281 28.781 4.406 1 97.19 375 SER A O 1
ATOM 2811 N N . THR A 1 376 ? -3.705 30.047 2.656 1 96.38 376 THR A N 1
ATOM 2812 C CA . THR A 1 376 ? -4.922 29.766 1.903 1 96.38 376 THR A CA 1
ATOM 2813 C C . THR A 1 376 ? -5.023 28.281 1.576 1 96.38 376 THR A C 1
ATOM 2815 O O . THR A 1 376 ? -6.098 27.688 1.689 1 96.38 376 THR A O 1
ATOM 2818 N N . LYS A 1 377 ? -3.969 27.703 1.187 1 97.38 377 LYS A N 1
ATOM 2819 C CA . LYS A 1 377 ? -3.998 26.281 0.867 1 97.38 377 LYS A CA 1
ATOM 2820 C C . LYS A 1 377 ? -4.188 25.438 2.127 1 97.38 377 LYS A C 1
ATOM 2822 O O . LYS A 1 377 ? -4.848 24.391 2.09 1 97.38 377 LYS A O 1
ATOM 2827 N N . ALA A 1 378 ? -3.576 25.875 3.158 1 97.5 378 ALA A N 1
ATOM 2828 C CA . ALA A 1 378 ? -3.795 25.203 4.434 1 97.5 378 ALA A CA 1
ATOM 2829 C C . ALA A 1 378 ? -5.27 25.234 4.832 1 97.5 378 ALA A C 1
ATOM 2831 O O . ALA A 1 378 ? -5.82 24.234 5.293 1 97.5 378 ALA A O 1
ATOM 2832 N N . LEU A 1 379 ? -5.902 26.375 4.652 1 96.12 379 LEU A N 1
ATOM 2833 C CA . LEU A 1 379 ? -7.332 26.516 4.922 1 96.12 379 LEU A CA 1
ATOM 2834 C C . LEU A 1 379 ? -8.141 25.531 4.078 1 96.12 379 LEU A C 1
ATOM 2836 O O . LEU A 1 379 ? -9.055 24.875 4.586 1 96.12 379 LEU A O 1
ATOM 2840 N N . SER A 1 380 ? -7.754 25.422 2.873 1 96.62 380 SER A N 1
ATOM 2841 C CA . SER A 1 380 ? -8.445 24.516 1.955 1 96.62 380 SER A CA 1
ATOM 2842 C C . SER A 1 380 ? -8.32 23.062 2.398 1 96.62 380 SER A C 1
ATOM 2844 O O . SER A 1 380 ? -9.266 22.281 2.27 1 96.62 380 SER A O 1
ATOM 2846 N N . CYS A 1 381 ? -7.191 22.688 2.893 1 97.62 381 CYS A N 1
ATOM 2847 C CA . CYS A 1 381 ? -6.977 21.344 3.389 1 97.62 381 CYS A CA 1
ATOM 2848 C C . CYS A 1 381 ? -7.914 21.031 4.551 1 97.62 381 CYS A C 1
ATOM 2850 O O . CYS A 1 381 ? -8.242 19.859 4.793 1 97.62 381 CYS A O 1
ATOM 2852 N N . LEU A 1 382 ? -8.367 22.078 5.246 1 96.44 382 LEU A N 1
ATOM 2853 C CA . LEU A 1 382 ? -9.266 21.922 6.387 1 96.44 382 LEU A CA 1
ATOM 2854 C C . LEU A 1 382 ? -10.727 22 5.941 1 96.44 382 LEU A C 1
ATOM 2856 O O . LEU A 1 382 ? -11.633 21.984 6.777 1 96.44 382 LEU A O 1
ATOM 2860 N N . GLY A 1 383 ? -10.945 22.125 4.691 1 94.06 383 GLY A N 1
ATOM 2861 C CA . GLY A 1 383 ? -12.297 22.203 4.16 1 94.06 383 GLY A CA 1
ATOM 2862 C C . GLY A 1 383 ? -12.891 23.594 4.25 1 94.06 383 GLY A C 1
ATOM 2863 O O . GLY A 1 383 ? -14.109 23.766 4.172 1 94.06 383 GLY A O 1
ATOM 2864 N N . LEU A 1 384 ? -12.047 24.547 4.441 1 93.25 384 LEU A N 1
ATOM 2865 C CA . LEU A 1 384 ? -12.492 25.938 4.551 1 93.25 384 LEU A CA 1
ATOM 2866 C C . LEU A 1 384 ? -12.18 26.703 3.275 1 93.25 384 LEU A C 1
ATOM 2868 O O . LEU A 1 384 ? -11.156 26.453 2.625 1 93.25 384 LEU A O 1
ATOM 2872 N N . LYS A 1 385 ? -12.992 27.594 2.98 1 90.62 385 LYS A N 1
ATOM 2873 C CA . LYS A 1 385 ? -12.82 28.391 1.771 1 90.62 385 LYS A CA 1
ATOM 2874 C C . LYS A 1 385 ? -12.055 29.688 2.068 1 90.62 385 LYS A C 1
ATOM 2876 O O . LYS A 1 385 ? -12.508 30.516 2.846 1 90.62 385 LYS A O 1
ATOM 2881 N N . PRO A 1 386 ? -10.938 29.812 1.391 1 90.88 386 PRO A N 1
ATOM 2882 C CA . PRO A 1 386 ? -10.211 31.062 1.568 1 90.88 386 PRO A CA 1
ATOM 2883 C C . PRO A 1 386 ? -10.906 32.25 0.888 1 90.88 386 PRO A C 1
ATOM 2885 O O . PRO A 1 386 ? -11.586 32.062 -0.125 1 90.88 386 PRO A O 1
ATOM 2888 N N . THR A 1 387 ? -10.734 33.406 1.499 1 86.69 387 THR A N 1
ATOM 2889 C CA . THR A 1 387 ? -11.312 34.625 0.937 1 86.69 387 THR A CA 1
ATOM 2890 C C . THR A 1 387 ? -10.219 35.594 0.514 1 86.69 387 THR A C 1
ATOM 2892 O O . THR A 1 387 ? -9.188 35.719 1.174 1 86.69 387 THR A O 1
ATOM 2895 N N . PRO A 1 388 ? -10.469 36.281 -0.583 1 91.69 388 PRO A N 1
ATOM 2896 C CA . PRO A 1 388 ? -9.492 37.312 -0.988 1 91.69 388 PRO A CA 1
ATOM 2897 C C . PRO A 1 388 ? -9.469 38.5 -0.045 1 91.69 388 PRO A C 1
ATOM 2899 O O . PRO A 1 388 ? -10.422 38.719 0.699 1 91.69 388 PRO A O 1
ATOM 2902 N N . ILE A 1 389 ? -8.375 39.156 -0.111 1 92 389 ILE A N 1
ATOM 2903 C CA . ILE A 1 389 ? -8.242 40.406 0.644 1 92 389 ILE A CA 1
ATOM 2904 C C . ILE A 1 389 ? -8.898 41.531 -0.133 1 92 389 ILE A C 1
ATOM 2906 O O . ILE A 1 389 ? -8.297 42.094 -1.061 1 92 389 ILE A O 1
ATOM 2910 N N . THR A 1 390 ? -10.07 41.844 0.252 1 91.19 390 THR A N 1
ATOM 2911 C CA . THR A 1 390 ? -10.828 42.875 -0.423 1 91.19 390 THR A CA 1
ATOM 2912 C C . THR A 1 390 ? -11.492 43.812 0.592 1 91.19 390 THR A C 1
ATOM 2914 O O . THR A 1 390 ? -11.812 43.375 1.708 1 91.19 390 THR A O 1
ATOM 2917 N N . PRO A 1 391 ? -11.625 45.062 0.124 1 92.19 391 PRO A N 1
ATOM 2918 C CA . PRO A 1 391 ? -12.32 45.969 1.028 1 92.19 391 PRO A CA 1
ATOM 2919 C C . PRO A 1 391 ? -13.703 45.469 1.435 1 92.19 391 PRO A C 1
ATOM 2921 O O . PRO A 1 391 ? -14.422 44.906 0.609 1 92.19 391 PRO A O 1
ATOM 2924 N N . GLY A 1 392 ? -13.977 45.656 2.695 1 87.38 392 GLY A N 1
ATOM 2925 C CA . GLY A 1 392 ? -15.281 45.281 3.205 1 87.38 392 GLY A CA 1
ATOM 2926 C C . GLY A 1 392 ? -15.289 43.875 3.834 1 87.38 392 GLY A C 1
ATOM 2927 O O . GLY A 1 392 ? -16.25 43.531 4.527 1 87.38 392 GLY A O 1
ATOM 2928 N N . GLN A 1 393 ? -14.312 43.219 3.676 1 81.88 393 GLN A N 1
ATOM 2929 C CA . GLN A 1 393 ? -14.281 41.844 4.191 1 81.88 393 GLN A CA 1
ATOM 2930 C C . GLN A 1 393 ? -13.43 41.75 5.453 1 81.88 393 GLN A C 1
ATOM 2932 O O . GLN A 1 393 ? -12.375 42.406 5.539 1 81.88 393 GLN A O 1
ATOM 2937 N N . ALA A 1 394 ? -14.047 41 6.402 1 81.5 394 ALA A N 1
ATOM 2938 C CA . ALA A 1 394 ? -13.281 40.688 7.605 1 81.5 394 ALA A CA 1
ATOM 2939 C C . ALA A 1 394 ? -12.344 39.5 7.375 1 81.5 394 ALA A C 1
ATOM 2941 O O . ALA A 1 394 ? -12.797 38.406 7.066 1 81.5 394 ALA A O 1
ATOM 2942 N N . THR A 1 395 ? -11.078 39.781 7.27 1 82.56 395 THR A N 1
ATOM 2943 C CA . THR A 1 395 ? -10.109 38.719 7.039 1 82.56 395 THR A CA 1
ATOM 2944 C C . THR A 1 395 ? -8.969 38.781 8.047 1 82.56 395 THR A C 1
ATOM 2946 O O . THR A 1 395 ? -8.586 39.875 8.477 1 82.56 395 THR A O 1
ATOM 2949 N N . ALA A 1 396 ? -8.57 37.625 8.453 1 91.88 396 ALA A N 1
ATOM 2950 C CA . ALA A 1 396 ? -7.359 37.594 9.281 1 91.88 396 ALA A CA 1
ATOM 2951 C C . ALA A 1 396 ? -6.129 37.969 8.461 1 91.88 396 ALA A C 1
ATOM 2953 O O . ALA A 1 396 ? -6.008 37.594 7.297 1 91.88 396 ALA A O 1
ATOM 2954 N N . LEU A 1 397 ? -5.277 38.719 9.102 1 94.19 397 LEU A N 1
ATOM 2955 C CA . LEU A 1 397 ? -4.117 39.25 8.383 1 94.19 397 LEU A CA 1
ATOM 2956 C C . LEU A 1 397 ? -2.846 39.062 9.203 1 94.19 397 LEU A C 1
ATOM 2958 O O . LEU A 1 397 ? -2.9 39 10.438 1 94.19 397 LEU A O 1
ATOM 2962 N N . THR A 1 398 ? -1.765 38.938 8.578 1 95.94 398 THR A N 1
ATOM 2963 C CA . THR A 1 398 ? -0.431 38.938 9.172 1 95.94 398 THR A CA 1
ATOM 2964 C C . THR A 1 398 ? 0.472 39.969 8.484 1 95.94 398 THR A C 1
ATOM 2966 O O . THR A 1 398 ? 0.522 40.031 7.258 1 95.94 398 THR A O 1
ATOM 2969 N N . LEU A 1 399 ? 1.099 40.781 9.273 1 95.69 399 LEU A N 1
ATOM 2970 C CA . LEU A 1 399 ? 2.104 41.719 8.781 1 95.69 399 LEU A CA 1
ATOM 2971 C C . LEU A 1 399 ? 3.51 41.25 9.109 1 95.69 399 LEU A C 1
ATOM 2973 O O . LEU A 1 399 ? 3.844 41 10.273 1 95.69 399 LEU A O 1
ATOM 2977 N N . PHE A 1 400 ? 4.293 41.062 8.023 1 96.38 400 PHE A N 1
ATOM 2978 C CA . PHE A 1 400 ? 5.633 40.5 8.141 1 96.38 400 PHE A CA 1
ATOM 2979 C C . PHE A 1 400 ? 6.68 41.469 7.613 1 96.38 400 PHE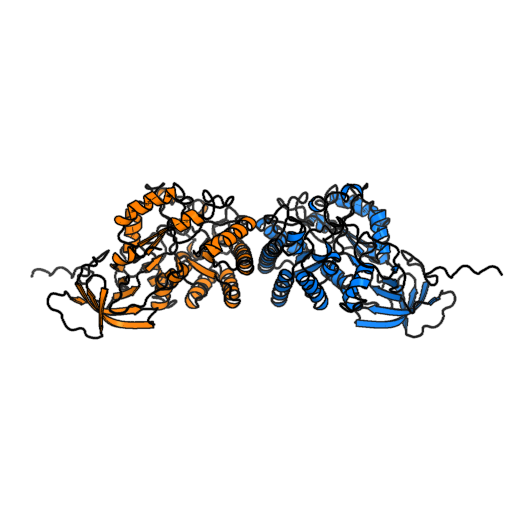 A C 1
ATOM 2981 O O . PHE A 1 400 ? 6.477 42.094 6.57 1 96.38 400 PHE A O 1
ATOM 2988 N N . ALA A 1 401 ? 7.738 41.625 8.422 1 95.25 401 ALA A N 1
ATOM 2989 C CA . ALA A 1 401 ? 8.867 42.438 8 1 95.25 401 ALA A CA 1
ATOM 2990 C C . ALA A 1 401 ? 10.102 41.594 7.734 1 95.25 401 ALA A C 1
ATOM 2992 O O . ALA A 1 401 ? 10.883 41.312 8.648 1 95.25 401 ALA A O 1
ATOM 2993 N N . PRO A 1 402 ? 10.383 41.344 6.484 1 95.06 402 PRO A N 1
ATOM 2994 C CA . PRO A 1 402 ? 11.461 40.406 6.145 1 95.06 402 PRO A CA 1
ATOM 2995 C C . PRO A 1 402 ? 12.844 40.938 6.504 1 95.06 402 PRO A C 1
ATOM 2997 O O . PRO A 1 402 ? 13.797 40.188 6.633 1 95.06 402 PRO A O 1
ATOM 3000 N N . GLN A 1 403 ? 13.008 42.188 6.672 1 92.25 403 GLN A N 1
ATOM 3001 C CA . GLN A 1 403 ? 14.328 42.75 6.898 1 92.25 403 GLN A CA 1
ATOM 3002 C C . GLN A 1 403 ? 14.609 42.938 8.391 1 92.25 403 GLN A C 1
ATOM 3004 O O . GLN A 1 403 ? 15.734 43.219 8.789 1 92.25 403 GLN A O 1
ATOM 3009 N N . ASP A 1 404 ? 13.555 42.719 9.148 1 89.88 404 ASP A N 1
ATOM 3010 C CA . ASP A 1 404 ? 13.734 42.875 10.594 1 89.88 404 ASP A CA 1
ATOM 3011 C C . ASP A 1 404 ? 14.469 41.656 11.164 1 89.88 404 ASP A C 1
ATOM 3013 O O . ASP A 1 404 ? 14.43 40.562 10.586 1 89.88 404 ASP A O 1
ATOM 3017 N N . THR A 1 405 ? 15.125 41.875 12.258 1 87.12 405 THR A N 1
ATOM 3018 C CA . THR A 1 405 ? 15.789 40.781 12.961 1 87.12 405 THR A CA 1
ATOM 3019 C C . THR A 1 405 ? 14.773 39.938 13.711 1 87.12 405 THR A C 1
ATOM 3021 O O . THR A 1 405 ? 13.938 40.469 14.453 1 87.12 405 THR A O 1
ATOM 3024 N N . PRO A 1 406 ? 14.914 38.688 13.5 1 86.94 406 PRO A N 1
ATOM 3025 C CA . PRO A 1 406 ? 13.977 37.812 14.211 1 86.94 406 PRO A CA 1
ATOM 3026 C C . PRO A 1 406 ? 14.172 37.844 15.727 1 86.94 406 PRO A C 1
ATOM 3028 O O . PRO A 1 406 ? 15.289 38.062 16.203 1 86.94 406 PRO A O 1
ATOM 3031 N N . ILE A 1 407 ? 13.141 37.625 16.422 1 72.69 407 ILE A N 1
ATOM 3032 C CA . ILE A 1 407 ? 13.172 37.688 17.875 1 72.69 407 ILE A CA 1
ATOM 3033 C C . ILE A 1 407 ? 13.664 36.375 18.453 1 72.69 407 ILE A C 1
ATOM 3035 O O . ILE A 1 407 ? 14.359 36.344 19.469 1 72.69 407 ILE A O 1
ATOM 3039 N N . ASN A 1 408 ? 13.227 35.375 17.891 1 71.81 408 ASN A N 1
ATOM 3040 C CA . ASN A 1 408 ? 13.484 34.062 18.469 1 71.81 408 ASN A CA 1
ATOM 3041 C C . ASN A 1 408 ? 14.492 33.281 17.641 1 71.81 408 ASN A C 1
ATOM 3043 O O . ASN A 1 408 ? 14.367 33.188 16.406 1 71.81 408 ASN A O 1
ATOM 3047 N N . LYS A 1 409 ? 15.562 32.969 18.375 1 78 409 LYS A N 1
ATOM 3048 C CA . LYS A 1 409 ? 16.531 32.062 17.766 1 78 409 LYS A CA 1
ATOM 3049 C C . LYS A 1 409 ? 16.406 30.656 18.328 1 78 409 LYS A C 1
ATOM 3051 O O . LYS A 1 409 ? 16.422 30.453 19.531 1 78 409 LYS A O 1
ATOM 3056 N N . LEU A 1 410 ? 16.062 29.781 17.547 1 84 410 LEU A N 1
ATOM 3057 C CA . LEU A 1 410 ? 15.984 28.359 17.875 1 84 410 LEU A CA 1
ATOM 3058 C C . LEU A 1 410 ? 17.344 27.688 17.719 1 84 410 LEU A C 1
ATOM 3060 O O . LEU A 1 410 ? 18.188 28.156 16.969 1 84 410 LEU A O 1
ATOM 3064 N N . PRO A 1 411 ? 17.609 26.703 18.578 1 86.88 411 PRO A N 1
ATOM 3065 C CA . PRO A 1 411 ? 18.859 25.969 18.484 1 86.88 411 PRO A CA 1
ATOM 3066 C C . PRO A 1 411 ? 18.938 25.094 17.234 1 86.88 411 PRO A C 1
ATOM 3068 O O . PRO A 1 411 ? 19.109 23.875 17.344 1 86.88 411 PRO A O 1
ATOM 3071 N N . LEU A 1 412 ? 18.781 25.734 16.125 1 92.75 412 LEU A N 1
ATOM 3072 C CA . LEU A 1 412 ? 18.734 25.062 14.836 1 92.75 412 LEU A CA 1
ATOM 3073 C C . LEU A 1 412 ? 19.797 25.625 13.898 1 92.75 412 LEU A C 1
ATOM 3075 O O . LEU A 1 412 ? 20.219 26.766 14.055 1 92.75 412 LEU A O 1
ATOM 3079 N N . PRO A 1 413 ? 20.234 24.781 13.008 1 92.12 413 PRO A N 1
ATOM 3080 C CA . PRO A 1 413 ? 21.188 25.297 12.016 1 92.12 413 PRO A CA 1
ATOM 3081 C C . PRO A 1 413 ? 20.547 26.312 11.07 1 92.12 413 PRO A C 1
ATOM 3083 O O . PRO A 1 413 ? 19.344 26.25 10.812 1 92.12 413 PRO A O 1
ATOM 3086 N N . GLY A 1 414 ? 21.438 27.188 10.625 1 88.88 414 GLY A N 1
ATOM 3087 C CA . GLY A 1 414 ? 20.953 28.172 9.672 1 88.88 414 GLY A CA 1
ATOM 3088 C C . GLY A 1 414 ? 20.516 29.469 10.32 1 88.88 414 GLY A C 1
ATOM 3089 O O . GLY A 1 414 ? 20.766 29.703 11.508 1 88.88 414 GLY A O 1
ATOM 3090 N N . ALA A 1 415 ? 19.891 30.328 9.445 1 88.25 415 ALA A N 1
ATOM 3091 C CA . ALA A 1 415 ? 19.484 31.656 9.93 1 88.25 415 ALA A CA 1
ATOM 3092 C C . ALA A 1 415 ? 17.984 31.859 9.766 1 88.25 415 ALA A C 1
ATOM 3094 O O . ALA A 1 415 ? 17.359 31.219 8.922 1 88.25 415 ALA A O 1
ATOM 3095 N N . ALA A 1 416 ? 17.484 32.594 10.656 1 93.56 416 ALA A N 1
ATOM 3096 C CA . ALA A 1 416 ? 16.125 33.125 10.516 1 93.56 416 ALA A CA 1
ATOM 3097 C C . ALA A 1 416 ? 16.156 34.562 10.008 1 93.56 416 ALA A C 1
ATOM 3099 O O . ALA A 1 416 ? 17.141 35.281 10.211 1 93.56 416 ALA A O 1
ATOM 3100 N N . GLN A 1 417 ? 15.141 34.844 9.266 1 94.5 417 GLN A N 1
ATOM 3101 C CA . GLN A 1 417 ? 15.047 36.188 8.703 1 94.5 417 GLN A CA 1
ATOM 3102 C C . GLN A 1 417 ? 13.633 36.75 8.836 1 94.5 417 GLN A C 1
ATOM 3104 O O . GLN A 1 417 ? 12.656 36.031 8.609 1 94.5 417 GLN A O 1
ATOM 3109 N N . GLY A 1 418 ? 13.617 38.031 9.289 1 93.94 418 GLY A N 1
ATOM 3110 C CA . GLY A 1 418 ? 12.336 38.719 9.344 1 93.94 418 GLY A CA 1
ATOM 3111 C C . GLY A 1 418 ? 11.602 38.5 10.648 1 93.94 418 GLY A C 1
ATOM 3112 O O . GLY A 1 418 ? 11.969 37.625 11.445 1 93.94 418 GLY A O 1
ATOM 3113 N N . GLN A 1 419 ? 10.633 39.344 10.82 1 93.31 419 GLN A N 1
ATOM 3114 C CA . GLN A 1 419 ? 9.828 39.281 12.039 1 93.31 419 GLN A CA 1
ATOM 3115 C C . GLN A 1 419 ? 8.367 39.656 11.75 1 93.31 419 GLN A C 1
ATOM 3117 O O . GLN A 1 419 ? 8.094 40.562 10.961 1 93.31 419 GLN A O 1
ATOM 3122 N N . VAL A 1 420 ? 7.539 38.875 12.352 1 94.44 420 VAL A N 1
ATOM 3123 C CA . VAL A 1 420 ? 6.121 39.219 12.305 1 94.44 420 VAL A CA 1
ATOM 3124 C C . VAL A 1 420 ? 5.859 40.438 13.211 1 94.44 420 VAL A C 1
ATOM 3126 O O . VAL A 1 420 ? 6.215 40.406 14.391 1 94.44 420 VAL A O 1
ATOM 3129 N N . ARG A 1 421 ? 5.215 41.375 12.68 1 92 421 ARG A N 1
ATOM 3130 C CA . ARG A 1 421 ? 4.934 42.594 13.469 1 92 421 ARG A CA 1
ATOM 3131 C C . ARG A 1 421 ? 3.629 42.438 14.242 1 92 421 ARG A C 1
ATOM 3133 O O . ARG A 1 421 ? 3.592 42.656 15.453 1 92 421 ARG A O 1
ATOM 3140 N N . TRP A 1 422 ? 2.621 42.094 13.555 1 90.5 422 TRP A N 1
ATOM 3141 C CA . TRP A 1 422 ? 1.354 41.844 14.234 1 90.5 422 TRP A CA 1
ATOM 3142 C C . TRP A 1 422 ? 0.467 40.906 13.391 1 90.5 422 TRP A C 1
ATOM 3144 O O . TRP A 1 422 ? 0.753 40.656 12.219 1 90.5 422 TRP A O 1
ATOM 3154 N N . VAL A 1 423 ? -0.524 40.375 14.055 1 93 423 VAL A N 1
ATOM 3155 C CA . VAL A 1 423 ? -1.597 39.656 13.398 1 93 423 VAL A CA 1
ATOM 3156 C C . VAL A 1 423 ? -2.941 40.312 13.711 1 93 423 VAL A C 1
ATOM 3158 O O . VAL A 1 423 ? -3.1 40.938 14.758 1 93 423 VAL A O 1
ATOM 3161 N N . LEU A 1 424 ? -3.775 40.25 12.805 1 90.56 424 LEU A N 1
ATOM 3162 C CA . LEU A 1 424 ? -5.152 40.688 12.984 1 90.56 424 LEU A CA 1
ATOM 3163 C C . LEU A 1 424 ? -6.125 39.531 12.875 1 90.56 424 LEU A C 1
ATOM 3165 O O . LEU A 1 424 ? -6.09 38.781 11.898 1 90.56 424 LEU A O 1
ATOM 3169 N N . VAL A 1 425 ? -6.812 39.344 13.992 1 86.94 425 VAL A N 1
ATOM 3170 C CA . VAL A 1 425 ? -7.824 38.281 14.008 1 86.94 425 VAL A CA 1
ATOM 3171 C C . VAL A 1 425 ? -9.203 38.906 14.273 1 86.94 425 VAL A C 1
ATOM 3173 O O . VAL A 1 425 ? -9.352 39.75 15.148 1 86.94 425 VAL A O 1
ATOM 3176 N N . ASN A 1 426 ? -10.156 38.844 13.312 1 71.12 426 ASN A N 1
ATOM 3177 C CA . ASN A 1 426 ? -11.484 39.406 13.547 1 71.12 426 ASN A CA 1
ATOM 3178 C C . ASN A 1 426 ? -12.328 38.5 14.422 1 71.12 426 ASN A C 1
ATOM 3180 O O . ASN A 1 426 ? -12.492 37.312 14.117 1 71.12 426 ASN A O 1
ATOM 3184 N N . PRO A 1 427 ? -12.578 39.062 15.656 1 56 427 PRO A N 1
ATOM 3185 C CA . PRO A 1 427 ? -13.375 38.281 16.594 1 56 427 PRO A CA 1
ATOM 3186 C C . PRO A 1 427 ? -14.688 37.781 15.969 1 56 427 PRO A C 1
ATOM 3188 O O . PRO A 1 427 ? -15.242 36.781 16.422 1 56 427 PRO A O 1
ATOM 3191 N N . ARG A 1 428 ? -15.344 38.625 15.078 1 51.09 428 ARG A N 1
ATOM 3192 C CA . ARG A 1 428 ? -16.641 38.219 14.539 1 51.09 428 ARG A CA 1
ATOM 3193 C C . ARG A 1 428 ? -16.516 36.906 13.758 1 51.09 428 ARG A C 1
ATOM 3195 O O . ARG A 1 428 ? -17.531 36.25 13.469 1 51.09 428 ARG A O 1
ATOM 3202 N N . ASN A 1 429 ? -15.359 36.656 13.273 1 46.94 429 ASN A N 1
ATOM 3203 C CA . ASN A 1 429 ? -15.141 35.469 12.469 1 46.94 429 ASN A CA 1
ATOM 3204 C C . ASN A 1 429 ? -15.07 34.219 13.336 1 46.94 429 ASN A C 1
ATOM 3206 O O . ASN A 1 429 ? -14.914 33.094 12.82 1 46.94 429 ASN A O 1
ATOM 3210 N N . PHE A 1 430 ? -14.922 34.375 14.609 1 42.41 430 PHE A N 1
ATOM 3211 C CA . PHE A 1 430 ? -14.938 33.25 15.555 1 42.41 430 PHE A CA 1
ATOM 3212 C C . PHE A 1 430 ? -16.297 32.562 15.562 1 42.41 430 PHE A C 1
ATOM 3214 O O . PHE A 1 430 ? -16.406 31.422 15.992 1 42.41 430 PHE A O 1
ATOM 3221 N N . LEU A 1 431 ? -17.25 33.438 15.336 1 36.41 431 LEU A N 1
ATOM 3222 C CA . LEU A 1 431 ? -18.609 32.938 15.555 1 36.41 431 LEU A CA 1
ATOM 3223 C C . LEU A 1 431 ? -19.094 32.156 14.352 1 36.41 431 LEU A C 1
ATOM 3225 O O . LEU A 1 431 ? -20.297 31.891 14.211 1 36.41 431 LEU A O 1
ATOM 3229 N N . THR A 1 432 ? -18.328 32.156 13.336 1 35.75 432 THR A N 1
ATOM 3230 C CA . THR A 1 432 ? -19.062 31.375 12.344 1 35.75 432 THR A CA 1
ATOM 3231 C C . THR A 1 432 ? -19.266 29.938 12.82 1 35.75 432 THR A C 1
ATOM 3233 O O . THR A 1 432 ? -18.297 29.266 13.18 1 35.75 432 THR A O 1
ATOM 3236 N N . LYS A 1 433 ? -20.297 29.656 13.562 1 36.28 433 LYS A N 1
ATOM 3237 C CA . LYS A 1 433 ? -20.891 28.375 13.875 1 36.28 433 LYS A CA 1
ATOM 3238 C C . LYS A 1 433 ? -20.609 27.344 12.773 1 36.28 433 LYS A C 1
ATOM 3240 O O . LYS A 1 433 ? -20.828 27.625 11.594 1 36.28 433 LYS A O 1
ATOM 3245 N N . PRO A 1 434 ? -19.812 26.25 13.117 1 36.09 434 PRO A N 1
ATOM 3246 C CA . PRO A 1 434 ? -19.781 25.156 12.141 1 36.09 434 PRO A CA 1
ATOM 3247 C C . PRO A 1 434 ? -21.156 24.781 11.617 1 36.09 434 PRO A C 1
ATOM 3249 O O . PRO A 1 434 ? -22.156 24.969 12.312 1 36.09 434 PRO A O 1
ATOM 3252 N N . MET B 1 1 ? -23.797 -63.625 -35.656 1 21.25 1 MET B N 1
ATOM 3253 C CA . MET B 1 1 ? -23.188 -62.406 -36.156 1 21.25 1 MET B CA 1
ATOM 3254 C C . MET B 1 1 ? -22.531 -61.625 -35.031 1 21.25 1 MET B C 1
ATOM 3256 O O . MET B 1 1 ? -23.219 -61.031 -34.156 1 21.25 1 MET B O 1
ATOM 3260 N N . ALA B 1 2 ? -21.438 -62.188 -34.594 1 38.28 2 ALA B N 1
ATOM 3261 C CA . ALA B 1 2 ? -20.672 -61.844 -33.406 1 38.28 2 ALA B CA 1
ATOM 3262 C C . ALA B 1 2 ? -20.344 -60.344 -33.375 1 38.28 2 ALA B C 1
ATOM 3264 O O . ALA B 1 2 ? -19.766 -59.812 -34.312 1 38.28 2 ALA B O 1
ATOM 3265 N N . THR B 1 3 ? -21.25 -59.531 -32.781 1 29.52 3 THR B N 1
ATOM 3266 C CA . THR B 1 3 ? -21.281 -58.094 -32.656 1 29.52 3 THR B CA 1
ATOM 3267 C C . THR B 1 3 ? -19.906 -57.562 -32.25 1 29.52 3 THR B C 1
ATOM 3269 O O . THR B 1 3 ? -19.344 -58 -31.234 1 29.52 3 THR B O 1
ATOM 3272 N N . ASN B 1 4 ? -19.031 -57.062 -33.125 1 30.83 4 ASN B N 1
ATOM 3273 C CA . ASN B 1 4 ? -17.672 -56.562 -32.875 1 30.83 4 ASN B CA 1
ATOM 3274 C C . ASN B 1 4 ? -17.672 -55.531 -31.766 1 30.83 4 ASN B C 1
ATOM 3276 O O . ASN B 1 4 ? -18.516 -54.625 -31.719 1 30.83 4 ASN B O 1
ATOM 3280 N N . PRO B 1 5 ? -17.062 -55.781 -30.625 1 35.97 5 PRO B N 1
ATOM 3281 C CA . PRO B 1 5 ? -17.094 -54.875 -29.469 1 35.97 5 PRO B CA 1
ATOM 3282 C C . PRO B 1 5 ? -16.719 -53.438 -29.828 1 35.97 5 PRO B C 1
ATOM 3284 O O . PRO B 1 5 ? -16.016 -53.188 -30.828 1 35.97 5 PRO B O 1
ATOM 3287 N N . PRO B 1 6 ? -17.5 -52.375 -29.531 1 36.97 6 PRO B N 1
ATOM 3288 C CA . PRO B 1 6 ? -17.219 -50.969 -29.844 1 36.97 6 PRO B CA 1
ATOM 3289 C C . PRO B 1 6 ? -15.758 -50.594 -29.609 1 36.97 6 PRO B C 1
ATOM 3291 O O . PRO B 1 6 ? -15.078 -51.219 -28.781 1 36.97 6 PRO B O 1
ATOM 3294 N N . PRO B 1 7 ? -14.984 -50.062 -30.641 1 35.72 7 PRO B N 1
ATOM 3295 C CA . PRO B 1 7 ? -13.57 -49.719 -30.453 1 35.72 7 PRO B CA 1
ATOM 3296 C C . PRO B 1 7 ? -13.297 -49.062 -29.109 1 35.72 7 PRO B C 1
ATOM 3298 O O . PRO B 1 7 ? -14.18 -48.406 -28.531 1 35.72 7 PRO B O 1
ATOM 3301 N N . THR B 1 8 ? -12.594 -49.719 -28.219 1 38.12 8 THR B N 1
ATOM 3302 C CA . THR B 1 8 ? -12.18 -49.156 -26.938 1 38.12 8 THR B CA 1
ATOM 3303 C C . THR B 1 8 ? -11.891 -47.656 -27.047 1 38.12 8 THR B C 1
ATOM 3305 O O . THR B 1 8 ? -11.211 -47.219 -27.984 1 38.12 8 THR B O 1
ATOM 3308 N N . PRO B 1 9 ? -12.594 -46.75 -26.453 1 40.44 9 PRO B N 1
ATOM 3309 C CA . PRO B 1 9 ? -12.312 -45.312 -26.375 1 40.44 9 PRO B CA 1
ATOM 3310 C C . PRO B 1 9 ? -10.844 -45 -26.094 1 40.44 9 PRO B C 1
ATOM 3312 O O . PRO B 1 9 ? -10.234 -45.625 -25.219 1 40.44 9 PRO B O 1
ATOM 3315 N N . GLY B 1 10 ? -9.953 -44.344 -27.016 1 49.91 10 GLY B N 1
ATOM 3316 C CA . GLY B 1 10 ? -8.562 -43.906 -26.953 1 49.91 10 GLY B CA 1
ATOM 3317 C C . GLY B 1 10 ? -7.727 -44.406 -28.109 1 49.91 10 GLY B C 1
ATOM 3318 O O . GLY B 1 10 ? -6.508 -44.219 -28.125 1 49.91 10 GLY B O 1
ATOM 3319 N N . PHE B 1 11 ? -8.242 -44.656 -29.109 1 50.53 11 PHE B N 1
ATOM 3320 C CA . PHE B 1 11 ? -7.625 -45.094 -30.359 1 50.53 11 PHE B CA 1
ATOM 3321 C C . PHE B 1 11 ? -6.379 -45.906 -30.094 1 50.53 11 PHE B C 1
ATOM 3323 O O . PHE B 1 11 ? -5.379 -45.781 -30.797 1 50.53 11 PHE B O 1
ATOM 3330 N N . GLY B 1 12 ? -6.418 -46.719 -28.953 1 56.03 12 GLY B N 1
ATOM 3331 C CA . GLY B 1 12 ? -5.301 -47.594 -28.625 1 56.03 12 GLY B CA 1
ATOM 3332 C C . GLY B 1 12 ? -4.105 -46.844 -28.062 1 56.03 12 GLY B C 1
ATOM 3333 O O . GLY B 1 12 ? -3.012 -47.406 -27.953 1 56.03 12 GLY B O 1
ATOM 3334 N N . LEU B 1 13 ? -4.309 -45.562 -27.75 1 59.78 13 LEU B N 1
ATOM 3335 C CA . LEU B 1 13 ? -3.207 -44.781 -27.219 1 59.78 13 LEU B CA 1
ATOM 3336 C C . LEU B 1 13 ? -2.928 -45.156 -25.766 1 59.78 13 LEU B C 1
ATOM 3338 O O . LEU B 1 13 ? -3.848 -45.531 -25.031 1 59.78 13 LEU B O 1
ATOM 3342 N N . PRO B 1 14 ? -1.621 -45.219 -25.469 1 65.56 14 PRO B N 1
ATOM 3343 C CA . PRO B 1 14 ? -1.287 -45.438 -24.062 1 65.56 14 PRO B CA 1
ATOM 3344 C C . PRO B 1 14 ? -1.883 -44.375 -23.141 1 65.56 14 PRO B C 1
ATOM 3346 O O . PRO B 1 14 ? -2.314 -43.312 -23.625 1 65.56 14 PRO B O 1
ATOM 3349 N N . ALA B 1 15 ? -2.232 -44.844 -21.922 1 73.31 15 ALA B N 1
ATOM 3350 C CA . ALA B 1 15 ? -2.742 -43.938 -20.922 1 73.31 15 ALA B CA 1
ATOM 3351 C C . ALA B 1 15 ? -1.741 -43.75 -19.797 1 73.31 15 ALA B C 1
ATOM 3353 O O . ALA B 1 15 ? -0.872 -44.594 -19.578 1 73.31 15 ALA B O 1
ATOM 3354 N N . GLY B 1 16 ? -1.83 -42.531 -19.234 1 82.06 16 GLY B N 1
ATOM 3355 C CA . GLY B 1 16 ? -0.982 -42.281 -18.078 1 82.06 16 GLY B CA 1
ATOM 3356 C C . GLY B 1 16 ? 0.378 -41.719 -18.453 1 82.06 16 GLY B C 1
ATOM 3357 O O . GLY B 1 16 ? 0.475 -40.812 -19.266 1 82.06 16 GLY B O 1
ATOM 3358 N N . VAL B 1 17 ? 1.335 -42.219 -17.797 1 80.75 17 VAL B N 1
ATOM 3359 C CA . VAL B 1 17 ? 2.691 -41.781 -18.078 1 80.75 17 VAL B CA 1
ATOM 3360 C C . VAL B 1 17 ? 3.301 -42.625 -19.188 1 80.75 17 VAL B C 1
ATOM 3362 O O . VAL B 1 17 ? 3.416 -43.844 -19.031 1 80.75 17 VAL B O 1
ATOM 3365 N N . LEU B 1 18 ? 3.645 -42 -20.219 1 80.69 18 LEU B N 1
ATOM 3366 C CA . LEU B 1 18 ? 4.27 -42.719 -21.312 1 80.69 18 LEU B CA 1
ATOM 3367 C C . LEU B 1 18 ? 5.707 -43.094 -20.969 1 80.69 18 LEU B C 1
ATOM 3369 O O . LEU B 1 18 ? 6.473 -42.25 -20.484 1 80.69 18 LEU B O 1
ATOM 3373 N N . ASN B 1 19 ? 5.973 -44.281 -21.094 1 73.81 19 ASN B N 1
ATOM 3374 C CA . ASN B 1 19 ? 7.344 -44.75 -20.906 1 73.81 19 ASN B CA 1
ATOM 3375 C C . ASN B 1 19 ? 8.289 -44.156 -21.938 1 73.81 19 ASN B C 1
ATOM 3377 O O . ASN B 1 19 ? 8.016 -44.219 -23.141 1 73.81 19 ASN B O 1
ATOM 3381 N N . PRO B 1 20 ? 9.32 -43.531 -21.531 1 71.44 20 PRO B N 1
ATOM 3382 C CA . PRO B 1 20 ? 10.242 -42.906 -22.484 1 71.44 20 PRO B CA 1
ATOM 3383 C C . PRO B 1 20 ? 10.82 -43.906 -23.484 1 71.44 20 PRO B C 1
ATOM 3385 O O . PRO B 1 20 ? 11.281 -43.531 -24.562 1 71.44 20 PRO B O 1
ATOM 3388 N N . GLY B 1 21 ? 10.789 -45.094 -23.188 1 73 21 GLY B N 1
ATOM 3389 C CA . GLY B 1 21 ? 11.32 -46.125 -24.094 1 73 21 GLY B CA 1
ATOM 3390 C C . GLY B 1 21 ? 10.367 -46.469 -25.219 1 73 21 GLY B C 1
ATOM 3391 O O . GLY B 1 21 ? 10.734 -47.188 -26.141 1 73 21 GLY B O 1
ATOM 3392 N N . HIS B 1 22 ? 9.328 -45.812 -25.156 1 78.31 22 HIS B N 1
ATOM 3393 C CA . HIS B 1 22 ? 8.336 -46.125 -26.172 1 78.31 22 HIS B CA 1
ATOM 3394 C C . HIS B 1 22 ? 8.656 -45.438 -27.5 1 78.31 22 HIS B C 1
ATOM 3396 O O . HIS B 1 22 ? 9.117 -44.312 -27.5 1 78.31 22 HIS B O 1
ATOM 3402 N N . ASN B 1 23 ? 8.602 -46.156 -28.547 1 87.5 23 ASN B N 1
ATOM 3403 C CA . ASN B 1 23 ? 8.703 -45.688 -29.922 1 87.5 23 ASN B CA 1
ATOM 3404 C C . ASN B 1 23 ? 7.34 -45.688 -30.625 1 87.5 23 ASN B C 1
ATOM 3406 O O . ASN B 1 23 ? 6.672 -46.719 -30.703 1 87.5 23 ASN B O 1
ATOM 3410 N N . LEU B 1 24 ? 6.898 -44.469 -31.031 1 90.44 24 LEU B N 1
ATOM 3411 C CA . LEU B 1 24 ? 5.566 -44.406 -31.625 1 90.44 24 LEU B CA 1
ATOM 3412 C C . LEU B 1 24 ? 5.449 -43.188 -32.531 1 90.44 24 LEU B C 1
ATOM 3414 O O . LEU B 1 24 ? 6.23 -42.219 -32.438 1 90.44 24 LEU B O 1
ATOM 3418 N N . ILE B 1 25 ? 4.496 -43.312 -33.469 1 93.62 25 ILE B N 1
ATOM 3419 C CA . ILE B 1 25 ? 4.172 -42.188 -34.344 1 93.62 25 ILE B CA 1
ATOM 3420 C C . ILE B 1 25 ? 2.721 -41.75 -34.125 1 93.62 25 ILE B C 1
ATOM 3422 O O . ILE B 1 25 ? 1.811 -42.594 -34.156 1 93.62 25 ILE B O 1
ATOM 3426 N N . LEU B 1 26 ? 2.525 -40.5 -33.781 1 94 26 LEU B N 1
ATOM 3427 C CA . LEU B 1 26 ? 1.197 -39.906 -33.781 1 94 26 LEU B CA 1
ATOM 3428 C C . LEU B 1 26 ? 0.839 -39.312 -35.125 1 94 26 LEU B C 1
ATOM 3430 O O . LEU B 1 26 ? 1.548 -38.469 -35.656 1 94 26 LEU B O 1
ATOM 3434 N N . ARG B 1 27 ? -0.238 -39.812 -35.656 1 95 27 ARG B N 1
ATOM 3435 C CA . ARG B 1 27 ? -0.639 -39.344 -37 1 95 27 ARG B CA 1
ATOM 3436 C C . ARG B 1 27 ? -1.658 -38.219 -36.906 1 95 27 ARG B C 1
ATOM 3438 O O . ARG B 1 27 ? -2.67 -38.344 -36.219 1 95 27 ARG B O 1
ATOM 3445 N N . GLN B 1 28 ? -1.379 -37.125 -37.562 1 96.31 28 GLN B N 1
ATOM 3446 C CA . GLN B 1 28 ? -2.293 -36.031 -37.75 1 96.31 28 GLN B CA 1
ATOM 3447 C C . GLN B 1 28 ? -2.727 -35.406 -36.438 1 96.31 28 GLN B C 1
ATOM 3449 O O . GLN B 1 28 ? -3.914 -35.156 -36.219 1 96.31 28 GLN B O 1
ATOM 3454 N N . VAL B 1 29 ? -1.8 -35.281 -35.531 1 96.5 29 VAL B N 1
ATOM 3455 C CA . VAL B 1 29 ? -2.053 -34.656 -34.219 1 96.5 29 VAL B CA 1
ATOM 3456 C C . VAL B 1 29 ? -1.95 -33.125 -34.375 1 96.5 29 VAL B C 1
ATOM 3458 O O . VAL B 1 29 ? -1.169 -32.625 -35.219 1 96.5 29 VAL B O 1
ATOM 3461 N N . ARG B 1 30 ? -2.793 -32.406 -33.688 1 97.44 30 ARG B N 1
ATOM 3462 C CA . ARG B 1 30 ? -2.607 -30.969 -33.625 1 97.44 30 ARG B CA 1
ATOM 3463 C C . ARG B 1 30 ? -1.469 -30.609 -32.688 1 97.44 30 ARG B C 1
ATOM 3465 O O . ARG B 1 30 ? -1.573 -30.828 -31.469 1 97.44 30 ARG B O 1
ATOM 3472 N N . LEU B 1 31 ? -0.424 -30.109 -33.188 1 96.88 31 LEU B N 1
ATOM 3473 C CA . LEU B 1 31 ? 0.738 -29.719 -32.406 1 96.88 31 LEU B CA 1
ATOM 3474 C C . LEU B 1 31 ? 0.646 -28.266 -31.984 1 96.88 31 LEU B C 1
ATOM 3476 O O . LEU B 1 31 ? 0.605 -27.375 -32.844 1 96.88 31 LEU B O 1
ATOM 3480 N N . LEU B 1 32 ? 0.548 -28.047 -30.719 1 96.38 32 LEU B N 1
ATOM 3481 C CA . LEU B 1 32 ? 0.539 -26.703 -30.141 1 96.38 32 LEU B CA 1
ATOM 3482 C C . LEU B 1 32 ? 1.866 -26.406 -29.453 1 96.38 32 LEU B C 1
ATOM 3484 O O . LEU B 1 32 ? 2.17 -26.969 -28.406 1 96.38 32 LEU B O 1
ATOM 3488 N N . ASP B 1 33 ? 2.682 -25.531 -30 1 94.44 33 ASP B N 1
ATOM 3489 C CA . ASP B 1 33 ? 3.977 -25.125 -29.469 1 94.44 33 ASP B CA 1
ATOM 3490 C C . ASP B 1 33 ? 4.051 -23.609 -29.312 1 94.44 33 ASP B C 1
ATOM 3492 O O . ASP B 1 33 ? 4.531 -22.906 -30.219 1 94.44 33 ASP B O 1
ATOM 3496 N N . PRO B 1 34 ? 3.76 -23.156 -28.188 1 90.69 34 PRO B N 1
ATOM 3497 C CA . PRO B 1 34 ? 3.748 -21.703 -28 1 90.69 34 PRO B CA 1
ATOM 3498 C C . PRO B 1 34 ? 5.129 -21.078 -28.172 1 90.69 34 PRO B C 1
ATOM 3500 O O . PRO B 1 34 ? 5.246 -19.969 -28.688 1 90.69 34 PRO B O 1
ATOM 3503 N N . VAL B 1 35 ? 6.141 -21.672 -27.75 1 90.81 35 VAL B N 1
ATOM 3504 C CA . VAL B 1 35 ? 7.492 -21.125 -27.828 1 90.81 35 VAL B CA 1
ATOM 3505 C C . VAL B 1 35 ? 7.926 -21.031 -29.281 1 90.81 35 VAL B C 1
ATOM 3507 O O . VAL B 1 35 ? 8.484 -20.016 -29.719 1 90.81 35 VAL B O 1
ATOM 3510 N N . GLY B 1 36 ? 7.602 -22.094 -30.031 1 90.56 36 GLY B N 1
ATOM 3511 C CA . GLY B 1 36 ? 7.938 -22.125 -31.438 1 90.56 36 GLY B CA 1
ATOM 3512 C C . GLY B 1 36 ? 6.906 -21.453 -32.312 1 90.56 36 GLY B C 1
ATOM 3513 O O . GLY B 1 36 ? 7.074 -21.375 -33.531 1 90.56 36 GLY B O 1
ATOM 3514 N N . GLN B 1 37 ? 5.863 -20.984 -31.734 1 90.38 37 GLN B N 1
ATOM 3515 C CA . GLN B 1 37 ? 4.773 -20.312 -32.438 1 90.38 37 GLN B CA 1
ATOM 3516 C C . GLN B 1 37 ? 4.172 -21.219 -33.5 1 90.38 37 GLN B C 1
ATOM 3518 O O . GLN B 1 37 ? 3.994 -20.812 -34.656 1 90.38 37 GLN B O 1
ATOM 3523 N N . ARG B 1 38 ? 3.914 -22.422 -33.094 1 92.31 38 ARG B N 1
ATOM 3524 C CA . ARG B 1 38 ? 3.336 -23.391 -34.031 1 92.31 38 ARG B CA 1
ATOM 3525 C C . ARG B 1 38 ? 1.965 -23.859 -33.562 1 92.31 38 ARG B C 1
ATOM 3527 O O . ARG B 1 38 ? 1.756 -24.062 -3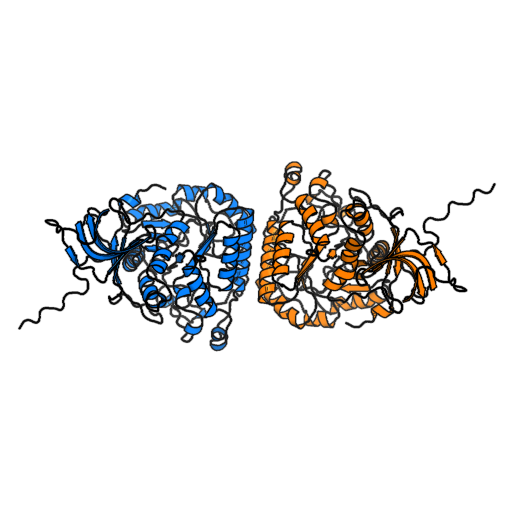2.344 1 92.31 38 ARG B O 1
ATOM 3534 N N . ASP B 1 39 ? 1.023 -23.953 -34.375 1 95.5 39 ASP B N 1
ATOM 3535 C CA . ASP B 1 39 ? -0.313 -24.516 -34.25 1 95.5 39 ASP B CA 1
ATOM 3536 C C . ASP B 1 39 ? -0.764 -25.172 -35.562 1 95.5 39 ASP B C 1
ATOM 3538 O O . ASP B 1 39 ? -1.353 -24.5 -36.406 1 95.5 39 ASP B O 1
ATOM 3542 N N . GLU B 1 40 ? -0.509 -26.531 -35.625 1 95.94 40 GLU B N 1
ATOM 3543 C CA . GLU B 1 40 ? -0.731 -27.172 -36.906 1 95.94 40 GLU B CA 1
ATOM 3544 C C . GLU B 1 40 ? -1.021 -28.672 -36.75 1 95.94 40 GLU B C 1
ATOM 3546 O O . GLU B 1 40 ? -0.599 -29.281 -35.75 1 95.94 40 GLU B O 1
ATOM 3551 N N . ILE B 1 41 ? -1.682 -29.219 -37.75 1 97.06 41 ILE B N 1
ATOM 3552 C CA . ILE B 1 41 ? -1.901 -30.656 -37.812 1 97.06 41 ILE B CA 1
ATOM 3553 C C . ILE B 1 41 ? -0.705 -31.328 -38.469 1 97.06 41 ILE B C 1
ATOM 3555 O O . ILE B 1 41 ? -0.317 -30.969 -39.594 1 97.06 41 ILE B O 1
ATOM 3559 N N . THR B 1 42 ? -0.08 -32.281 -37.719 1 97.12 42 THR B N 1
ATOM 3560 C CA . THR B 1 42 ? 1.13 -32.938 -38.25 1 97.12 42 THR B CA 1
ATOM 3561 C C . THR B 1 42 ? 1.312 -34.312 -37.656 1 97.12 42 THR B C 1
ATOM 3563 O O . THR B 1 42 ? 0.522 -34.75 -36.812 1 97.12 42 THR B O 1
ATOM 3566 N N . ASP B 1 43 ? 2.248 -35.062 -38.219 1 96.44 43 ASP B N 1
ATOM 3567 C CA . ASP B 1 43 ? 2.707 -36.312 -37.625 1 96.44 43 ASP B CA 1
ATOM 3568 C C . ASP B 1 43 ? 3.895 -36.062 -36.688 1 96.44 43 ASP B C 1
ATOM 3570 O O . ASP B 1 43 ? 4.766 -35.25 -37 1 96.44 43 ASP B O 1
ATOM 3574 N N . VAL B 1 44 ? 3.879 -36.75 -35.625 1 95.06 44 VAL B N 1
ATOM 3575 C CA . VAL B 1 44 ? 4.98 -36.625 -34.656 1 95.06 44 VAL B CA 1
ATOM 3576 C C . VAL B 1 44 ? 5.52 -38.031 -34.312 1 95.06 44 VAL B C 1
ATOM 3578 O O . VAL B 1 44 ? 4.766 -38.906 -33.906 1 95.06 44 VAL B O 1
ATOM 3581 N N . TRP B 1 45 ? 6.805 -38.188 -34.5 1 94.81 45 TRP B N 1
ATOM 3582 C CA . TRP B 1 45 ? 7.488 -39.438 -34.156 1 94.81 45 TRP B CA 1
ATOM 3583 C C . TRP B 1 45 ? 8.242 -39.281 -32.812 1 94.81 45 TRP B C 1
ATOM 3585 O O . TRP B 1 45 ? 9.125 -38.438 -32.688 1 94.81 45 TRP B O 1
ATOM 3595 N N . LEU B 1 46 ? 7.852 -40.094 -31.859 1 90.5 46 LEU B N 1
ATOM 3596 C CA . LEU B 1 46 ? 8.523 -40.125 -30.562 1 90.5 46 LEU B CA 1
ATOM 3597 C C . LEU B 1 46 ? 9.391 -41.375 -30.453 1 90.5 46 LEU B C 1
ATOM 3599 O O . LEU B 1 46 ? 8.922 -42.5 -30.719 1 90.5 46 LEU B O 1
ATOM 3603 N N . GLU B 1 47 ? 10.648 -41.125 -30.062 1 89 47 GLU B N 1
ATOM 3604 C CA . GLU B 1 47 ? 11.586 -42.219 -29.875 1 89 47 GLU B CA 1
ATOM 3605 C C . GLU B 1 47 ? 12.477 -42 -28.656 1 89 47 GLU B C 1
ATOM 3607 O O . GLU B 1 47 ? 13.18 -40.969 -28.578 1 89 47 GLU B O 1
ATOM 3612 N N . ASP B 1 48 ? 12.445 -42.938 -27.734 1 82.69 48 ASP B N 1
ATOM 3613 C CA . ASP B 1 48 ? 13.281 -42.875 -26.531 1 82.69 48 ASP B CA 1
ATOM 3614 C C . ASP B 1 48 ? 13.094 -41.562 -25.781 1 82.69 48 ASP B C 1
ATOM 3616 O O . ASP B 1 48 ? 14.07 -40.906 -25.422 1 82.69 48 ASP B O 1
ATOM 3620 N N . GLY B 1 49 ? 11.852 -41.188 -25.766 1 79.94 49 GLY B N 1
ATOM 3621 C CA . GLY B 1 49 ? 11.516 -40 -24.969 1 79.94 49 GLY B CA 1
ATOM 3622 C C . GLY B 1 49 ? 11.82 -38.688 -25.656 1 79.94 49 GLY B C 1
ATOM 3623 O O . GLY B 1 49 ? 11.711 -37.625 -25.047 1 79.94 49 GLY B O 1
ATOM 3624 N N . VAL B 1 50 ? 12.227 -38.781 -26.922 1 88.25 50 VAL B N 1
ATOM 3625 C CA . VAL B 1 50 ? 12.562 -37.562 -27.688 1 88.25 50 VAL B CA 1
ATOM 3626 C C . VAL B 1 50 ? 11.734 -37.531 -28.969 1 88.25 50 VAL B C 1
ATOM 3628 O O . VAL B 1 50 ? 11.297 -38.562 -29.469 1 88.25 50 VAL B O 1
ATOM 3631 N N . ILE B 1 51 ? 11.547 -36.312 -29.359 1 90.44 51 ILE B N 1
ATOM 3632 C CA . ILE B 1 51 ? 10.906 -36.125 -30.656 1 90.44 51 ILE B CA 1
ATOM 3633 C C . ILE B 1 51 ? 11.906 -36.438 -31.766 1 90.44 51 ILE B C 1
ATOM 3635 O O . ILE B 1 51 ? 12.883 -35.719 -31.953 1 90.44 51 ILE B O 1
ATOM 3639 N N . ALA B 1 52 ? 11.594 -37.438 -32.469 1 92 52 ALA B N 1
ATOM 3640 C CA . ALA B 1 52 ? 12.5 -37.844 -33.531 1 92 52 ALA B CA 1
ATOM 3641 C C . ALA B 1 52 ? 12.258 -37.031 -34.812 1 92 52 ALA B C 1
ATOM 3643 O O . ALA B 1 52 ? 13.203 -36.656 -35.5 1 92 52 ALA B O 1
ATOM 3644 N N . ALA B 1 53 ? 10.992 -36.875 -35.125 1 94.69 53 ALA B N 1
ATOM 3645 C CA . ALA B 1 53 ? 10.656 -36.125 -36.344 1 94.69 53 ALA B CA 1
ATOM 3646 C C . ALA B 1 53 ? 9.25 -35.531 -36.25 1 94.69 53 ALA B C 1
ATOM 3648 O O . ALA B 1 53 ? 8.383 -36.094 -35.562 1 94.69 53 ALA B O 1
ATOM 3649 N N . ILE B 1 54 ? 9.078 -34.438 -36.906 1 95.19 54 ILE B N 1
ATOM 3650 C CA . ILE B 1 54 ? 7.789 -33.781 -37.125 1 95.19 54 ILE B CA 1
ATOM 3651 C C . ILE B 1 54 ? 7.609 -33.469 -38.594 1 95.19 54 ILE B C 1
ATOM 3653 O O . ILE B 1 54 ? 8.445 -32.781 -39.219 1 95.19 54 ILE B O 1
ATOM 3657 N N . ASP B 1 55 ? 6.562 -34 -39.125 1 95.25 55 ASP B N 1
ATOM 3658 C CA . ASP B 1 55 ? 6.289 -33.719 -40.531 1 95.25 55 ASP B CA 1
ATOM 3659 C C . ASP B 1 55 ? 4.812 -33.938 -40.844 1 95.25 55 ASP B C 1
ATOM 3661 O O . ASP B 1 55 ? 4.09 -34.562 -40.094 1 95.25 55 ASP B O 1
ATOM 3665 N N . THR B 1 56 ? 4.391 -33.375 -41.969 1 94.12 56 THR B N 1
ATOM 3666 C CA . THR B 1 56 ? 2.994 -33.469 -42.375 1 94.12 56 THR B CA 1
ATOM 3667 C C . THR B 1 56 ? 2.646 -34.906 -42.719 1 94.12 56 THR B C 1
ATOM 3669 O O . THR B 1 56 ? 1.503 -35.344 -42.562 1 94.12 56 THR B O 1
ATOM 3672 N N . ASP B 1 57 ? 3.6 -35.594 -43.25 1 93.56 57 ASP B N 1
ATOM 3673 C CA . ASP B 1 57 ? 3.4 -36.969 -43.688 1 93.56 57 ASP B CA 1
ATOM 3674 C C . ASP B 1 57 ? 4.656 -37.812 -43.438 1 93.56 57 ASP B C 1
ATOM 3676 O O . ASP B 1 57 ? 5.434 -38.031 -44.375 1 93.56 57 ASP B O 1
ATOM 3680 N N . LEU B 1 58 ? 4.754 -38.375 -42.281 1 94.25 58 LEU B N 1
ATOM 3681 C CA . LEU B 1 58 ? 5.914 -39.188 -41.938 1 94.25 58 LEU B CA 1
ATOM 3682 C C . LEU B 1 58 ? 5.789 -40.594 -42.562 1 94.25 58 LEU B C 1
ATOM 3684 O O . LEU B 1 58 ? 4.707 -41.188 -42.562 1 94.25 58 LEU B O 1
ATOM 3688 N N . PRO B 1 59 ? 6.879 -41.062 -43.031 1 92.56 59 PRO B N 1
ATOM 3689 C CA . PRO B 1 59 ? 6.812 -42.406 -43.562 1 92.56 59 PRO B CA 1
ATOM 3690 C C . PRO B 1 59 ? 6.609 -43.469 -42.469 1 92.56 59 PRO B C 1
ATOM 3692 O O . PRO B 1 59 ? 7.039 -43.25 -41.312 1 92.56 59 PRO B O 1
ATOM 3695 N N . THR B 1 60 ? 5.961 -44.5 -42.906 1 90.12 60 THR B N 1
ATOM 3696 C CA . THR B 1 60 ? 5.828 -45.594 -41.969 1 90.12 60 THR B CA 1
ATOM 3697 C C . THR B 1 60 ? 7.191 -46.219 -41.656 1 90.12 60 THR B C 1
ATOM 3699 O O . THR B 1 60 ? 8.016 -46.375 -42.562 1 90.12 60 THR B O 1
ATOM 3702 N N . GLN B 1 61 ? 7.367 -46.406 -40.375 1 87.5 61 GLN B N 1
ATOM 3703 C CA . GLN B 1 61 ? 8.625 -47 -39.938 1 87.5 61 GLN B CA 1
ATOM 3704 C C . GLN B 1 61 ? 8.43 -48.469 -39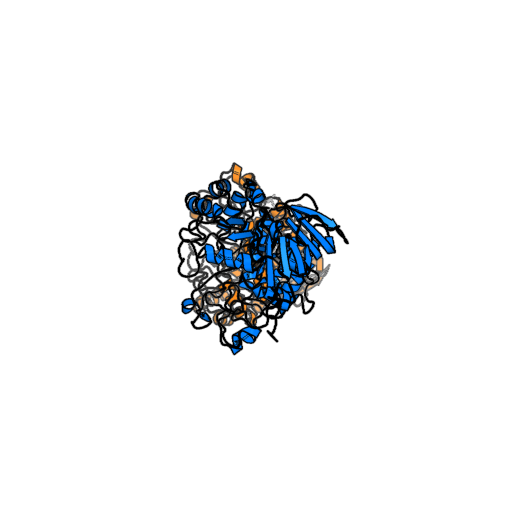.5 1 87.5 61 GLN B C 1
ATOM 3706 O O . GLN B 1 61 ? 7.461 -48.781 -38.812 1 87.5 61 GLN B O 1
ATOM 3711 N N . ASP B 1 62 ? 9.328 -49.312 -39.875 1 87.06 62 ASP B N 1
ATOM 3712 C CA . ASP B 1 62 ? 9.219 -50.719 -39.531 1 87.06 62 ASP B CA 1
ATOM 3713 C C . ASP B 1 62 ? 9.273 -50.906 -38 1 87.06 62 ASP B C 1
ATOM 3715 O O . ASP B 1 62 ? 10.188 -50.406 -37.344 1 87.06 62 ASP B O 1
ATOM 3719 N N . GLY B 1 63 ? 8.273 -51.531 -37.531 1 86.88 63 GLY B N 1
ATOM 3720 C CA . GLY B 1 63 ? 8.273 -51.906 -36.125 1 86.88 63 GLY B CA 1
ATOM 3721 C C . GLY B 1 63 ? 7.805 -50.781 -35.188 1 86.88 63 GLY B C 1
ATOM 3722 O O . GLY B 1 63 ? 7.762 -50.969 -33.969 1 86.88 63 GLY B O 1
ATOM 3723 N N . VAL B 1 64 ? 7.523 -49.625 -35.812 1 90.56 64 VAL B N 1
ATOM 3724 C CA . VAL B 1 64 ? 7.062 -48.531 -35 1 90.56 64 VAL B CA 1
ATOM 3725 C C . VAL B 1 64 ? 5.547 -48.375 -35.094 1 90.56 64 VAL B C 1
ATOM 3727 O O . VAL B 1 64 ? 5.008 -48.156 -36.188 1 90.56 64 VAL B O 1
ATOM 3730 N N . PRO B 1 65 ? 4.891 -48.562 -33.938 1 90.12 65 PRO B N 1
ATOM 3731 C CA . PRO B 1 65 ? 3.434 -48.438 -33.969 1 90.12 65 PRO B CA 1
ATOM 3732 C C . PRO B 1 65 ? 2.973 -47.031 -34.312 1 90.12 65 PRO B C 1
ATOM 3734 O O . PRO B 1 65 ? 3.6 -46.062 -33.906 1 90.12 65 PRO B O 1
ATOM 3737 N N . GLU B 1 66 ? 1.883 -46.969 -35.094 1 90.94 66 GLU B N 1
ATOM 3738 C CA . GLU B 1 66 ? 1.257 -45.719 -35.469 1 90.94 66 GLU B CA 1
ATOM 3739 C C . GLU B 1 66 ? -0.11 -45.562 -34.812 1 90.94 66 GLU B C 1
ATOM 3741 O O . GLU B 1 66 ? -0.894 -46.5 -34.75 1 90.94 66 GLU B O 1
ATOM 3746 N N . TYR B 1 67 ? -0.285 -44.438 -34.25 1 89.38 67 TYR B N 1
ATOM 3747 C CA . TYR B 1 67 ? -1.563 -44.156 -33.625 1 89.38 67 TYR B CA 1
ATOM 3748 C C . TYR B 1 67 ? -2.27 -42.969 -34.281 1 89.38 67 TYR B C 1
ATOM 3750 O O . TYR B 1 67 ? -1.677 -41.906 -34.438 1 89.38 67 TYR B O 1
ATOM 3758 N N . PRO B 1 68 ? -3.545 -43.219 -34.719 1 90.75 68 PRO B N 1
ATOM 3759 C CA . PRO B 1 68 ? -4.316 -42.031 -35.156 1 90.75 68 PRO B CA 1
ATOM 3760 C C . PRO B 1 68 ? -4.562 -41.031 -34.031 1 90.75 68 PRO B C 1
ATOM 3762 O O . PRO B 1 68 ? -5.035 -41.406 -32.969 1 90.75 68 PRO B O 1
ATOM 3765 N N . ALA B 1 69 ? -4.238 -39.75 -34.344 1 92.06 69 ALA B N 1
ATOM 3766 C CA . ALA B 1 69 ? -4.352 -38.719 -33.312 1 92.06 69 ALA B CA 1
ATOM 3767 C C . ALA B 1 69 ? -5.062 -37.469 -33.875 1 92.06 69 ALA B C 1
ATOM 3769 O O . ALA B 1 69 ? -4.855 -36.344 -33.375 1 92.06 69 ALA B O 1
ATOM 3770 N N . GLN B 1 70 ? -5.875 -37.531 -34.906 1 89.12 70 GLN B N 1
ATOM 3771 C CA . GLN B 1 70 ? -6.523 -36.406 -35.625 1 89.12 70 GLN B CA 1
ATOM 3772 C C . GLN B 1 70 ? -7.363 -35.594 -34.656 1 89.12 70 GLN B C 1
ATOM 3774 O O . GLN B 1 70 ? -7.469 -34.375 -34.812 1 89.12 70 GLN B O 1
ATOM 3779 N N . GLU B 1 71 ? -7.852 -35.969 -33.531 1 90.31 71 GLU B N 1
ATOM 3780 C CA . GLU B 1 71 ? -8.711 -35.219 -32.594 1 90.31 71 GLU B CA 1
ATOM 3781 C C . GLU B 1 71 ? -8.008 -34.906 -31.297 1 90.31 71 GLU B C 1
ATOM 3783 O O . GLU B 1 71 ? -8.625 -34.438 -30.328 1 90.31 71 GLU B O 1
ATOM 3788 N N . CYS B 1 72 ? -6.719 -35.062 -31.391 1 95.56 72 CYS B N 1
ATOM 3789 C CA . CYS B 1 72 ? -5.945 -34.844 -30.172 1 95.56 72 CYS B CA 1
ATOM 3790 C C . CYS B 1 72 ? -5.043 -33.625 -30.328 1 95.56 72 CYS B C 1
ATOM 3792 O O . CYS B 1 72 ? -4.77 -33.188 -31.453 1 95.56 72 CYS B O 1
ATOM 3794 N N . ILE B 1 73 ? -4.691 -33.031 -29.234 1 97.38 73 ILE B N 1
ATOM 3795 C CA . ILE B 1 73 ? -3.768 -31.891 -29.172 1 97.38 73 ILE B CA 1
ATOM 3796 C C . ILE B 1 73 ? -2.518 -32.312 -28.391 1 97.38 73 ILE B C 1
ATOM 3798 O O . ILE B 1 73 ? -2.613 -32.875 -27.297 1 97.38 73 ILE B O 1
ATOM 3802 N N . LEU B 1 74 ? -1.372 -32.125 -28.984 1 96.5 74 LEU B N 1
ATOM 3803 C CA . LEU B 1 74 ? -0.085 -32.344 -28.328 1 96.5 74 LEU B CA 1
ATOM 3804 C C . LEU B 1 74 ? 0.601 -31.016 -28.016 1 96.5 74 LEU B C 1
ATOM 3806 O O . LEU B 1 74 ? 0.749 -30.156 -28.891 1 96.5 74 LEU B O 1
ATOM 3810 N N . GLY B 1 75 ? 0.924 -30.797 -26.828 1 96.19 75 GLY B N 1
ATOM 3811 C CA . GLY B 1 75 ? 1.613 -29.578 -26.406 1 96.19 75 GLY B CA 1
ATOM 3812 C C . GLY B 1 75 ? 2.637 -29.844 -25.312 1 96.19 75 GLY B C 1
ATOM 3813 O O . GLY B 1 75 ? 2.805 -30.969 -24.859 1 96.19 75 GLY B O 1
ATOM 3814 N N . PRO B 1 76 ? 3.367 -28.734 -24.953 1 95.88 76 PRO B N 1
ATOM 3815 C CA . PRO B 1 76 ? 4.297 -28.891 -23.828 1 95.88 76 PRO B CA 1
ATOM 3816 C C . PRO B 1 76 ? 3.613 -29.406 -22.562 1 95.88 76 PRO B C 1
ATOM 3818 O O . PRO B 1 76 ? 2.43 -29.125 -22.344 1 95.88 76 PRO B O 1
ATOM 3821 N N . GLY B 1 77 ? 4.359 -30.188 -21.781 1 96 77 GLY B N 1
ATOM 3822 C CA . GLY B 1 77 ? 3.809 -30.656 -20.531 1 96 77 GLY B CA 1
ATOM 3823 C C . GLY B 1 77 ? 3.283 -29.547 -19.641 1 96 77 GLY B C 1
ATOM 3824 O O . GLY B 1 77 ? 3.895 -28.469 -19.562 1 96 77 GLY B O 1
ATOM 3825 N N . LEU B 1 78 ? 2.125 -29.75 -19.031 1 97.56 78 LEU B N 1
ATOM 3826 C CA . LEU B 1 78 ? 1.548 -28.734 -18.156 1 97.56 78 LEU B CA 1
ATOM 3827 C C . LEU B 1 78 ? 2.359 -28.594 -16.875 1 97.56 78 LEU B C 1
ATOM 3829 O O . LEU B 1 78 ? 2.992 -29.547 -16.422 1 97.56 78 LEU B O 1
ATOM 3833 N N . VAL B 1 79 ? 2.359 -27.359 -16.375 1 97.69 79 VAL B N 1
ATOM 3834 C CA . VAL B 1 79 ? 3.143 -27 -15.195 1 97.69 79 VAL B CA 1
ATOM 3835 C C . VAL B 1 79 ? 2.242 -26.344 -14.156 1 97.69 79 VAL B C 1
ATOM 3837 O O . VAL B 1 79 ? 1.515 -25.391 -14.469 1 97.69 79 VAL B O 1
ATOM 3840 N N . ASP B 1 80 ? 2.285 -26.859 -12.922 1 98.19 80 ASP B N 1
ATOM 3841 C CA . ASP B 1 80 ? 1.568 -26.188 -11.836 1 98.19 80 ASP B CA 1
ATOM 3842 C C . ASP B 1 80 ? 2.525 -25.406 -10.945 1 98.19 80 ASP B C 1
ATOM 3844 O O . ASP B 1 80 ? 3.457 -25.969 -10.375 1 98.19 80 ASP B O 1
ATOM 3848 N N . LEU B 1 81 ? 2.201 -24.188 -10.727 1 98.31 81 LEU B N 1
ATOM 3849 C CA . LEU B 1 81 ? 3.068 -23.266 -10 1 98.31 81 LEU B CA 1
ATOM 3850 C C . LEU B 1 81 ? 3.092 -23.594 -8.516 1 98.31 81 LEU B C 1
ATOM 3852 O O . LEU B 1 81 ? 4.148 -23.547 -7.879 1 98.31 81 LEU B O 1
ATOM 3856 N N . TYR B 1 82 ? 1.968 -23.812 -8.008 1 98.69 82 TYR B N 1
ATOM 3857 C CA . TYR B 1 82 ? 1.91 -24.094 -6.578 1 98.69 82 TYR B CA 1
ATOM 3858 C C . TYR B 1 82 ? 0.662 -24.906 -6.23 1 98.69 82 TYR B C 1
ATOM 3860 O O . TYR B 1 82 ? -0.429 -24.609 -6.727 1 98.69 82 TYR B O 1
ATOM 3868 N N . SER B 1 83 ? 0.838 -25.875 -5.461 1 98.62 83 SER B N 1
ATOM 3869 C CA . SER B 1 83 ? -0.175 -26.734 -4.852 1 98.62 83 SER B CA 1
ATOM 3870 C C . SER B 1 83 ? 0.294 -27.266 -3.504 1 98.62 83 SER B C 1
ATOM 3872 O O . SER B 1 83 ? 1.469 -27.141 -3.152 1 98.62 83 SER B O 1
ATOM 3874 N N . GLN B 1 84 ? -0.68 -27.766 -2.756 1 98.19 84 GLN B N 1
ATOM 3875 C CA . GLN B 1 84 ? -0.365 -28.266 -1.418 1 98.19 84 GLN B CA 1
ATOM 3876 C C . GLN B 1 84 ? -0.45 -29.781 -1.355 1 98.19 84 GLN B C 1
ATOM 3878 O O . GLN B 1 84 ? -1.468 -30.375 -1.73 1 98.19 84 GLN B O 1
ATOM 3883 N N . SER B 1 85 ? 0.657 -30.375 -0.901 1 97.62 85 SER B N 1
ATOM 3884 C CA . SER B 1 85 ? 0.614 -31.797 -0.591 1 97.62 85 SER B CA 1
ATOM 3885 C C . SER B 1 85 ? 0.126 -32.031 0.834 1 97.62 85 SER B C 1
ATOM 3887 O O . SER B 1 85 ? 0.499 -31.312 1.755 1 97.62 85 SER B O 1
ATOM 3889 N N . SER B 1 86 ? -0.646 -33.062 0.993 1 97.5 86 SER B N 1
ATOM 3890 C CA . SER B 1 86 ? -1.083 -33.438 2.332 1 97.5 86 SER B CA 1
ATOM 3891 C C . SER B 1 86 ? -0.052 -34.344 3.018 1 97.5 86 SER B C 1
ATOM 3893 O O . SER B 1 86 ? -0.03 -34.438 4.246 1 97.5 86 SER B O 1
ATOM 3895 N N . GLU B 1 87 ? 0.715 -34.969 2.188 1 95.94 87 GLU B N 1
ATOM 3896 C CA . GLU B 1 87 ? 1.78 -35.812 2.703 1 95.94 87 GLU B CA 1
ATOM 3897 C C . GLU B 1 87 ? 3.143 -35.156 2.568 1 95.94 87 GLU B C 1
ATOM 3899 O O . GLU B 1 87 ? 3.504 -34.688 1.488 1 95.94 87 GLU B O 1
ATOM 3904 N N . PRO B 1 88 ? 3.955 -35.125 3.656 1 95.5 88 PRO B N 1
ATOM 3905 C CA . PRO B 1 88 ? 3.715 -35.75 4.961 1 95.5 88 PRO B CA 1
ATOM 3906 C C . PRO B 1 88 ? 2.824 -34.906 5.863 1 95.5 88 PRO B C 1
ATOM 3908 O O . PRO B 1 88 ? 2.713 -33.688 5.664 1 95.5 88 PRO B O 1
ATOM 3911 N N . GLY B 1 89 ? 2.137 -35.5 6.871 1 95.56 89 GLY B N 1
ATOM 3912 C CA . GLY B 1 89 ? 1.425 -34.812 7.93 1 95.56 89 GLY B CA 1
ATOM 3913 C C . GLY B 1 89 ? -0.066 -35.094 7.93 1 95.56 89 GLY B C 1
ATOM 3914 O O . GLY B 1 89 ? -0.682 -35.188 8.992 1 95.56 89 GLY B O 1
ATOM 3915 N N . HIS B 1 90 ? -0.65 -35.125 6.719 1 95.62 90 HIS B N 1
ATOM 3916 C CA . HIS B 1 90 ? -2.086 -35.375 6.586 1 95.62 90 HIS B CA 1
ATOM 3917 C C . HIS B 1 90 ? -2.385 -36.406 5.52 1 95.62 90 HIS B C 1
ATOM 3919 O O . HIS B 1 90 ? -3.199 -36.188 4.625 1 95.62 90 HIS B O 1
ATOM 3925 N N . GLU B 1 91 ? -1.874 -37.562 5.633 1 95.62 91 GLU B N 1
ATOM 3926 C CA . GLU B 1 91 ? -1.985 -38.625 4.652 1 95.62 91 GLU B CA 1
ATOM 3927 C C . GLU B 1 91 ? -3.434 -39.062 4.488 1 95.62 91 GLU B C 1
ATOM 3929 O O . GLU B 1 91 ? -3.805 -39.625 3.451 1 95.62 91 GLU B O 1
ATOM 3934 N N . GLY B 1 92 ? -4.215 -38.812 5.543 1 95.56 92 GLY B N 1
ATOM 3935 C CA . GLY B 1 92 ? -5.625 -39.156 5.469 1 95.56 92 GLY B CA 1
ATOM 3936 C C . GLY B 1 92 ? -6.379 -38.375 4.41 1 95.56 92 GLY B C 1
ATOM 3937 O O . GLY B 1 92 ? -7.398 -38.844 3.9 1 95.56 92 GLY B O 1
ATOM 3938 N N . ARG B 1 93 ? -5.895 -37.219 4.07 1 96.31 93 ARG B N 1
ATOM 3939 C CA . ARG B 1 93 ? -6.492 -36.406 3.027 1 96.31 93 ARG B CA 1
ATOM 3940 C C . ARG B 1 93 ? -6.109 -36.906 1.64 1 96.31 93 ARG B C 1
ATOM 3942 O O . ARG B 1 93 ? -6.977 -37.094 0.783 1 96.31 93 ARG B O 1
ATOM 3949 N N . GLU B 1 94 ? -4.832 -37.062 1.496 1 96.75 94 GLU B N 1
ATOM 3950 C CA . GLU B 1 94 ? -4.262 -37.438 0.21 1 96.75 94 GLU B CA 1
ATOM 3951 C C . GLU B 1 94 ? -2.803 -37.875 0.359 1 96.75 94 GLU B C 1
ATOM 3953 O O . GLU B 1 94 ? -2.014 -37.188 1 1 96.75 94 GLU B O 1
ATOM 3958 N N . THR B 1 95 ? -2.484 -39 -0.219 1 96.31 95 THR B N 1
ATOM 3959 C CA . THR B 1 95 ? -1.09 -39.438 -0.231 1 96.31 95 THR B CA 1
ATOM 3960 C C . THR B 1 95 ? -0.338 -38.781 -1.395 1 96.31 95 THR B C 1
ATOM 3962 O O . THR B 1 95 ? -0.954 -38.281 -2.324 1 96.31 95 THR B O 1
ATOM 3965 N N . LEU B 1 96 ? 0.972 -38.812 -1.255 1 96.19 96 LEU B N 1
ATOM 3966 C CA . LEU B 1 96 ? 1.798 -38.312 -2.336 1 96.19 96 LEU B CA 1
ATOM 3967 C C . LEU B 1 96 ? 1.536 -39.062 -3.637 1 96.19 96 LEU B C 1
ATOM 3969 O O . LEU B 1 96 ? 1.495 -38.438 -4.711 1 96.19 96 LEU B O 1
ATOM 3973 N N . ALA B 1 97 ? 1.35 -40.312 -3.562 1 94.69 97 ALA B N 1
ATOM 3974 C CA . ALA B 1 97 ? 1.035 -41.125 -4.727 1 94.69 97 ALA B CA 1
ATOM 3975 C C . ALA B 1 97 ? -0.279 -40.688 -5.367 1 94.69 97 ALA B C 1
ATOM 3977 O O . ALA B 1 97 ? -0.375 -40.594 -6.594 1 94.69 97 ALA B O 1
ATOM 3978 N N . GLN B 1 98 ? -1.238 -40.469 -4.555 1 95.31 98 GLN B N 1
ATOM 3979 C CA . GLN B 1 98 ? -2.531 -40.031 -5.055 1 95.31 98 GLN B CA 1
ATOM 3980 C C . GLN B 1 98 ? -2.41 -38.656 -5.719 1 95.31 98 GLN B C 1
ATOM 3982 O O . GLN B 1 98 ? -2.977 -38.438 -6.793 1 95.31 98 GLN B O 1
ATOM 3987 N N . LEU B 1 99 ? -1.695 -37.75 -5.074 1 96.88 99 LEU B N 1
ATOM 3988 C CA . LEU B 1 99 ? -1.464 -36.438 -5.621 1 96.88 99 LEU B CA 1
ATOM 3989 C C . LEU B 1 99 ? -0.806 -36.5 -6.992 1 96.88 99 LEU B C 1
ATOM 3991 O O . LEU B 1 99 ? -1.251 -35.844 -7.938 1 96.88 99 LEU B O 1
ATOM 3995 N N . THR B 1 100 ? 0.233 -37.281 -7.109 1 95.31 100 THR B N 1
ATOM 3996 C CA . THR B 1 100 ? 0.984 -37.406 -8.359 1 95.31 100 THR B CA 1
ATOM 3997 C C . THR B 1 100 ? 0.134 -38.031 -9.445 1 95.31 100 THR B C 1
ATOM 3999 O O . THR B 1 100 ? 0.213 -37.656 -10.609 1 95.31 100 THR B O 1
ATOM 4002 N N . ASN B 1 101 ? -0.67 -39 -9.055 1 93.69 101 ASN B N 1
ATOM 4003 C CA . ASN B 1 101 ? -1.583 -39.625 -10.008 1 93.69 101 ASN B CA 1
ATOM 4004 C C . ASN B 1 101 ? -2.584 -38.625 -10.562 1 93.69 101 ASN B C 1
ATOM 4006 O O . ASN B 1 101 ? -2.889 -38.625 -11.758 1 93.69 101 ASN B O 1
ATOM 4010 N N . GLN B 1 102 ? -3.09 -37.844 -9.695 1 95.06 102 GLN B N 1
ATOM 4011 C CA . GLN B 1 102 ? -4.023 -36.781 -10.133 1 95.06 102 GLN B CA 1
ATOM 4012 C C . GLN B 1 102 ? -3.348 -35.812 -11.078 1 95.06 102 GLN B C 1
ATOM 4014 O O . GLN B 1 102 ? -3.959 -35.344 -12.039 1 95.06 102 GLN B O 1
ATOM 4019 N N . ALA B 1 103 ? -2.107 -35.5 -10.758 1 96.56 103 ALA B N 1
ATOM 4020 C CA . ALA B 1 103 ? -1.353 -34.594 -11.625 1 96.56 103 ALA B CA 1
ATOM 4021 C C . ALA B 1 103 ? -1.208 -35.188 -13.023 1 96.56 103 ALA B C 1
ATOM 4023 O O . ALA B 1 103 ? -1.449 -34.5 -14.023 1 96.56 103 ALA B O 1
ATOM 4024 N N . VAL B 1 104 ? -0.893 -36.406 -13.102 1 93.75 104 VAL B N 1
ATOM 4025 C CA . VAL B 1 104 ? -0.728 -37.094 -14.375 1 93.75 104 VAL B CA 1
ATOM 4026 C C . VAL B 1 104 ? -2.051 -37.125 -15.133 1 93.75 104 VAL B C 1
ATOM 4028 O O . VAL B 1 104 ? -2.09 -36.781 -16.328 1 93.75 104 VAL B O 1
ATOM 4031 N N . GLN B 1 105 ? -3.105 -37.406 -14.414 1 93.62 105 GLN B N 1
ATOM 4032 C CA . GLN B 1 105 ? -4.434 -37.438 -15.023 1 93.62 105 GLN B CA 1
ATOM 4033 C C . GLN B 1 105 ? -4.82 -36.062 -15.578 1 93.62 105 GLN B C 1
ATOM 4035 O O . GLN B 1 105 ? -5.547 -35.969 -16.562 1 93.62 105 GLN B O 1
ATOM 4040 N N . GLY B 1 106 ? -4.301 -35.094 -14.93 1 95.69 106 GLY B N 1
ATOM 4041 C CA . GLY B 1 106 ? -4.625 -33.75 -15.336 1 95.69 106 GLY B CA 1
ATOM 4042 C C . GLY B 1 106 ? -3.703 -33.188 -16.422 1 95.69 106 GLY B C 1
ATOM 4043 O O . GLY B 1 106 ? -3.918 -32.094 -16.938 1 95.69 106 GLY B O 1
ATOM 4044 N N . GLY B 1 107 ? -2.674 -33.938 -16.734 1 96.31 107 GLY B N 1
ATOM 4045 C CA . GLY B 1 107 ? -1.785 -33.562 -17.812 1 96.31 107 GLY B CA 1
ATOM 4046 C C . GLY B 1 107 ? -0.536 -32.844 -17.328 1 96.31 107 GLY B C 1
ATOM 4047 O O . GLY B 1 107 ? 0.261 -32.375 -18.141 1 96.31 107 GLY B O 1
ATOM 4048 N N . PHE B 1 108 ? -0.367 -32.781 -16.047 1 97.19 108 PHE B N 1
ATOM 4049 C CA . PHE B 1 108 ? 0.765 -32.062 -15.477 1 97.19 108 PHE B CA 1
ATOM 4050 C C . PHE B 1 108 ? 2.014 -32.938 -15.469 1 97.19 108 PHE B C 1
ATOM 4052 O O . PHE B 1 108 ? 1.96 -34.094 -15.07 1 97.19 108 PHE B O 1
ATOM 4059 N N . THR B 1 109 ? 3.088 -32.375 -15.953 1 95.56 109 THR B N 1
ATOM 4060 C CA . THR B 1 109 ? 4.371 -33.062 -15.969 1 95.56 109 THR B CA 1
ATOM 4061 C C . THR B 1 109 ? 5.305 -32.5 -14.906 1 95.56 109 THR B C 1
ATOM 4063 O O . THR B 1 109 ? 6.332 -33.094 -14.586 1 95.56 109 THR B O 1
ATOM 4066 N N . ARG B 1 110 ? 4.902 -31.391 -14.375 1 95.44 110 ARG B N 1
ATOM 4067 C CA . ARG B 1 110 ? 5.699 -30.719 -13.352 1 95.44 110 ARG B CA 1
ATOM 4068 C C . ARG B 1 110 ? 4.805 -30.109 -12.273 1 95.44 110 ARG B C 1
ATOM 4070 O O . ARG B 1 110 ? 3.838 -29.406 -12.586 1 95.44 110 ARG B O 1
ATOM 4077 N N . LEU B 1 111 ? 5.164 -30.406 -11.031 1 96.69 111 LEU B N 1
ATOM 4078 C CA . LEU B 1 111 ? 4.477 -29.828 -9.891 1 96.69 111 LEU B CA 1
ATOM 4079 C C . LEU B 1 111 ? 5.461 -29.094 -8.977 1 96.69 111 LEU B C 1
ATOM 4081 O O . LEU B 1 111 ? 6.578 -29.562 -8.758 1 96.69 111 LEU B O 1
ATOM 4085 N N . THR B 1 112 ? 5.082 -27.984 -8.492 1 97.88 112 THR B N 1
ATOM 4086 C CA . THR B 1 112 ? 5.812 -27.312 -7.43 1 97.88 112 THR B CA 1
ATOM 4087 C C . THR B 1 112 ? 4.957 -27.203 -6.168 1 97.88 112 THR B C 1
ATOM 4089 O O . THR B 1 112 ? 3.883 -26.609 -6.188 1 97.88 112 THR B O 1
ATOM 4092 N N . LEU B 1 113 ? 5.449 -27.797 -5.066 1 98.12 113 LEU B N 1
ATOM 4093 C CA . LEU B 1 113 ? 4.621 -27.953 -3.877 1 98.12 113 LEU B CA 1
ATOM 4094 C C . LEU B 1 113 ? 4.984 -26.922 -2.82 1 98.12 113 LEU B C 1
ATOM 4096 O O . LEU B 1 113 ? 6.164 -26.625 -2.613 1 98.12 113 LEU B O 1
ATOM 4100 N N . LEU B 1 114 ? 3.953 -26.391 -2.199 1 98.56 114 LEU B N 1
ATOM 4101 C CA . LEU B 1 114 ? 4.109 -25.391 -1.143 1 98.56 114 LEU B CA 1
ATOM 4102 C C . LEU B 1 114 ? 4.656 -26.031 0.129 1 98.56 114 LEU B C 1
ATOM 4104 O O . LEU B 1 114 ? 4.527 -27.234 0.324 1 98.56 114 LEU B O 1
ATOM 4108 N N . PRO B 1 115 ? 5.16 -25.266 1.009 1 98.25 115 PRO B N 1
ATOM 4109 C CA . PRO B 1 115 ? 5.957 -25.797 2.117 1 98.25 115 PRO B CA 1
ATOM 4110 C C . PRO B 1 115 ? 5.109 -26.156 3.336 1 98.25 115 PRO B C 1
ATOM 4112 O O . PRO B 1 115 ? 5.648 -26.516 4.383 1 98.25 115 PRO B O 1
ATOM 4115 N N . GLY B 1 116 ? 3.783 -26.078 3.205 1 97.44 116 GLY B N 1
ATOM 4116 C CA . GLY B 1 116 ? 2.918 -26.203 4.367 1 97.44 116 GLY B CA 1
ATOM 4117 C C . GLY B 1 116 ? 2.645 -27.656 4.746 1 97.44 116 GLY B C 1
ATOM 4118 O O . GLY B 1 116 ? 1.513 -28.016 5.078 1 97.44 116 GLY B O 1
ATOM 4119 N N . THR B 1 117 ? 3.619 -28.547 4.645 1 96.31 117 THR B N 1
ATOM 4120 C CA . THR B 1 117 ? 3.496 -29.922 5.129 1 96.31 117 THR B CA 1
ATOM 4121 C C . THR B 1 117 ? 3.867 -30 6.605 1 96.31 117 THR B C 1
ATOM 4123 O O . THR B 1 117 ? 4.133 -28.984 7.246 1 96.31 117 THR B O 1
ATOM 4126 N N . GLN B 1 118 ? 3.684 -31.234 7.105 1 95 118 GLN B N 1
ATOM 4127 C CA . GLN B 1 118 ? 4.148 -31.5 8.461 1 95 118 GLN B CA 1
ATOM 4128 C C . GLN B 1 118 ? 5.266 -32.531 8.469 1 95 118 GLN B C 1
ATOM 4130 O O . GLN B 1 118 ? 5.016 -33.719 8.258 1 95 118 GLN B O 1
ATOM 4135 N N . PRO B 1 119 ? 6.465 -32.156 8.742 1 95.31 119 PRO B N 1
ATOM 4136 C CA . PRO B 1 119 ? 6.914 -30.828 9.148 1 95.31 119 PRO B CA 1
ATOM 4137 C C . PRO B 1 119 ? 6.922 -29.828 7.988 1 95.31 119 PRO B C 1
ATOM 4139 O O . PRO B 1 119 ? 6.941 -30.234 6.824 1 95.31 119 PRO B O 1
ATOM 4142 N N . VAL B 1 120 ? 6.949 -28.531 8.344 1 97.12 120 VAL B N 1
ATOM 4143 C CA . VAL B 1 120 ? 7.066 -27.422 7.391 1 97.12 120 VAL B CA 1
ATOM 4144 C C . VAL B 1 120 ? 8.445 -27.453 6.738 1 97.12 120 VAL B C 1
ATOM 4146 O O . VAL B 1 120 ? 9.438 -27.828 7.379 1 97.12 120 VAL B O 1
ATOM 4149 N N . LEU B 1 121 ? 8.539 -27.047 5.488 1 97.62 121 LEU B N 1
ATOM 4150 C CA . LEU B 1 121 ? 9.812 -27 4.777 1 97.62 121 LEU B CA 1
ATOM 4151 C C . LEU B 1 121 ? 10.516 -25.672 5 1 97.62 121 LEU B C 1
ATOM 4153 O O . LEU B 1 121 ? 10.727 -24.906 4.051 1 97.62 121 LEU B O 1
ATOM 4157 N N . ASP B 1 122 ? 10.93 -25.422 6.254 1 97.56 122 ASP B N 1
ATOM 4158 C CA . ASP B 1 122 ? 11.586 -24.156 6.594 1 97.56 122 ASP B CA 1
ATOM 4159 C C . ASP B 1 122 ? 13.055 -24.375 6.953 1 97.56 122 ASP B C 1
ATOM 4161 O O . ASP B 1 122 ? 13.75 -23.453 7.359 1 97.56 122 ASP B O 1
ATOM 4165 N N . HIS B 1 123 ? 13.508 -25.656 6.824 1 95.19 123 HIS B N 1
ATOM 4166 C CA . HIS B 1 123 ? 14.914 -26 7.012 1 95.19 123 HIS B CA 1
ATOM 4167 C C . HIS B 1 123 ? 15.32 -27.172 6.121 1 95.19 123 HIS B C 1
ATOM 4169 O O . HIS B 1 123 ? 14.461 -27.922 5.645 1 95.19 123 HIS B O 1
ATOM 4175 N N . ARG B 1 124 ? 16.609 -27.344 5.969 1 93.25 124 ARG B N 1
ATOM 4176 C CA . ARG B 1 124 ? 17.203 -28.297 5.039 1 93.25 124 ARG B CA 1
ATOM 4177 C C . ARG B 1 124 ? 16.797 -29.719 5.398 1 93.25 124 ARG B C 1
ATOM 4179 O O . ARG B 1 124 ? 16.562 -30.547 4.516 1 93.25 124 ARG B O 1
ATOM 4186 N N . ALA B 1 125 ? 16.672 -30 6.625 1 89.94 125 ALA B N 1
ATOM 4187 C CA . ALA B 1 125 ? 16.406 -31.359 7.094 1 89.94 125 ALA B CA 1
ATOM 4188 C C . ALA B 1 125 ? 15.062 -31.875 6.566 1 89.94 125 ALA B C 1
ATOM 4190 O O . ALA B 1 125 ? 14.898 -33.062 6.312 1 89.94 125 ALA B O 1
ATOM 4191 N N . GLY B 1 126 ? 14.156 -31 6.367 1 90.12 126 GLY B N 1
ATOM 4192 C CA . GLY B 1 126 ? 12.836 -31.375 5.879 1 90.12 126 GLY B CA 1
ATOM 4193 C C . GLY B 1 126 ? 12.836 -31.797 4.426 1 90.12 126 GLY B C 1
ATOM 4194 O O . GLY B 1 126 ? 11.906 -32.469 3.971 1 90.12 126 GLY B O 1
ATOM 4195 N N . LEU B 1 127 ? 13.891 -31.5 3.719 1 93.56 127 LEU B N 1
ATOM 4196 C CA . LEU B 1 127 ? 13.953 -31.766 2.287 1 93.56 127 LEU B CA 1
ATOM 4197 C C . LEU B 1 127 ? 14.469 -33.188 2.027 1 93.56 127 LEU B C 1
ATOM 4199 O O . LEU B 1 127 ? 14.297 -33.719 0.931 1 93.56 127 LEU B O 1
ATOM 4203 N N . ALA B 1 128 ? 15.102 -33.75 2.988 1 91.12 128 ALA B N 1
ATOM 4204 C CA . ALA B 1 128 ? 15.719 -35.094 2.82 1 91.12 128 ALA B CA 1
ATOM 4205 C C . ALA B 1 128 ? 14.672 -36.125 2.469 1 91.12 128 ALA B C 1
ATOM 4207 O O . ALA B 1 128 ? 14.883 -36.969 1.573 1 91.12 128 ALA B O 1
ATOM 4208 N N . TRP B 1 129 ? 13.633 -36.062 3.184 1 90.94 129 TRP B N 1
ATOM 4209 C CA . TRP B 1 129 ? 12.555 -37 2.928 1 90.94 129 TRP B CA 1
ATOM 4210 C C . TRP B 1 129 ? 12.047 -36.875 1.495 1 90.94 129 TRP B C 1
ATOM 4212 O O . TRP B 1 129 ? 11.828 -37.875 0.815 1 90.94 129 TRP B O 1
ATOM 4222 N N . TRP B 1 130 ? 11.906 -35.75 1.026 1 92.62 130 TRP B N 1
ATOM 4223 C CA . TRP B 1 130 ? 11.391 -35.469 -0.313 1 92.62 130 TRP B CA 1
ATOM 4224 C C . TRP B 1 130 ? 12.359 -35.969 -1.378 1 92.62 130 TRP B C 1
ATOM 4226 O O . TRP B 1 130 ? 11.938 -36.531 -2.395 1 92.62 130 TRP B O 1
ATOM 4236 N N . HIS B 1 131 ? 13.602 -35.781 -1.099 1 89.56 131 HIS B N 1
ATOM 4237 C CA . HIS B 1 131 ? 14.617 -36.25 -2.035 1 89.56 131 HIS B CA 1
ATOM 4238 C C . HIS B 1 131 ? 14.57 -37.781 -2.18 1 89.56 131 HIS B C 1
ATOM 4240 O O . HIS B 1 131 ? 14.773 -38.312 -3.273 1 89.56 131 HIS B O 1
ATOM 4246 N N . GLN B 1 132 ? 14.188 -38.344 -1.148 1 89.06 132 GLN B N 1
ATOM 4247 C CA . GLN B 1 132 ? 14.078 -39.812 -1.171 1 89.06 132 GLN B CA 1
ATOM 4248 C C . GLN B 1 132 ? 12.859 -40.25 -1.978 1 89.06 132 GLN B C 1
ATOM 4250 O O . GLN B 1 132 ? 12.883 -41.312 -2.611 1 89.06 132 GLN B O 1
ATOM 4255 N N . GLN B 1 133 ? 11.844 -39.469 -1.97 1 89.31 133 GLN B N 1
ATOM 4256 C CA . GLN B 1 133 ? 10.602 -39.812 -2.65 1 89.31 133 GLN B CA 1
ATOM 4257 C C . GLN B 1 133 ? 10.703 -39.531 -4.148 1 89.31 133 GLN B C 1
ATOM 4259 O O . GLN B 1 133 ? 9.945 -40.125 -4.938 1 89.31 133 GLN B O 1
ATOM 4264 N N . GLN B 1 134 ? 11.586 -38.75 -4.527 1 85.12 134 GLN B N 1
ATOM 4265 C CA . GLN B 1 134 ? 11.648 -38.219 -5.895 1 85.12 134 GLN B CA 1
ATOM 4266 C C . GLN B 1 134 ? 11.844 -39.375 -6.895 1 85.12 134 GLN B C 1
ATOM 4268 O O . GLN B 1 134 ? 11.266 -39.344 -7.984 1 85.12 134 GLN B O 1
ATOM 4273 N N . ALA B 1 135 ? 12.531 -40.344 -6.477 1 81.06 135 ALA B N 1
ATOM 4274 C CA . ALA B 1 135 ? 12.844 -41.438 -7.379 1 81.06 135 ALA B CA 1
ATOM 4275 C C . ALA B 1 135 ? 11.586 -42.219 -7.734 1 81.06 135 ALA B C 1
ATOM 4277 O O . ALA B 1 135 ? 11.477 -42.781 -8.828 1 81.06 135 ALA B O 1
ATOM 4278 N N . ALA B 1 136 ? 10.625 -42.188 -6.934 1 83.5 136 ALA B N 1
ATOM 4279 C CA . ALA B 1 136 ? 9.414 -42.969 -7.121 1 83.5 136 ALA B CA 1
ATOM 4280 C C . ALA B 1 136 ? 8.328 -42.188 -7.824 1 83.5 136 ALA B C 1
ATOM 4282 O O . ALA B 1 136 ? 7.293 -42.719 -8.211 1 83.5 136 ALA B O 1
ATOM 4283 N N . ILE B 1 137 ? 8.547 -40.969 -8.086 1 88.38 137 ILE B N 1
ATOM 4284 C CA . ILE B 1 137 ? 7.531 -40.094 -8.641 1 88.38 137 ILE B CA 1
ATOM 4285 C C . ILE B 1 137 ? 7.734 -39.969 -10.148 1 88.38 137 ILE B C 1
ATOM 4287 O O . ILE B 1 137 ? 8.828 -39.625 -10.602 1 88.38 137 ILE B O 1
ATOM 4291 N N . PRO B 1 138 ? 6.684 -40.188 -10.898 1 86.56 138 PRO B N 1
ATOM 4292 C CA . PRO B 1 138 ? 6.809 -40.25 -12.359 1 86.56 138 PRO B CA 1
ATOM 4293 C C . PRO B 1 138 ? 6.828 -38.875 -13.016 1 86.56 138 PRO B C 1
ATOM 4295 O O . PRO B 1 138 ? 6.965 -38.781 -14.234 1 86.56 138 PRO B O 1
ATOM 4298 N N . ILE B 1 139 ? 6.641 -37.844 -12.305 1 92.12 139 ILE B N 1
ATOM 4299 C CA . ILE B 1 139 ? 6.68 -36.5 -12.852 1 92.12 139 ILE B CA 1
ATOM 4300 C C . ILE B 1 139 ? 7.742 -35.656 -12.117 1 92.12 139 ILE B C 1
ATOM 4302 O O . ILE B 1 139 ? 8.305 -36.125 -11.117 1 92.12 139 ILE B O 1
ATOM 4306 N N . GLN B 1 140 ? 8.047 -34.5 -12.656 1 92.5 140 GLN B N 1
ATOM 4307 C CA . GLN B 1 140 ? 8.992 -33.594 -11.992 1 92.5 140 GLN B CA 1
ATOM 4308 C C . GLN B 1 140 ? 8.352 -32.906 -10.797 1 92.5 140 GLN B C 1
ATOM 4310 O O . GLN B 1 140 ? 7.34 -32.219 -10.945 1 92.5 140 GLN B O 1
ATOM 4315 N N . LEU B 1 141 ? 8.961 -33.188 -9.68 1 94.44 141 LEU B N 1
ATOM 4316 C CA . LEU B 1 141 ? 8.453 -32.594 -8.445 1 94.44 141 LEU B CA 1
ATOM 4317 C C . LEU B 1 141 ? 9.438 -31.562 -7.879 1 94.44 141 LEU B C 1
ATOM 4319 O O . LEU B 1 141 ? 10.617 -31.891 -7.691 1 94.44 141 LEU B O 1
ATOM 4323 N N . HIS B 1 142 ? 8.992 -30.375 -7.648 1 95.5 142 HIS B N 1
ATOM 4324 C CA . HIS B 1 142 ? 9.789 -29.312 -7.043 1 95.5 142 HIS B CA 1
ATOM 4325 C C . HIS B 1 142 ? 9.117 -28.766 -5.789 1 95.5 142 HIS B C 1
ATOM 4327 O O . HIS B 1 142 ? 7.934 -29.016 -5.555 1 95.5 142 HIS B O 1
ATOM 4333 N N . LEU B 1 143 ? 9.992 -28.094 -4.98 1 97.44 143 LEU B N 1
ATOM 4334 C CA . LEU B 1 143 ? 9.484 -27.656 -3.688 1 97.44 143 LEU B CA 1
ATOM 4335 C C . LEU B 1 143 ? 9.727 -26.156 -3.486 1 97.44 143 LEU B C 1
ATOM 4337 O O . LEU B 1 143 ? 10.797 -25.656 -3.834 1 97.44 143 LEU B O 1
ATOM 4341 N N . TRP B 1 144 ? 8.664 -25.516 -2.99 1 98.5 144 TRP B N 1
ATOM 4342 C CA . TRP B 1 144 ? 8.883 -24.188 -2.414 1 98.5 144 TRP B CA 1
ATOM 4343 C C . TRP B 1 144 ? 9.453 -24.297 -1.005 1 98.5 144 TRP B C 1
ATOM 4345 O O . TRP B 1 144 ? 9.023 -25.141 -0.212 1 98.5 144 TRP B O 1
ATOM 4355 N N . GLY B 1 145 ? 10.445 -23.5 -0.754 1 98.5 145 GLY B N 1
ATOM 4356 C CA . GLY B 1 145 ? 10.906 -23.344 0.618 1 98.5 145 GLY B CA 1
ATOM 4357 C C . GLY B 1 145 ? 10.211 -22.219 1.351 1 98.5 145 GLY B C 1
ATOM 4358 O O . GLY B 1 145 ? 9.859 -21.203 0.745 1 98.5 145 GLY B O 1
ATOM 4359 N N . ALA B 1 146 ? 10.078 -22.391 2.658 1 98.75 146 ALA B N 1
ATOM 4360 C CA . ALA B 1 146 ? 9.406 -21.375 3.463 1 98.75 146 ALA B CA 1
ATOM 4361 C C . ALA B 1 146 ? 10.242 -20.094 3.547 1 98.75 146 ALA B C 1
ATOM 4363 O O . ALA B 1 146 ? 11.469 -20.156 3.664 1 98.75 146 ALA B O 1
ATOM 4364 N N . LEU B 1 147 ? 9.539 -19 3.512 1 98.75 147 LEU B N 1
ATOM 4365 C CA . LEU B 1 147 ? 10.18 -17.703 3.76 1 98.75 147 LEU B CA 1
ATOM 4366 C C . LEU B 1 147 ? 10.406 -17.484 5.254 1 98.75 147 LEU B C 1
ATOM 4368 O O . LEU B 1 147 ? 11.414 -16.891 5.652 1 98.75 147 LEU B O 1
ATOM 4372 N N . THR B 1 148 ? 9.453 -17.953 6.035 1 98.69 148 THR B N 1
ATOM 4373 C CA . THR B 1 148 ? 9.523 -17.719 7.473 1 98.69 148 THR B CA 1
ATOM 4374 C C . THR B 1 148 ? 9.477 -19.031 8.242 1 98.69 148 THR B C 1
ATOM 4376 O O . THR B 1 148 ? 8.945 -20.031 7.75 1 98.69 148 THR B O 1
ATOM 4379 N N . GLN B 1 149 ? 10.008 -19.031 9.445 1 98.12 149 GLN B N 1
ATOM 4380 C CA . GLN B 1 149 ? 10.023 -20.219 10.305 1 98.12 149 GLN B CA 1
ATOM 4381 C C . GLN B 1 149 ? 8.609 -20.656 10.672 1 98.12 149 GLN B C 1
ATOM 4383 O O . GLN B 1 149 ? 7.816 -19.844 11.172 1 98.12 149 GLN B O 1
ATOM 4388 N N . GLY B 1 150 ? 8.328 -21.906 10.352 1 97.81 150 GLY B N 1
ATOM 4389 C CA . GLY B 1 150 ? 7.023 -22.438 10.695 1 97.81 150 GLY B CA 1
ATOM 4390 C C . GLY B 1 150 ? 5.887 -21.766 9.961 1 97.81 150 GLY B C 1
ATOM 4391 O O . GLY B 1 150 ? 4.723 -21.875 10.359 1 97.81 150 GLY B O 1
ATOM 4392 N N . LEU B 1 151 ? 6.188 -20.938 9.008 1 97.88 151 LEU B N 1
ATOM 4393 C CA . LEU B 1 151 ? 5.215 -20.172 8.234 1 97.88 151 LEU B CA 1
ATOM 4394 C C . LEU B 1 151 ? 4.492 -19.156 9.125 1 97.88 151 LEU B C 1
ATOM 4396 O O . LEU B 1 151 ? 3.326 -18.844 8.883 1 97.88 151 LEU B O 1
ATOM 4400 N N . GLY B 1 152 ? 5.156 -18.703 10.156 1 96.62 152 GLY B N 1
ATOM 4401 C CA . GLY B 1 152 ? 4.535 -17.844 11.156 1 96.62 152 GLY B CA 1
ATOM 4402 C C . GLY B 1 152 ? 4.562 -16.375 10.789 1 96.62 152 GLY B C 1
ATOM 4403 O O . GLY B 1 152 ? 3.865 -15.57 11.398 1 96.62 152 GLY B O 1
ATOM 4404 N N . GLY B 1 153 ? 5.375 -16.016 9.812 1 96.38 153 GLY B N 1
ATOM 4405 C CA . GLY B 1 153 ? 5.453 -14.625 9.367 1 96.38 153 GLY B CA 1
ATOM 4406 C C . GLY B 1 153 ? 6.168 -13.719 10.359 1 96.38 153 GLY B C 1
ATOM 4407 O O . GLY B 1 153 ? 5.957 -12.508 10.359 1 96.38 153 GLY B O 1
ATOM 4408 N N . GLU B 1 154 ? 7.039 -14.258 11.25 1 95.62 154 GLU B N 1
ATOM 4409 C CA . GLU B 1 154 ? 7.652 -13.484 12.32 1 95.62 154 GLU B CA 1
ATOM 4410 C C . GLU B 1 154 ? 9.172 -13.469 12.188 1 95.62 154 GLU B C 1
ATOM 4412 O O . GLU B 1 154 ? 9.828 -12.492 12.57 1 95.62 154 GLU B O 1
ATOM 4417 N N . GLN B 1 155 ? 9.664 -14.617 11.727 1 97.12 155 GLN B N 1
ATOM 4418 C CA . GLN B 1 155 ? 11.109 -14.75 11.602 1 97.12 155 GLN B CA 1
ATOM 4419 C C . GLN B 1 155 ? 11.492 -15.414 10.281 1 97.12 155 GLN B C 1
ATOM 4421 O O . GLN B 1 155 ? 10.828 -16.359 9.844 1 97.12 155 GLN B O 1
ATOM 4426 N N . MET B 1 156 ? 12.586 -14.945 9.742 1 97.81 156 MET B N 1
ATOM 4427 C CA . MET B 1 156 ? 13.094 -15.461 8.477 1 97.81 156 MET B CA 1
ATOM 4428 C C . MET B 1 156 ? 13.547 -16.906 8.617 1 97.81 156 MET B C 1
ATOM 4430 O O . MET B 1 156 ? 14.164 -17.281 9.617 1 97.81 156 MET B O 1
ATOM 4434 N N . ALA B 1 157 ? 13.25 -17.75 7.66 1 98.19 157 ALA B N 1
ATOM 4435 C CA . ALA B 1 157 ? 13.758 -19.125 7.594 1 98.19 157 ALA B CA 1
ATOM 4436 C C . ALA B 1 157 ? 15.203 -19.141 7.094 1 98.19 157 ALA B C 1
ATOM 4438 O O . ALA B 1 157 ? 15.812 -18.094 6.891 1 98.19 157 ALA B O 1
ATOM 4439 N N . GLU B 1 158 ? 15.781 -20.391 7.027 1 97 158 GLU B N 1
ATOM 4440 C CA . GLU B 1 158 ? 17.156 -20.531 6.551 1 97 158 GLU B CA 1
ATOM 4441 C C . GLU B 1 158 ? 17.203 -20.562 5.023 1 97 158 GLU B C 1
ATOM 4443 O O . GLU B 1 158 ? 17.531 -21.594 4.43 1 97 158 GLU B O 1
ATOM 4448 N N . LEU B 1 159 ? 17.078 -19.406 4.422 1 98.06 159 LEU B N 1
ATOM 4449 C CA . LEU B 1 159 ? 16.859 -19.297 2.984 1 98.06 159 LEU B CA 1
ATOM 4450 C C . LEU B 1 159 ? 18.062 -19.797 2.205 1 98.06 159 LEU B C 1
ATOM 4452 O O . LEU B 1 159 ? 17.922 -20.531 1.222 1 98.06 159 LEU B O 1
ATOM 4456 N N . ALA B 1 160 ? 19.219 -19.422 2.623 1 97.81 160 ALA B N 1
ATOM 4457 C CA . ALA B 1 160 ? 20.422 -19.828 1.912 1 97.81 160 ALA B CA 1
ATOM 4458 C C . ALA B 1 160 ? 20.578 -21.344 1.918 1 97.81 160 ALA B C 1
ATOM 4460 O O . ALA B 1 160 ? 20.906 -21.953 0.893 1 97.81 160 ALA B O 1
ATOM 4461 N N . GLU B 1 161 ? 20.328 -21.922 3.074 1 97.25 161 GLU B N 1
ATOM 4462 C CA . GLU B 1 161 ? 20.422 -23.375 3.199 1 97.25 161 GLU B CA 1
ATOM 4463 C C . GLU B 1 161 ? 19.375 -24.078 2.348 1 97.25 161 GLU B C 1
ATOM 4465 O O . GLU B 1 161 ? 19.641 -25.109 1.725 1 97.25 161 GLU B O 1
ATOM 4470 N N . LEU B 1 162 ? 18.25 -23.516 2.371 1 97.75 162 LEU B N 1
ATOM 4471 C CA . LEU B 1 162 ? 17.156 -24.078 1.564 1 97.75 162 LEU B CA 1
ATOM 4472 C C . LEU B 1 162 ? 17.484 -23.984 0.078 1 97.75 162 LEU B C 1
ATOM 4474 O O . LEU B 1 162 ? 17.25 -24.938 -0.673 1 97.75 162 LEU B O 1
ATOM 4478 N N . ALA B 1 163 ? 18.016 -22.859 -0.299 1 97.25 163 ALA B N 1
ATOM 4479 C CA . ALA B 1 163 ? 18.422 -22.688 -1.69 1 97.25 163 ALA B CA 1
ATOM 4480 C C . ALA B 1 163 ? 19.453 -23.719 -2.096 1 97.25 163 ALA B C 1
ATOM 4482 O O . ALA B 1 163 ? 19.359 -24.328 -3.162 1 97.25 163 ALA B O 1
ATOM 4483 N N . GLN B 1 164 ? 20.391 -23.969 -1.228 1 95.88 164 GLN B N 1
ATOM 4484 C CA . GLN B 1 164 ? 21.453 -24.938 -1.483 1 95.88 164 GLN B CA 1
ATOM 4485 C C . GLN B 1 164 ? 20.891 -26.359 -1.541 1 95.88 164 GLN B C 1
ATOM 4487 O O . GLN B 1 164 ? 21.406 -27.203 -2.271 1 95.88 164 GLN B O 1
ATOM 4492 N N . ALA B 1 165 ? 19.828 -26.5 -0.81 1 95.06 165 ALA B N 1
ATOM 4493 C CA . ALA B 1 165 ? 19.219 -27.828 -0.745 1 95.06 165 ALA B CA 1
ATOM 4494 C C . ALA B 1 165 ? 18.359 -28.094 -1.975 1 95.06 165 ALA B C 1
ATOM 4496 O O . ALA B 1 165 ? 17.859 -29.203 -2.16 1 95.06 165 ALA B O 1
ATOM 4497 N N . GLY B 1 166 ? 18.078 -27.094 -2.762 1 94.19 166 GLY B N 1
ATOM 4498 C CA . GLY B 1 166 ? 17.5 -27.344 -4.074 1 94.19 166 GLY B CA 1
ATOM 4499 C C . GLY B 1 166 ? 16.047 -26.938 -4.188 1 94.19 166 GLY B C 1
ATOM 4500 O O . GLY B 1 166 ? 15.336 -27.391 -5.082 1 94.19 166 GLY B O 1
ATOM 4501 N N . VAL B 1 167 ? 15.586 -26.109 -3.326 1 97 167 VAL B N 1
ATOM 4502 C CA . VAL B 1 167 ? 14.219 -25.625 -3.48 1 97 167 VAL B CA 1
ATOM 4503 C C . VAL B 1 167 ? 14.094 -24.797 -4.77 1 97 167 VAL B C 1
ATOM 4505 O O . VAL B 1 167 ? 15.086 -24.25 -5.254 1 97 167 VAL B O 1
ATOM 4508 N N . ALA B 1 168 ? 12.906 -24.781 -5.316 1 96.62 168 ALA B N 1
ATOM 4509 C CA . ALA B 1 168 ? 12.648 -24.062 -6.555 1 96.62 168 ALA B CA 1
ATOM 4510 C C . ALA B 1 168 ? 12.578 -22.547 -6.301 1 96.62 168 ALA B C 1
ATOM 4512 O O . ALA B 1 168 ? 12.906 -21.75 -7.18 1 96.62 168 ALA B O 1
ATOM 4513 N N . GLY B 1 169 ? 12.188 -22.172 -5.203 1 98.12 169 GLY B N 1
ATOM 4514 C CA . GLY B 1 169 ? 11.984 -20.797 -4.75 1 98.12 169 GLY B CA 1
ATOM 4515 C C . GLY B 1 169 ? 11.461 -20.719 -3.328 1 98.12 169 GLY B C 1
ATOM 4516 O O . GLY B 1 169 ? 11.523 -21.688 -2.578 1 98.12 169 GLY B O 1
ATOM 4517 N N . PHE B 1 170 ? 11.016 -19.531 -2.971 1 98.75 170 PHE B N 1
ATOM 4518 C CA . PHE B 1 170 ? 10.562 -19.328 -1.597 1 98.75 170 PHE B CA 1
ATOM 4519 C C . PHE B 1 170 ? 9.125 -18.828 -1.564 1 98.75 170 PHE B C 1
ATOM 4521 O O . PHE B 1 170 ? 8.742 -17.984 -2.373 1 98.75 170 PHE B O 1
ATOM 4528 N N . SER B 1 171 ? 8.328 -19.391 -0.718 1 98.81 171 SER B N 1
ATOM 4529 C CA . SER B 1 171 ? 6.961 -18.938 -0.486 1 98.81 171 SER B CA 1
ATOM 4530 C C . SER B 1 171 ? 6.418 -19.469 0.833 1 98.81 171 SER B C 1
ATOM 4532 O O . SER B 1 171 ? 6.672 -20.625 1.194 1 98.81 171 SER B O 1
ATOM 4534 N N . ASP B 1 172 ? 5.66 -18.641 1.505 1 98.5 172 ASP B N 1
ATOM 4535 C CA . ASP B 1 172 ? 4.945 -19.156 2.67 1 98.5 172 ASP B CA 1
ATOM 4536 C C . ASP B 1 172 ? 3.592 -19.734 2.27 1 98.5 172 ASP B C 1
ATOM 4538 O O . ASP B 1 172 ? 2.939 -20.422 3.068 1 98.5 172 ASP B O 1
ATOM 4542 N N . GLY B 1 173 ? 3.17 -19.484 1.078 1 97.81 173 GLY B N 1
ATOM 4543 C CA . GLY B 1 173 ? 1.865 -19.938 0.633 1 97.81 173 GLY B CA 1
ATOM 4544 C C . GLY B 1 173 ? 0.713 -19.266 1.351 1 97.81 173 GLY B C 1
ATOM 4545 O O . GLY B 1 173 ? -0.435 -19.703 1.241 1 97.81 173 GLY B O 1
ATOM 4546 N N . GLN B 1 174 ? 0.987 -18.344 2.188 1 97 174 GLN B N 1
ATOM 4547 C CA . GLN B 1 174 ? 0.016 -17.531 2.922 1 97 174 GLN B CA 1
ATOM 4548 C C . GLN B 1 174 ? 0.483 -16.094 3.045 1 97 174 GLN B C 1
ATOM 4550 O O . GLN B 1 174 ? 1.659 -15.789 2.83 1 97 174 GLN B O 1
ATOM 4555 N N . PRO B 1 175 ? -0.42 -15.211 3.375 1 96.62 175 PRO B N 1
ATOM 4556 C CA . PRO B 1 175 ? -0.075 -13.789 3.406 1 96.62 175 PRO B CA 1
ATOM 4557 C C . PRO B 1 175 ? 0.958 -13.453 4.48 1 96.62 175 PRO B C 1
ATOM 4559 O O . PRO B 1 175 ? 0.958 -14.062 5.555 1 96.62 175 PRO B O 1
ATOM 4562 N N . LEU B 1 176 ? 1.827 -12.539 4.152 1 96.62 176 LEU B N 1
ATOM 4563 C CA . LEU B 1 176 ? 2.775 -11.953 5.09 1 96.62 176 LEU B CA 1
ATOM 4564 C C . LEU B 1 176 ? 2.385 -10.516 5.426 1 96.62 176 LEU B C 1
ATOM 4566 O O . LEU B 1 176 ? 2.533 -9.617 4.594 1 96.62 176 LEU B O 1
ATOM 4570 N N . ALA B 1 177 ? 1.989 -10.266 6.652 1 92.75 177 ALA B N 1
ATOM 4571 C CA . ALA B 1 177 ? 1.421 -8.977 7.051 1 92.75 177 ALA B CA 1
ATOM 4572 C C . ALA B 1 177 ? 2.518 -7.977 7.406 1 92.75 177 ALA B C 1
ATOM 4574 O O . ALA B 1 177 ? 2.354 -6.77 7.211 1 92.75 177 ALA B O 1
ATOM 4575 N N . ASP B 1 178 ? 3.637 -8.422 7.906 1 96 178 ASP B N 1
ATOM 4576 C CA . ASP B 1 178 ? 4.73 -7.574 8.359 1 96 178 ASP B CA 1
ATOM 4577 C C . ASP B 1 178 ? 5.613 -7.145 7.191 1 96 178 ASP B C 1
ATOM 4579 O O . ASP B 1 178 ? 6.535 -7.867 6.801 1 96 178 ASP B O 1
ATOM 4583 N N . LEU B 1 179 ? 5.402 -5.953 6.727 1 97.25 179 LEU B N 1
ATOM 4584 C CA . LEU B 1 179 ? 6.125 -5.488 5.551 1 97.25 179 LEU B CA 1
ATOM 4585 C C . LEU B 1 179 ? 7.586 -5.203 5.887 1 97.25 179 LEU B C 1
ATOM 4587 O O . LEU B 1 179 ? 8.445 -5.254 5.008 1 97.25 179 LEU B O 1
ATOM 4591 N N . GLY B 1 180 ? 7.879 -4.855 7.148 1 96.56 180 GLY B N 1
ATOM 4592 C CA . GLY B 1 180 ? 9.266 -4.746 7.562 1 96.56 180 GLY B CA 1
ATOM 4593 C C . GLY B 1 180 ? 10.039 -6.047 7.426 1 96.56 180 GLY B C 1
ATOM 4594 O O . GLY B 1 180 ? 11.156 -6.062 6.914 1 96.56 180 GLY B O 1
ATOM 4595 N N . LEU B 1 181 ? 9.406 -7.09 7.836 1 97.19 181 LEU B N 1
ATOM 4596 C CA . LEU B 1 181 ? 9.992 -8.414 7.664 1 97.19 181 LEU B CA 1
ATOM 4597 C C . LEU B 1 181 ? 10.117 -8.766 6.184 1 97.19 181 LEU B C 1
ATOM 4599 O O . LEU B 1 181 ? 11.133 -9.312 5.754 1 97.19 181 LEU B O 1
ATOM 4603 N N . LEU B 1 182 ? 9.094 -8.461 5.465 1 98.25 182 LEU B N 1
ATOM 4604 C CA . LEU B 1 182 ? 9.125 -8.758 4.035 1 98.25 182 LEU B CA 1
ATOM 4605 C C . LEU B 1 182 ? 10.281 -8.047 3.352 1 98.25 182 LEU B C 1
ATOM 4607 O O . LEU B 1 182 ? 10.938 -8.609 2.475 1 98.25 182 LEU B O 1
ATOM 4611 N N . GLN B 1 183 ? 10.508 -6.812 3.738 1 97.5 183 GLN B N 1
ATOM 4612 C CA . GLN B 1 183 ? 11.648 -6.078 3.199 1 97.5 183 GLN B CA 1
ATOM 4613 C C . GLN B 1 183 ? 12.953 -6.828 3.449 1 97.5 183 GLN B C 1
ATOM 4615 O O . GLN B 1 183 ? 13.797 -6.938 2.557 1 97.5 183 GLN B O 1
ATOM 4620 N N . GLN B 1 184 ? 13.117 -7.277 4.652 1 96.56 184 GLN B N 1
ATOM 4621 C CA . GLN B 1 184 ? 14.305 -8.047 5 1 96.56 184 GLN B CA 1
ATOM 4622 C C . GLN B 1 184 ? 14.398 -9.32 4.164 1 96.56 184 GLN B C 1
ATOM 4624 O O . GLN B 1 184 ? 15.469 -9.648 3.648 1 96.56 184 GLN B O 1
ATOM 4629 N N . LEU B 1 185 ? 13.32 -9.977 4.016 1 98.44 185 LEU B N 1
ATOM 4630 C CA . LEU B 1 185 ? 13.258 -11.234 3.277 1 98.44 185 LEU B CA 1
ATOM 4631 C C . LEU B 1 185 ? 13.633 -11.023 1.813 1 98.44 185 LEU B C 1
ATOM 4633 O O . LEU B 1 185 ? 14.438 -11.773 1.258 1 98.44 185 LEU B O 1
ATOM 4637 N N . LEU B 1 186 ? 13.055 -10.031 1.202 1 98.44 186 LEU B N 1
ATOM 4638 C CA . LEU B 1 186 ? 13.312 -9.758 -0.207 1 98.44 186 LEU B CA 1
ATOM 4639 C C . LEU B 1 186 ? 14.766 -9.352 -0.422 1 98.44 186 LEU B C 1
ATOM 4641 O O . LEU B 1 186 ? 15.391 -9.75 -1.406 1 98.44 186 LEU B O 1
ATOM 4645 N N . THR B 1 187 ? 15.289 -8.531 0.503 1 97.44 187 THR B N 1
ATOM 4646 C CA . THR B 1 187 ? 16.688 -8.109 0.412 1 97.44 187 THR B CA 1
ATOM 4647 C C . THR B 1 187 ? 17.609 -9.32 0.49 1 97.44 187 THR B C 1
ATOM 4649 O O . THR B 1 187 ? 18.562 -9.43 -0.292 1 97.44 187 THR B O 1
ATOM 4652 N N . TYR B 1 188 ? 17.312 -10.219 1.406 1 97.81 188 TYR B N 1
ATOM 4653 C CA . TYR B 1 188 ? 18.156 -11.391 1.618 1 97.81 188 TYR B CA 1
ATOM 4654 C C . TYR B 1 188 ? 18.016 -12.375 0.462 1 97.81 188 TYR B C 1
ATOM 4656 O O . TYR B 1 188 ? 18.969 -13.047 0.092 1 97.81 188 TYR B O 1
ATOM 4664 N N . ALA B 1 189 ? 16.891 -12.461 -0.167 1 98 189 ALA B N 1
ATOM 4665 C CA . ALA B 1 189 ? 16.594 -13.453 -1.199 1 98 189 ALA B CA 1
ATOM 4666 C C . ALA B 1 189 ? 17.172 -13.039 -2.543 1 98 189 ALA B C 1
ATOM 4668 O O . ALA B 1 189 ? 17.438 -13.883 -3.404 1 98 189 ALA B O 1
ATOM 4669 N N . ARG B 1 190 ? 17.406 -11.781 -2.736 1 97.19 190 ARG B N 1
ATOM 4670 C CA . ARG B 1 190 ? 17.781 -11.234 -4.039 1 97.19 190 ARG B CA 1
ATOM 4671 C C . ARG B 1 190 ? 19.031 -11.898 -4.578 1 97.19 190 ARG B C 1
ATOM 4673 O O . ARG B 1 190 ? 19.047 -12.414 -5.699 1 97.19 190 ARG B O 1
ATOM 4680 N N . PRO B 1 191 ? 20.141 -12.023 -3.773 1 97 191 PRO B N 1
ATOM 4681 C CA . PRO B 1 191 ? 21.375 -12.617 -4.297 1 97 191 PRO B CA 1
ATOM 4682 C C . PRO B 1 191 ? 21.25 -14.125 -4.504 1 97 191 PRO B C 1
ATOM 4684 O O . PRO B 1 191 ? 22.109 -14.727 -5.152 1 97 191 PRO B O 1
ATOM 4687 N N . LEU B 1 192 ? 20.219 -14.75 -3.928 1 96.94 192 LEU B N 1
ATOM 4688 C CA . LEU B 1 192 ? 20.062 -16.188 -4.059 1 96.94 192 LEU B CA 1
ATOM 4689 C C . LEU B 1 192 ? 19.562 -16.562 -5.453 1 96.94 192 LEU B C 1
ATOM 4691 O O . LEU B 1 192 ? 19.672 -17.719 -5.863 1 96.94 192 LEU B O 1
ATOM 4695 N N . GLY B 1 193 ? 18.906 -15.633 -6.105 1 95.5 193 GLY B N 1
ATOM 4696 C CA . GLY B 1 193 ? 18.547 -15.797 -7.504 1 95.5 193 GLY B CA 1
ATOM 4697 C C . GLY B 1 193 ? 17.406 -16.766 -7.711 1 95.5 193 GLY B C 1
ATOM 4698 O O . GLY B 1 193 ? 17.281 -17.375 -8.773 1 95.5 193 GLY B O 1
ATOM 4699 N N . LYS B 1 194 ? 16.609 -17.031 -6.715 1 96.44 194 LYS B N 1
ATOM 4700 C CA . LYS B 1 194 ? 15.43 -17.891 -6.801 1 96.44 194 LYS B CA 1
ATOM 4701 C C . LYS B 1 194 ? 14.141 -17.062 -6.746 1 96.44 194 LYS B C 1
ATOM 4703 O O . LYS B 1 194 ? 14.117 -15.977 -6.168 1 96.44 194 LYS B O 1
ATOM 4708 N N . PRO B 1 195 ? 13.148 -17.594 -7.336 1 96.88 195 PRO B N 1
ATOM 4709 C CA . PRO B 1 195 ? 11.883 -16.875 -7.293 1 96.88 195 PRO B CA 1
ATOM 4710 C C . PRO B 1 195 ? 11.297 -16.766 -5.887 1 96.88 195 PRO B C 1
ATOM 4712 O O . PRO B 1 195 ? 11.492 -17.672 -5.07 1 96.88 195 PRO B O 1
ATOM 4715 N N . VAL B 1 196 ? 10.664 -15.664 -5.637 1 98.75 196 VAL B N 1
ATOM 4716 C CA . VAL B 1 196 ? 9.883 -15.445 -4.422 1 98.75 196 VAL B CA 1
ATOM 4717 C C . VAL B 1 196 ? 8.406 -15.273 -4.777 1 98.75 196 VAL B C 1
ATOM 4719 O O . VAL B 1 196 ? 8.055 -14.438 -5.609 1 98.75 196 VAL B O 1
ATOM 4722 N N . ALA B 1 197 ? 7.574 -16.094 -4.207 1 98.88 197 ALA B N 1
ATOM 4723 C CA . ALA B 1 197 ? 6.141 -15.992 -4.457 1 98.88 197 ALA B CA 1
ATOM 4724 C C . ALA B 1 197 ? 5.398 -15.5 -3.217 1 98.88 197 ALA B C 1
ATOM 4726 O O . ALA B 1 197 ? 5.617 -16.016 -2.113 1 98.88 197 ALA B O 1
ATOM 4727 N N . LEU B 1 198 ? 4.551 -14.5 -3.428 1 98.88 198 LEU B N 1
ATOM 4728 C CA . LEU B 1 198 ? 3.846 -13.883 -2.311 1 98.88 198 LEU B CA 1
ATOM 4729 C C . LEU B 1 198 ? 2.34 -13.875 -2.555 1 98.88 198 LEU B C 1
ATOM 4731 O O . LEU B 1 198 ? 1.893 -13.711 -3.693 1 98.88 198 LEU B O 1
ATOM 4735 N N . CYS B 1 199 ? 1.59 -14.047 -1.471 1 98.31 199 CYS B N 1
ATOM 4736 C CA . CYS B 1 199 ? 0.137 -13.922 -1.483 1 98.31 199 CYS B CA 1
ATOM 4737 C C . CYS B 1 199 ? -0.293 -12.531 -1.045 1 98.31 199 CYS B C 1
ATOM 4739 O O . CYS B 1 199 ? -0.21 -12.188 0.137 1 98.31 199 CYS B O 1
ATOM 4741 N N . PRO B 1 200 ? -0.771 -11.734 -1.979 1 98.38 200 PRO B N 1
ATOM 4742 C CA . PRO B 1 200 ? -1.197 -10.391 -1.579 1 98.38 200 PRO B CA 1
ATOM 4743 C C . PRO B 1 200 ? -2.545 -10.391 -0.86 1 98.38 200 PRO B C 1
ATOM 4745 O O . PRO B 1 200 ? -3.594 -10.375 -1.507 1 98.38 200 PRO B O 1
ATOM 4748 N N . CYS B 1 201 ? -2.518 -10.32 0.406 1 97.5 201 CYS B N 1
ATOM 4749 C CA . CYS B 1 201 ? -3.717 -10.227 1.232 1 97.5 201 CYS B CA 1
ATOM 4750 C C . CYS B 1 201 ? -3.395 -9.633 2.598 1 97.5 201 CYS B C 1
ATOM 4752 O O . CYS B 1 201 ? -2.459 -10.07 3.268 1 97.5 201 CYS B O 1
ATOM 4754 N N . ASP B 1 202 ? -4.09 -8.602 2.922 1 96.94 202 ASP B N 1
ATOM 4755 C CA . ASP B 1 202 ? -3.99 -8.016 4.254 1 96.94 202 ASP B CA 1
ATOM 4756 C C . ASP B 1 202 ? -4.992 -8.656 5.211 1 96.94 202 ASP B C 1
ATOM 4758 O O . ASP B 1 202 ? -6.203 -8.469 5.066 1 96.94 202 ASP B O 1
ATOM 4762 N N . PRO B 1 203 ? -4.539 -9.344 6.207 1 94.38 203 PRO B N 1
ATOM 4763 C CA . PRO B 1 203 ? -5.43 -10.125 7.066 1 94.38 203 PRO B CA 1
ATOM 4764 C C . PRO B 1 203 ? -6.254 -9.25 8.008 1 94.38 203 PRO B C 1
ATOM 4766 O O . PRO B 1 203 ? -7.18 -9.742 8.664 1 94.38 203 PRO B O 1
ATOM 4769 N N . SER B 1 204 ? -5.941 -8.016 8.086 1 92.88 204 SER B N 1
ATOM 4770 C CA . SER B 1 204 ? -6.68 -7.141 8.992 1 92.88 204 SER B CA 1
ATOM 4771 C C . SER B 1 204 ? -8.102 -6.898 8.492 1 92.88 204 SER B C 1
ATOM 4773 O O . SER B 1 204 ? -8.977 -6.484 9.258 1 92.88 204 SER B O 1
ATOM 4775 N N . PHE B 1 205 ? -8.188 -7.246 7.23 1 92.44 205 PHE B N 1
ATOM 4776 C CA . PHE B 1 205 ? -9.516 -7.059 6.664 1 92.44 205 PHE B CA 1
ATOM 4777 C C . PHE B 1 205 ? -10.414 -8.242 7 1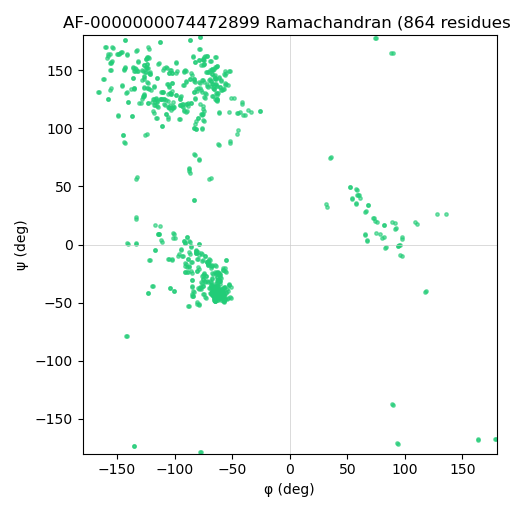 92.44 205 PHE B C 1
ATOM 4779 O O . PHE B 1 205 ? -10.055 -9.391 6.742 1 92.44 205 PHE B O 1
ATOM 4786 N N . SER B 1 206 ? -11.5 -8.172 7.551 1 80 206 SER B N 1
ATOM 4787 C CA . SER B 1 206 ? -12.609 -9.094 7.77 1 80 206 SER B CA 1
ATOM 4788 C C . SER B 1 206 ? -12.102 -10.516 8 1 80 206 SER B C 1
ATOM 4790 O O . SER B 1 206 ? -12.352 -11.406 7.188 1 80 206 SER B O 1
ATOM 4792 N N . PRO B 1 207 ? -11.602 -10.805 9.062 1 79.25 207 PRO B N 1
ATOM 4793 C CA . PRO B 1 207 ? -11.031 -12.117 9.352 1 79.25 207 PRO B CA 1
ATOM 4794 C C . PRO B 1 207 ? -12.023 -13.258 9.125 1 79.25 207 PRO B C 1
ATOM 4796 O O . PRO B 1 207 ? -11.609 -14.391 8.836 1 79.25 207 PRO B O 1
ATOM 4799 N N . MET B 1 208 ? -13.242 -12.977 8.977 1 88.81 208 MET B N 1
ATOM 4800 C CA . MET B 1 208 ? -14.227 -14.039 8.805 1 88.81 208 MET B CA 1
ATOM 4801 C C . MET B 1 208 ? -14.852 -13.992 7.414 1 88.81 208 MET B C 1
ATOM 4803 O O . MET B 1 208 ? -15.812 -14.703 7.137 1 88.81 208 MET B O 1
ATOM 4807 N N . GLY B 1 209 ? -14.312 -13.203 6.617 1 94.56 209 GLY B N 1
ATOM 4808 C CA . GLY B 1 209 ? -14.906 -13.023 5.301 1 94.56 209 GLY B CA 1
ATOM 4809 C C . GLY B 1 209 ? -14.719 -14.219 4.387 1 94.56 209 GLY B C 1
ATOM 4810 O O . GLY B 1 209 ? -13.641 -14.82 4.359 1 94.56 209 GLY B O 1
ATOM 4811 N N . VAL B 1 210 ? -15.875 -14.586 3.652 1 96.88 210 VAL B N 1
ATOM 4812 C CA . VAL B 1 210 ? -15.797 -15.766 2.797 1 96.88 210 VAL B CA 1
ATOM 4813 C C . VAL B 1 210 ? -16.391 -15.453 1.429 1 96.88 210 VAL B C 1
ATOM 4815 O O . VAL B 1 210 ? -16.469 -16.328 0.563 1 96.88 210 VAL B O 1
ATOM 4818 N N . ALA B 1 211 ? -16.828 -14.273 1.232 1 97.69 211 ALA B N 1
ATOM 4819 C CA . ALA B 1 211 ? -17.422 -13.867 -0.038 1 97.69 211 ALA B CA 1
ATOM 4820 C C . ALA B 1 211 ? -17.047 -12.43 -0.383 1 97.69 211 ALA B C 1
ATOM 4822 O O . ALA B 1 211 ? -16.75 -11.633 0.506 1 97.69 211 ALA B O 1
ATOM 4823 N N . ARG B 1 212 ? -17.016 -12.156 -1.636 1 97.56 212 ARG B N 1
ATOM 4824 C CA . ARG B 1 212 ? -16.828 -10.789 -2.105 1 97.56 212 ARG B CA 1
ATOM 4825 C C . ARG B 1 212 ? -18.094 -9.953 -1.932 1 97.56 212 ARG B C 1
ATOM 4827 O O . ARG B 1 212 ? -19.188 -10.438 -2.205 1 97.56 212 ARG B O 1
ATOM 4834 N N . PRO B 1 213 ? -17.906 -8.672 -1.539 1 96.31 213 PRO B N 1
ATOM 4835 C CA . PRO B 1 213 ? -19.094 -7.828 -1.415 1 96.31 213 PRO B CA 1
ATOM 4836 C C . PRO B 1 213 ? -19.875 -7.699 -2.727 1 96.31 213 PRO B C 1
ATOM 4838 O O . PRO B 1 213 ? -19.266 -7.484 -3.781 1 96.31 213 PRO B O 1
ATOM 4841 N N . GLY B 1 214 ? -21.188 -7.879 -2.59 1 94.62 214 GLY B N 1
ATOM 4842 C CA . GLY B 1 214 ? -22.062 -7.785 -3.744 1 94.62 214 GLY B CA 1
ATOM 4843 C C . GLY B 1 214 ? -23.422 -8.398 -3.504 1 94.62 214 GLY B C 1
ATOM 4844 O O . GLY B 1 214 ? -23.797 -8.68 -2.361 1 94.62 214 GLY B O 1
ATOM 4845 N N . THR B 1 215 ? -24.156 -8.578 -4.539 1 94.69 215 THR B N 1
ATOM 4846 C CA . THR B 1 215 ? -25.531 -9.086 -4.461 1 94.69 215 THR B CA 1
ATOM 4847 C C . THR B 1 215 ? -25.547 -10.492 -3.883 1 94.69 215 THR B C 1
ATOM 4849 O O . THR B 1 215 ? -26.391 -10.82 -3.051 1 94.69 215 THR B O 1
ATOM 4852 N N . ALA B 1 216 ? -24.609 -11.266 -4.277 1 93.94 216 ALA B N 1
ATOM 4853 C CA . ALA B 1 216 ? -24.578 -12.656 -3.84 1 93.94 216 ALA B CA 1
ATOM 4854 C C . ALA B 1 216 ? -24.359 -12.758 -2.334 1 93.94 216 ALA B C 1
ATOM 4856 O O . ALA B 1 216 ? -25.062 -13.484 -1.639 1 93.94 216 ALA B O 1
ATOM 4857 N N . SER B 1 217 ? -23.375 -12.031 -1.85 1 94 217 SER B N 1
ATOM 4858 C CA . SER B 1 217 ? -23.094 -12.086 -0.42 1 94 217 SER B CA 1
ATOM 4859 C C . SER B 1 217 ? -24.266 -11.578 0.402 1 94 217 SER B C 1
ATOM 4861 O O . SER B 1 217 ? -24.609 -12.156 1.437 1 94 217 SER B O 1
ATOM 4863 N N . LEU B 1 218 ? -24.906 -10.562 -0.035 1 94.06 218 LEU B N 1
ATOM 4864 C CA . LEU B 1 218 ? -26.062 -9.984 0.656 1 94.06 218 LEU B CA 1
ATOM 4865 C C . LEU B 1 218 ? -27.234 -10.961 0.687 1 94.06 218 LEU B C 1
ATOM 4867 O O . LEU B 1 218 ? -27.844 -11.164 1.735 1 94.06 218 LEU B O 1
ATOM 4871 N N . THR B 1 219 ? -27.5 -11.523 -0.427 1 95.75 219 THR B N 1
ATOM 4872 C CA . THR B 1 219 ? -28.625 -12.445 -0.559 1 95.75 219 THR B CA 1
ATOM 4873 C C . THR B 1 219 ? -28.391 -13.703 0.264 1 95.75 219 THR B C 1
ATOM 4875 O O . THR B 1 219 ? -29.312 -14.234 0.88 1 95.75 219 THR B O 1
ATOM 4878 N N . LEU B 1 220 ? -27.203 -14.148 0.33 1 95.69 220 LEU B N 1
ATOM 4879 C CA . LEU B 1 220 ? -26.875 -15.422 0.969 1 95.69 220 LEU B CA 1
ATOM 4880 C C . LEU B 1 220 ? -26.484 -15.211 2.43 1 95.69 220 LEU B C 1
ATOM 4882 O O . LEU B 1 220 ? -26.359 -16.172 3.186 1 95.69 220 LEU B O 1
ATOM 4886 N N . GLY B 1 221 ? -26.312 -13.961 2.787 1 95.06 221 GLY B N 1
ATOM 4887 C CA . GLY B 1 221 ? -25.922 -13.664 4.16 1 95.06 221 GLY B CA 1
ATOM 4888 C C . GLY B 1 221 ? -24.531 -14.125 4.512 1 95.06 221 GLY B C 1
ATOM 4889 O O . GLY B 1 221 ? -24.281 -14.602 5.621 1 95.06 221 GLY B O 1
ATOM 4890 N N . LEU B 1 222 ? -23.656 -14.078 3.605 1 96.31 222 LEU B N 1
ATOM 4891 C CA . LEU B 1 222 ? -22.281 -14.516 3.826 1 96.31 222 LEU B CA 1
ATOM 4892 C C . LEU B 1 222 ? -21.406 -13.344 4.262 1 96.31 222 LEU B C 1
ATOM 4894 O O . LEU B 1 222 ? -21.531 -12.234 3.74 1 96.31 222 LEU B O 1
ATOM 4898 N N . PRO B 1 223 ? -20.547 -13.609 5.273 1 95.94 223 PRO B N 1
ATOM 4899 C CA . PRO B 1 223 ? -19.594 -12.547 5.633 1 95.94 223 PRO B CA 1
ATOM 4900 C C . PRO B 1 223 ? -18.688 -12.148 4.469 1 95.94 223 PRO B C 1
ATOM 4902 O O . PRO B 1 223 ? -18.234 -13.008 3.713 1 95.94 223 PRO B O 1
ATOM 4905 N N . GLU B 1 224 ? -18.453 -10.898 4.387 1 96.06 224 GLU B N 1
ATOM 4906 C CA . GLU B 1 224 ? -17.781 -10.367 3.207 1 96.06 224 GLU B CA 1
ATOM 4907 C C . GLU B 1 224 ? -16.312 -10.055 3.504 1 96.06 224 GLU B C 1
ATOM 4909 O O . GLU B 1 224 ? -15.953 -9.758 4.645 1 96.06 224 GLU B O 1
ATOM 4914 N N . ILE B 1 225 ? -15.445 -10.141 2.564 1 96.81 225 ILE B N 1
ATOM 4915 C CA . ILE B 1 225 ? -14.086 -9.602 2.537 1 96.81 225 ILE B CA 1
ATOM 4916 C C . ILE B 1 225 ? -13.922 -8.68 1.332 1 96.81 225 ILE B C 1
ATOM 4918 O O . ILE B 1 225 ? -14.125 -9.102 0.19 1 96.81 225 ILE B O 1
ATOM 4922 N N . PRO B 1 226 ? -13.578 -7.453 1.539 1 96.62 226 PRO B N 1
ATOM 4923 C CA . PRO B 1 226 ? -13.508 -6.488 0.441 1 96.62 226 PRO B CA 1
ATOM 4924 C C . PRO B 1 226 ? -12.289 -6.699 -0.457 1 96.62 226 PRO B C 1
ATOM 4926 O O . PRO B 1 226 ? -11.273 -7.219 -0.004 1 96.62 226 PRO B O 1
ATOM 4929 N N . PRO B 1 227 ? -12.383 -6.234 -1.738 1 97.5 227 PRO B N 1
ATOM 4930 C CA . PRO B 1 227 ? -11.227 -6.305 -2.637 1 97.5 227 PRO B CA 1
ATOM 4931 C C . PRO B 1 227 ? -9.992 -5.609 -2.064 1 97.5 227 PRO B C 1
ATOM 4933 O O . PRO B 1 227 ? -8.859 -5.988 -2.387 1 97.5 227 PRO B O 1
ATOM 4936 N N . ALA B 1 228 ? -10.219 -4.684 -1.148 1 97.69 228 ALA B N 1
ATOM 4937 C CA . ALA B 1 228 ? -9.133 -3.904 -0.565 1 97.69 228 ALA B CA 1
ATOM 4938 C C . ALA B 1 228 ? -8.164 -4.801 0.201 1 97.69 228 ALA B C 1
ATOM 4940 O O . ALA B 1 228 ? -6.977 -4.484 0.321 1 97.69 228 ALA B O 1
ATOM 4941 N N . ALA B 1 229 ? -8.688 -5.902 0.705 1 97.81 229 ALA B N 1
ATOM 4942 C CA . ALA B 1 229 ? -7.812 -6.848 1.395 1 97.81 229 ALA B CA 1
ATOM 4943 C C . ALA B 1 229 ? -6.672 -7.305 0.486 1 97.81 229 ALA B C 1
ATOM 4945 O O . ALA B 1 229 ? -5.543 -7.492 0.943 1 97.81 229 ALA B O 1
ATOM 4946 N N . GLU B 1 230 ? -6.941 -7.477 -0.78 1 98.44 230 GLU B N 1
ATOM 4947 C CA . GLU B 1 230 ? -5.945 -7.879 -1.767 1 98.44 230 GLU B CA 1
ATOM 4948 C C . GLU B 1 230 ? -5.16 -6.676 -2.281 1 98.44 230 GLU B C 1
ATOM 4950 O O . GLU B 1 230 ? -3.93 -6.711 -2.334 1 98.44 230 GLU B O 1
ATOM 4955 N N . THR B 1 231 ? -5.848 -5.59 -2.592 1 98.56 231 THR B N 1
ATOM 4956 C CA . THR B 1 231 ? -5.23 -4.508 -3.348 1 98.56 231 THR B CA 1
ATOM 4957 C C . THR B 1 231 ? -4.285 -3.699 -2.463 1 98.56 231 THR B C 1
ATOM 4959 O O . THR B 1 231 ? -3.25 -3.217 -2.928 1 98.56 231 THR B O 1
ATOM 4962 N N . THR B 1 232 ? -4.629 -3.518 -1.184 1 98.25 232 THR B N 1
ATOM 4963 C CA . THR B 1 232 ? -3.729 -2.791 -0.294 1 98.25 232 THR B CA 1
ATOM 4964 C C . THR B 1 232 ? -2.445 -3.582 -0.059 1 98.25 232 THR B C 1
ATOM 4966 O O . THR B 1 232 ? -1.35 -3.018 -0.07 1 98.25 232 THR B O 1
ATOM 4969 N N . ALA B 1 233 ? -2.605 -4.883 0.104 1 98.31 233 ALA B N 1
ATOM 4970 C CA . ALA B 1 233 ? -1.426 -5.73 0.251 1 98.31 233 ALA B CA 1
ATOM 4971 C C . ALA B 1 233 ? -0.585 -5.727 -1.022 1 98.31 233 ALA B C 1
ATOM 4973 O O . ALA B 1 233 ? 0.644 -5.637 -0.962 1 98.31 233 ALA B O 1
ATOM 4974 N N . LEU B 1 234 ? -1.256 -5.816 -2.141 1 98.75 234 LEU B N 1
ATOM 4975 C CA . LEU B 1 234 ? -0.579 -5.828 -3.434 1 98.75 234 LEU B CA 1
ATOM 4976 C C . LEU B 1 234 ? 0.255 -4.566 -3.621 1 98.75 234 LEU B C 1
ATOM 4978 O O . LEU B 1 234 ? 1.43 -4.641 -3.988 1 98.75 234 LEU B O 1
ATOM 4982 N N . THR B 1 235 ? -0.282 -3.432 -3.328 1 98.38 235 THR B N 1
ATOM 4983 C CA . THR B 1 235 ? 0.436 -2.18 -3.539 1 98.38 235 THR B CA 1
ATOM 4984 C C . THR B 1 235 ? 1.627 -2.072 -2.592 1 98.38 235 THR B C 1
ATOM 4986 O O . THR B 1 235 ? 2.676 -1.539 -2.961 1 98.38 235 THR B O 1
ATOM 4989 N N . GLY B 1 236 ? 1.439 -2.506 -1.344 1 97.94 236 GLY B N 1
ATOM 4990 C CA . GLY B 1 236 ? 2.574 -2.561 -0.437 1 97.94 236 GLY B CA 1
ATOM 4991 C C . GLY B 1 236 ? 3.717 -3.408 -0.961 1 97.94 236 GLY B C 1
ATOM 4992 O O . GLY B 1 236 ? 4.879 -2.998 -0.906 1 97.94 236 GLY B O 1
ATOM 4993 N N . ILE B 1 237 ? 3.391 -4.559 -1.518 1 98.75 237 ILE B N 1
ATOM 4994 C CA . ILE B 1 237 ? 4.387 -5.465 -2.074 1 98.75 237 ILE B CA 1
ATOM 4995 C C . ILE B 1 237 ? 5.062 -4.816 -3.279 1 98.75 237 ILE B C 1
ATOM 4997 O O . ILE B 1 237 ? 6.289 -4.852 -3.404 1 98.75 237 ILE B O 1
ATOM 5001 N N . LEU B 1 238 ? 4.277 -4.242 -4.129 1 98.62 238 LEU B N 1
ATOM 5002 C CA . LEU B 1 238 ? 4.812 -3.607 -5.328 1 98.62 238 LEU B CA 1
ATOM 5003 C C . LEU B 1 238 ? 5.789 -2.494 -4.965 1 98.62 238 LEU B C 1
ATOM 5005 O O . LEU B 1 238 ? 6.809 -2.318 -5.633 1 98.62 238 LEU B O 1
ATOM 5009 N N . GLU B 1 239 ? 5.465 -1.735 -3.893 1 98 239 GLU B N 1
ATOM 5010 C CA . GLU B 1 239 ? 6.363 -0.669 -3.459 1 98 239 GLU B CA 1
ATOM 5011 C C . GLU B 1 239 ? 7.703 -1.232 -2.992 1 98 239 GLU B C 1
ATOM 5013 O O . GLU B 1 239 ? 8.758 -0.649 -3.262 1 98 239 GLU B O 1
ATOM 5018 N N . LEU B 1 240 ? 7.664 -2.305 -2.311 1 98.38 240 LEU B N 1
ATOM 5019 C CA . LEU B 1 240 ? 8.898 -2.939 -1.856 1 98.38 240 LEU B CA 1
ATOM 5020 C C . LEU B 1 240 ? 9.711 -3.463 -3.037 1 98.38 240 LEU B C 1
ATOM 5022 O O . LEU B 1 240 ? 10.93 -3.316 -3.07 1 98.38 240 LEU B O 1
ATOM 5026 N N . VAL B 1 241 ? 8.984 -4.094 -3.986 1 98.5 241 VAL B N 1
ATOM 5027 C CA . VAL B 1 241 ? 9.656 -4.594 -5.184 1 98.5 241 VAL B CA 1
ATOM 5028 C C . VAL B 1 241 ? 10.305 -3.436 -5.934 1 98.5 241 VAL B C 1
ATOM 5030 O O . VAL B 1 241 ? 11.43 -3.562 -6.426 1 98.5 241 VAL B O 1
ATOM 5033 N N . ASN B 1 242 ? 9.57 -2.363 -6.004 1 97.5 242 ASN B N 1
ATOM 5034 C CA . ASN B 1 242 ? 10.102 -1.168 -6.648 1 97.5 242 ASN B CA 1
ATOM 5035 C C . ASN B 1 242 ? 11.375 -0.682 -5.965 1 97.5 242 ASN B C 1
ATOM 5037 O O . ASN B 1 242 ? 12.336 -0.294 -6.633 1 97.5 242 ASN B O 1
ATOM 5041 N N . ALA B 1 243 ? 11.461 -0.705 -4.676 1 96.44 243 ALA B N 1
ATOM 5042 C CA . ALA B 1 243 ? 12.57 -0.178 -3.887 1 96.44 243 ALA B CA 1
ATOM 5043 C C . ALA B 1 243 ? 13.758 -1.128 -3.914 1 96.44 243 ALA B C 1
ATOM 5045 O O . ALA B 1 243 ? 14.914 -0.688 -3.98 1 96.44 243 ALA B O 1
ATOM 5046 N N . ILE B 1 244 ? 13.508 -2.469 -3.885 1 96.94 244 ILE B N 1
ATOM 5047 C CA . ILE B 1 244 ? 14.57 -3.447 -3.656 1 96.94 244 ILE B CA 1
ATOM 5048 C C . ILE B 1 244 ? 14.992 -4.062 -4.984 1 96.94 244 ILE B C 1
ATOM 5050 O O . ILE B 1 244 ? 16.156 -4.418 -5.164 1 96.94 244 ILE B O 1
ATOM 5054 N N . GLY B 1 245 ? 14.016 -4.324 -5.84 1 96.75 245 GLY B N 1
ATOM 5055 C CA . GLY B 1 245 ? 14.328 -4.848 -7.164 1 96.75 245 GLY B CA 1
ATOM 5056 C C . GLY B 1 245 ? 14.273 -6.363 -7.23 1 96.75 245 GLY B C 1
ATOM 5057 O O . GLY B 1 245 ? 14.492 -6.949 -8.289 1 96.75 245 GLY B O 1
ATOM 5058 N N . THR B 1 246 ? 13.977 -7.043 -6.121 1 97.56 246 THR B N 1
ATOM 5059 C CA . THR B 1 246 ? 13.859 -8.492 -6.121 1 97.56 246 THR B CA 1
ATOM 5060 C C . THR B 1 246 ? 12.656 -8.945 -6.938 1 97.56 246 THR B C 1
ATOM 5062 O O . THR B 1 246 ? 11.547 -8.453 -6.742 1 97.56 246 THR B O 1
ATOM 5065 N N . PRO B 1 247 ? 12.852 -9.859 -7.879 1 97.5 247 PRO B N 1
ATOM 5066 C CA . PRO B 1 247 ? 11.711 -10.383 -8.633 1 97.5 247 PRO B CA 1
ATOM 5067 C C . PRO B 1 247 ? 10.719 -11.133 -7.754 1 97.5 247 PRO B C 1
ATOM 5069 O O . PRO B 1 247 ? 11.125 -11.906 -6.883 1 97.5 247 PRO B O 1
ATOM 5072 N N . VAL B 1 248 ? 9.445 -10.875 -7.969 1 98.69 248 VAL B N 1
ATOM 5073 C CA . VAL B 1 248 ? 8.414 -11.461 -7.125 1 98.69 248 VAL B CA 1
ATOM 5074 C C . VAL B 1 248 ? 7.266 -11.984 -7.992 1 98.69 248 VAL B C 1
ATOM 5076 O O . VAL B 1 248 ? 6.875 -11.336 -8.969 1 98.69 248 VAL B O 1
ATOM 5079 N N . HIS B 1 249 ? 6.828 -13.164 -7.684 1 98.88 249 HIS B N 1
ATOM 5080 C CA . HIS B 1 249 ? 5.602 -13.703 -8.258 1 98.88 249 HIS B CA 1
ATOM 5081 C C . HIS B 1 249 ? 4.41 -13.469 -7.336 1 98.88 249 HIS B C 1
ATOM 5083 O O . HIS B 1 249 ? 4.457 -13.82 -6.156 1 98.88 249 HIS B O 1
ATOM 5089 N N . LEU B 1 250 ? 3.377 -12.852 -7.859 1 98.94 250 LEU B N 1
ATOM 5090 C CA . LEU B 1 250 ? 2.168 -12.578 -7.09 1 98.94 250 LEU B CA 1
ATOM 5091 C C . LEU B 1 250 ? 1.124 -13.664 -7.305 1 98.94 250 LEU B C 1
ATOM 5093 O O . LEU B 1 250 ? 0.659 -13.867 -8.43 1 98.94 250 LEU B O 1
ATOM 5097 N N . MET B 1 251 ? 0.777 -14.289 -6.203 1 98.81 251 MET B N 1
ATOM 5098 C CA . MET B 1 251 ? -0.071 -15.477 -6.246 1 98.81 251 MET B CA 1
ATOM 5099 C C . MET B 1 251 ? -1.543 -15.102 -6.109 1 98.81 251 MET B C 1
ATOM 5101 O O . MET B 1 251 ? -1.875 -14.102 -5.469 1 98.81 251 MET B O 1
ATOM 5105 N N . ARG B 1 252 ? -2.391 -15.828 -6.691 1 98.69 252 ARG B N 1
ATOM 5106 C CA . ARG B 1 252 ? -3.824 -15.906 -6.43 1 98.69 252 ARG B CA 1
ATOM 5107 C C . ARG B 1 252 ? -4.496 -14.555 -6.637 1 98.69 252 ARG B C 1
ATOM 5109 O O . ARG B 1 252 ? -5.328 -14.133 -5.832 1 98.69 252 ARG B O 1
ATOM 5116 N N . ILE B 1 253 ? -4.125 -13.891 -7.664 1 98.88 253 ILE B N 1
ATOM 5117 C CA . ILE B 1 253 ? -4.809 -12.641 -8.008 1 98.88 253 ILE B CA 1
ATOM 5118 C C . ILE B 1 253 ? -6.285 -12.922 -8.273 1 98.88 253 ILE B C 1
ATOM 5120 O O . ILE B 1 253 ? -6.625 -13.859 -8.992 1 98.88 253 ILE B O 1
ATOM 5124 N N . SER B 1 254 ? -7.207 -12.055 -7.711 1 98.75 254 SER B N 1
ATOM 5125 C CA . SER B 1 254 ? -8.609 -12.445 -7.773 1 98.75 254 SER B CA 1
ATOM 5126 C C . SER B 1 254 ? -9.5 -11.242 -8.062 1 98.75 254 SER B C 1
ATOM 5128 O O . SER B 1 254 ? -10.727 -11.375 -8.125 1 98.75 254 SER B O 1
ATOM 5130 N N . THR B 1 255 ? -8.938 -9.992 -8.242 1 98.62 255 THR B N 1
ATOM 5131 C CA . THR B 1 255 ? -9.773 -8.812 -8.375 1 98.62 255 THR B CA 1
ATOM 5132 C C . THR B 1 255 ? -9.453 -8.055 -9.664 1 98.62 255 THR B C 1
ATOM 5134 O O . THR B 1 255 ? -8.312 -8.07 -10.125 1 98.62 255 THR B O 1
ATOM 5137 N N . ARG B 1 256 ? -10.516 -7.414 -10.203 1 98.69 256 ARG B N 1
ATOM 5138 C CA . ARG B 1 256 ? -10.328 -6.539 -11.359 1 98.69 256 ARG B CA 1
ATOM 5139 C C . ARG B 1 256 ? -9.328 -5.43 -11.047 1 98.69 256 ARG B C 1
ATOM 5141 O O . ARG B 1 256 ? -8.477 -5.113 -11.883 1 98.69 256 ARG B O 1
ATOM 5148 N N . ARG B 1 257 ? -9.375 -4.887 -9.891 1 98.5 257 ARG B N 1
ATOM 5149 C CA . ARG B 1 257 ? -8.484 -3.805 -9.477 1 98.5 257 ARG B CA 1
ATOM 5150 C C . ARG B 1 257 ? -7.031 -4.27 -9.438 1 98.5 257 ARG B C 1
ATOM 5152 O O . ARG B 1 257 ? -6.129 -3.537 -9.844 1 98.5 257 ARG B O 1
ATOM 5159 N N . SER B 1 258 ? -6.84 -5.402 -8.945 1 98.81 258 SER B N 1
ATOM 5160 C CA . SER B 1 258 ? -5.48 -5.934 -8.93 1 98.81 258 SER B CA 1
ATOM 5161 C C . SER B 1 258 ? -4.926 -6.086 -10.336 1 98.81 258 SER B C 1
ATOM 5163 O O . SER B 1 258 ? -3.738 -5.852 -10.57 1 98.81 258 SER B O 1
ATOM 5165 N N . VAL B 1 259 ? -5.77 -6.52 -11.273 1 98.88 259 VAL B N 1
ATOM 5166 C CA . VAL B 1 259 ? -5.324 -6.629 -12.664 1 98.88 259 VAL B CA 1
ATOM 5167 C C . VAL B 1 259 ? -4.879 -5.258 -13.172 1 98.88 259 VAL B C 1
ATOM 5169 O O . VAL B 1 259 ? -3.85 -5.145 -13.836 1 98.88 259 VAL B O 1
ATOM 5172 N N . MET B 1 260 ? -5.609 -4.254 -12.797 1 98.44 260 MET B N 1
ATOM 5173 C CA . MET B 1 260 ? -5.258 -2.891 -13.195 1 98.44 260 MET B CA 1
ATOM 5174 C C . MET B 1 260 ? -3.928 -2.471 -12.578 1 98.44 260 MET B C 1
ATOM 5176 O O . MET B 1 260 ? -3.078 -1.896 -13.258 1 98.44 260 MET B O 1
ATOM 5180 N N . LEU B 1 261 ? -3.783 -2.715 -11.344 1 98.56 261 LEU B N 1
ATOM 5181 C CA . LEU B 1 261 ? -2.553 -2.363 -10.641 1 98.56 261 LEU B CA 1
ATOM 5182 C C . LEU B 1 261 ? -1.355 -3.086 -11.25 1 98.56 261 LEU B C 1
ATOM 5184 O O . LEU B 1 261 ? -0.28 -2.5 -11.398 1 98.56 261 LEU B O 1
ATOM 5188 N N . LEU B 1 262 ? -1.57 -4.336 -11.602 1 98.81 262 LEU B N 1
ATOM 5189 C CA . LEU B 1 262 ? -0.502 -5.121 -12.211 1 98.81 262 LEU B CA 1
ATOM 5190 C C . LEU B 1 262 ? -0.137 -4.566 -13.578 1 98.81 262 LEU B C 1
ATOM 5192 O O . LEU B 1 262 ? 1.036 -4.559 -13.961 1 98.81 262 LEU B O 1
ATOM 5196 N N . THR B 1 263 ? -1.149 -4.211 -14.305 1 98.62 263 THR B N 1
ATOM 5197 C CA . THR B 1 263 ? -0.905 -3.596 -15.609 1 98.62 263 THR B CA 1
ATOM 5198 C C . THR B 1 263 ? 0.012 -2.383 -15.469 1 98.62 263 THR B C 1
ATOM 5200 O O . THR B 1 263 ? 0.989 -2.248 -16.203 1 98.62 263 THR B O 1
ATOM 5203 N N . GLN B 1 264 ? -0.271 -1.55 -14.523 1 97.44 264 GLN B N 1
ATOM 5204 C CA . GLN B 1 264 ? 0.515 -0.347 -14.273 1 97.44 264 GLN B CA 1
ATOM 5205 C C . GLN B 1 264 ? 1.927 -0.699 -13.812 1 97.44 264 GLN B C 1
ATOM 5207 O O . GLN B 1 264 ? 2.9 -0.084 -14.25 1 97.44 264 GLN B O 1
ATOM 5212 N N . ALA B 1 265 ? 2.035 -1.625 -12.945 1 98.38 265 ALA B N 1
ATOM 5213 C CA . ALA B 1 265 ? 3.328 -2.025 -12.398 1 98.38 265 ALA B CA 1
ATOM 5214 C C . ALA B 1 265 ? 4.234 -2.59 -13.484 1 98.38 265 ALA B C 1
ATOM 5216 O O . ALA B 1 265 ? 5.426 -2.27 -13.539 1 98.38 265 ALA B O 1
ATOM 5217 N N . LYS B 1 266 ? 3.67 -3.438 -14.328 1 98.5 266 LYS B N 1
ATOM 5218 C CA . LYS B 1 266 ? 4.445 -4.016 -15.422 1 98.5 266 LYS B CA 1
ATOM 5219 C C . LYS B 1 266 ? 4.848 -2.949 -16.438 1 98.5 266 LYS B C 1
ATOM 5221 O O . LYS B 1 266 ? 5.965 -2.975 -16.953 1 98.5 266 LYS B O 1
ATOM 5226 N N . ALA B 1 267 ? 3.982 -2.043 -16.703 1 97.56 267 ALA B N 1
ATOM 5227 C CA . ALA B 1 267 ? 4.305 -0.927 -17.578 1 97.56 267 ALA B CA 1
ATOM 5228 C C . ALA B 1 267 ? 5.457 -0.098 -17.016 1 97.56 267 ALA B C 1
ATOM 5230 O O . ALA B 1 267 ? 6.262 0.453 -17.781 1 97.56 267 ALA B O 1
ATOM 5231 N N . ALA B 1 268 ? 5.562 -0.035 -15.742 1 96.62 268 ALA B N 1
ATOM 5232 C CA . ALA B 1 268 ? 6.621 0.716 -15.078 1 96.62 268 ALA B CA 1
ATOM 5233 C C . ALA B 1 268 ? 7.914 -0.091 -15.023 1 96.62 268 ALA B C 1
ATOM 5235 O O . ALA B 1 268 ? 8.93 0.383 -14.5 1 96.62 268 ALA B O 1
ATOM 5236 N N . GLY B 1 269 ? 7.902 -1.325 -15.406 1 97.75 269 GLY B N 1
ATOM 5237 C CA . GLY B 1 269 ? 9.102 -2.139 -15.523 1 97.75 269 GLY B CA 1
ATOM 5238 C C . GLY B 1 269 ? 9.414 -2.928 -14.266 1 97.75 269 GLY B C 1
ATOM 5239 O O . GLY B 1 269 ? 10.539 -3.402 -14.086 1 97.75 269 GLY B O 1
ATOM 5240 N N . LEU B 1 270 ? 8.477 -3.025 -13.367 1 98.12 270 LEU B N 1
ATOM 5241 C CA . LEU B 1 270 ? 8.727 -3.797 -12.156 1 98.12 270 LEU B CA 1
ATOM 5242 C C . LEU B 1 270 ? 8.922 -5.273 -12.484 1 98.12 270 LEU B C 1
ATOM 5244 O O . LEU B 1 270 ? 8.211 -5.828 -13.328 1 98.12 270 LEU B O 1
ATOM 5248 N N . PRO B 1 271 ? 9.891 -5.918 -11.844 1 98 271 PRO B N 1
ATOM 5249 C CA . PRO B 1 271 ? 10.148 -7.336 -12.086 1 98 271 PRO B CA 1
ATOM 5250 C C . PRO B 1 271 ? 9.164 -8.25 -11.367 1 98 271 PRO B C 1
ATOM 5252 O O . PRO B 1 271 ? 9.547 -8.977 -10.445 1 98 271 PRO B O 1
ATOM 5255 N N . ILE B 1 272 ? 7.918 -8.281 -11.898 1 98.56 272 ILE B N 1
ATOM 5256 C CA . ILE B 1 272 ? 6.887 -9.078 -11.25 1 98.56 272 ILE B CA 1
ATOM 5257 C C . ILE B 1 272 ? 6.227 -10.008 -12.273 1 98.56 272 ILE B C 1
ATOM 5259 O O . ILE B 1 272 ? 6.23 -9.719 -13.469 1 98.56 272 ILE B O 1
ATOM 5263 N N . THR B 1 273 ? 5.793 -11.094 -11.805 1 98.75 273 THR B N 1
ATOM 5264 C CA . THR B 1 273 ? 4.855 -11.977 -12.492 1 98.75 273 THR B CA 1
ATOM 5265 C C . THR B 1 273 ? 3.637 -12.258 -11.625 1 98.75 273 THR B C 1
ATOM 5267 O O . THR B 1 273 ? 3.643 -11.961 -10.43 1 98.75 273 THR B O 1
ATOM 5270 N N . ALA B 1 274 ? 2.578 -12.68 -12.25 1 98.88 274 ALA B N 1
ATOM 5271 C CA . ALA B 1 274 ? 1.356 -12.914 -11.484 1 98.88 274 ALA B CA 1
ATOM 5272 C C . ALA B 1 274 ? 0.591 -14.117 -12.031 1 98.88 274 ALA B C 1
ATOM 5274 O O . ALA B 1 274 ? 0.7 -14.445 -13.211 1 98.88 274 ALA B O 1
ATOM 5275 N N . SER B 1 275 ? -0.085 -14.711 -11.117 1 98.88 275 SER B N 1
ATOM 5276 C CA . SER B 1 275 ? -0.98 -15.805 -11.5 1 98.88 275 SER B CA 1
ATOM 5277 C C . SER B 1 275 ? -2.324 -15.688 -10.789 1 98.88 275 SER B C 1
ATOM 5279 O O . SER B 1 275 ? -2.43 -15.016 -9.758 1 98.88 275 SER B O 1
ATOM 5281 N N . THR B 1 276 ? -3.299 -16.188 -11.391 1 98.81 276 THR B N 1
ATOM 5282 C CA . THR B 1 276 ? -4.594 -16.453 -10.766 1 98.81 276 THR B CA 1
ATOM 5283 C C . THR B 1 276 ? -4.848 -17.953 -10.688 1 98.81 276 THR B C 1
ATOM 5285 O O . THR B 1 276 ? -4.031 -18.75 -11.141 1 98.81 276 THR B O 1
ATOM 5288 N N . THR B 1 277 ? -5.934 -18.328 -10.039 1 98.69 277 THR B N 1
ATOM 5289 C CA . THR B 1 277 ? -6.242 -19.75 -9.953 1 98.69 277 THR B CA 1
ATOM 5290 C C . THR B 1 277 ? -7.277 -20.156 -11.008 1 98.69 277 THR B C 1
ATOM 5292 O O . THR B 1 277 ? -8.062 -19.312 -11.461 1 98.69 277 THR B O 1
ATOM 5295 N N . TRP B 1 278 ? -7.289 -21.391 -11.352 1 98.44 278 TRP B N 1
ATOM 5296 C CA . TRP B 1 278 ? -8.227 -21.906 -12.344 1 98.44 278 TRP B CA 1
ATOM 5297 C C . TRP B 1 278 ? -9.664 -21.625 -11.93 1 98.44 278 TRP B C 1
ATOM 5299 O O . TRP B 1 278 ? -10.5 -21.281 -12.773 1 98.44 278 TRP B O 1
ATOM 5309 N N . ALA B 1 279 ? -9.93 -21.719 -10.672 1 98.19 279 ALA B N 1
ATOM 5310 C CA . ALA B 1 279 ? -11.289 -21.547 -10.18 1 98.19 279 ALA B CA 1
ATOM 5311 C C . ALA B 1 279 ? -11.773 -20.109 -10.391 1 98.19 279 ALA B C 1
ATOM 5313 O O . ALA B 1 279 ? -12.922 -19.891 -10.789 1 98.19 279 ALA B O 1
ATOM 5314 N N . HIS B 1 280 ? -10.914 -19.172 -10.203 1 98.75 280 HIS B N 1
ATOM 5315 C CA . HIS B 1 280 ? -11.273 -17.75 -10.312 1 98.75 280 HIS B CA 1
ATOM 5316 C C . HIS B 1 280 ? -11.539 -17.359 -11.758 1 98.75 280 HIS B C 1
ATOM 5318 O O . HIS B 1 280 ? -12.094 -16.297 -12.023 1 98.75 280 HIS B O 1
ATOM 5324 N N . LEU B 1 281 ? -11.133 -18.219 -12.664 1 98.81 281 LEU B N 1
ATOM 5325 C CA . LEU B 1 281 ? -11.398 -17.969 -14.086 1 98.81 281 LEU B CA 1
ATOM 5326 C C . LEU B 1 281 ? -12.727 -18.594 -14.5 1 98.81 281 LEU B C 1
ATOM 5328 O O . LEU B 1 281 ? -13.281 -18.234 -15.539 1 98.81 281 LEU B O 1
ATOM 5332 N N . LEU B 1 282 ? -13.219 -19.531 -13.719 1 98.31 282 LEU B N 1
ATOM 5333 C CA . LEU B 1 282 ? -14.383 -20.328 -14.141 1 98.31 282 LEU B CA 1
ATOM 5334 C C . LEU B 1 282 ? -15.641 -19.859 -13.406 1 98.31 282 LEU B C 1
ATOM 5336 O O . LEU B 1 282 ? -16.719 -19.859 -13.984 1 98.31 282 LEU B O 1
ATOM 5340 N N . TRP B 1 283 ? -15.461 -19.516 -12.148 1 98.12 283 TRP B N 1
ATOM 5341 C CA . TRP B 1 283 ? -16.625 -19.203 -11.32 1 98.12 283 TRP B CA 1
ATOM 5342 C C . TRP B 1 283 ? -16.484 -17.844 -10.664 1 98.12 283 TRP B C 1
ATOM 5344 O O . TRP B 1 283 ? -15.375 -17.297 -10.57 1 98.12 283 TRP B O 1
ATOM 5354 N N . ASP B 1 284 ? -17.594 -17.266 -10.367 1 97.94 284 ASP B N 1
ATOM 5355 C CA . ASP B 1 284 ? -17.672 -16 -9.648 1 97.94 284 ASP B CA 1
ATOM 5356 C C . ASP B 1 284 ? -18.734 -16.047 -8.555 1 97.94 284 ASP B C 1
ATOM 5358 O O . ASP B 1 284 ? -19.266 -17.125 -8.242 1 97.94 284 ASP B O 1
ATOM 5362 N N . SER B 1 285 ? -19.016 -14.984 -7.93 1 97.38 285 SER B N 1
ATOM 5363 C CA . SER B 1 285 ? -19.875 -14.93 -6.754 1 97.38 285 SER B CA 1
ATOM 5364 C C . SER B 1 285 ? -21.297 -15.391 -7.078 1 97.38 285 SER B C 1
ATOM 5366 O O . SER B 1 285 ? -22.031 -15.828 -6.191 1 97.38 285 SER B O 1
ATOM 5368 N N . THR B 1 286 ? -21.734 -15.312 -8.281 1 96.69 286 THR B N 1
ATOM 5369 C CA . THR B 1 286 ? -23.094 -15.703 -8.664 1 96.69 286 THR B CA 1
ATOM 5370 C C . THR B 1 286 ? -23.266 -17.219 -8.578 1 96.69 286 THR B C 1
ATOM 5372 O O . THR B 1 286 ? -24.375 -17.719 -8.594 1 96.69 286 THR B O 1
ATOM 5375 N N . HIS B 1 287 ? -22.188 -17.969 -8.438 1 97 287 HIS B N 1
ATOM 5376 C CA . HIS B 1 287 ? -22.234 -19.422 -8.391 1 97 287 HIS B CA 1
ATOM 5377 C C . HIS B 1 287 ? -22.375 -19.938 -6.961 1 97 287 HIS B C 1
ATOM 5379 O O . HIS B 1 287 ? -22.484 -21.141 -6.73 1 97 287 HIS B O 1
ATOM 5385 N N . LEU B 1 288 ? -22.453 -19.031 -6.016 1 95.69 288 LEU B N 1
ATOM 5386 C CA . LEU B 1 288 ? -22.438 -19.422 -4.609 1 95.69 288 LEU B CA 1
ATOM 5387 C C . LEU B 1 288 ? -23.844 -19.75 -4.121 1 95.69 288 LEU B C 1
ATOM 5389 O O . LEU B 1 288 ? -24.031 -20.109 -2.957 1 95.69 288 LEU B O 1
ATOM 5393 N N . GLY B 1 289 ? -24.844 -19.719 -4.879 1 89.81 289 GLY B N 1
ATOM 5394 C CA . GLY B 1 289 ? -26.25 -19.781 -4.508 1 89.81 289 GLY B CA 1
ATOM 5395 C C . GLY B 1 289 ? -26.625 -21.047 -3.77 1 89.81 289 GLY B C 1
ATOM 5396 O O . GLY B 1 289 ? -27.5 -21.031 -2.904 1 89.81 289 GLY B O 1
ATOM 5397 N N . ASP B 1 290 ? -26.016 -22.125 -3.963 1 90.75 290 ASP B N 1
ATOM 5398 C CA . ASP B 1 290 ? -26.375 -23.391 -3.33 1 90.75 290 ASP B CA 1
ATOM 5399 C C . ASP B 1 290 ? -25.469 -23.688 -2.143 1 90.75 290 ASP B C 1
ATOM 5401 O O . ASP B 1 290 ? -25.531 -24.766 -1.558 1 90.75 290 ASP B O 1
ATOM 5405 N N . TYR B 1 291 ? -24.656 -22.797 -1.819 1 94 291 TYR B N 1
ATOM 5406 C CA . TYR B 1 291 ? -23.734 -22.953 -0.696 1 94 291 TYR B CA 1
ATOM 5407 C C . TYR B 1 291 ? -22.844 -24.172 -0.866 1 94 291 TYR B C 1
ATOM 5409 O O . TYR B 1 291 ? -22.609 -24.922 0.091 1 94 291 TYR B O 1
ATOM 5417 N N . ASN B 1 292 ? -22.484 -24.438 -2.156 1 94.38 292 ASN B N 1
ATOM 5418 C CA . ASN B 1 292 ? -21.562 -25.531 -2.426 1 94.38 292 ASN B CA 1
ATOM 5419 C C . ASN B 1 292 ? -20.203 -25.297 -1.759 1 94.38 292 ASN B C 1
ATOM 5421 O O . ASN B 1 292 ? -19.469 -24.406 -2.152 1 94.38 292 ASN B O 1
ATOM 5425 N N . PRO B 1 293 ? -19.859 -26.125 -0.796 1 95.25 293 PRO B N 1
ATOM 5426 C CA . PRO B 1 293 ? -18.625 -25.891 -0.048 1 95.25 293 PRO B CA 1
ATOM 5427 C C . PRO B 1 293 ? -17.375 -26.031 -0.918 1 95.25 293 PRO B C 1
ATOM 5429 O O . PRO B 1 293 ? -16.297 -25.547 -0.545 1 95.25 293 PRO B O 1
ATOM 5432 N N . TYR B 1 294 ? -17.484 -26.641 -2.043 1 94.75 294 TYR B N 1
ATOM 5433 C CA . TYR B 1 294 ? -16.344 -26.828 -2.941 1 94.75 294 TYR B CA 1
ATOM 5434 C C . TYR B 1 294 ? -16.031 -25.531 -3.693 1 94.75 294 TYR B C 1
ATOM 5436 O O . TYR B 1 294 ? -14.984 -25.422 -4.332 1 94.75 294 TYR B O 1
ATOM 5444 N N . LEU B 1 295 ? -16.906 -24.531 -3.527 1 96.56 295 LEU B N 1
ATOM 5445 C CA . LEU B 1 295 ? -16.656 -23.234 -4.152 1 96.56 295 LEU B CA 1
ATOM 5446 C C . LEU B 1 295 ? -16.109 -22.234 -3.131 1 96.56 295 LEU B C 1
ATOM 5448 O O . LEU B 1 295 ? -16.016 -21.047 -3.42 1 96.56 295 LEU B O 1
ATOM 5452 N N . ARG B 1 296 ? -15.781 -22.828 -1.927 1 96.88 296 ARG B N 1
ATOM 5453 C CA . ARG B 1 296 ? -15.133 -22 -0.906 1 96.88 296 ARG B CA 1
ATOM 5454 C C . ARG B 1 296 ? -13.641 -21.844 -1.2 1 96.88 296 ARG B C 1
ATOM 5456 O O . ARG B 1 296 ? -12.867 -22.797 -1.063 1 96.88 296 ARG B O 1
ATOM 5463 N N . PHE B 1 297 ? -13.305 -20.609 -1.604 1 97.12 297 PHE B N 1
ATOM 5464 C CA . PHE B 1 297 ? -11.906 -20.312 -1.921 1 97.12 297 PHE B CA 1
ATOM 5465 C C . PHE B 1 297 ? -11.391 -19.156 -1.092 1 97.12 297 PHE B C 1
ATOM 5467 O O . PHE B 1 297 ? -12.18 -18.406 -0.493 1 97.12 297 PHE B O 1
ATOM 5474 N N . ASP B 1 298 ? -10.125 -19.078 -1.022 1 96 298 ASP B N 1
ATOM 5475 C CA . ASP B 1 298 ? -9.398 -17.969 -0.412 1 96 298 ASP B CA 1
ATOM 5476 C C . ASP B 1 298 ? -8.203 -17.562 -1.271 1 96 298 ASP B C 1
ATOM 5478 O O . ASP B 1 298 ? -7.219 -18.297 -1.371 1 96 298 ASP B O 1
ATOM 5482 N N . PRO B 1 299 ? -8.281 -16.375 -1.876 1 97.31 299 PRO B N 1
ATOM 5483 C CA . PRO B 1 299 ? -9.359 -15.383 -1.809 1 97.31 299 PRO B CA 1
ATOM 5484 C C . PRO B 1 299 ? -10.672 -15.914 -2.377 1 97.31 299 PRO B C 1
ATOM 5486 O O . PRO B 1 299 ? -10.672 -16.844 -3.18 1 97.31 299 PRO B O 1
ATOM 5489 N N . PRO B 1 300 ? -11.773 -15.328 -1.869 1 97.81 300 PRO B N 1
ATOM 5490 C CA . PRO B 1 300 ? -13.062 -15.812 -2.373 1 97.81 300 PRO B CA 1
ATOM 5491 C C . PRO B 1 300 ? -13.266 -15.523 -3.859 1 97.81 300 PRO B C 1
ATOM 5493 O O . PRO B 1 300 ? -12.531 -14.711 -4.438 1 97.81 300 PRO B O 1
ATOM 5496 N N . LEU B 1 301 ? -14.18 -16.25 -4.41 1 98.25 301 LEU B N 1
ATOM 5497 C CA . LEU B 1 301 ? -14.547 -15.977 -5.793 1 98.25 301 LEU B CA 1
ATOM 5498 C C . LEU B 1 301 ? -15.016 -14.531 -5.945 1 98.25 301 LEU B C 1
ATOM 5500 O O . LEU B 1 301 ? -15.781 -14.023 -5.121 1 98.25 301 LEU B O 1
ATOM 5504 N N . GLY B 1 302 ? -14.508 -13.898 -6.965 1 98.19 302 GLY B N 1
ATOM 5505 C CA . GLY B 1 302 ? -14.867 -12.508 -7.211 1 98.19 302 GLY B CA 1
ATOM 5506 C C . GLY B 1 302 ? -16.234 -12.352 -7.84 1 98.19 302 GLY B C 1
ATOM 5507 O O . GLY B 1 302 ? -16.969 -13.328 -8.008 1 98.19 302 GLY B O 1
ATOM 5508 N N . ASN B 1 303 ? -16.609 -11.094 -8.117 1 98.19 303 ASN B N 1
ATOM 5509 C CA . ASN B 1 303 ? -17.797 -10.805 -8.891 1 98.19 303 ASN B CA 1
ATOM 5510 C C . ASN B 1 303 ? -17.562 -11.008 -10.383 1 98.19 303 ASN B C 1
ATOM 5512 O O . ASN B 1 303 ? -16.438 -11.219 -10.812 1 98.19 303 ASN B O 1
ATOM 5516 N N . PRO B 1 304 ? -18.625 -11.008 -11.18 1 98.31 304 PRO B N 1
ATOM 5517 C CA . PRO B 1 304 ? -18.469 -11.258 -12.617 1 98.31 304 PRO B CA 1
ATOM 5518 C C . PRO B 1 304 ? -17.438 -10.344 -13.266 1 98.31 304 PRO B C 1
ATOM 5520 O O . PRO B 1 304 ? -16.672 -10.773 -14.141 1 98.31 304 PRO B O 1
ATOM 5523 N N . GLU B 1 305 ? -17.344 -9.117 -12.812 1 98.31 305 GLU B N 1
ATOM 5524 C CA . GLU B 1 305 ? -16.375 -8.188 -13.375 1 98.31 305 GLU B CA 1
ATOM 5525 C C . GLU B 1 305 ? -14.945 -8.602 -13.039 1 98.31 305 GLU B C 1
ATOM 5527 O O . GLU B 1 305 ? -14.023 -8.359 -13.82 1 98.31 305 GLU B O 1
ATOM 5532 N N . ASP B 1 306 ? -14.789 -9.148 -11.883 1 98.69 306 ASP B N 1
ATOM 5533 C CA . ASP B 1 306 ? -13.477 -9.664 -11.508 1 98.69 306 ASP B CA 1
ATOM 5534 C C . ASP B 1 306 ? -13.062 -10.828 -12.398 1 98.69 306 ASP B C 1
ATOM 5536 O O . ASP B 1 306 ? -11.938 -10.867 -12.906 1 98.69 306 ASP B O 1
ATOM 5540 N N . ARG B 1 307 ? -13.961 -11.75 -12.547 1 98.69 307 ARG B N 1
ATOM 5541 C CA . ARG B 1 307 ? -13.695 -12.906 -13.391 1 98.69 307 ARG B CA 1
ATOM 5542 C C . ARG B 1 307 ? -13.359 -12.484 -14.82 1 98.69 307 ARG B C 1
ATOM 5544 O O . ARG B 1 307 ? -12.398 -12.984 -15.414 1 98.69 307 ARG B O 1
ATOM 5551 N N . PHE B 1 308 ? -14.109 -11.602 -15.32 1 98.69 308 PHE B N 1
ATOM 5552 C CA . PHE B 1 308 ? -13.875 -11.094 -16.672 1 98.69 308 PHE B CA 1
ATOM 5553 C C . PHE B 1 308 ? -12.492 -10.461 -16.781 1 98.69 308 PHE B C 1
ATOM 5555 O O . PHE B 1 308 ? -11.758 -10.719 -17.734 1 98.69 308 PHE B O 1
ATOM 5562 N N . ALA B 1 309 ? -12.141 -9.656 -15.805 1 98.88 309 ALA B N 1
ATOM 5563 C CA . ALA B 1 309 ? -10.844 -8.984 -15.805 1 98.88 309 ALA B CA 1
ATOM 5564 C C . ALA B 1 309 ? -9.703 -9.992 -15.742 1 98.88 309 ALA B C 1
ATOM 5566 O O . ALA B 1 309 ? -8.664 -9.797 -16.375 1 98.88 309 ALA B O 1
ATOM 5567 N N . LEU B 1 310 ? -9.906 -11 -15.016 1 98.88 310 LEU B N 1
ATOM 5568 C CA . LEU B 1 310 ? -8.875 -12.031 -14.906 1 98.88 310 LEU B CA 1
ATOM 5569 C C . LEU B 1 310 ? -8.68 -12.75 -16.234 1 98.88 310 LEU B C 1
ATOM 5571 O O . LEU B 1 310 ? -7.543 -13 -16.641 1 98.88 310 LEU B O 1
ATOM 5575 N N . ILE B 1 311 ? -9.773 -13.094 -16.906 1 98.88 311 ILE B N 1
ATOM 5576 C CA . ILE B 1 311 ? -9.695 -13.742 -18.203 1 98.88 311 ILE B CA 1
ATOM 5577 C C . ILE B 1 311 ? -8.953 -12.844 -19.188 1 98.88 311 ILE B C 1
ATOM 5579 O O . ILE B 1 311 ? -8.047 -13.297 -19.891 1 98.88 311 ILE B O 1
ATOM 5583 N N . GLN B 1 312 ? -9.305 -11.586 -19.141 1 98.75 312 GLN B N 1
ATOM 5584 C CA . GLN B 1 312 ? -8.609 -10.641 -20.016 1 98.75 312 GLN B CA 1
ATOM 5585 C C . GLN B 1 312 ? -7.137 -10.523 -19.625 1 98.75 312 GLN B C 1
ATOM 5587 O O . GLN B 1 312 ? -6.277 -10.367 -20.5 1 98.75 312 GLN B O 1
ATOM 5592 N N . GLY B 1 313 ? -6.906 -10.57 -18.344 1 98.75 313 GLY B N 1
ATOM 5593 C CA . GLY B 1 313 ? -5.527 -10.531 -17.875 1 98.75 313 GLY B CA 1
ATOM 5594 C C . GLY B 1 313 ? -4.684 -11.672 -18.406 1 98.75 313 GLY B C 1
ATOM 5595 O O . GLY B 1 313 ? -3.527 -11.477 -18.781 1 98.75 313 GLY B O 1
ATOM 5596 N N . VAL B 1 314 ? -5.246 -12.828 -18.469 1 98.69 314 VAL B N 1
ATOM 5597 C CA . VAL B 1 314 ? -4.543 -13.984 -19.016 1 98.69 314 VAL B CA 1
ATOM 5598 C C . VAL B 1 314 ? -4.324 -13.797 -20.516 1 98.69 314 VAL B C 1
ATOM 5600 O O . VAL B 1 314 ? -3.229 -14.047 -21.016 1 98.69 314 VAL B O 1
ATOM 5603 N N . LYS B 1 315 ? -5.297 -13.328 -21.125 1 97.5 315 LYS B N 1
ATOM 5604 C CA . LYS B 1 315 ? -5.258 -13.125 -22.562 1 97.5 315 LYS B CA 1
ATOM 5605 C C . LYS B 1 315 ? -4.176 -12.125 -22.953 1 97.5 315 LYS B C 1
ATOM 5607 O O . LYS B 1 315 ? -3.453 -12.328 -23.938 1 97.5 315 LYS B O 1
ATOM 5612 N N . THR B 1 316 ? -4.027 -11.07 -22.141 1 97 316 THR B N 1
ATOM 5613 C CA . THR B 1 316 ? -3.135 -9.969 -22.484 1 97 316 THR B CA 1
ATOM 5614 C C . THR B 1 316 ? -1.737 -10.211 -21.922 1 97 316 THR B C 1
ATOM 5616 O O . THR B 1 316 ? -0.787 -9.516 -22.281 1 97 316 THR B O 1
ATOM 5619 N N . GLY B 1 317 ? -1.681 -11.117 -21.031 1 96.88 317 GLY B N 1
ATOM 5620 C CA . GLY B 1 317 ? -0.382 -11.438 -20.453 1 96.88 317 GLY B CA 1
ATOM 5621 C C . GLY B 1 317 ? -0.096 -10.695 -19.172 1 96.88 317 GLY B C 1
ATOM 5622 O O . GLY B 1 317 ? 0.975 -10.852 -18.578 1 96.88 317 GLY B O 1
ATOM 5623 N N . VAL B 1 318 ? -1.03 -9.859 -18.734 1 98.5 318 VAL B N 1
ATOM 5624 C CA . VAL B 1 318 ? -0.891 -9.211 -17.438 1 98.5 318 VAL B CA 1
ATOM 5625 C C . VAL B 1 318 ? -0.824 -10.273 -16.344 1 98.5 318 VAL B C 1
ATOM 5627 O O . VAL B 1 318 ? -0.011 -10.172 -15.414 1 98.5 318 VAL B O 1
ATOM 5630 N N . ILE B 1 319 ? -1.696 -11.203 -16.484 1 98.81 319 ILE B N 1
ATOM 5631 C CA . ILE B 1 319 ? -1.6 -12.43 -15.695 1 98.81 319 ILE B CA 1
ATOM 5632 C C . ILE B 1 319 ? -0.813 -13.484 -16.469 1 98.81 319 ILE B C 1
ATOM 5634 O O . ILE B 1 319 ? -1.252 -13.938 -17.531 1 98.81 319 ILE B O 1
ATOM 5638 N N . ASP B 1 320 ? 0.276 -13.867 -15.883 1 98.69 320 ASP B N 1
ATOM 5639 C CA . ASP B 1 320 ? 1.229 -14.672 -16.641 1 98.69 320 ASP B CA 1
ATOM 5640 C C . ASP B 1 320 ? 0.782 -16.141 -16.703 1 98.69 320 ASP B C 1
ATOM 5642 O O . ASP B 1 320 ? 0.926 -16.797 -17.734 1 98.69 320 ASP B O 1
ATOM 5646 N N . ALA B 1 321 ? 0.225 -16.594 -15.594 1 98.75 321 ALA B N 1
ATOM 5647 C CA . ALA B 1 321 ? 0.006 -18.031 -15.508 1 98.75 321 ALA B CA 1
ATOM 5648 C C . ALA B 1 321 ? -1.262 -18.344 -14.719 1 98.75 321 ALA B C 1
ATOM 5650 O O . ALA B 1 321 ? -1.828 -17.469 -14.062 1 98.75 321 ALA B O 1
ATOM 5651 N N . ILE B 1 322 ? -1.66 -19.562 -14.867 1 98.81 322 ILE B N 1
ATOM 5652 C CA . ILE B 1 322 ? -2.777 -20.125 -14.117 1 98.81 322 ILE B CA 1
ATOM 5653 C C . ILE B 1 322 ? -2.266 -21.188 -13.141 1 98.81 322 ILE B C 1
ATOM 5655 O O . ILE B 1 322 ? -1.527 -22.094 -13.539 1 98.81 322 ILE B O 1
ATOM 5659 N N . ALA B 1 323 ? -2.598 -21.016 -11.891 1 98.75 323 ALA B N 1
ATOM 5660 C CA . ALA B 1 323 ? -2.236 -22.016 -10.883 1 98.75 323 ALA B CA 1
ATOM 5661 C C . ALA B 1 323 ? -3.432 -22.891 -10.523 1 98.75 323 ALA B C 1
ATOM 5663 O O . ALA B 1 323 ? -4.57 -22.406 -10.5 1 98.75 323 ALA B O 1
ATOM 5664 N N . ILE B 1 324 ? -3.162 -24.078 -10.219 1 98.31 324 ILE B N 1
ATOM 5665 C CA . ILE B 1 324 ? -4.227 -24.984 -9.789 1 98.31 324 ILE B CA 1
ATOM 5666 C C . ILE B 1 324 ? -4.488 -24.812 -8.297 1 98.31 324 ILE B C 1
ATOM 5668 O O . ILE B 1 324 ? -5.637 -24.812 -7.855 1 98.31 324 ILE B O 1
ATOM 5672 N N . ASP B 1 325 ? -3.42 -24.578 -7.602 1 98.44 325 ASP B N 1
ATOM 5673 C CA . ASP B 1 325 ? -3.551 -24.375 -6.16 1 98.44 325 ASP B CA 1
ATOM 5674 C C . ASP B 1 325 ? -4.324 -25.531 -5.516 1 98.44 325 ASP B C 1
ATOM 5676 O O . ASP B 1 325 ? -5.273 -25.297 -4.766 1 98.44 325 ASP B O 1
ATOM 5680 N N . HIS B 1 326 ? -3.914 -26.734 -5.824 1 98.19 326 HIS B N 1
ATOM 5681 C CA . HIS B 1 326 ? -4.492 -27.984 -5.348 1 98.19 326 HIS B CA 1
ATOM 5682 C C . HIS B 1 326 ? -4.34 -28.125 -3.836 1 98.19 326 HIS B C 1
ATOM 5684 O O . HIS B 1 326 ? -3.258 -27.906 -3.293 1 98.19 326 HIS B O 1
ATOM 5690 N N . HIS B 1 327 ? -5.453 -28.453 -3.176 1 97.69 327 HIS B N 1
ATOM 5691 C CA . HIS B 1 327 ? -5.465 -28.734 -1.747 1 97.69 327 HIS B CA 1
ATOM 5692 C C . HIS B 1 327 ? -6.559 -29.75 -1.398 1 97.69 327 HIS B C 1
ATOM 5694 O O . HIS B 1 327 ? -7.738 -29.406 -1.369 1 97.69 327 HIS B O 1
ATOM 5700 N N . ALA B 1 328 ? -6.133 -30.938 -1.027 1 96.81 328 ALA B N 1
ATOM 5701 C CA . ALA B 1 328 ? -7.09 -32 -0.737 1 96.81 328 ALA B CA 1
ATOM 5702 C C . ALA B 1 328 ? -7.641 -31.875 0.68 1 96.81 328 ALA B C 1
ATOM 5704 O O . ALA B 1 328 ? -6.91 -31.5 1.605 1 96.81 328 ALA B O 1
ATOM 5705 N N . HIS B 1 329 ? -8.906 -32.125 0.801 1 96.75 329 HIS B N 1
ATOM 5706 C CA . HIS B 1 329 ? -9.594 -32.25 2.078 1 96.75 329 HIS B CA 1
ATOM 5707 C C . HIS B 1 329 ? -10.453 -33.5 2.127 1 96.75 329 HIS B C 1
ATOM 5709 O O . HIS B 1 329 ? -10.836 -34.031 1.085 1 96.75 329 HIS B O 1
ATOM 5715 N N . THR B 1 330 ? -10.711 -33.938 3.328 1 95.25 330 THR B N 1
ATOM 5716 C CA . THR B 1 330 ? -11.617 -35.094 3.457 1 95.25 330 THR B CA 1
ATOM 5717 C C . THR B 1 330 ? -13.062 -34.656 3.217 1 95.25 330 THR B C 1
ATOM 5719 O O . THR B 1 330 ? -13.375 -33.469 3.258 1 95.25 330 THR B O 1
ATOM 5722 N N . TYR B 1 331 ? -13.781 -35.688 2.904 1 92.31 331 TYR B N 1
ATOM 5723 C CA . TYR B 1 331 ? -15.203 -35.438 2.727 1 92.31 331 TYR B CA 1
ATOM 5724 C C . TYR B 1 331 ? -15.805 -34.781 3.969 1 92.31 331 TYR B C 1
ATOM 5726 O O . TYR B 1 331 ? -16.594 -33.844 3.865 1 92.31 331 TYR B O 1
ATOM 5734 N N . GLU B 1 332 ? -15.414 -35.219 5.152 1 94.56 332 GLU B N 1
ATOM 5735 C CA . GLU B 1 332 ? -15.93 -34.719 6.43 1 94.56 332 GLU B CA 1
ATOM 5736 C C . GLU B 1 332 ? -15.539 -33.281 6.664 1 94.56 332 GLU B C 1
ATOM 5738 O O . GLU B 1 332 ? -16.328 -32.469 7.18 1 94.56 332 GLU B O 1
ATOM 5743 N N . GLU B 1 333 ? -14.359 -32.969 6.215 1 95.12 333 GLU B N 1
ATOM 5744 C CA . GLU B 1 333 ? -13.875 -31.594 6.383 1 95.12 333 GLU B CA 1
ATOM 5745 C C . GLU B 1 333 ? -14.656 -30.609 5.5 1 95.12 333 GLU B C 1
ATOM 5747 O O . GLU B 1 333 ? -14.875 -29.469 5.883 1 95.12 333 GLU B O 1
ATOM 5752 N N . LYS B 1 334 ? -15.086 -31.078 4.391 1 93.69 334 LYS B N 1
ATOM 5753 C CA . LYS B 1 334 ? -15.719 -30.219 3.402 1 93.69 334 LYS B CA 1
ATOM 5754 C C . LYS B 1 334 ? -17.234 -30.156 3.613 1 93.69 334 LYS B C 1
ATOM 5756 O O . LYS B 1 334 ? -17.875 -29.188 3.217 1 93.69 334 LYS B O 1
ATOM 5761 N N . THR B 1 335 ? -17.781 -31.125 4.23 1 91.5 335 THR B N 1
ATOM 5762 C CA . THR B 1 335 ? -19.234 -31.188 4.406 1 91.5 335 THR B CA 1
ATOM 5763 C C . THR B 1 335 ? -19.656 -30.453 5.668 1 91.5 335 THR B C 1
ATOM 5765 O O . THR B 1 335 ? -20.172 -31.062 6.609 1 91.5 335 THR B O 1
ATOM 5768 N N . VAL B 1 336 ? -19.453 -29.234 5.762 1 94.88 336 VAL B N 1
ATOM 5769 C CA . VAL B 1 336 ? -19.828 -28.281 6.801 1 94.88 336 VAL B CA 1
ATOM 5770 C C . VAL B 1 336 ? -20.453 -27.031 6.16 1 94.88 336 VAL B C 1
ATOM 5772 O O . VAL B 1 336 ? -20.453 -26.891 4.934 1 94.88 336 VAL B O 1
ATOM 5775 N N . PRO B 1 337 ? -21.062 -26.219 6.973 1 94.44 337 PRO B N 1
ATOM 5776 C CA . PRO B 1 337 ? -21.594 -24.984 6.395 1 94.44 337 PRO B CA 1
ATOM 5777 C C . PRO B 1 337 ? -20.547 -24.203 5.605 1 94.44 337 PRO B C 1
ATOM 5779 O O . PRO B 1 337 ? -19.375 -24.203 5.965 1 94.44 337 PRO B O 1
ATOM 5782 N N . PHE B 1 338 ? -21.047 -23.531 4.625 1 96 338 PHE B N 1
ATOM 5783 C CA . PHE B 1 338 ? -20.188 -22.891 3.631 1 96 338 PHE B CA 1
ATOM 5784 C C . PHE B 1 338 ? -19.109 -22.047 4.305 1 96 338 PHE B C 1
ATOM 5786 O O . PHE B 1 338 ? -17.922 -22.156 3.979 1 96 338 PHE B O 1
ATOM 5793 N N . ALA B 1 339 ? -19.438 -21.297 5.23 1 94.31 339 ALA B N 1
ATOM 5794 C CA . ALA B 1 339 ? -18.516 -20.359 5.859 1 94.31 339 ALA B CA 1
ATOM 5795 C C . ALA B 1 339 ? -17.469 -21.094 6.699 1 94.31 339 ALA B C 1
ATOM 5797 O O . ALA B 1 339 ? -16.422 -20.531 7.016 1 94.31 339 ALA B O 1
ATOM 5798 N N . LEU B 1 340 ? -17.719 -22.312 7.031 1 94.75 340 LEU B N 1
ATOM 5799 C CA . LEU B 1 340 ? -16.828 -23.078 7.891 1 94.75 340 LEU B CA 1
ATOM 5800 C C . LEU B 1 340 ? -15.992 -24.047 7.066 1 94.75 340 LEU B C 1
ATOM 5802 O O . LEU B 1 340 ? -15.016 -24.609 7.574 1 94.75 340 LEU B O 1
ATOM 5806 N N . ALA B 1 341 ? -16.344 -24.219 5.863 1 96.12 341 ALA B N 1
ATOM 5807 C CA . ALA B 1 341 ? -15.617 -25.172 5.012 1 96.12 341 ALA B CA 1
ATOM 5808 C C . ALA B 1 341 ? -14.203 -24.672 4.727 1 96.12 341 ALA B C 1
ATOM 5810 O O . ALA B 1 341 ? -13.984 -23.484 4.484 1 96.12 341 ALA B O 1
ATOM 5811 N N . PRO B 1 342 ? -13.203 -25.609 4.824 1 96.69 342 PRO B N 1
ATOM 5812 C CA . PRO B 1 342 ? -11.852 -25.188 4.445 1 96.69 342 PRO B CA 1
ATOM 5813 C C . PRO B 1 342 ? -11.758 -24.75 2.98 1 96.69 342 PRO B C 1
ATOM 5815 O O . PRO B 1 342 ? -12.414 -25.359 2.117 1 96.69 342 PRO B O 1
ATOM 5818 N N . PRO B 1 343 ? -10.984 -23.781 2.734 1 96.25 343 PRO B N 1
ATOM 5819 C CA . PRO B 1 343 ? -10.914 -23.266 1.37 1 96.25 343 PRO B CA 1
ATOM 5820 C C . PRO B 1 343 ? -10.141 -24.172 0.424 1 96.25 343 PRO B C 1
ATOM 5822 O O . PRO B 1 343 ? -9.32 -24.984 0.872 1 96.25 343 PRO B O 1
ATOM 5825 N N . ARG B 1 344 ? -10.375 -24.031 -0.906 1 94.62 344 ARG B N 1
ATOM 5826 C CA . ARG B 1 344 ? -9.703 -24.719 -2.002 1 94.62 344 ARG B CA 1
ATOM 5827 C C . ARG B 1 344 ? -10.164 -26.172 -2.1 1 94.62 344 ARG B C 1
ATOM 5829 O O . ARG B 1 344 ? -11.086 -26.578 -1.391 1 94.62 344 ARG B O 1
ATOM 5836 N N . LEU B 1 345 ? -9.672 -26.906 -3.076 1 94.19 345 LEU B N 1
ATOM 5837 C CA . LEU B 1 345 ? -10.039 -28.297 -3.336 1 94.19 345 LEU B CA 1
ATOM 5838 C C . LEU B 1 345 ? -8.977 -28.984 -4.18 1 94.19 345 LEU B C 1
ATOM 5840 O O . LEU B 1 345 ? -8.031 -28.344 -4.645 1 94.19 345 LEU B O 1
ATOM 5844 N N . ALA B 1 346 ? -9.148 -30.281 -4.277 1 95.5 346 ALA B N 1
ATOM 5845 C CA . ALA B 1 346 ? -8.289 -31.062 -5.164 1 95.5 346 ALA B CA 1
ATOM 5846 C C . ALA B 1 346 ? -8.688 -30.859 -6.625 1 95.5 346 ALA B C 1
ATOM 5848 O O . ALA B 1 346 ? -9.695 -31.406 -7.082 1 95.5 346 ALA B O 1
ATOM 5849 N N . GLY B 1 347 ? -7.809 -30.094 -7.336 1 95.81 347 GLY B N 1
ATOM 5850 C CA . GLY B 1 347 ? -8.234 -29.703 -8.672 1 95.81 347 GLY B CA 1
ATOM 5851 C C . GLY B 1 347 ? -7.332 -30.266 -9.766 1 95.81 347 GLY B C 1
ATOM 5852 O O . GLY B 1 347 ? -7.652 -30.156 -10.953 1 95.81 347 GLY B O 1
ATOM 5853 N N . LEU B 1 348 ? -6.246 -30.938 -9.484 1 96.81 348 LEU B N 1
ATOM 5854 C CA . LEU B 1 348 ? -5.211 -31.297 -10.438 1 96.81 348 LEU B CA 1
ATOM 5855 C C . LEU B 1 348 ? -5.773 -32.219 -11.531 1 96.81 348 LEU B C 1
ATOM 5857 O O . LEU B 1 348 ? -5.48 -32 -12.711 1 96.81 348 LEU B O 1
ATOM 5861 N N . ALA B 1 349 ? -6.664 -33.125 -11.211 1 95.31 349 ALA B N 1
ATOM 5862 C CA . ALA B 1 349 ? -7.129 -34.125 -12.156 1 95.31 349 ALA B CA 1
ATOM 5863 C C . ALA B 1 349 ? -8.117 -33.531 -13.156 1 95.31 349 ALA B C 1
ATOM 5865 O O . ALA B 1 349 ? -8.203 -34 -14.297 1 95.31 349 ALA B O 1
ATOM 5866 N N . GLY B 1 350 ? -8.789 -32.5 -12.742 1 95.06 350 GLY B N 1
ATOM 5867 C CA . GLY B 1 350 ? -9.914 -32.062 -13.555 1 95.06 350 GLY B CA 1
ATOM 5868 C C . GLY B 1 350 ? -9.789 -30.625 -14.039 1 95.06 350 GLY B C 1
ATOM 5869 O O . GLY B 1 350 ? -10.477 -30.234 -14.984 1 95.06 350 GLY B O 1
ATOM 5870 N N . ALA B 1 351 ? -8.891 -29.828 -13.508 1 96.5 351 ALA B N 1
ATOM 5871 C CA . ALA B 1 351 ? -8.844 -28.391 -13.742 1 96.5 351 ALA B CA 1
ATOM 5872 C C . ALA B 1 351 ? -8.703 -28.078 -15.227 1 96.5 351 ALA B C 1
ATOM 5874 O O . ALA B 1 351 ? -9.406 -27.203 -15.75 1 96.5 351 ALA B O 1
ATOM 5875 N N . PHE B 1 352 ? -7.879 -28.781 -15.922 1 97.31 352 PHE B N 1
ATOM 5876 C CA . PHE B 1 352 ? -7.629 -28.5 -17.328 1 97.31 352 PHE B CA 1
ATOM 5877 C C . PHE B 1 352 ? -8.891 -28.719 -18.156 1 97.31 352 PHE B C 1
ATOM 5879 O O . PHE B 1 352 ? -9.219 -27.906 -19.016 1 97.31 352 PHE B O 1
ATOM 5886 N N . SER B 1 353 ? -9.625 -29.797 -17.891 1 96.75 353 SER B N 1
ATOM 5887 C CA . SER B 1 353 ? -10.852 -30.125 -18.609 1 96.75 353 SER B CA 1
ATOM 5888 C C . SER B 1 353 ? -11.938 -29.078 -18.344 1 96.75 353 SER B C 1
ATOM 5890 O O . SER B 1 353 ? -12.703 -28.734 -19.25 1 96.75 353 SER B O 1
ATOM 5892 N N . TYR B 1 354 ? -11.961 -28.625 -17.125 1 96.94 354 TYR B N 1
ATOM 5893 C CA . TYR B 1 354 ? -12.93 -27.578 -16.781 1 96.94 354 TYR B CA 1
ATOM 5894 C C . TYR B 1 354 ? -12.562 -26.266 -17.469 1 96.94 354 TYR B C 1
ATOM 5896 O O . TYR B 1 354 ? -13.445 -25.562 -17.984 1 96.94 354 TYR B O 1
ATOM 5904 N N . LEU B 1 355 ? -11.305 -25.953 -17.484 1 98 355 LEU B N 1
ATOM 5905 C CA . LEU B 1 355 ? -10.844 -24.734 -18.125 1 98 355 LEU B CA 1
ATOM 5906 C C . LEU B 1 355 ? -11.117 -24.781 -19.625 1 98 355 LEU B C 1
ATOM 5908 O O . LEU B 1 355 ? -11.531 -23.781 -20.219 1 98 355 LEU B O 1
ATOM 5912 N N . TRP B 1 356 ? -10.875 -25.953 -20.219 1 97.5 356 TRP B N 1
ATOM 5913 C CA . TRP B 1 356 ? -11.141 -26.109 -21.641 1 97.5 356 TRP B CA 1
ATOM 5914 C C . TRP B 1 356 ? -12.617 -25.859 -21.953 1 97.5 356 TRP B C 1
ATOM 5916 O O . TRP B 1 356 ? -12.945 -25.047 -22.828 1 97.5 356 TRP B O 1
ATOM 5926 N N . ALA B 1 357 ? -13.453 -26.453 -21.188 1 96.75 357 ALA B N 1
ATOM 5927 C CA . ALA B 1 357 ? -14.898 -26.328 -21.391 1 96.75 357 ALA B CA 1
ATOM 5928 C C . ALA B 1 357 ? -15.367 -24.906 -21.125 1 96.75 357 ALA B C 1
ATOM 5930 O O . ALA B 1 357 ? -16.234 -24.391 -21.844 1 96.75 357 ALA B O 1
ATOM 5931 N N . GLY B 1 358 ? -14.797 -24.312 -20.188 1 97.25 358 GLY B N 1
ATOM 5932 C CA . GLY B 1 358 ? -15.305 -23.031 -19.719 1 97.25 358 GLY B CA 1
ATOM 5933 C C . GLY B 1 358 ? -14.719 -21.844 -20.453 1 97.25 358 GLY B C 1
ATOM 5934 O O . GLY B 1 358 ? -15.32 -20.766 -20.5 1 97.25 358 GLY B O 1
ATOM 5935 N N . LEU B 1 359 ? -13.547 -22.016 -21.031 1 98.25 359 LEU B N 1
ATOM 5936 C CA . LEU B 1 359 ? -12.891 -20.844 -21.609 1 98.25 359 LEU B CA 1
ATOM 5937 C C . LEU B 1 359 ? -12.586 -21.062 -23.094 1 98.25 359 LEU B C 1
ATOM 5939 O O . LEU B 1 359 ? -12.766 -20.156 -23.906 1 98.25 359 LEU B O 1
ATOM 5943 N N . VAL B 1 360 ? -12.125 -22.234 -23.469 1 97.88 360 VAL B N 1
ATOM 5944 C CA . VAL B 1 360 ? -11.688 -22.469 -24.844 1 97.88 360 VAL B CA 1
ATOM 5945 C C . VAL B 1 360 ? -12.898 -22.734 -25.734 1 97.88 360 VAL B C 1
ATOM 5947 O O . VAL B 1 360 ? -13.055 -22.109 -26.781 1 97.88 360 VAL B O 1
ATOM 5950 N N . THR B 1 361 ? -13.773 -23.641 -25.312 1 97.19 361 THR B N 1
ATOM 5951 C CA . THR B 1 361 ? -14.938 -24.016 -26.109 1 97.19 361 THR B CA 1
ATOM 5952 C C . THR B 1 361 ? -15.812 -22.812 -26.406 1 97.19 361 THR B C 1
ATOM 5954 O O . THR B 1 361 ? -16.234 -22.594 -27.547 1 97.19 361 THR B O 1
ATOM 5957 N N . PRO B 1 362 ? -16.047 -21.953 -25.422 1 97.25 362 PRO B N 1
ATOM 5958 C CA . PRO B 1 362 ? -16.859 -20.766 -25.703 1 97.25 362 PRO B CA 1
ATOM 5959 C C . PRO B 1 362 ? -16.078 -19.672 -26.406 1 97.25 362 PRO B C 1
ATOM 5961 O O . PRO B 1 362 ? -16.641 -18.609 -26.719 1 97.25 362 PRO B O 1
ATOM 5964 N N . GLY B 1 363 ? -14.797 -19.812 -26.516 1 97.75 363 GLY B N 1
ATOM 5965 C CA . GLY B 1 363 ? -14.008 -18.891 -27.297 1 97.75 363 GLY B CA 1
ATOM 5966 C C . GLY B 1 363 ? -13.469 -17.719 -26.484 1 97.75 363 GLY B C 1
ATOM 5967 O O . GLY B 1 363 ? -13.117 -16.688 -27.031 1 97.75 363 GLY B O 1
ATOM 5968 N N . GLN B 1 364 ? -13.438 -17.844 -25.25 1 97.69 364 GLN B N 1
ATOM 5969 C CA . GLN B 1 364 ? -12.891 -16.797 -24.391 1 97.69 364 GLN B CA 1
ATOM 5970 C C . GLN B 1 364 ? -11.367 -16.797 -24.438 1 97.69 364 GLN B C 1
ATOM 5972 O O . GLN B 1 364 ? -10.734 -15.742 -24.297 1 97.69 364 GLN B O 1
ATOM 5977 N N . LEU B 1 365 ? -10.797 -17.953 -24.594 1 97.94 365 LEU B N 1
ATOM 5978 C CA . LEU B 1 365 ? -9.367 -18.141 -24.844 1 97.94 365 LEU B CA 1
ATOM 5979 C C . LEU B 1 365 ? -9.141 -19.109 -26 1 97.94 365 LEU B C 1
ATOM 5981 O O . LEU B 1 365 ? -9.938 -20.016 -26.234 1 97.94 365 LEU B O 1
ATOM 5985 N N . THR B 1 366 ? -8.062 -18.875 -26.672 1 96.81 366 THR B N 1
ATOM 5986 C CA . THR B 1 366 ? -7.633 -19.875 -27.641 1 96.81 366 THR B CA 1
ATOM 5987 C C . THR B 1 366 ? -6.941 -21.047 -26.953 1 96.81 366 THR B C 1
ATOM 5989 O O . THR B 1 366 ? -6.477 -20.906 -25.812 1 96.81 366 THR B O 1
ATOM 5992 N N . PRO B 1 367 ? -6.891 -22.172 -27.625 1 96.5 367 PRO B N 1
ATOM 5993 C CA . PRO B 1 367 ? -6.117 -23.281 -27.062 1 96.5 367 PRO B CA 1
ATOM 5994 C C . PRO B 1 367 ? -4.68 -22.891 -26.734 1 96.5 367 PRO B C 1
ATOM 5996 O O . PRO B 1 367 ? -4.152 -23.281 -25.688 1 96.5 367 PRO B O 1
ATOM 5999 N N . GLY B 1 368 ? -4.148 -22.109 -27.578 1 96.19 368 GLY B N 1
ATOM 6000 C CA . GLY B 1 368 ? -2.781 -21.656 -27.359 1 96.19 368 GLY B CA 1
ATOM 6001 C C . GLY B 1 368 ? -2.619 -20.812 -26.109 1 96.19 368 GLY B C 1
ATOM 6002 O O . GLY B 1 368 ? -1.67 -21 -25.344 1 96.19 368 GLY B O 1
ATOM 6003 N N . GLU B 1 369 ? -3.529 -19.891 -25.922 1 96.38 369 GLU B N 1
ATOM 6004 C CA . GLU B 1 369 ? -3.484 -19 -24.75 1 96.38 369 GLU B CA 1
ATOM 6005 C C . GLU B 1 369 ? -3.625 -19.797 -23.453 1 96.38 369 GLU B C 1
ATOM 6007 O O . GLU B 1 369 ? -2.883 -19.562 -22.5 1 96.38 369 GLU B O 1
ATOM 6012 N N . LEU B 1 370 ? -4.512 -20.719 -23.453 1 97.75 370 LEU B N 1
ATOM 6013 C CA . LEU B 1 370 ? -4.707 -21.531 -22.266 1 97.75 370 LEU B CA 1
ATOM 6014 C C . LEU B 1 370 ? -3.479 -22.391 -21.984 1 97.75 370 LEU B C 1
ATOM 6016 O O . LEU B 1 370 ? -2.986 -22.438 -20.859 1 97.75 370 LEU B O 1
ATOM 6020 N N . TRP B 1 371 ? -3.016 -23.031 -23.031 1 97.06 371 TRP B N 1
ATOM 6021 C CA . TRP B 1 371 ? -1.887 -23.953 -22.859 1 97.06 371 TRP B CA 1
ATOM 6022 C C . TRP B 1 371 ? -0.649 -23.203 -22.375 1 97.06 371 TRP B C 1
ATOM 6024 O O . TRP B 1 371 ? 0.051 -23.672 -21.469 1 97.06 371 TRP B O 1
ATOM 6034 N N . GLN B 1 372 ? -0.421 -22.078 -22.906 1 96.75 372 GLN B N 1
ATOM 6035 C CA . GLN B 1 372 ? 0.735 -21.266 -22.516 1 96.75 372 GLN B CA 1
ATOM 6036 C C . GLN B 1 372 ? 0.681 -20.891 -21.047 1 96.75 372 GLN B C 1
ATOM 6038 O O . GLN B 1 372 ? 1.693 -20.953 -20.344 1 96.75 372 GLN B O 1
ATOM 6043 N N . ALA B 1 373 ? -0.454 -20.5 -20.578 1 98.19 373 ALA B N 1
ATOM 6044 C CA . ALA B 1 373 ? -0.64 -20.047 -19.203 1 98.19 373 ALA B CA 1
ATOM 6045 C C . ALA B 1 373 ? -0.449 -21.188 -18.219 1 98.19 373 ALA B C 1
ATOM 6047 O O . ALA B 1 373 ? -0.169 -20.969 -17.031 1 98.19 373 ALA B O 1
ATOM 6048 N N . LEU B 1 374 ? -0.524 -22.438 -18.719 1 98.25 374 LEU B N 1
ATOM 6049 C CA . LEU B 1 374 ? -0.417 -23.609 -17.844 1 98.25 374 LEU B CA 1
ATOM 6050 C C . LEU B 1 374 ? 0.854 -24.391 -18.156 1 98.25 374 LEU B C 1
ATOM 6052 O O . LEU B 1 374 ? 1.022 -25.516 -17.688 1 98.25 374 LEU B O 1
ATOM 6056 N N . SER B 1 375 ? 1.729 -23.875 -18.969 1 97.19 375 SER B N 1
ATOM 6057 C CA . SER B 1 375 ? 2.932 -24.625 -19.328 1 97.19 375 SER B CA 1
ATOM 6058 C C . SER B 1 375 ? 4.145 -23.703 -19.422 1 97.19 375 SER B C 1
ATOM 6060 O O . SER B 1 375 ? 4.789 -23.406 -18.406 1 97.19 375 SER B O 1
ATOM 6062 N N . THR B 1 376 ? 4.281 -22.969 -20.547 1 96.38 376 THR B N 1
ATOM 6063 C CA . THR B 1 376 ? 5.512 -22.234 -20.812 1 96.38 376 THR B CA 1
ATOM 6064 C C . THR B 1 376 ? 5.605 -21 -19.938 1 96.38 376 THR B C 1
ATOM 6066 O O . THR B 1 376 ? 6.668 -20.688 -19.391 1 96.38 376 THR B O 1
ATOM 6069 N N . LYS B 1 377 ? 4.551 -20.312 -19.797 1 97.38 377 LYS B N 1
ATOM 6070 C CA . LYS B 1 377 ? 4.57 -19.109 -18.953 1 97.38 377 LYS B CA 1
ATOM 6071 C C . LYS B 1 377 ? 4.711 -19.469 -17.484 1 97.38 377 LYS B C 1
ATOM 6073 O O . LYS B 1 377 ? 5.359 -18.75 -16.719 1 97.38 377 LYS B O 1
ATOM 6078 N N . ALA B 1 378 ? 4.082 -20.516 -17.125 1 97.5 378 ALA B N 1
ATOM 6079 C CA . ALA B 1 378 ? 4.258 -21 -15.758 1 97.5 378 ALA B CA 1
ATOM 6080 C C . ALA B 1 378 ? 5.719 -21.328 -15.477 1 97.5 378 ALA B C 1
ATOM 6082 O O . ALA B 1 378 ? 6.25 -21 -14.414 1 97.5 378 ALA B O 1
ATOM 6083 N N . LEU B 1 379 ? 6.367 -21.984 -16.422 1 96.12 379 LEU B N 1
ATOM 6084 C CA . LEU B 1 379 ? 7.789 -22.281 -16.297 1 96.12 379 LEU B CA 1
ATOM 6085 C C . LEU B 1 379 ? 8.609 -21.016 -16.109 1 96.12 379 LEU B C 1
ATOM 6087 O O . LEU B 1 379 ? 9.5 -20.953 -15.266 1 96.12 379 LEU B O 1
ATOM 6091 N N . SER B 1 380 ? 8.258 -20.047 -16.859 1 96.62 380 SER B N 1
ATOM 6092 C CA . SER B 1 380 ? 8.969 -18.766 -16.812 1 96.62 380 SER B CA 1
ATOM 6093 C C . SER B 1 380 ? 8.805 -18.109 -15.438 1 96.62 380 SER B C 1
ATOM 6095 O O . SER B 1 380 ? 9.75 -17.5 -14.922 1 96.62 380 SER B O 1
ATOM 6097 N N . CYS B 1 381 ? 7.656 -18.219 -14.859 1 97.62 381 CYS B N 1
ATOM 6098 C CA . CYS B 1 381 ? 7.406 -17.656 -13.531 1 97.62 381 CYS B CA 1
ATOM 6099 C C . CYS B 1 381 ? 8.312 -18.312 -12.492 1 97.62 381 CYS B C 1
ATOM 6101 O O . CYS B 1 381 ? 8.609 -17.703 -11.461 1 97.62 381 CYS B O 1
ATOM 6103 N N . LEU B 1 382 ? 8.766 -19.531 -12.789 1 96.44 382 LEU B N 1
ATOM 6104 C CA . LEU B 1 382 ? 9.633 -20.281 -11.875 1 96.44 382 LEU B CA 1
ATOM 6105 C C . LEU B 1 382 ? 11.102 -20.016 -12.195 1 96.44 382 LEU B C 1
ATOM 6107 O O . LEU B 1 382 ? 11.984 -20.625 -11.594 1 96.44 382 LEU B O 1
ATOM 6111 N N . GLY B 1 383 ? 11.352 -19.172 -13.117 1 93.94 383 GLY B N 1
ATOM 6112 C CA . GLY B 1 383 ? 12.719 -18.859 -13.5 1 93.94 383 GLY B CA 1
ATOM 6113 C C . GLY B 1 383 ? 13.328 -19.859 -14.453 1 93.94 383 GLY B C 1
ATOM 6114 O O . GLY B 1 383 ? 14.555 -19.938 -14.594 1 93.94 383 GLY B O 1
ATOM 6115 N N . LEU B 1 384 ? 12.492 -20.641 -15.055 1 93.25 384 LEU B N 1
ATOM 6116 C CA . LEU B 1 384 ? 12.953 -21.656 -15.992 1 93.25 384 LEU B CA 1
ATOM 6117 C C . LEU B 1 384 ? 12.68 -21.234 -17.438 1 93.25 384 LEU B C 1
ATOM 6119 O O . LEU B 1 384 ? 11.68 -20.578 -17.719 1 93.25 384 LEU B O 1
ATOM 6123 N N . LYS B 1 385 ? 13.516 -21.641 -18.266 1 90.5 385 LYS B N 1
ATOM 6124 C CA . LYS B 1 385 ? 13.391 -21.297 -19.672 1 90.5 385 LYS B CA 1
ATOM 6125 C C . LYS B 1 385 ? 12.625 -22.375 -20.438 1 90.5 385 LYS B C 1
ATOM 6127 O O . LYS B 1 385 ? 13.078 -23.516 -20.516 1 90.5 385 LYS B O 1
ATOM 6132 N N . PRO B 1 386 ? 11.539 -21.938 -21.016 1 90.75 386 PRO B N 1
ATOM 6133 C CA . PRO B 1 386 ? 10.82 -22.922 -21.844 1 90.75 386 PRO B CA 1
ATOM 6134 C C . PRO B 1 386 ? 11.539 -23.219 -23.156 1 90.75 386 PRO B C 1
ATOM 6136 O O . PRO B 1 386 ? 12.25 -22.359 -23.688 1 90.75 386 PRO B O 1
ATOM 6139 N N . THR B 1 387 ? 11.375 -24.469 -23.609 1 86.69 387 THR B N 1
ATOM 6140 C CA . THR B 1 387 ? 11.984 -24.875 -24.875 1 86.69 387 THR B CA 1
ATOM 6141 C C . THR B 1 387 ? 10.914 -25.219 -25.906 1 86.69 387 THR B C 1
ATOM 6143 O O . THR B 1 387 ? 9.859 -25.75 -25.562 1 86.69 387 THR B O 1
ATOM 6146 N N . PRO B 1 388 ? 11.211 -24.859 -27.141 1 91.62 388 PRO B N 1
ATOM 6147 C CA . PRO B 1 388 ? 10.258 -25.25 -28.188 1 91.62 388 PRO B CA 1
ATOM 6148 C C . PRO B 1 388 ? 10.219 -26.75 -28.438 1 91.62 388 PRO B C 1
ATOM 6150 O O . PRO B 1 388 ? 11.164 -27.453 -28.078 1 91.62 388 PRO B O 1
ATOM 6153 N N . ILE B 1 389 ? 9.133 -27.141 -28.984 1 91.94 389 ILE B N 1
ATOM 6154 C CA . ILE B 1 389 ? 9.008 -28.531 -29.391 1 91.94 389 ILE B CA 1
ATOM 6155 C C . ILE B 1 389 ? 9.695 -28.734 -30.75 1 91.94 389 ILE B C 1
ATOM 6157 O O . ILE B 1 389 ? 9.133 -28.422 -31.797 1 91.94 389 ILE B O 1
ATOM 6161 N N . THR B 1 390 ? 10.867 -29.234 -30.672 1 91.19 390 THR B N 1
ATOM 6162 C CA . THR B 1 390 ? 11.656 -29.453 -31.875 1 91.19 390 THR B CA 1
ATOM 6163 C C . THR B 1 390 ? 12.305 -30.844 -31.859 1 91.19 390 THR B C 1
ATOM 6165 O O . THR B 1 390 ? 12.586 -31.375 -30.781 1 91.19 390 THR B O 1
ATOM 6168 N N . PRO B 1 391 ? 12.453 -31.344 -33.094 1 92.25 391 PRO B N 1
ATOM 6169 C CA . PRO B 1 391 ? 13.133 -32.625 -33.125 1 92.25 391 PRO B CA 1
ATOM 6170 C C . PRO B 1 391 ? 14.5 -32.625 -32.469 1 92.25 391 PRO B C 1
ATOM 6172 O O . PRO B 1 391 ? 15.234 -31.625 -32.562 1 92.25 391 PRO B O 1
ATOM 6175 N N . GLY B 1 392 ? 14.75 -33.656 -31.719 1 87.38 392 GLY B N 1
ATOM 6176 C CA . GLY B 1 392 ? 16.031 -33.781 -31.062 1 87.38 392 GLY B CA 1
ATOM 6177 C C . GLY B 1 392 ? 16.016 -33.312 -29.609 1 87.38 392 GLY B C 1
ATOM 6178 O O . GLY B 1 392 ? 16.938 -33.594 -28.859 1 87.38 392 GLY B O 1
ATOM 6179 N N . GLN B 1 393 ? 15.023 -32.75 -29.266 1 81.88 393 GLN B N 1
ATOM 6180 C CA . GLN B 1 393 ? 14.961 -32.188 -27.906 1 81.88 393 GLN B CA 1
ATOM 6181 C C . GLN B 1 393 ? 14.07 -33.062 -27.016 1 81.88 393 GLN B C 1
ATOM 6183 O O . GLN B 1 393 ? 13.023 -33.531 -27.438 1 81.88 393 GLN B O 1
ATOM 6188 N N . ALA B 1 394 ? 14.641 -33.25 -25.781 1 81.44 394 ALA B N 1
ATOM 6189 C CA . ALA B 1 394 ? 13.844 -33.906 -24.75 1 81.44 394 ALA B CA 1
ATOM 6190 C C . ALA B 1 394 ? 12.898 -32.938 -24.062 1 81.44 394 ALA B C 1
ATOM 6192 O O . ALA B 1 394 ? 13.344 -31.969 -23.453 1 81.44 394 ALA B O 1
ATOM 6193 N N . THR B 1 395 ? 11.648 -33 -24.391 1 82.5 395 THR B N 1
ATOM 6194 C CA . THR B 1 395 ? 10.672 -32.125 -23.781 1 82.5 395 THR B CA 1
ATOM 6195 C C . THR B 1 395 ? 9.5 -32.906 -23.188 1 82.5 395 THR B C 1
ATOM 6197 O O . THR B 1 395 ? 9.117 -33.938 -23.719 1 82.5 395 THR B O 1
ATOM 6200 N N . ALA B 1 396 ? 9.078 -32.406 -22.078 1 91.81 396 ALA B N 1
ATOM 6201 C CA . ALA B 1 396 ? 7.848 -33 -21.516 1 91.81 396 ALA B CA 1
ATOM 6202 C C . ALA B 1 396 ? 6.641 -32.625 -22.391 1 91.81 396 ALA B C 1
ATOM 6204 O O . ALA B 1 396 ? 6.543 -31.5 -22.891 1 91.81 396 ALA B O 1
ATOM 6205 N N . LEU B 1 397 ? 5.785 -33.594 -22.516 1 94.25 397 LEU B N 1
ATOM 6206 C CA . LEU B 1 397 ? 4.648 -33.406 -23.422 1 94.25 397 LEU B CA 1
ATOM 6207 C C . LEU B 1 397 ? 3.354 -33.875 -22.766 1 94.25 397 LEU B C 1
ATOM 6209 O O . LEU B 1 397 ? 3.375 -34.75 -21.891 1 94.25 397 LEU B O 1
ATOM 6213 N N . THR B 1 398 ? 2.285 -33.312 -23.141 1 96 398 THR B N 1
ATOM 6214 C CA . THR B 1 398 ? 0.936 -33.719 -22.766 1 96 398 THR B CA 1
ATOM 6215 C C . THR B 1 398 ? 0.065 -33.906 -24 1 96 398 THR B C 1
ATOM 6217 O O . THR B 1 398 ? 0.048 -33.062 -24.891 1 96 398 THR B O 1
ATOM 6220 N N . LEU B 1 399 ? -0.571 -35.062 -24.109 1 95.69 399 LEU B N 1
ATOM 6221 C CA . LEU B 1 399 ? -1.55 -35.312 -25.156 1 95.69 399 LEU B CA 1
ATOM 6222 C C . LEU B 1 399 ? -2.971 -35.188 -24.609 1 95.69 399 LEU B C 1
ATOM 6224 O O . LEU B 1 399 ? -3.336 -35.906 -23.672 1 95.69 399 LEU B O 1
ATOM 6228 N N . PHE B 1 400 ? -3.732 -34.281 -25.234 1 96.38 400 PHE B N 1
ATOM 6229 C CA . PHE B 1 400 ? -5.082 -33.969 -24.781 1 96.38 400 PHE B CA 1
ATOM 6230 C C . PHE B 1 400 ? -6.098 -34.219 -25.891 1 96.38 400 PHE B C 1
ATOM 6232 O O . PHE B 1 400 ? -5.859 -33.875 -27.047 1 96.38 400 PHE B O 1
ATOM 6239 N N . ALA B 1 401 ? -7.184 -34.906 -25.469 1 95.25 401 ALA B N 1
ATOM 6240 C CA . ALA B 1 401 ? -8.289 -35.156 -26.406 1 95.25 401 ALA B CA 1
ATOM 6241 C C . ALA B 1 401 ? -9.531 -34.344 -25.984 1 95.25 401 ALA B C 1
ATOM 6243 O O . ALA B 1 401 ? -10.328 -34.812 -25.188 1 95.25 401 ALA B O 1
ATOM 6244 N N . PRO B 1 402 ? -9.773 -33.25 -26.656 1 95.06 402 PRO B N 1
ATOM 6245 C CA . PRO B 1 402 ? -10.844 -32.375 -26.234 1 95.06 402 PRO B CA 1
ATOM 6246 C C . PRO B 1 402 ? -12.234 -32.969 -26.422 1 95.06 402 PRO B C 1
ATOM 6248 O O . PRO B 1 402 ? -13.203 -32.531 -25.797 1 95.06 402 PRO B O 1
ATOM 6251 N N . GLN B 1 403 ? -12.398 -33.938 -27.203 1 92.25 403 GLN B N 1
ATOM 6252 C CA . GLN B 1 403 ? -13.719 -34.469 -27.516 1 92.25 403 GLN B CA 1
ATOM 6253 C C . GLN B 1 403 ? -14.039 -35.688 -26.641 1 92.25 403 GLN B C 1
ATOM 6255 O O . GLN B 1 403 ? -15.172 -36.156 -26.625 1 92.25 403 GLN B O 1
ATOM 6260 N N . ASP B 1 404 ? -12.992 -36.125 -25.953 1 89.88 404 ASP B N 1
ATOM 6261 C CA . ASP B 1 404 ? -13.211 -37.281 -25.078 1 89.88 404 ASP B CA 1
ATOM 6262 C C . ASP B 1 404 ? -13.977 -36.875 -23.812 1 89.88 404 ASP B C 1
ATOM 6264 O O . ASP B 1 404 ? -13.938 -35.688 -23.406 1 89.88 404 ASP B O 1
ATOM 6268 N N . THR B 1 405 ? -14.648 -37.844 -23.266 1 87.25 405 THR B N 1
ATOM 6269 C CA . THR B 1 405 ? -15.344 -37.594 -22 1 87.25 405 THR B CA 1
ATOM 6270 C C . THR B 1 405 ? -14.352 -37.594 -20.844 1 87.25 405 THR B C 1
ATOM 6272 O O . THR B 1 405 ? -13.531 -38.5 -20.703 1 87.25 405 THR B O 1
ATOM 6275 N N . PRO B 1 406 ? -14.508 -36.594 -20.062 1 87.06 406 PRO B N 1
ATOM 6276 C CA . PRO B 1 406 ? -13.602 -36.531 -18.922 1 87.06 406 PRO B CA 1
ATOM 6277 C C . PRO B 1 406 ? -13.828 -37.656 -17.922 1 87.06 406 PRO B C 1
ATOM 6279 O O . PRO B 1 406 ? -14.953 -38.156 -17.781 1 87.06 406 PRO B O 1
ATOM 6282 N N . ILE B 1 407 ? -12.805 -38.031 -17.266 1 73.31 407 ILE B N 1
ATOM 6283 C CA . ILE B 1 407 ? -12.867 -39.156 -16.344 1 73.31 407 ILE B CA 1
ATOM 6284 C C . ILE B 1 407 ? -13.391 -38.688 -14.984 1 73.31 407 ILE B C 1
ATOM 6286 O O . ILE B 1 407 ? -14.109 -39.438 -14.305 1 73.31 407 ILE B O 1
ATOM 6290 N N . ASN B 1 408 ? -12.969 -37.594 -14.609 1 71.88 408 ASN B N 1
ATOM 6291 C CA . ASN B 1 408 ? -13.266 -37.125 -13.266 1 71.88 408 ASN B CA 1
ATOM 6292 C C . ASN B 1 408 ? -14.266 -35.969 -13.273 1 71.88 408 ASN B C 1
ATOM 6294 O O . ASN B 1 408 ? -14.109 -35.031 -14.039 1 71.88 408 ASN B O 1
ATOM 6298 N N . LYS B 1 409 ? -15.336 -36.344 -12.547 1 77.62 409 LYS B N 1
ATOM 6299 C CA . LYS B 1 409 ? -16.297 -35.25 -12.328 1 77.62 409 LYS B CA 1
ATOM 6300 C C . LYS B 1 409 ? -16.203 -34.719 -10.906 1 77.62 409 LYS B C 1
ATOM 6302 O O . LYS B 1 409 ? -16.25 -35.469 -9.938 1 77.62 409 LYS B O 1
ATOM 6307 N N . LEU B 1 410 ? -15.875 -33.531 -10.797 1 83.69 410 LEU B N 1
ATOM 6308 C CA . LEU B 1 410 ? -15.812 -32.812 -9.531 1 83.69 410 LEU B CA 1
ATOM 6309 C C . LEU B 1 410 ? -17.188 -32.25 -9.172 1 83.69 410 LEU B C 1
ATOM 6311 O O . LEU B 1 410 ? -18 -31.984 -10.047 1 83.69 410 LEU B O 1
ATOM 6315 N N . PRO B 1 411 ? -17.469 -32.188 -7.891 1 86.75 411 PRO B N 1
ATOM 6316 C CA . PRO B 1 411 ? -18.734 -31.609 -7.449 1 86.75 411 PRO B CA 1
ATOM 6317 C C . PRO B 1 411 ? -18.797 -30.094 -7.648 1 86.75 411 PRO B C 1
ATOM 6319 O O . PRO B 1 411 ? -18.969 -29.359 -6.68 1 86.75 411 PRO B O 1
ATOM 6322 N N . LEU B 1 412 ? -18.594 -29.734 -8.859 1 92.62 412 LEU B N 1
ATOM 6323 C CA . LEU B 1 412 ? -18.531 -28.312 -9.234 1 92.62 412 LEU B CA 1
ATOM 6324 C C . LEU B 1 412 ? -19.562 -28 -10.312 1 92.62 412 LEU B C 1
ATOM 6326 O O . LEU B 1 412 ? -19.984 -28.891 -11.055 1 92.62 412 LEU B O 1
ATOM 6330 N N . PRO B 1 413 ? -19.984 -26.766 -10.305 1 92.06 413 PRO B N 1
ATOM 6331 C CA . PRO B 1 413 ? -20.906 -26.375 -11.383 1 92.06 413 PRO B CA 1
ATOM 6332 C C . PRO B 1 413 ? -20.234 -26.375 -12.758 1 92.06 413 PRO B C 1
ATOM 6334 O O . PRO B 1 413 ? -19.016 -26.156 -12.852 1 92.06 413 PRO B O 1
ATOM 6337 N N . GLY B 1 414 ? -21.078 -26.625 -13.727 1 88.75 414 GLY B N 1
ATOM 6338 C CA . GLY B 1 414 ? -20.578 -26.594 -15.086 1 88.75 414 GLY B CA 1
ATOM 6339 C C . GLY B 1 414 ? -20.141 -27.953 -15.594 1 88.75 414 GLY B C 1
ATOM 6340 O O . GLY B 1 414 ? -20.422 -28.984 -14.961 1 88.75 414 GLY B O 1
ATOM 6341 N N . ALA B 1 415 ? -19.484 -27.906 -16.797 1 88.25 415 ALA B N 1
ATOM 6342 C CA . ALA B 1 415 ? -19.078 -29.156 -17.422 1 88.25 415 ALA B CA 1
ATOM 6343 C C . ALA B 1 415 ? -17.578 -29.203 -17.656 1 88.25 415 ALA B C 1
ATOM 6345 O O . ALA B 1 415 ? -16.922 -28.141 -17.75 1 88.25 415 ALA B O 1
ATOM 6346 N N . ALA B 1 416 ? -17.078 -30.344 -17.578 1 93.56 416 ALA B N 1
ATOM 6347 C CA . ALA B 1 416 ? -15.719 -30.609 -18.031 1 93.56 416 ALA B CA 1
ATOM 6348 C C . ALA B 1 416 ? -15.711 -31.203 -19.438 1 93.56 416 ALA B C 1
ATOM 6350 O O . ALA B 1 416 ? -16.688 -31.828 -19.859 1 93.56 416 ALA B O 1
ATOM 6351 N N . GLN B 1 417 ? -14.672 -30.891 -20.125 1 94.56 417 GLN B N 1
ATOM 6352 C CA . GLN B 1 417 ? -14.547 -31.391 -21.5 1 94.56 417 GLN B CA 1
ATOM 6353 C C . GLN B 1 417 ? -13.125 -31.859 -21.781 1 94.56 417 GLN B C 1
ATOM 6355 O O . GLN B 1 417 ? -12.156 -31.219 -21.375 1 94.56 417 GLN B O 1
ATOM 6360 N N . GLY B 1 418 ? -13.109 -33.062 -22.406 1 94 418 GLY B N 1
ATOM 6361 C CA . GLY B 1 418 ? -11.82 -33.562 -22.844 1 94 418 GLY B CA 1
ATOM 6362 C C . GLY B 1 418 ? -11.125 -34.406 -21.781 1 94 418 GLY B C 1
ATOM 6363 O O . GLY B 1 418 ? -11.523 -34.406 -20.609 1 94 418 GLY B O 1
ATOM 6364 N N . GLN B 1 419 ? -10.156 -35.094 -22.25 1 93.38 419 GLN B N 1
ATOM 6365 C CA . GLN B 1 419 ? -9.391 -36 -21.375 1 93.38 419 GLN B CA 1
ATOM 6366 C C . GLN B 1 419 ? -7.918 -36.031 -21.797 1 93.38 419 GLN B C 1
ATOM 6368 O O . GLN B 1 419 ? -7.605 -36.062 -22.984 1 93.38 419 GLN B O 1
ATOM 6373 N N . VAL B 1 420 ? -7.109 -35.969 -20.797 1 94.5 420 VAL B N 1
ATOM 6374 C CA . VAL B 1 420 ? -5.688 -36.188 -21.047 1 94.5 420 VAL B CA 1
ATOM 6375 C C . VAL B 1 420 ? -5.434 -37.656 -21.312 1 94.5 420 VAL B C 1
ATOM 6377 O O . VAL B 1 420 ? -5.82 -38.531 -20.516 1 94.5 420 VAL B O 1
ATOM 6380 N N . ARG B 1 421 ? -4.758 -37.938 -22.344 1 92.12 421 ARG B N 1
ATOM 6381 C CA . ARG B 1 421 ? -4.48 -39.312 -22.703 1 92.12 421 ARG B CA 1
ATOM 6382 C C . ARG B 1 421 ? -3.201 -39.812 -22.016 1 92.12 421 ARG B C 1
ATOM 6384 O O . ARG B 1 421 ? -3.195 -40.844 -21.375 1 92.12 421 ARG B O 1
ATOM 6391 N N . TRP B 1 422 ? -2.184 -39.062 -22.203 1 90.69 422 TRP B N 1
ATOM 6392 C CA . TRP B 1 422 ? -0.94 -39.406 -21.516 1 90.69 422 TRP B CA 1
ATOM 6393 C C . TRP B 1 422 ? -0.04 -38.188 -21.391 1 90.69 422 TRP B C 1
ATOM 6395 O O . TRP B 1 422 ? -0.296 -37.156 -22.016 1 90.69 422 TRP B O 1
ATOM 6405 N N . VAL B 1 423 ? 0.927 -38.312 -20.531 1 93.19 423 VAL B N 1
ATOM 6406 C CA . VAL B 1 423 ? 2.004 -37.344 -20.391 1 93.19 423 VAL B CA 1
ATOM 6407 C C . VAL B 1 423 ? 3.35 -38.031 -20.625 1 93.19 423 VAL B C 1
ATOM 6409 O O . VAL B 1 423 ? 3.492 -39.219 -20.391 1 93.19 423 VAL B O 1
ATOM 6412 N N . LEU B 1 424 ? 4.219 -37.312 -21.172 1 90.81 424 LEU B N 1
ATOM 6413 C CA . LEU B 1 424 ? 5.594 -37.781 -21.344 1 90.81 424 LEU B CA 1
ATOM 6414 C C . LEU B 1 424 ? 6.551 -36.906 -20.516 1 90.81 424 LEU B C 1
ATOM 6416 O O . LEU B 1 424 ? 6.535 -35.688 -20.625 1 90.81 424 LEU B O 1
ATOM 6420 N N . VAL B 1 425 ? 7.207 -37.625 -19.609 1 87.12 425 VAL B N 1
ATOM 6421 C CA . VAL B 1 425 ? 8.203 -36.938 -18.797 1 87.12 425 VAL B CA 1
ATOM 6422 C C . VAL B 1 425 ? 9.578 -37.531 -19.031 1 87.12 425 VAL B C 1
ATOM 6424 O O . VAL B 1 425 ? 9.719 -38.781 -19.062 1 87.12 425 VAL B O 1
ATOM 6427 N N . ASN B 1 426 ? 10.562 -36.812 -19.625 1 71.44 426 ASN B N 1
ATOM 6428 C CA . ASN B 1 426 ? 11.891 -37.375 -19.844 1 71.44 426 ASN B CA 1
ATOM 6429 C C . ASN B 1 426 ? 12.703 -37.406 -18.547 1 71.44 426 ASN B C 1
ATOM 6431 O O . ASN B 1 426 ? 12.852 -36.375 -17.875 1 71.44 426 ASN B O 1
ATOM 6435 N N . PRO B 1 427 ? 12.922 -38.719 -18.109 1 55.94 427 PRO B N 1
ATOM 6436 C CA . PRO B 1 427 ? 13.68 -38.844 -16.875 1 55.94 427 PRO B CA 1
ATOM 6437 C C . PRO B 1 427 ? 15 -38.094 -16.891 1 55.94 427 PRO B C 1
ATOM 6439 O O . PRO B 1 427 ? 15.531 -37.719 -15.836 1 55.94 427 PRO B O 1
ATOM 6442 N N . ARG B 1 428 ? 15.703 -38 -18.078 1 51.22 428 ARG B N 1
ATOM 6443 C CA . ARG B 1 428 ? 17.016 -37.344 -18.125 1 51.22 428 ARG B CA 1
ATOM 6444 C C . ARG B 1 428 ? 16.891 -35.875 -17.688 1 51.22 428 ARG B C 1
ATOM 6446 O O . ARG B 1 428 ? 17.906 -35.25 -17.359 1 51.22 428 ARG B O 1
ATOM 6453 N N . ASN B 1 429 ? 15.75 -35.344 -17.875 1 46.91 429 ASN B N 1
ATOM 6454 C CA . ASN B 1 429 ? 15.547 -33.938 -17.531 1 46.91 429 ASN B CA 1
ATOM 6455 C C . ASN B 1 429 ? 15.445 -33.75 -16.031 1 46.91 429 ASN B C 1
ATOM 6457 O O . ASN B 1 429 ? 15.289 -32.594 -15.555 1 46.91 429 ASN B O 1
ATOM 6461 N N . PHE B 1 430 ? 15.273 -34.781 -15.281 1 42.41 430 PHE B N 1
ATOM 6462 C CA . PHE B 1 430 ? 15.25 -34.719 -13.82 1 42.41 430 PHE B CA 1
ATOM 6463 C C . PHE B 1 430 ? 16.594 -34.25 -13.273 1 42.41 430 PHE B C 1
ATOM 6465 O O . PHE B 1 430 ? 16.672 -33.781 -12.141 1 42.41 430 PHE B O 1
ATOM 6472 N N . LEU B 1 431 ? 17.578 -34.656 -14 1 36.44 431 LEU B N 1
ATOM 6473 C CA . LEU B 1 431 ? 18.922 -34.5 -13.445 1 36.44 431 LEU B CA 1
ATOM 6474 C C . LEU B 1 431 ? 19.422 -33.062 -13.672 1 36.44 431 LEU B C 1
ATOM 6476 O O . LEU B 1 431 ? 20.609 -32.812 -13.539 1 36.44 431 LEU B O 1
ATOM 6480 N N . THR B 1 432 ? 18.672 -32.344 -14.391 1 35.75 432 THR B N 1
ATOM 6481 C CA . THR B 1 432 ? 19.406 -31.078 -14.469 1 35.75 432 THR B CA 1
ATOM 6482 C C . THR B 1 432 ? 19.578 -30.469 -13.086 1 35.75 432 THR B C 1
ATOM 6484 O O . THR B 1 432 ? 18.594 -30.234 -12.375 1 35.75 432 THR B O 1
ATOM 6487 N N . LYS B 1 433 ? 20.578 -30.828 -12.344 1 36.25 433 LYS B N 1
ATOM 6488 C CA . LYS B 1 433 ? 21.141 -30.172 -11.164 1 36.25 433 LYS B CA 1
ATOM 6489 C C . LYS B 1 433 ? 20.859 -28.672 -11.188 1 36.25 433 LYS B C 1
ATOM 6491 O O . LYS B 1 433 ? 21.109 -28 -12.195 1 36.25 433 LYS B O 1
ATOM 6496 N N . PRO B 1 434 ? 20.016 -28.172 -10.172 1 36.03 434 PRO B N 1
ATOM 6497 C CA . PRO B 1 434 ? 19.969 -26.703 -10.07 1 36.03 434 PRO B CA 1
ATOM 6498 C C . PRO B 1 434 ? 21.344 -26.062 -10.133 1 36.03 434 PRO B C 1
ATOM 6500 O O . PRO B 1 434 ? 22.344 -26.688 -9.742 1 36.03 434 PRO B O 1
#

Solvent-accessible surface area (backbone atoms only — not comparable to full-atom values): 44314 Å² total; per-residue (Å²): 131,83,74,73,75,75,80,70,90,57,67,82,55,72,64,41,71,46,60,34,78,48,54,37,32,35,37,40,21,29,38,42,26,73,78,63,69,42,79,46,70,22,16,41,30,36,42,66,36,21,31,66,42,74,37,77,75,66,76,88,51,90,92,45,52,71,32,77,25,70,69,27,37,37,31,63,21,23,30,37,64,36,27,48,50,34,43,52,72,35,52,86,46,32,38,58,67,56,51,51,49,29,26,38,49,30,21,32,34,31,40,23,29,43,20,80,30,49,74,46,31,29,45,54,75,56,48,53,63,53,62,64,50,49,79,76,45,84,48,49,77,41,34,29,23,21,49,14,44,81,60,66,62,78,43,76,25,48,50,69,53,28,51,72,67,59,39,53,26,32,20,51,84,47,57,62,76,44,59,34,57,46,52,52,51,45,61,65,41,45,85,70,73,46,38,33,44,44,36,46,36,35,69,61,34,47,84,72,35,55,25,34,75,51,70,49,22,63,75,70,67,45,48,46,32,57,70,58,25,34,43,27,30,38,45,29,51,50,48,49,32,66,75,71,58,38,52,37,32,38,42,60,55,53,43,37,64,46,51,53,51,46,45,53,42,51,73,71,62,48,58,63,45,28,24,27,36,55,61,45,62,72,42,30,36,82,69,49,81,77,52,54,24,70,68,27,34,80,71,34,33,21,46,66,65,16,23,51,39,48,50,50,24,47,74,72,48,62,27,38,22,43,22,60,47,24,30,63,62,40,70,74,57,41,70,44,61,43,86,68,19,56,58,42,35,71,30,48,48,40,46,56,22,32,47,38,40,64,28,35,72,75,59,77,34,51,67,65,57,53,49,31,19,26,14,46,38,29,35,42,65,55,74,39,81,70,73,54,84,43,65,74,39,76,57,43,28,20,36,34,24,61,81,40,75,45,85,68,82,67,94,55,88,81,60,62,32,9,32,48,40,25,23,33,46,40,71,77,67,68,61,64,72,129,130,84,75,75,75,74,80,67,92,58,64,82,54,71,65,43,71,46,61,35,78,46,54,37,31,35,37,42,21,28,38,42,26,74,79,63,71,41,78,46,70,22,18,40,31,35,43,66,36,20,32,64,40,71,35,78,74,65,74,90,50,91,93,43,54,74,32,77,23,68,70,27,38,36,29,62,22,24,29,36,64,36,26,46,51,33,42,52,72,35,52,86,45,32,39,58,66,55,52,52,49,29,26,39,47,31,20,34,33,30,41,23,30,42,18,79,30,50,73,46,30,27,45,53,76,54,46,53,62,51,60,64,48,50,80,77,44,84,47,49,77,42,35,28,23,21,49,16,42,81,60,65,62,80,44,75,26,48,53,69,53,28,51,73,68,58,38,54,24,32,21,51,82,47,57,62,76,44,59,35,58,48,50,53,50,43,62,66,40,45,86,69,73,47,37,34,43,43,37,46,36,34,68,63,35,47,82,72,34,56,25,33,74,51,69,47,22,64,75,69,66,44,48,47,32,59,71,57,26,33,44,28,30,38,45,29,51,49,47,50,33,66,74,71,60,37,51,36,31,38,42,60,54,54,44,38,65,45,51,52,53,45,45,53,42,50,73,72,63,47,59,61,45,28,23,27,36,54,60,44,62,72,43,30,36,83,69,50,80,76,53,52,26,69,68,26,32,81,71,35,35,21,46,66,65,16,22,52,37,48,49,51,24,46,72,73,49,61,26,39,22,44,21,60,48,24,29,61,63,40,71,74,56,39,70,45,59,42,87,70,18,58,58,42,38,71,29,48,48,37,46,55,23,33,45,38,40,64,27,35,71,76,60,76,34,51,69,64,58,54,49,31,19,26,15,46,39,27,35,42,65,55,74,39,82,69,74,55,86,44,65,75,39,75,57,40,27,19,35,33,23,61,81,39,76,46,86,65,83,68,92,55,88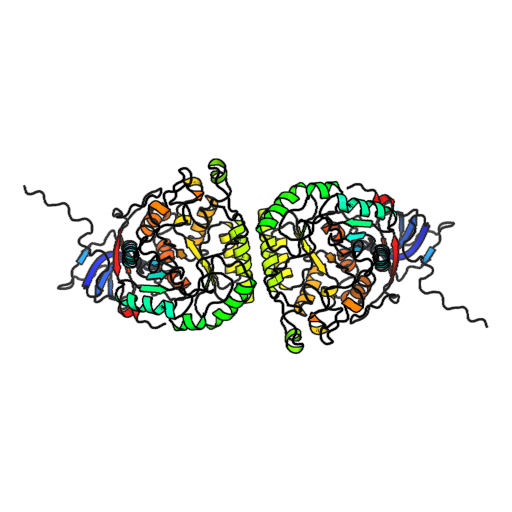,81,61,63,32,11,30,49,40,26,23,34,46,39,71,79,68,68,62,65,71,130

Radius of gyration: 34.61 Å; Cα contacts (8 Å, |Δi|>4): 2081; chains: 2; bounding box: 57×129×76 Å